Protein AF-A0A2S8WPZ3-F1 (afdb_monomer)

Nearest PDB structures (foldseek):
  6yuo-assembly1_A-2  TM=7.886E-01  e=1.402E-08  Neisseria meningitidis serogroup A
  9gzk-assembly3_E  TM=3.185E-01  e=3.359E-06  Listeria monocytogenes
  9gzk-assembly1_A  TM=2.853E-01  e=2.280E-06  Listeria monocytogenes
  8bz7-assembly3_E  TM=3.196E-01  e=2.908E-05  Listeria monocytogenes
  8bz8-assembly3_E  TM=3.058E-01  e=4.283E-05  Listeria monocytogenes

Sequence (809 aa):
MWNRYVNEKIFTSNGIPITYKFRKAKQDRKHLTVIFSGFRKKQTYDFDGAAIQGLRGAILWIQDYFNDDFSYYLYSKNQDLTDTVYSLIASKMESMGLEKIHVTLAGFSKGGSAALYYGAKYGFNNILSTVPQFKIGSYLSQNMPAVLDSMLEAHSERISQLDELLPSTLESDRQLSKNIYLFTSPADDQFKTEVLPHLHLFEKYHNFNYIETDSPLVRQHDRVTWYNVPLILSIFYALAEGAAPRFGSVRNGVNNFGSSKIQPNLESVRIRKEHVFATKTPRMVRDRFHIEGHSFAKGFPAHKHGEVTSRLMLNGTSETISAKLGTAKDASLSDSYFENEPCDYNFASFTTLGNEGIDLSDIAYGTYDILVHSKHSGQEFEAAVKAHRSTYQRTICGTSVYEISVNEAGAQLSKRSLLNRADYGSYLSLEKCWAKDSMLHVQGYFIIPGQPTPGWRDISYHLILNSSTQLESPIIIPLPNANRSNAGSIINDQWNDYSKSYFATSKYEGIDLDGLRRGNYKLSISAVTKNLVVTKDLNLEIEVQESFTTDKNQLTVGVIGSCVTRDLFNSKLSPGWKSRYAFHGGQYQMSLVSLLAEPVSRAQVDLGGMDEHSRIATERDFDKSYLSELRAEQPDVIMLDFYSDARFGCIQMGNSYITDNAWKLGTSNHYPSLAKNSRYSRQSAPEAFLSLFRQATINFKIFAEKYLPNTTIIVNSARGVKGYYDQYEFKKFSNQISFNQFWETLDKIFLEIFSCSNLKIDQTNILSAKDHPWGPANVHYEPSYYSRTHSELIALLPHTTLIKFTELK

Radius of gyration: 35.93 Å; Cα contacts (8 Å, |Δi|>4): 1738; chains: 1; bounding box: 72×70×98 Å

Foldseek 3Di:
DPPPPQPWDWDDDPNWTWIKGKDAFQDPQLAEEEEEEDDDPPSDFPPPDPLCPPQRHMYMYTDQATPNAGALCAFFPNDGNVVVVVVVVVVVCVVRVHDLLRYEQEYEASSLLVQQLCCLQVVRAHYEHENYALQVLVCCVVPPVVRVVRGDVDDPVVSVVSNVRRLVSLQPGPNQNHAYHYFYEPLEPCCVPGPVVRVVSNPSHPQHEYEYEDEPQRNYRVSRCVVCSVVVSVQSRCSSVVHRDRDHYHYDYDVVDDDPDDFDDLVNLQVVQDKDWAWDAWDDDAQFTKIKIFIEGGSAADPDWPLKWKWKWWAWPVDIDIGTWGWDFDQCVQVVRDDRDGGHHRRRMTIHVVNPGDGPPPPDFGKTFIWMWMDHPNDIDIDFHADCDWDWDWDDHQQWIWIWIHHHVHIMIGIDGLADADDQVWDWDWDDWDDDFQFTKTKTFTGRPPQAPPDQQQKWKWKWWAFPPDPDGIDIHTWGFAFDQCNCVVVVRNPGHNRRRMTIHVVNRGDGNQLPDFGKTFIKMWMDGPVDIHIDGPLKIKGKDKFFPDPDQAFEEEEEAECLPVVLVPCVQPPPNVRHYDYLYYQYLWALLLLLWAAADCPPPFQPQFDPVLSVNQNCSRGSCVLVSCLVPQTQEYEYARLSQLPFFWWDDPRHIGTRPCVRSVRGPRVVVSPPTDGEYPPRPPVVSLVSLLVSLLSVQVSCVVRRVNHAYEYELDFFAQADDDPNDTDGDPDRPSSSVSSVVSVVSNCVNHVHHYQDDPCVPWHADCVQPVGTGRSRTDSVVSVVSVSSVSSRGRITIGMDIDRRD

Solvent-accessible surface area (backbone atoms only — not comparable to full-atom values): 43584 Å² total; per-residue (Å²): 140,78,89,71,80,76,74,66,44,78,47,74,42,96,89,45,68,40,45,30,38,75,44,74,42,79,57,92,39,80,20,38,38,36,36,35,35,43,99,61,62,90,98,53,61,68,76,75,54,78,87,50,65,78,53,43,28,20,37,38,39,49,54,62,53,46,96,90,34,56,27,70,68,42,27,41,73,69,37,79,33,51,68,42,56,47,48,54,53,50,53,53,27,60,80,67,76,50,57,51,79,35,29,33,30,27,19,37,33,57,7,6,29,37,18,50,40,52,25,42,75,71,63,38,25,32,30,36,26,25,57,34,52,37,42,47,26,60,50,26,61,75,75,37,46,72,44,38,52,48,16,29,87,77,43,75,68,56,29,51,53,40,26,44,48,43,55,52,40,47,62,69,50,78,78,37,83,26,42,36,40,42,37,41,28,87,47,19,84,55,28,75,76,30,41,62,80,52,53,75,62,45,73,74,31,79,38,46,24,44,38,38,44,50,38,95,84,39,72,38,65,76,36,47,56,62,74,37,44,70,63,53,48,52,49,53,48,34,49,37,72,76,39,80,87,81,74,39,79,38,76,43,47,66,81,70,64,82,68,94,65,86,70,70,45,44,66,68,44,40,74,66,68,41,75,46,73,53,59,56,87,62,45,72,58,70,58,22,43,36,49,40,34,36,51,41,47,46,62,58,69,13,88,42,84,72,51,30,45,42,28,44,34,36,47,35,92,90,51,71,51,74,44,75,37,29,69,36,81,37,78,59,45,26,68,77,66,55,58,82,41,97,46,49,31,30,18,27,24,37,26,27,47,96,73,67,36,44,82,54,80,83,58,75,76,46,55,21,43,39,31,41,39,32,38,30,93,94,42,78,48,77,45,66,41,54,30,97,60,74,46,76,50,79,42,72,41,86,59,37,35,40,36,42,40,30,22,77,92,30,22,37,41,34,36,42,53,52,75,28,62,71,85,69,79,54,49,75,46,80,76,48,71,51,67,54,55,40,27,44,30,52,28,27,42,54,38,51,71,96,58,63,14,84,48,82,80,40,45,47,37,30,41,34,38,36,54,77,85,52,99,62,82,63,48,77,42,82,32,48,64,41,87,40,84,59,47,17,61,78,73,73,39,83,88,51,47,27,26,36,34,24,42,29,29,61,95,72,71,26,43,79,48,66,84,59,71,71,45,44,28,41,35,30,41,25,45,39,42,94,88,48,52,38,30,49,74,69,50,35,36,40,37,37,43,74,42,57,82,52,100,61,81,52,45,34,35,29,34,46,14,34,68,73,59,52,42,53,77,28,65,92,58,23,70,70,46,71,70,50,38,42,81,71,51,63,50,67,52,48,15,63,44,18,57,68,31,60,65,51,85,61,92,84,62,45,62,51,79,46,56,72,70,44,39,53,46,47,52,42,44,32,57,32,51,62,63,60,50,47,52,74,66,49,39,49,27,37,43,33,35,56,59,29,38,50,72,41,14,31,34,47,54,90,98,25,34,34,46,40,33,63,87,38,53,52,46,19,69,38,41,72,74,52,70,82,43,58,56,29,15,74,88,71,31,42,70,62,30,52,52,46,40,52,52,24,45,54,53,48,45,56,47,39,66,73,50,33,79,80,37,45,52,33,39,47,63,75,69,56,30,62,28,30,60,54,98,87,43,80,48,71,56,80,71,43,66,68,46,40,54,50,34,50,51,52,54,49,55,42,46,74,77,42,86,58,52,72,47,72,73,92,55,90,86,49,39,21,20,57,85,33,98,84,43,63,40,50,64,31,57,32,63,70,52,43,58,51,51,54,52,53,52,52,68,74,42,72,60,45,51,40,52,46,80,45,81,57,130

pLDDT: mean 90.82, std 9.14, range [23.69, 98.75]

Mean predicted aligned error: 16.36 Å

Structure (mmCIF, N/CA/C/O backbone):
data_AF-A0A2S8WPZ3-F1
#
_entry.id   AF-A0A2S8WPZ3-F1
#
loop_
_atom_site.group_PDB
_atom_site.id
_atom_site.type_symbol
_atom_site.label_atom_id
_atom_site.label_alt_id
_atom_site.label_comp_id
_atom_site.label_asym_id
_atom_site.label_entity_id
_atom_site.label_seq_id
_atom_site.pdbx_PDB_ins_code
_atom_site.Cartn_x
_atom_site.Cartn_y
_atom_site.Cartn_z
_atom_site.occupancy
_atom_site.B_iso_or_equiv
_atom_site.auth_seq_id
_atom_site.auth_comp_id
_atom_site.auth_asym_id
_atom_site.auth_atom_id
_atom_site.pdbx_PDB_model_num
ATOM 1 N N . MET A 1 1 ? -4.643 7.719 -12.278 1.00 29.81 1 MET A N 1
ATOM 2 C CA . MET A 1 1 ? -5.653 6.640 -12.317 1.00 29.81 1 MET A CA 1
ATOM 3 C C . MET A 1 1 ? -6.132 6.441 -13.747 1.00 29.81 1 MET A C 1
ATOM 5 O O . MET A 1 1 ? -6.899 7.251 -14.242 1.00 29.81 1 MET A O 1
ATOM 9 N N . TRP A 1 2 ? -5.670 5.382 -14.405 1.00 23.69 2 TRP A N 1
ATOM 10 C CA . TRP A 1 2 ? -6.426 4.711 -15.459 1.00 23.69 2 TRP A CA 1
ATOM 11 C C . TRP A 1 2 ? -6.573 3.279 -14.957 1.00 23.69 2 TRP A C 1
ATOM 13 O O . TRP A 1 2 ? -5.614 2.516 -15.032 1.00 23.69 2 TRP A O 1
ATOM 23 N N . ASN A 1 3 ? -7.726 2.933 -14.384 1.00 28.06 3 ASN A N 1
ATOM 24 C CA . ASN A 1 3 ? -8.081 1.529 -14.195 1.00 28.06 3 ASN A CA 1
ATOM 25 C C . ASN A 1 3 ? -8.279 0.940 -15.597 1.00 28.06 3 ASN A C 1
ATOM 27 O O . ASN A 1 3 ? -9.377 0.965 -16.148 1.00 28.06 3 ASN A O 1
ATOM 31 N N . ARG A 1 4 ? -7.191 0.475 -16.221 1.00 37.88 4 ARG A N 1
ATOM 32 C CA . ARG A 1 4 ? -7.285 -0.464 -17.335 1.00 37.88 4 ARG A CA 1
ATOM 33 C C . ARG A 1 4 ? -7.754 -1.770 -16.714 1.00 37.88 4 ARG A C 1
ATOM 35 O O . ARG A 1 4 ? -6.951 -2.465 -16.106 1.00 37.88 4 ARG A O 1
ATOM 42 N N . TYR A 1 5 ? -9.039 -2.080 -16.845 1.00 39.38 5 TYR A N 1
ATOM 43 C CA . TYR A 1 5 ? -9.515 -3.449 -16.685 1.00 39.38 5 TYR A CA 1
ATOM 44 C C . TYR A 1 5 ? -8.632 -4.340 -17.572 1.00 39.38 5 TYR A C 1
ATOM 46 O O . TYR A 1 5 ? -8.652 -4.226 -18.802 1.00 39.38 5 TYR A O 1
ATOM 54 N N . VAL A 1 6 ? -7.756 -5.133 -16.955 1.00 54.09 6 VAL A N 1
ATOM 55 C CA . VAL A 1 6 ? -6.925 -6.093 -17.675 1.00 54.09 6 VAL A CA 1
ATOM 56 C C . VAL A 1 6 ? -7.866 -7.231 -18.058 1.00 54.09 6 VAL A C 1
ATOM 58 O O . VAL A 1 6 ? -8.270 -8.016 -17.211 1.00 54.09 6 VAL A O 1
ATOM 61 N N . ASN A 1 7 ? -8.287 -7.281 -19.325 1.00 76.44 7 ASN A N 1
ATOM 62 C CA . ASN A 1 7 ? -9.089 -8.387 -19.858 1.00 76.44 7 ASN A CA 1
ATOM 63 C C . ASN A 1 7 ? -8.201 -9.631 -20.047 1.00 76.44 7 ASN A C 1
ATOM 65 O O . ASN A 1 7 ? -7.892 -10.010 -21.182 1.00 76.44 7 ASN A O 1
ATOM 69 N N . GLU A 1 8 ? -7.738 -10.219 -18.945 1.00 88.69 8 GLU A N 1
ATOM 70 C CA . GLU A 1 8 ? -7.063 -11.518 -18.951 1.00 88.69 8 GLU A CA 1
ATOM 71 C C . GLU A 1 8 ? -8.061 -12.626 -19.287 1.00 88.69 8 GLU A C 1
ATOM 73 O O . GLU A 1 8 ? -9.259 -12.538 -19.006 1.00 88.69 8 GLU A O 1
ATOM 78 N N . LYS A 1 9 ? -7.564 -13.668 -19.941 1.00 93.75 9 LYS A N 1
ATOM 79 C CA . LYS A 1 9 ? -8.313 -14.865 -20.306 1.00 93.75 9 LYS A CA 1
ATOM 80 C C . LYS A 1 9 ? -7.541 -16.086 -19.843 1.00 93.75 9 LYS A C 1
ATOM 82 O O . LYS A 1 9 ? -6.318 -16.051 -19.768 1.00 93.75 9 LYS A O 1
ATOM 87 N N . ILE A 1 10 ? -8.265 -17.169 -19.598 1.00 94.00 10 ILE A N 1
ATOM 88 C CA . ILE A 1 10 ? -7.684 -18.464 -19.256 1.00 94.00 10 ILE A CA 1
ATOM 89 C C . ILE A 1 10 ? -7.880 -19.399 -20.446 1.00 94.00 10 ILE A C 1
ATOM 91 O O . ILE A 1 10 ? -8.948 -19.427 -21.063 1.00 94.00 10 ILE A O 1
ATOM 95 N N . PHE A 1 11 ? -6.826 -20.118 -20.810 1.00 94.81 11 PHE A N 1
ATOM 96 C CA . PHE A 1 11 ? -6.864 -21.232 -21.748 1.00 94.81 11 PHE A CA 1
ATOM 97 C C . PHE A 1 11 ? -6.391 -22.477 -21.015 1.00 94.81 11 PHE A C 1
ATOM 99 O O . PHE A 1 11 ? -5.360 -22.430 -20.356 1.00 94.81 11 PHE A O 1
ATOM 106 N N . THR A 1 12 ? -7.123 -23.576 -21.131 1.00 93.50 12 THR A N 1
ATOM 107 C CA . THR A 1 12 ? -6.766 -24.827 -20.463 1.00 93.50 12 THR A CA 1
ATOM 108 C C . THR A 1 12 ? -6.393 -25.862 -21.510 1.00 93.50 12 THR A C 1
ATOM 110 O O . THR A 1 12 ? -7.173 -26.118 -22.424 1.00 93.50 12 THR A O 1
ATOM 113 N N . SER A 1 13 ? -5.216 -26.466 -21.362 1.00 91.44 13 SER A N 1
ATOM 114 C CA . SER A 1 13 ? -4.786 -27.643 -22.125 1.00 91.44 13 SER A CA 1
ATOM 115 C C . SER A 1 13 ? -4.181 -28.651 -21.157 1.00 91.44 13 SER A C 1
ATOM 117 O O . SER A 1 13 ? -3.510 -28.254 -20.209 1.00 91.44 13 SER A O 1
ATOM 119 N N . ASN A 1 14 ? -4.468 -29.942 -21.338 1.00 84.81 14 ASN A N 1
ATOM 120 C CA . ASN A 1 14 ? -3.979 -31.021 -20.466 1.00 84.81 14 ASN A CA 1
ATOM 121 C C . ASN A 1 14 ? -4.209 -30.771 -18.957 1.00 84.81 14 ASN A C 1
ATOM 123 O O . ASN A 1 14 ? -3.380 -31.119 -18.123 1.00 84.81 14 ASN A O 1
ATOM 127 N N . GLY A 1 15 ? -5.325 -30.122 -18.602 1.00 86.06 15 GLY A N 1
ATOM 128 C CA . GLY A 1 15 ? -5.652 -29.762 -17.216 1.00 86.06 15 GLY A CA 1
ATOM 129 C C . GLY A 1 15 ? -4.859 -28.581 -16.638 1.00 86.06 15 GLY A C 1
ATOM 130 O O . GLY A 1 15 ? -5.120 -28.185 -15.506 1.00 86.06 15 GLY A O 1
ATOM 131 N N . ILE A 1 16 ? -3.945 -27.975 -17.402 1.00 90.75 16 ILE A N 1
ATOM 132 C CA . ILE A 1 16 ? -3.123 -26.843 -16.965 1.00 90.75 16 ILE A CA 1
ATOM 133 C C . ILE A 1 16 ? -3.747 -25.527 -17.457 1.00 90.75 16 ILE A C 1
ATOM 135 O O . ILE A 1 16 ? -3.896 -25.338 -18.671 1.00 90.75 16 ILE A O 1
ATOM 139 N N . PRO A 1 17 ? -4.116 -24.595 -16.559 1.00 92.88 17 PRO A N 1
ATOM 140 C CA . PRO A 1 17 ? -4.583 -23.271 -16.947 1.00 92.88 17 PRO A CA 1
ATOM 141 C C . PRO A 1 17 ? -3.408 -22.354 -17.321 1.00 92.88 17 PRO A C 1
ATOM 143 O O . PRO A 1 17 ? -2.441 -22.226 -16.576 1.00 92.88 17 PRO A O 1
ATOM 146 N N . ILE A 1 18 ? -3.528 -21.662 -18.453 1.00 94.06 18 ILE A N 1
ATOM 147 C CA . ILE A 1 18 ? -2.629 -20.594 -18.897 1.00 94.06 18 ILE A CA 1
ATOM 148 C C . ILE A 1 18 ? -3.397 -19.280 -18.902 1.00 94.06 18 ILE A C 1
ATOM 150 O O . ILE A 1 18 ? -4.378 -19.127 -19.639 1.00 94.06 18 ILE A O 1
ATOM 154 N N . THR A 1 19 ? -2.909 -18.307 -18.142 1.00 94.56 19 THR A N 1
ATOM 155 C CA . THR A 1 19 ? -3.408 -16.934 -18.211 1.00 94.56 19 THR A CA 1
ATOM 156 C C . THR A 1 19 ? -2.740 -16.192 -19.362 1.00 94.56 19 THR A C 1
ATOM 158 O O . THR A 1 19 ? -1.521 -16.228 -19.543 1.00 94.56 19 THR A O 1
ATOM 161 N N . TYR A 1 20 ? -3.543 -15.514 -20.176 1.00 95.00 20 TYR A N 1
ATOM 162 C CA . TYR A 1 20 ? -3.059 -14.762 -21.324 1.00 95.00 20 TYR A CA 1
ATOM 163 C C . TYR A 1 20 ? -3.894 -13.511 -21.576 1.00 95.00 20 TYR A C 1
ATOM 165 O O . TYR A 1 20 ? -5.070 -13.416 -21.216 1.00 95.00 20 TYR A O 1
ATOM 173 N N . LYS A 1 21 ? -3.302 -12.565 -22.300 1.00 95.06 21 LYS A N 1
ATOM 174 C CA . LYS A 1 21 ? -3.992 -11.408 -22.867 1.00 95.06 21 LYS A CA 1
ATOM 175 C C . LYS A 1 21 ? -3.944 -11.493 -24.383 1.00 95.06 21 LYS A C 1
ATOM 177 O O . LYS A 1 21 ? -2.932 -11.864 -24.967 1.00 95.06 21 LYS A O 1
ATOM 182 N N . PHE A 1 22 ? -5.036 -11.125 -25.045 1.00 94.56 22 PHE A N 1
ATOM 183 C CA . PHE A 1 22 ? -5.107 -11.164 -26.503 1.00 94.56 22 PHE A CA 1
ATOM 184 C C . PHE A 1 22 ? -5.719 -9.893 -27.076 1.00 94.56 22 PHE A C 1
ATOM 186 O O . PHE A 1 22 ? -6.800 -9.465 -26.664 1.00 94.56 22 PHE A O 1
ATOM 193 N N . ARG A 1 23 ? -5.046 -9.321 -28.074 1.00 93.38 23 ARG A N 1
ATOM 194 C CA . ARG A 1 23 ? -5.526 -8.194 -28.872 1.00 93.38 23 ARG A CA 1
ATOM 195 C C . ARG A 1 23 ? -5.664 -8.647 -30.320 1.00 93.38 23 ARG A C 1
ATOM 197 O O . ARG A 1 23 ? -4.678 -9.032 -30.942 1.00 93.38 23 ARG A O 1
ATOM 204 N N . LYS A 1 24 ? -6.879 -8.548 -30.863 1.00 92.81 24 LYS A N 1
ATOM 205 C CA . LYS A 1 24 ? -7.143 -8.785 -32.289 1.00 92.81 24 LYS A CA 1
ATOM 206 C C . LYS A 1 24 ? -6.344 -7.808 -33.163 1.00 92.81 24 LYS A C 1
ATOM 208 O O . LYS A 1 24 ? -5.984 -6.718 -32.707 1.00 92.81 24 LYS A O 1
ATOM 213 N N . ALA A 1 25 ? -6.095 -8.191 -34.413 1.00 92.31 25 ALA A N 1
ATOM 214 C CA . ALA A 1 25 ? -5.557 -7.277 -35.413 1.00 92.31 25 ALA A CA 1
ATOM 215 C C . ALA A 1 25 ? -6.480 -6.055 -35.571 1.00 92.31 25 ALA A C 1
ATOM 217 O O . ALA A 1 25 ? -7.699 -6.156 -35.419 1.00 92.31 25 ALA A O 1
ATOM 218 N N . LYS A 1 26 ? -5.894 -4.886 -35.838 1.00 87.06 26 LYS A N 1
ATOM 219 C CA . LYS A 1 26 ? -6.644 -3.635 -36.050 1.00 87.06 26 LYS A CA 1
ATOM 220 C C . LYS A 1 26 ? -7.127 -3.478 -37.496 1.00 87.06 26 LYS A C 1
ATOM 222 O O . LYS A 1 26 ? -7.986 -2.641 -37.744 1.00 87.06 26 LYS A O 1
ATOM 227 N N . GLN A 1 27 ? -6.529 -4.220 -38.427 1.00 83.44 27 GLN A N 1
ATOM 228 C CA . GLN A 1 27 ? -6.748 -4.163 -39.876 1.00 83.44 27 GLN A CA 1
ATOM 229 C C . GLN A 1 27 ? -6.588 -5.580 -40.471 1.00 83.44 27 GLN A C 1
ATOM 231 O O . GLN A 1 27 ? -6.590 -6.564 -39.736 1.00 83.44 27 GLN A O 1
ATOM 236 N N . ASP A 1 28 ? -6.430 -5.687 -41.786 1.00 88.25 28 ASP A N 1
ATOM 237 C CA . ASP A 1 28 ? -6.300 -6.913 -42.593 1.00 88.25 28 ASP A CA 1
ATOM 238 C C . ASP A 1 28 ? -4.962 -7.669 -42.440 1.00 88.25 28 ASP A C 1
ATOM 240 O O . ASP A 1 28 ? -4.722 -8.656 -43.137 1.00 88.25 28 ASP A O 1
ATOM 244 N N . ARG A 1 29 ? -4.078 -7.243 -41.529 1.00 91.12 29 ARG A N 1
ATOM 245 C CA . ARG A 1 29 ? -2.766 -7.876 -41.337 1.00 91.12 29 ARG A CA 1
ATOM 246 C C . ARG A 1 29 ? -2.901 -9.270 -40.733 1.00 91.12 29 ARG A C 1
ATOM 248 O O . ARG A 1 29 ? -3.219 -9.425 -39.552 1.00 91.12 29 ARG A O 1
ATOM 255 N N . LYS A 1 30 ? -2.584 -10.281 -41.545 1.00 93.50 30 LYS A N 1
ATOM 256 C CA . LYS A 1 30 ? -2.503 -11.697 -41.162 1.00 93.50 30 LYS A CA 1
ATOM 257 C C . LYS A 1 30 ? -1.181 -11.993 -40.454 1.00 93.50 30 LYS A C 1
ATOM 259 O O . LYS A 1 30 ? -0.328 -12.697 -40.980 1.00 93.50 30 LYS A O 1
ATOM 264 N N . HIS A 1 31 ? -1.002 -11.413 -39.271 1.00 97.19 31 HIS A N 1
ATOM 265 C CA . HIS A 1 31 ? 0.192 -11.619 -38.459 1.00 97.19 31 HIS A CA 1
ATOM 266 C C . HIS A 1 31 ? -0.150 -11.700 -36.972 1.00 97.19 31 HIS A C 1
ATOM 268 O O . HIS A 1 31 ? -0.970 -10.916 -36.479 1.00 97.19 31 HIS A O 1
ATOM 274 N N . LEU A 1 32 ? 0.511 -12.610 -36.256 1.00 98.00 32 LEU A N 1
ATOM 275 C CA . LEU A 1 32 ? 0.422 -12.756 -34.804 1.00 98.00 32 LEU A CA 1
ATOM 276 C C . LEU A 1 32 ? 1.793 -12.549 -34.161 1.00 98.00 32 LEU A C 1
ATOM 278 O O . LEU A 1 32 ? 2.721 -13.312 -34.400 1.00 98.00 32 LEU A O 1
ATOM 282 N N . THR A 1 33 ? 1.897 -11.573 -33.266 1.00 97.81 33 THR A N 1
ATOM 283 C CA . THR A 1 33 ? 3.056 -11.427 -32.381 1.00 97.81 33 THR A CA 1
ATOM 284 C C . THR A 1 33 ? 2.749 -12.077 -31.035 1.00 97.81 33 THR A C 1
ATOM 286 O O . THR A 1 33 ? 1.832 -11.654 -30.330 1.00 97.81 33 THR A O 1
ATOM 289 N N . VAL A 1 34 ? 3.501 -13.113 -30.678 1.00 98.38 34 VAL A N 1
ATOM 290 C CA . VAL A 1 34 ? 3.445 -13.775 -29.372 1.00 98.38 34 VAL A CA 1
ATOM 291 C C . VAL A 1 34 ? 4.528 -13.178 -28.487 1.00 98.38 34 VAL A C 1
ATOM 293 O O . VAL A 1 34 ? 5.697 -13.188 -28.860 1.00 98.38 34 VAL A O 1
ATOM 296 N N . ILE A 1 35 ? 4.142 -12.653 -27.329 1.00 97.75 35 ILE A N 1
ATOM 297 C CA . ILE A 1 35 ? 5.048 -12.014 -26.377 1.00 97.75 35 ILE A CA 1
ATOM 298 C C . ILE A 1 35 ? 5.180 -12.893 -25.137 1.00 97.75 35 ILE A C 1
ATOM 300 O O . ILE A 1 35 ? 4.236 -13.033 -24.351 1.00 97.75 35 ILE A O 1
ATOM 304 N N . PHE A 1 36 ? 6.384 -13.430 -24.957 1.00 97.25 36 PHE A N 1
ATOM 305 C CA . PHE A 1 36 ? 6.855 -14.049 -23.728 1.00 97.25 36 PHE A CA 1
ATOM 306 C C . PHE A 1 36 ? 7.461 -12.958 -22.845 1.00 97.25 36 PHE A C 1
ATOM 308 O O . PHE A 1 36 ? 8.499 -12.373 -23.161 1.00 97.25 36 PHE A O 1
ATOM 315 N N . SER A 1 37 ? 6.792 -12.655 -21.737 1.00 89.88 37 SER A N 1
ATOM 316 C CA . SER A 1 37 ? 7.280 -11.673 -20.768 1.00 89.88 37 SER A CA 1
ATOM 317 C C . SER A 1 37 ? 8.428 -12.234 -19.918 1.00 89.88 37 SER A C 1
ATOM 319 O O . SER A 1 37 ? 8.474 -13.436 -19.633 1.00 89.88 37 SER A O 1
ATOM 321 N N . GLY A 1 38 ? 9.328 -11.356 -19.482 1.00 87.62 38 GLY A N 1
ATOM 322 C CA . GLY A 1 38 ? 10.354 -11.635 -18.482 1.00 87.62 38 GLY A CA 1
ATOM 323 C C . GLY A 1 38 ? 9.765 -11.801 -17.073 1.00 87.62 38 GLY A C 1
ATOM 324 O O . GLY A 1 38 ? 8.597 -12.157 -16.889 1.00 87.62 38 GLY A O 1
ATOM 325 N N . PHE A 1 39 ? 10.570 -11.553 -16.042 1.00 87.31 39 PHE A N 1
ATOM 326 C CA . PHE A 1 39 ? 10.091 -11.539 -14.656 1.00 87.31 39 PHE A CA 1
ATOM 327 C C . PHE A 1 39 ? 9.278 -10.267 -14.387 1.00 87.31 39 PHE A C 1
ATOM 329 O O . PHE A 1 39 ? 9.814 -9.166 -14.253 1.00 87.31 39 PHE A O 1
ATOM 336 N N . ARG A 1 40 ? 7.953 -10.411 -14.349 1.00 83.81 40 ARG A N 1
ATOM 337 C CA . ARG A 1 40 ? 6.984 -9.318 -14.213 1.00 83.81 40 ARG A CA 1
ATOM 338 C C . ARG A 1 40 ? 6.023 -9.627 -13.067 1.00 83.81 40 ARG A C 1
ATOM 340 O O . ARG A 1 40 ? 5.766 -10.790 -12.783 1.00 83.81 40 ARG A O 1
ATOM 347 N N . LYS A 1 41 ? 5.482 -8.600 -12.402 1.00 82.88 41 LYS A N 1
ATOM 348 C CA . LYS A 1 41 ? 4.437 -8.793 -11.378 1.00 82.88 41 LYS A CA 1
ATOM 349 C C . LYS A 1 41 ? 3.195 -9.418 -12.025 1.00 82.88 41 LYS A C 1
ATOM 351 O O . LYS A 1 41 ? 2.929 -9.165 -13.203 1.00 82.88 41 LYS A O 1
ATOM 356 N N . LYS A 1 42 ? 2.410 -10.181 -11.256 1.00 81.19 42 LYS A N 1
ATOM 357 C CA . LYS A 1 42 ? 1.123 -10.732 -11.714 1.00 81.19 42 LYS A CA 1
ATOM 358 C C . LYS A 1 42 ? 0.289 -9.631 -12.394 1.00 81.19 42 LYS A C 1
ATOM 360 O O . LYS A 1 42 ? 0.236 -8.509 -11.891 1.00 81.19 42 LYS A O 1
ATOM 365 N N . GLN A 1 43 ? -0.322 -9.952 -13.535 1.00 80.88 43 GLN A N 1
ATOM 366 C CA . GLN A 1 43 ? -1.129 -9.042 -14.368 1.00 80.88 43 GLN A CA 1
ATOM 367 C C . GLN A 1 43 ? -0.357 -7.925 -15.088 1.00 80.88 43 GLN A C 1
ATOM 369 O O . GLN A 1 43 ? -0.954 -6.960 -15.571 1.00 80.88 43 GLN A O 1
ATOM 374 N N . THR A 1 44 ? 0.971 -8.034 -15.187 1.00 83.44 44 THR A N 1
ATOM 375 C CA . THR A 1 44 ? 1.795 -7.119 -15.988 1.00 83.44 44 THR A CA 1
ATOM 376 C C . THR A 1 44 ? 2.535 -7.879 -17.081 1.00 83.44 44 THR A C 1
ATOM 378 O O . THR A 1 44 ? 2.990 -9.000 -16.867 1.00 83.44 44 THR A O 1
ATOM 381 N N . TYR A 1 45 ? 2.643 -7.263 -18.258 1.00 87.44 45 TYR A N 1
ATOM 382 C CA . TYR A 1 45 ? 3.175 -7.892 -19.463 1.00 87.44 45 TYR A CA 1
ATOM 383 C C . TYR A 1 45 ? 4.195 -6.981 -20.138 1.00 87.44 45 TYR A C 1
ATOM 385 O O . TYR A 1 45 ? 4.055 -5.752 -20.137 1.00 87.44 45 TYR A O 1
ATOM 393 N N . ASP A 1 46 ? 5.200 -7.582 -20.765 1.00 87.94 46 ASP A N 1
ATOM 394 C CA . ASP A 1 46 ? 6.126 -6.848 -21.616 1.00 87.94 46 ASP A CA 1
ATOM 395 C C . ASP A 1 46 ? 5.415 -6.268 -22.842 1.00 87.94 46 ASP A C 1
ATOM 397 O O . ASP A 1 46 ? 4.541 -6.892 -23.445 1.00 87.94 46 ASP A O 1
ATOM 401 N N . PHE A 1 47 ? 5.773 -5.032 -23.199 1.00 86.75 47 PHE A N 1
ATOM 402 C CA . PHE A 1 47 ? 5.183 -4.293 -24.321 1.00 86.75 47 PHE A CA 1
ATOM 403 C C . PHE A 1 47 ? 3.649 -4.125 -24.251 1.00 86.75 47 PHE A C 1
ATOM 405 O O . PHE A 1 47 ? 3.015 -3.795 -25.250 1.00 86.75 47 PHE A O 1
ATOM 412 N N . ASP A 1 48 ? 3.028 -4.251 -23.075 1.00 84.19 48 ASP A N 1
ATOM 413 C CA . ASP A 1 48 ? 1.611 -3.928 -22.867 1.00 84.19 48 ASP A CA 1
ATOM 414 C C . ASP A 1 48 ? 1.419 -2.442 -22.520 1.00 84.19 48 ASP A C 1
ATOM 416 O O . ASP A 1 48 ? 1.169 -2.041 -21.383 1.00 84.19 48 ASP A O 1
ATOM 420 N N . GLY A 1 49 ? 1.583 -1.579 -23.524 1.00 81.12 49 GLY A N 1
ATOM 421 C CA . GLY A 1 49 ? 1.631 -0.132 -23.316 1.00 81.12 49 GLY A CA 1
ATOM 422 C C . GLY A 1 49 ? 1.393 0.697 -24.573 1.00 81.12 49 GLY A C 1
ATOM 423 O O . GLY A 1 49 ? 0.951 0.195 -25.606 1.00 81.12 49 GLY A O 1
ATOM 424 N N . ALA A 1 50 ? 1.668 1.999 -24.475 1.00 75.88 50 ALA A N 1
ATOM 425 C CA . ALA A 1 50 ? 1.561 2.921 -25.607 1.00 75.88 50 ALA A CA 1
ATOM 426 C C . ALA A 1 50 ? 2.517 2.544 -26.757 1.00 75.88 50 ALA A C 1
ATOM 428 O O . ALA A 1 50 ? 2.149 2.680 -27.920 1.00 75.88 50 ALA A O 1
ATOM 429 N N . ALA A 1 51 ? 3.690 1.988 -26.431 1.00 76.69 51 ALA A N 1
ATOM 430 C CA . ALA A 1 51 ? 4.746 1.649 -27.387 1.00 76.69 51 ALA A CA 1
ATOM 431 C C . ALA A 1 51 ? 4.282 0.743 -28.544 1.00 76.69 51 ALA A C 1
ATOM 433 O O . ALA A 1 51 ? 4.669 0.967 -29.684 1.00 76.69 51 ALA A O 1
ATOM 434 N N . ILE A 1 52 ? 3.404 -0.237 -28.285 1.00 84.06 52 ILE A N 1
ATOM 435 C CA . ILE A 1 52 ? 2.946 -1.202 -29.304 1.00 84.06 52 ILE A CA 1
ATOM 436 C C . ILE A 1 52 ? 1.583 -0.842 -29.920 1.00 84.06 52 ILE A C 1
ATOM 438 O O . ILE A 1 52 ? 0.963 -1.639 -30.638 1.00 84.06 52 ILE A O 1
ATOM 442 N N . GLN A 1 53 ? 1.070 0.367 -29.654 1.00 83.81 53 GLN A N 1
ATOM 443 C CA . GLN A 1 53 ? -0.204 0.810 -30.226 1.00 83.81 53 GLN A CA 1
ATOM 444 C C . GLN A 1 53 ? -0.150 0.946 -31.750 1.00 83.81 53 GLN A C 1
ATOM 446 O O . GLN A 1 53 ? -1.188 0.746 -32.388 1.00 83.81 53 GLN A O 1
ATOM 451 N N . GLY A 1 54 ? 1.023 1.236 -32.318 1.00 85.81 54 GLY A N 1
ATOM 452 C CA . GLY A 1 54 ? 1.226 1.310 -33.765 1.00 85.81 54 GLY A CA 1
ATOM 453 C C . GLY A 1 54 ? 1.112 -0.041 -34.475 1.00 85.81 54 GLY A C 1
ATOM 454 O O . GLY A 1 54 ? 0.719 -0.074 -35.639 1.00 85.81 54 GLY A O 1
ATOM 455 N N . LEU A 1 55 ? 1.365 -1.156 -33.774 1.00 89.88 55 LEU A N 1
ATOM 456 C CA . LEU A 1 55 ? 1.357 -2.493 -34.373 1.00 89.88 55 LEU A CA 1
ATOM 457 C C . LEU A 1 55 ? -0.060 -2.847 -34.830 1.00 89.88 55 LEU A C 1
ATOM 459 O O . LEU A 1 55 ? -0.998 -2.783 -34.028 1.00 89.88 55 LEU A O 1
ATOM 463 N N . ARG A 1 56 ? -0.224 -3.225 -36.101 1.00 90.81 56 ARG A N 1
ATOM 464 C CA . ARG A 1 56 ? -1.540 -3.502 -36.704 1.00 90.81 56 ARG A CA 1
ATOM 465 C C . ARG A 1 56 ? -1.956 -4.970 -36.636 1.00 90.81 56 ARG A C 1
ATOM 467 O O . ARG A 1 56 ? -3.157 -5.231 -36.590 1.00 90.81 56 ARG A O 1
ATOM 474 N N . GLY A 1 57 ? -0.994 -5.890 -36.545 1.00 93.19 57 GLY A N 1
ATOM 475 C CA . GLY A 1 57 ? -1.235 -7.321 -36.342 1.00 93.19 57 GLY A CA 1
ATOM 476 C C . GLY A 1 57 ? -1.845 -7.670 -34.978 1.00 93.19 57 GLY A C 1
ATOM 477 O O . GLY A 1 57 ? -1.961 -6.828 -34.070 1.00 93.19 57 GLY A O 1
ATOM 478 N N . ALA A 1 58 ? -2.252 -8.932 -34.847 1.00 95.94 58 ALA A N 1
ATOM 479 C CA . ALA A 1 58 ? -2.724 -9.501 -33.593 1.00 95.94 58 ALA A CA 1
ATOM 480 C C . ALA A 1 58 ? -1.565 -9.652 -32.599 1.00 95.94 58 ALA A C 1
ATOM 482 O O . ALA A 1 58 ? -0.417 -9.853 -32.992 1.00 95.94 58 ALA A O 1
ATOM 483 N N . ILE A 1 59 ? -1.871 -9.565 -31.305 1.00 96.50 59 ILE A N 1
ATOM 484 C CA . ILE A 1 59 ? -0.893 -9.786 -30.237 1.00 96.50 59 ILE A CA 1
ATOM 485 C C . ILE A 1 59 ? -1.459 -10.770 -29.222 1.00 96.50 59 ILE A C 1
ATOM 487 O O . ILE A 1 59 ? -2.584 -10.598 -28.742 1.00 96.50 59 ILE A O 1
ATOM 491 N N . LEU A 1 60 ? -0.656 -11.766 -28.872 1.00 97.38 60 LEU A N 1
ATOM 492 C CA . LEU A 1 60 ? -0.885 -12.685 -27.768 1.00 97.38 60 LEU A CA 1
ATOM 493 C C . LEU A 1 60 ? 0.209 -12.466 -26.725 1.00 97.38 60 LEU A C 1
ATOM 495 O O . LEU A 1 60 ? 1.372 -12.730 -26.998 1.00 97.38 60 LEU A O 1
ATOM 499 N N . TRP A 1 61 ? -0.155 -12.021 -25.529 1.00 96.88 61 TRP A N 1
ATOM 500 C CA . TRP A 1 61 ? 0.752 -12.025 -24.386 1.00 96.88 61 TRP A CA 1
ATOM 501 C C . TRP A 1 61 ? 0.459 -13.242 -23.525 1.00 96.88 61 TRP A C 1
ATOM 503 O O . TRP A 1 61 ? -0.692 -13.445 -23.132 1.00 96.88 61 TRP A O 1
ATOM 513 N N . ILE A 1 62 ? 1.487 -14.020 -23.213 1.00 95.69 62 ILE A N 1
ATOM 514 C CA . ILE A 1 62 ? 1.375 -15.188 -22.337 1.00 95.69 62 ILE A CA 1
ATOM 515 C C . ILE A 1 62 ? 1.956 -14.803 -20.980 1.00 95.69 62 ILE A C 1
ATOM 517 O O . ILE A 1 62 ? 3.063 -14.266 -20.908 1.00 95.69 62 ILE A O 1
ATOM 521 N N . GLN A 1 63 ? 1.195 -15.029 -19.912 1.00 91.38 63 GLN A N 1
ATOM 522 C CA . GLN A 1 63 ? 1.668 -14.779 -18.560 1.00 91.38 63 GLN A CA 1
ATOM 523 C C . GLN A 1 63 ? 2.431 -16.004 -18.053 1.00 91.38 63 GLN A C 1
ATOM 525 O O . GLN A 1 63 ? 1.882 -17.101 -18.015 1.00 91.38 63 GLN A O 1
ATOM 530 N N . ASP A 1 64 ? 3.676 -15.816 -17.619 1.00 92.50 64 ASP A N 1
ATOM 531 C CA . ASP A 1 64 ? 4.442 -16.872 -16.951 1.00 92.50 64 ASP A CA 1
ATOM 532 C C . ASP A 1 64 ? 4.090 -16.945 -15.464 1.00 92.50 64 ASP A C 1
ATOM 534 O O . ASP A 1 64 ? 4.853 -16.481 -14.622 1.00 92.50 64 ASP A O 1
ATOM 538 N N . TYR A 1 65 ? 2.893 -17.433 -15.153 1.00 90.69 65 TYR A N 1
ATOM 539 C CA . TYR A 1 65 ? 2.464 -17.700 -13.783 1.00 90.69 65 TYR A CA 1
ATOM 540 C C . TYR A 1 65 ? 1.699 -19.019 -13.751 1.00 90.69 65 TYR A C 1
ATOM 542 O O . TYR A 1 65 ? 0.512 -19.065 -14.077 1.00 90.69 65 TYR A O 1
ATOM 550 N N . PHE A 1 66 ? 2.389 -20.080 -13.349 1.00 89.62 66 PHE A N 1
ATOM 551 C CA . PHE A 1 66 ? 1.865 -21.437 -13.249 1.00 89.62 66 PHE A CA 1
ATOM 552 C C . PHE A 1 66 ? 1.992 -21.895 -11.800 1.00 89.62 66 PHE A C 1
ATOM 554 O O . PHE A 1 66 ? 3.072 -21.822 -11.226 1.00 89.62 66 PHE A O 1
ATOM 561 N N . ASN A 1 67 ? 0.885 -22.332 -11.191 1.00 86.19 67 ASN A N 1
ATOM 562 C CA . ASN A 1 67 ? 0.837 -22.664 -9.760 1.00 86.19 67 ASN A CA 1
ATOM 563 C C . ASN A 1 67 ? 1.357 -21.533 -8.842 1.00 86.19 67 ASN A C 1
ATOM 565 O O . ASN A 1 67 ? 2.048 -21.796 -7.864 1.00 86.19 67 ASN A O 1
ATOM 569 N N . ASP A 1 68 ? 1.005 -20.286 -9.176 1.00 86.12 68 ASP A N 1
ATOM 570 C CA . ASP A 1 68 ? 1.415 -19.055 -8.483 1.00 86.12 68 ASP A CA 1
ATOM 571 C C . ASP A 1 68 ? 2.925 -18.739 -8.495 1.00 86.12 68 ASP A C 1
ATOM 573 O O . ASP A 1 68 ? 3.361 -17.845 -7.769 1.00 86.12 68 ASP A O 1
ATOM 577 N N . ASP A 1 69 ? 3.697 -19.354 -9.399 1.00 90.44 69 ASP A N 1
ATOM 578 C CA . ASP A 1 69 ? 5.128 -19.070 -9.577 1.00 90.44 69 ASP A CA 1
ATOM 579 C C . ASP A 1 69 ? 5.555 -18.970 -11.056 1.00 90.44 69 ASP A C 1
ATOM 581 O O . ASP A 1 69 ? 4.785 -19.279 -11.973 1.00 90.44 69 ASP A O 1
ATOM 585 N N . PHE A 1 70 ? 6.782 -18.506 -11.299 1.00 93.88 70 PHE A N 1
ATOM 586 C CA . PHE A 1 70 ? 7.401 -18.466 -12.625 1.00 93.88 70 PHE A CA 1
ATOM 587 C C . PHE A 1 70 ? 7.819 -19.867 -13.089 1.00 93.88 70 PHE A C 1
ATOM 589 O O . PHE A 1 70 ? 8.216 -20.703 -12.284 1.00 93.88 70 PHE A O 1
ATOM 596 N N . SER A 1 71 ? 7.766 -20.115 -14.400 1.00 94.12 71 SER A N 1
ATOM 597 C CA . SER A 1 71 ? 8.001 -21.450 -14.974 1.00 94.12 71 SER A CA 1
ATOM 598 C C . SER A 1 71 ? 9.012 -21.483 -16.121 1.00 94.12 71 SER A C 1
ATOM 600 O O . SER A 1 71 ? 9.261 -22.543 -16.700 1.00 94.12 71 SER A O 1
ATOM 602 N N . TYR A 1 72 ? 9.533 -20.317 -16.532 1.00 95.94 72 TYR A N 1
ATOM 603 C CA . TYR A 1 72 ? 10.279 -20.151 -17.791 1.00 95.94 72 TYR A CA 1
ATOM 604 C C . TYR A 1 72 ? 9.486 -20.566 -19.039 1.00 95.94 72 TYR A C 1
ATOM 606 O O . TYR A 1 72 ? 10.059 -20.691 -20.120 1.00 95.94 72 TYR A O 1
ATOM 614 N N . TYR A 1 73 ? 8.164 -20.738 -18.921 1.00 96.44 73 TYR A N 1
ATOM 615 C CA . TYR A 1 73 ? 7.325 -21.396 -19.923 1.00 96.44 73 TYR A CA 1
ATOM 616 C C . TYR A 1 73 ? 7.778 -22.839 -20.217 1.00 96.44 73 TYR A C 1
ATOM 618 O O . TYR A 1 73 ? 7.557 -23.329 -21.321 1.00 96.44 73 TYR A O 1
ATOM 626 N N . LEU A 1 74 ? 8.446 -23.509 -19.273 1.00 95.94 74 LEU A N 1
ATOM 627 C CA . LEU A 1 74 ? 9.032 -24.839 -19.454 1.00 95.94 74 LEU A CA 1
ATOM 628 C C . LEU A 1 74 ? 8.439 -25.857 -18.485 1.00 95.94 74 LEU A C 1
ATOM 630 O O . LEU A 1 74 ? 7.867 -26.841 -18.937 1.00 95.94 74 LEU A O 1
ATOM 634 N N . TYR A 1 75 ? 8.547 -25.614 -17.175 1.00 94.75 75 TYR A N 1
ATOM 635 C CA . TYR A 1 75 ? 8.146 -26.580 -16.149 1.00 94.75 75 TYR A CA 1
ATOM 636 C C . TYR A 1 75 ? 7.452 -25.914 -14.966 1.00 94.75 75 TYR A C 1
ATOM 638 O O . TYR A 1 75 ? 7.849 -24.836 -14.542 1.00 94.75 75 TYR A O 1
ATOM 646 N N . SER A 1 76 ? 6.456 -26.576 -14.383 1.00 93.19 76 SER A N 1
ATOM 647 C CA . SER A 1 76 ? 5.880 -26.202 -13.085 1.00 93.19 76 SER A CA 1
ATOM 648 C C . SER A 1 76 ? 5.552 -27.464 -12.301 1.00 93.19 76 SER A C 1
ATOM 650 O O . SER A 1 76 ? 4.853 -28.333 -12.816 1.00 93.19 76 SER A O 1
ATOM 652 N N . LYS A 1 77 ? 6.050 -27.586 -11.067 1.00 90.88 77 LYS A N 1
ATOM 653 C CA . LYS A 1 77 ? 5.867 -28.759 -10.1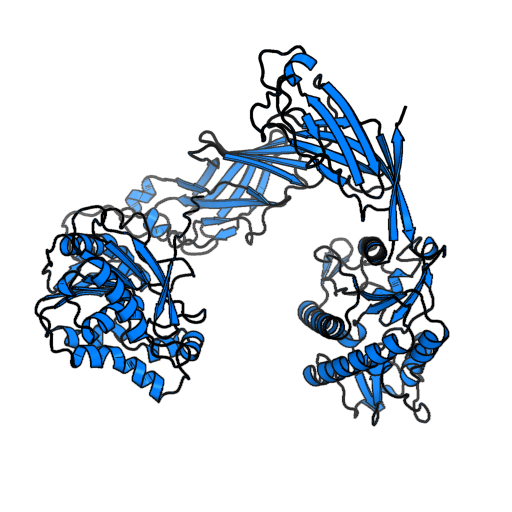95 1.00 90.88 77 LYS A CA 1
ATOM 654 C C . LYS A 1 77 ? 6.191 -30.087 -10.890 1.00 90.88 77 LYS A C 1
ATOM 656 O O . LYS A 1 77 ? 5.377 -31.007 -10.889 1.00 90.88 77 LYS A O 1
ATOM 661 N N . ASN A 1 78 ? 7.364 -30.177 -11.516 1.00 90.19 78 ASN A N 1
ATOM 662 C CA . ASN A 1 78 ? 7.814 -31.324 -12.318 1.00 90.19 78 ASN A CA 1
ATOM 663 C C . ASN A 1 78 ? 6.984 -31.631 -13.578 1.00 90.19 78 ASN A C 1
ATOM 665 O O . ASN A 1 78 ? 7.253 -32.623 -14.256 1.00 90.19 78 ASN A O 1
ATOM 669 N N . GLN A 1 79 ? 6.007 -30.795 -13.930 1.00 91.19 79 GLN A N 1
ATOM 670 C CA . GLN A 1 79 ? 5.186 -30.967 -15.123 1.00 91.19 79 GLN A CA 1
ATOM 671 C C . GLN A 1 79 ? 5.730 -30.134 -16.286 1.00 91.19 79 GLN A C 1
ATOM 673 O O . GLN A 1 79 ? 5.934 -28.932 -16.134 1.00 91.19 79 GLN A O 1
ATOM 678 N N . ASP A 1 80 ? 5.926 -30.764 -17.449 1.00 93.31 80 ASP A N 1
ATOM 679 C CA . ASP A 1 80 ? 6.291 -30.087 -18.700 1.00 93.31 80 ASP A CA 1
ATOM 680 C C . ASP A 1 80 ? 5.103 -29.251 -19.220 1.00 93.31 80 ASP A C 1
ATOM 682 O O . ASP A 1 80 ? 3.987 -29.745 -19.401 1.00 93.31 80 ASP A O 1
ATOM 686 N N . LEU A 1 81 ? 5.343 -27.960 -19.435 1.00 95.25 81 LEU A N 1
ATOM 687 C CA . LEU A 1 81 ? 4.366 -26.978 -19.905 1.00 95.25 81 LEU A CA 1
ATOM 688 C C . LEU A 1 81 ? 4.437 -26.743 -21.416 1.00 95.25 81 LEU A C 1
ATOM 690 O O . LEU A 1 81 ? 3.601 -26.018 -21.963 1.00 95.25 81 LEU A O 1
ATOM 694 N N . THR A 1 82 ? 5.428 -27.309 -22.100 1.00 95.50 82 THR A N 1
ATOM 695 C CA . THR A 1 82 ? 5.808 -26.893 -23.449 1.00 95.50 82 THR A CA 1
ATOM 696 C C . THR A 1 82 ? 4.737 -27.170 -24.492 1.00 95.50 82 THR A C 1
ATOM 698 O O . THR A 1 82 ? 4.472 -26.309 -25.336 1.00 95.50 82 THR A O 1
ATOM 701 N N . ASP A 1 83 ? 4.063 -28.314 -24.412 1.00 94.44 83 ASP A N 1
ATOM 702 C CA . ASP A 1 83 ? 2.925 -28.633 -25.282 1.00 94.44 83 ASP A CA 1
ATOM 703 C C . ASP A 1 83 ? 1.700 -27.775 -24.949 1.00 94.44 83 ASP A C 1
ATOM 705 O O . ASP A 1 83 ? 0.958 -27.359 -25.841 1.00 94.44 83 ASP A O 1
ATOM 709 N N . THR A 1 84 ? 1.495 -27.453 -23.672 1.00 95.56 84 THR A N 1
ATOM 710 C CA . THR A 1 84 ? 0.370 -26.632 -23.202 1.00 95.56 84 THR A CA 1
ATOM 711 C C . THR A 1 84 ? 0.490 -25.198 -23.719 1.00 95.56 84 THR A C 1
ATOM 713 O O . THR A 1 84 ? -0.462 -24.653 -24.286 1.00 95.56 84 THR A O 1
ATOM 716 N N . VAL A 1 85 ? 1.671 -24.588 -23.588 1.00 97.31 85 VAL A N 1
ATOM 717 C CA . VAL A 1 85 ? 1.958 -23.242 -24.109 1.00 97.31 85 VAL A CA 1
ATOM 718 C C . VAL A 1 85 ? 1.867 -23.225 -25.634 1.00 97.31 85 VAL A C 1
ATOM 720 O O . VAL A 1 85 ? 1.250 -22.318 -26.199 1.00 97.31 85 VAL A O 1
ATOM 723 N N . TYR A 1 86 ? 2.408 -24.243 -26.312 1.00 97.81 86 TYR A N 1
ATOM 724 C CA . TYR A 1 86 ? 2.263 -24.370 -27.762 1.00 97.81 86 TYR A CA 1
ATOM 725 C C . TYR A 1 86 ? 0.793 -24.498 -28.182 1.00 97.81 86 TYR A C 1
ATOM 727 O O . TYR A 1 86 ? 0.373 -23.819 -29.117 1.00 97.81 86 TYR A O 1
ATOM 735 N N . SER A 1 87 ? -0.014 -25.276 -27.456 1.00 97.88 87 SER A N 1
ATOM 736 C CA . SER A 1 87 ? -1.447 -25.462 -27.732 1.00 97.88 87 SER A CA 1
ATOM 737 C C . SER A 1 87 ? -2.224 -24.147 -27.683 1.00 97.88 87 SER A C 1
ATOM 739 O O . SER A 1 87 ? -3.101 -23.916 -28.515 1.00 97.88 87 SER A O 1
ATOM 741 N N . LEU A 1 88 ? -1.882 -23.243 -26.757 1.00 98.19 88 LEU A N 1
ATOM 742 C CA . LEU A 1 88 ? -2.463 -21.898 -26.731 1.00 98.19 88 LEU A CA 1
ATOM 743 C C . LEU A 1 88 ? -2.118 -21.122 -28.011 1.00 98.19 88 LEU A C 1
ATOM 745 O O . LEU A 1 88 ? -3.004 -20.524 -28.627 1.00 98.19 88 LEU A O 1
ATOM 749 N N . ILE A 1 89 ? -0.845 -21.122 -28.417 1.00 98.44 89 ILE A N 1
ATOM 750 C CA . ILE A 1 89 ? -0.399 -20.417 -29.627 1.00 98.44 89 ILE A CA 1
ATOM 751 C C . ILE A 1 89 ? -1.091 -21.012 -30.861 1.00 98.44 89 ILE A C 1
ATOM 753 O O . ILE A 1 89 ? -1.679 -20.266 -31.646 1.00 98.44 89 ILE A O 1
ATOM 757 N N . ALA A 1 90 ? -1.091 -22.340 -30.991 1.00 98.25 90 ALA A N 1
ATOM 758 C CA . ALA A 1 90 ? -1.723 -23.075 -32.082 1.00 98.25 90 ALA A CA 1
ATOM 759 C C . ALA A 1 90 ? -3.232 -22.797 -32.163 1.00 98.25 90 ALA A C 1
ATOM 761 O O . ALA A 1 90 ? -3.732 -22.475 -33.237 1.00 98.25 90 ALA A O 1
ATOM 762 N N . SER A 1 91 ? -3.940 -22.787 -31.029 1.00 98.06 91 SER A N 1
ATOM 763 C CA . SER A 1 91 ? -5.364 -22.431 -30.974 1.00 98.06 91 SER A CA 1
ATOM 764 C C . SER A 1 91 ? -5.628 -21.015 -31.502 1.00 98.06 91 SER A C 1
ATOM 766 O O . SER A 1 91 ? -6.603 -20.774 -32.219 1.00 98.06 91 SER A O 1
ATOM 768 N N . LYS A 1 92 ? -4.753 -20.046 -31.194 1.00 97.88 92 LYS A N 1
ATOM 769 C CA . LYS A 1 92 ? -4.881 -18.684 -31.740 1.00 97.88 92 LYS A CA 1
ATOM 770 C C . LYS A 1 92 ? -4.580 -18.629 -33.225 1.00 97.88 92 LYS A C 1
ATOM 772 O O . LYS A 1 92 ? -5.325 -17.964 -33.943 1.00 97.88 92 LYS A O 1
ATOM 777 N N . MET A 1 93 ? -3.552 -19.333 -33.679 1.00 98.00 93 MET A N 1
ATOM 778 C CA . MET A 1 93 ? -3.239 -19.453 -35.100 1.00 98.00 93 MET A CA 1
ATOM 779 C C . MET A 1 93 ? -4.419 -20.025 -35.889 1.00 98.00 93 MET A C 1
ATOM 781 O O . MET A 1 93 ? -4.856 -19.397 -36.851 1.00 98.00 93 MET A O 1
ATOM 785 N N . GLU A 1 94 ? -4.984 -21.144 -35.436 1.00 97.75 94 GLU A N 1
ATOM 786 C CA . GLU A 1 94 ? -6.134 -21.804 -36.061 1.00 97.75 94 GLU A CA 1
ATOM 787 C C . GLU A 1 94 ? -7.342 -20.866 -36.133 1.00 97.75 94 GLU A C 1
ATOM 789 O O . GLU A 1 94 ? -7.895 -20.645 -37.208 1.00 97.75 94 GLU A O 1
ATOM 794 N N . SER A 1 95 ? -7.678 -20.198 -35.022 1.00 95.88 95 SER A N 1
ATOM 795 C CA . SER A 1 95 ? -8.808 -19.256 -34.969 1.00 95.88 95 SER A CA 1
ATOM 796 C C . SER A 1 95 ? -8.687 -18.054 -35.919 1.00 95.88 95 SER A C 1
ATOM 798 O O . SER A 1 95 ? -9.666 -17.342 -36.140 1.00 95.88 95 SER A O 1
ATOM 800 N N . MET A 1 96 ? -7.489 -17.797 -36.452 1.00 95.75 96 MET A N 1
ATOM 801 C CA . MET A 1 96 ? -7.187 -16.689 -37.360 1.00 95.75 96 MET A CA 1
ATOM 802 C C . MET A 1 96 ? -6.752 -17.156 -38.758 1.00 95.75 96 MET A C 1
ATOM 804 O O . MET A 1 96 ? -6.463 -16.309 -39.604 1.00 95.75 96 MET A O 1
ATOM 808 N N . GLY A 1 97 ? -6.687 -18.469 -39.009 1.00 96.31 97 GLY A N 1
ATOM 809 C CA . GLY A 1 97 ? -6.183 -19.031 -40.265 1.00 96.31 97 GLY A CA 1
ATOM 810 C C . GLY A 1 97 ? -4.721 -18.667 -40.547 1.00 96.31 97 GLY A C 1
ATOM 811 O O . GLY A 1 97 ? -4.391 -18.295 -41.673 1.00 96.31 97 GLY A O 1
ATOM 812 N N . LEU A 1 98 ? -3.860 -18.700 -39.523 1.00 97.31 98 LEU A N 1
ATOM 813 C CA . LEU A 1 98 ? -2.437 -18.368 -39.635 1.00 97.31 98 LEU A CA 1
ATOM 814 C C . LEU A 1 98 ? -1.553 -19.618 -39.636 1.00 97.31 98 LEU A C 1
ATOM 816 O O . LEU A 1 98 ? -1.699 -20.508 -38.806 1.00 97.31 98 LEU A O 1
ATOM 820 N N . GLU A 1 99 ? -0.555 -19.621 -40.512 1.00 97.00 99 GLU A N 1
ATOM 821 C CA . GLU A 1 99 ? 0.567 -20.571 -40.484 1.00 97.00 99 GLU A CA 1
ATOM 822 C C . GLU A 1 99 ? 1.756 -20.036 -39.668 1.00 97.00 99 GLU A C 1
ATOM 824 O O . GLU A 1 99 ? 1.838 -18.840 -39.390 1.00 97.00 99 GLU A O 1
ATOM 829 N N . LYS A 1 100 ? 2.729 -20.896 -39.337 1.00 96.75 100 LYS A N 1
ATOM 830 C CA . LYS A 1 100 ? 3.917 -20.540 -38.529 1.00 96.75 100 LYS A CA 1
ATOM 831 C C . LYS A 1 100 ? 4.740 -19.376 -39.106 1.00 96.75 100 LYS A C 1
ATOM 833 O O . LYS A 1 100 ? 5.333 -18.621 -38.338 1.00 96.75 100 LYS A O 1
ATOM 838 N N . ILE A 1 101 ? 4.731 -19.189 -40.429 1.00 95.75 101 ILE A N 1
ATOM 839 C CA . ILE A 1 101 ? 5.405 -18.068 -41.103 1.00 95.75 101 ILE A CA 1
ATOM 840 C C . ILE A 1 101 ? 4.771 -16.702 -40.793 1.00 95.75 101 ILE A C 1
ATOM 842 O O . ILE A 1 101 ? 5.450 -15.677 -40.831 1.00 95.75 101 ILE A O 1
ATOM 846 N N . HIS A 1 102 ? 3.492 -16.688 -40.413 1.00 97.19 102 HIS A N 1
ATOM 847 C CA . HIS A 1 102 ? 2.735 -15.492 -40.037 1.00 97.19 102 HIS A CA 1
ATOM 848 C C . HIS A 1 102 ? 2.879 -15.130 -38.552 1.00 97.19 102 HIS A C 1
ATOM 850 O O . HIS A 1 102 ? 2.180 -14.241 -38.061 1.00 97.19 102 HIS A O 1
ATOM 856 N N . VAL A 1 103 ? 3.732 -15.836 -37.807 1.00 98.31 103 VAL A N 1
ATOM 857 C CA . VAL A 1 103 ? 3.877 -15.660 -36.362 1.00 98.31 103 VAL A CA 1
ATOM 858 C C . VAL A 1 103 ? 5.277 -15.156 -36.035 1.00 98.31 103 VAL A C 1
ATOM 860 O O . VAL A 1 103 ? 6.269 -15.662 -36.562 1.00 98.31 103 VAL A O 1
ATOM 863 N N . THR A 1 104 ? 5.348 -14.166 -35.148 1.00 98.56 104 THR A N 1
ATOM 864 C CA . THR A 1 104 ? 6.589 -13.730 -34.502 1.00 98.56 104 THR A CA 1
ATOM 865 C C . THR A 1 104 ? 6.566 -14.130 -33.044 1.00 98.56 104 THR A C 1
ATOM 867 O O . THR A 1 104 ? 5.683 -13.693 -32.308 1.00 98.56 104 THR A O 1
ATOM 870 N N . LEU A 1 105 ? 7.544 -14.925 -32.620 1.00 98.75 105 LEU A N 1
ATOM 871 C CA . LEU A 1 105 ? 7.807 -15.166 -31.207 1.00 98.75 105 LEU A CA 1
ATOM 872 C C . LEU A 1 105 ? 8.779 -14.104 -30.706 1.00 98.75 105 LEU A C 1
ATOM 874 O O . LEU A 1 105 ? 9.870 -13.954 -31.250 1.00 98.75 105 LEU A O 1
ATOM 878 N N . ALA A 1 106 ? 8.379 -13.359 -29.685 1.00 98.31 106 ALA A N 1
ATOM 879 C CA . ALA A 1 106 ? 9.174 -12.289 -29.117 1.00 98.31 106 ALA A CA 1
ATOM 880 C C . ALA A 1 106 ? 9.293 -12.442 -27.606 1.00 98.31 106 ALA A C 1
ATOM 882 O O . ALA A 1 106 ? 8.308 -12.745 -26.931 1.00 98.31 106 ALA A O 1
ATOM 883 N N . GLY A 1 107 ? 10.471 -12.172 -27.060 1.00 96.56 107 GLY A N 1
ATOM 884 C CA . GLY A 1 107 ? 10.625 -12.109 -25.617 1.00 96.56 107 GLY A CA 1
ATOM 885 C C . GLY A 1 107 ? 11.935 -11.492 -25.156 1.00 96.56 107 GLY A C 1
ATOM 886 O O . GLY A 1 107 ? 12.855 -11.264 -25.942 1.00 96.56 107 GLY A O 1
ATOM 887 N N . PHE A 1 108 ? 11.975 -11.204 -23.857 1.00 92.38 108 PHE A N 1
ATOM 888 C CA . PHE A 1 108 ? 13.007 -10.386 -23.226 1.00 92.38 108 PHE A CA 1
ATOM 889 C C . PHE A 1 108 ? 13.511 -11.081 -21.958 1.00 92.38 108 PHE A C 1
ATOM 891 O O . PHE A 1 108 ? 12.688 -11.495 -21.131 1.00 92.38 108 PHE A O 1
ATOM 898 N N . SER A 1 109 ? 14.832 -11.223 -21.793 1.00 94.12 109 SER A N 1
ATOM 899 C CA . SER A 1 109 ? 15.435 -11.991 -20.688 1.00 94.12 109 SER A CA 1
ATOM 900 C C . SER A 1 109 ? 14.924 -13.443 -20.708 1.00 94.12 109 SER A C 1
ATOM 902 O O . SER A 1 109 ? 14.972 -14.081 -21.761 1.00 94.12 109 SER A O 1
ATOM 904 N N . LYS A 1 110 ? 14.301 -13.928 -19.625 1.00 95.88 110 LYS A N 1
ATOM 905 C CA . LYS A 1 110 ? 13.577 -15.216 -19.569 1.00 95.88 110 LYS A CA 1
ATOM 906 C C . LYS A 1 110 ? 12.677 -15.455 -20.788 1.00 95.88 110 LYS A C 1
ATOM 908 O O . LYS A 1 110 ? 12.634 -16.546 -21.354 1.00 95.88 110 LYS A O 1
ATOM 913 N N . GLY A 1 111 ? 11.934 -14.426 -21.201 1.00 96.81 111 GLY A N 1
ATOM 914 C CA . GLY A 1 111 ? 11.061 -14.519 -22.368 1.00 96.81 111 GLY A CA 1
ATOM 915 C C . GLY A 1 111 ? 11.838 -14.669 -23.677 1.00 96.81 111 GLY A C 1
ATOM 916 O O . GLY A 1 111 ? 11.350 -15.299 -24.610 1.00 96.81 111 GLY A O 1
ATOM 917 N N . GLY A 1 112 ? 13.048 -14.114 -23.749 1.00 97.38 112 GLY A N 1
ATOM 918 C CA . GLY A 1 112 ? 13.950 -14.245 -24.890 1.00 97.38 112 GLY A CA 1
ATOM 919 C C . GLY A 1 112 ? 14.439 -15.681 -25.052 1.00 97.38 112 GLY A C 1
ATOM 920 O O . GLY A 1 112 ? 14.475 -16.183 -26.178 1.00 97.38 112 GLY A O 1
ATOM 921 N N . SER A 1 113 ? 14.728 -16.365 -23.940 1.00 98.44 113 SER A N 1
ATOM 922 C CA . SER A 1 113 ? 15.032 -17.801 -23.918 1.00 98.44 113 SER A CA 1
ATOM 923 C C . SER A 1 113 ? 13.853 -18.623 -24.436 1.00 98.44 113 SER A C 1
ATOM 925 O O . SER A 1 113 ? 14.025 -19.473 -25.307 1.00 98.44 113 SER A O 1
ATOM 927 N N . ALA A 1 114 ? 12.635 -18.317 -23.975 1.00 98.38 114 ALA A N 1
ATOM 928 C CA . ALA A 1 114 ? 11.422 -18.984 -24.444 1.00 98.38 114 ALA A CA 1
ATOM 929 C C . ALA A 1 114 ? 11.166 -18.740 -25.941 1.00 98.38 114 ALA A C 1
ATOM 931 O O . ALA A 1 114 ? 10.913 -19.685 -26.684 1.00 98.38 114 ALA A O 1
ATOM 932 N N . ALA A 1 115 ? 11.290 -17.502 -26.426 1.00 98.56 115 ALA A N 1
ATOM 933 C CA . ALA A 1 115 ? 11.098 -17.189 -27.842 1.00 98.56 115 ALA A CA 1
ATOM 934 C C . ALA A 1 115 ? 12.047 -17.996 -28.747 1.00 98.56 115 ALA A C 1
ATOM 936 O O . ALA A 1 115 ? 11.610 -18.533 -29.767 1.00 98.56 115 ALA A O 1
ATOM 937 N N . LEU A 1 116 ? 13.318 -18.130 -28.348 1.00 98.69 116 LEU A N 1
ATOM 938 C CA . LEU A 1 116 ? 14.302 -18.963 -29.043 1.00 98.69 116 LEU A CA 1
ATOM 939 C C . LEU A 1 116 ? 13.948 -20.453 -28.970 1.00 98.69 116 LEU A C 1
ATOM 941 O O . LEU A 1 116 ? 13.886 -21.113 -30.007 1.00 98.69 116 LEU A O 1
ATOM 945 N N . TYR A 1 117 ? 13.662 -20.965 -27.770 1.00 98.62 117 TYR A N 1
ATOM 946 C CA . TYR A 1 117 ? 13.348 -22.376 -27.541 1.00 98.62 117 TYR A CA 1
ATOM 947 C C . TYR A 1 117 ? 12.122 -22.829 -28.340 1.00 98.62 117 TYR A C 1
ATOM 949 O O . TYR A 1 117 ? 12.206 -23.764 -29.134 1.00 98.62 117 TYR A O 1
ATOM 957 N N . TYR A 1 118 ? 10.991 -22.133 -28.192 1.00 98.56 118 TYR A N 1
ATOM 958 C CA . TYR A 1 118 ? 9.761 -22.456 -28.919 1.00 98.56 118 TYR A CA 1
ATOM 959 C C . TYR A 1 118 ? 9.922 -22.236 -30.423 1.00 98.56 118 TYR A C 1
ATOM 961 O O . TYR A 1 118 ? 9.352 -22.981 -31.223 1.00 98.56 118 TYR A O 1
ATOM 969 N N . GLY A 1 119 ? 10.707 -21.230 -30.813 1.00 98.19 119 GLY A N 1
ATOM 970 C CA . GLY A 1 119 ? 10.979 -20.921 -32.208 1.00 98.19 119 GLY A CA 1
ATOM 971 C C . GLY A 1 119 ? 11.715 -22.044 -32.928 1.00 98.19 119 GLY A C 1
ATOM 972 O O . GLY A 1 119 ? 11.318 -22.426 -34.034 1.00 98.19 119 GLY A O 1
ATOM 973 N N . ALA A 1 120 ? 12.734 -22.606 -32.279 1.00 98.00 120 ALA A N 1
ATOM 974 C CA . ALA A 1 120 ? 13.477 -23.762 -32.761 1.00 98.00 120 ALA A CA 1
ATOM 975 C C . ALA A 1 120 ? 12.642 -25.053 -32.656 1.00 98.00 120 ALA A C 1
ATOM 977 O O . ALA A 1 120 ? 12.329 -25.650 -33.686 1.00 98.00 120 ALA A O 1
ATOM 978 N N . LYS A 1 121 ? 12.166 -25.419 -31.454 1.00 97.94 121 LYS A N 1
ATOM 979 C CA . LYS A 1 121 ? 11.432 -26.676 -31.183 1.00 97.94 121 LYS A CA 1
ATOM 980 C C . LYS A 1 121 ? 10.201 -26.864 -32.070 1.00 97.94 121 LYS A C 1
ATOM 982 O O . LYS A 1 121 ? 9.978 -27.952 -32.591 1.00 97.94 121 LYS A O 1
ATOM 987 N N . TYR A 1 122 ? 9.398 -25.814 -32.249 1.00 97.75 122 TYR A N 1
ATOM 988 C CA . TYR A 1 122 ? 8.132 -25.901 -32.984 1.00 97.75 122 TYR A CA 1
ATOM 989 C C . TYR A 1 122 ? 8.193 -25.308 -34.391 1.00 97.75 122 TYR A C 1
ATOM 991 O O . TYR A 1 122 ? 7.159 -25.234 -35.056 1.00 97.75 122 TYR A O 1
ATOM 999 N N . GLY A 1 123 ? 9.362 -24.909 -34.894 1.00 96.81 123 GLY A N 1
ATOM 1000 C CA . GLY A 1 123 ? 9.505 -24.533 -36.302 1.00 96.81 123 GLY A CA 1
ATOM 1001 C C . GLY A 1 123 ? 8.906 -23.171 -36.688 1.00 96.81 123 GLY A C 1
ATOM 1002 O O . GLY A 1 123 ? 8.489 -22.999 -37.833 1.00 96.81 123 GLY A O 1
ATOM 1003 N N . PHE A 1 124 ? 8.832 -22.200 -35.770 1.00 97.94 124 PHE A N 1
ATOM 1004 C CA . PHE A 1 124 ? 8.387 -20.836 -36.105 1.00 97.94 124 PHE A CA 1
ATOM 1005 C C . PHE A 1 124 ? 9.463 -20.066 -36.878 1.00 97.94 124 PHE A C 1
ATOM 1007 O O . PHE A 1 124 ? 10.658 -20.252 -36.644 1.00 97.94 124 PHE A O 1
ATOM 1014 N N . ASN A 1 125 ? 9.045 -19.214 -37.819 1.00 95.12 125 ASN A N 1
ATOM 1015 C CA . ASN A 1 125 ? 9.975 -18.543 -38.730 1.00 95.12 125 ASN A CA 1
ATOM 1016 C C . ASN A 1 125 ? 10.547 -17.244 -38.166 1.00 95.12 125 ASN A C 1
ATOM 1018 O O . ASN A 1 125 ? 11.710 -16.966 -38.425 1.00 95.12 125 ASN A O 1
ATOM 1022 N N . ASN A 1 126 ? 9.762 -16.444 -37.439 1.00 98.38 126 ASN A N 1
ATOM 1023 C CA . ASN A 1 126 ? 10.204 -15.128 -36.975 1.00 98.38 126 ASN A CA 1
ATOM 1024 C C . ASN A 1 126 ? 10.421 -15.147 -35.461 1.00 98.38 126 ASN A C 1
ATOM 1026 O O . ASN A 1 126 ? 9.496 -15.453 -34.704 1.00 98.38 126 ASN A O 1
ATOM 1030 N N . ILE A 1 127 ? 11.638 -14.823 -35.027 1.00 98.75 127 ILE A N 1
ATOM 1031 C CA . ILE A 1 127 ? 12.045 -14.867 -33.623 1.00 98.75 127 ILE A CA 1
ATOM 1032 C C . ILE A 1 127 ? 12.777 -13.572 -33.275 1.00 98.75 127 ILE A C 1
ATOM 1034 O O . ILE A 1 127 ? 13.768 -13.220 -33.912 1.00 98.75 127 ILE A O 1
ATOM 1038 N N . LEU A 1 128 ? 12.308 -12.872 -32.245 1.00 98.62 128 LEU A N 1
ATOM 1039 C CA . LEU A 1 128 ? 12.984 -11.720 -31.657 1.00 98.62 128 LEU A CA 1
ATOM 1040 C C . LEU A 1 128 ? 13.317 -12.031 -30.199 1.00 98.62 128 LEU A C 1
ATOM 1042 O O . LEU A 1 128 ? 12.428 -12.295 -29.392 1.00 98.62 128 LEU A O 1
ATOM 1046 N N . SER A 1 129 ? 14.597 -11.987 -29.857 1.00 98.25 129 SER A N 1
ATOM 1047 C CA . SER A 1 129 ? 15.086 -12.297 -28.518 1.00 98.25 129 SER A CA 1
ATOM 1048 C C . SER A 1 129 ? 16.004 -11.187 -28.033 1.00 98.25 129 SER A C 1
ATOM 1050 O O . SER A 1 129 ? 16.897 -10.749 -28.759 1.00 98.25 129 SER A O 1
ATOM 1052 N N . THR A 1 130 ? 15.782 -10.708 -26.813 1.00 97.56 130 THR A N 1
ATOM 1053 C CA . THR A 1 130 ? 16.690 -9.758 -26.165 1.00 97.56 130 THR A CA 1
ATOM 1054 C C . THR A 1 130 ? 17.295 -10.392 -24.921 1.00 97.56 130 THR A C 1
ATOM 1056 O O . THR A 1 130 ? 16.570 -10.962 -24.103 1.00 97.56 130 THR A O 1
ATOM 1059 N N . VAL A 1 131 ? 18.622 -10.289 -24.798 1.00 96.94 131 VAL A N 1
ATOM 1060 C CA . VAL A 1 131 ? 19.424 -10.738 -23.644 1.00 96.94 131 VAL A CA 1
ATOM 1061 C C . VAL A 1 131 ? 18.971 -12.085 -23.037 1.00 96.94 131 VAL A C 1
ATOM 1063 O O . VAL A 1 131 ? 18.689 -12.151 -21.841 1.00 96.94 131 VAL A O 1
ATOM 1066 N N . PRO A 1 132 ? 18.824 -13.157 -23.842 1.00 97.56 132 PRO A N 1
ATOM 1067 C CA . PRO A 1 132 ? 18.330 -14.445 -23.354 1.00 97.56 132 PRO A CA 1
ATOM 1068 C C . PRO A 1 132 ? 19.327 -15.125 -22.409 1.00 97.56 132 PRO A C 1
ATOM 1070 O O . PRO A 1 132 ? 20.534 -15.097 -22.651 1.00 97.56 132 PRO A O 1
ATOM 1073 N N . GLN A 1 133 ? 18.810 -15.818 -21.394 1.00 96.81 133 GLN A N 1
ATOM 1074 C CA . GLN A 1 133 ? 19.577 -16.803 -20.629 1.00 96.81 133 GLN A CA 1
ATOM 1075 C C . GLN A 1 133 ? 19.615 -18.129 -21.391 1.00 96.81 133 GLN A C 1
ATOM 1077 O O . GLN A 1 133 ? 18.570 -18.646 -21.796 1.00 96.81 133 GLN A O 1
ATOM 1082 N N . PHE A 1 134 ? 20.801 -18.694 -21.571 1.00 97.56 134 PHE A N 1
ATOM 1083 C CA . PHE A 1 134 ? 20.976 -20.024 -22.151 1.00 97.56 134 PHE A CA 1
ATOM 1084 C C . PHE A 1 134 ? 21.062 -21.084 -21.061 1.00 97.56 134 PHE A C 1
ATOM 1086 O O . PHE A 1 134 ? 20.415 -22.122 -21.174 1.00 97.56 134 PHE A O 1
ATOM 1093 N N . LYS A 1 135 ? 21.785 -20.790 -19.977 1.00 97.38 135 LYS A N 1
ATOM 1094 C CA . LYS A 1 135 ? 21.970 -21.694 -18.841 1.00 97.38 135 LYS A CA 1
ATOM 1095 C C . LYS A 1 135 ? 20.892 -21.449 -17.785 1.00 97.38 135 LYS A C 1
ATOM 1097 O O . LYS A 1 135 ? 21.137 -20.861 -16.730 1.00 97.38 135 LYS A O 1
ATOM 1102 N N . ILE A 1 136 ? 19.660 -21.847 -18.114 1.00 96.69 136 ILE A N 1
ATOM 1103 C CA . ILE A 1 136 ? 18.456 -21.570 -17.311 1.00 96.69 136 ILE A CA 1
ATOM 1104 C C . ILE A 1 136 ? 18.566 -22.157 -15.895 1.00 96.69 136 ILE A C 1
ATOM 1106 O O . ILE A 1 136 ? 18.220 -21.480 -14.924 1.00 96.69 136 ILE A O 1
ATOM 1110 N N . GLY A 1 137 ? 19.048 -23.394 -15.765 1.00 96.06 137 GLY A N 1
ATOM 1111 C CA . GLY A 1 137 ? 19.192 -24.079 -14.482 1.00 96.06 137 GLY A CA 1
ATOM 1112 C C . GLY A 1 137 ? 20.222 -23.396 -13.588 1.00 96.06 137 GLY A C 1
ATOM 1113 O O . GLY A 1 137 ? 19.927 -23.085 -12.433 1.00 96.06 137 GLY A O 1
ATOM 1114 N N . SER A 1 138 ? 21.406 -23.103 -14.126 1.00 95.56 138 SER A N 1
ATOM 1115 C CA . SER A 1 138 ? 22.471 -22.390 -13.416 1.00 95.56 138 SER A CA 1
ATOM 1116 C C . SER A 1 138 ? 22.032 -20.986 -13.001 1.00 95.56 138 SER A C 1
ATOM 1118 O O . SER A 1 138 ? 22.250 -20.588 -11.854 1.00 95.56 138 SER A O 1
ATOM 1120 N N . TYR A 1 139 ? 21.363 -20.245 -13.891 1.00 95.19 139 TYR A N 1
ATOM 1121 C CA . TYR A 1 139 ? 20.843 -18.913 -13.581 1.00 95.19 139 TYR A CA 1
ATOM 1122 C C . TYR A 1 139 ? 19.845 -18.952 -12.420 1.00 95.19 139 TYR A C 1
ATOM 1124 O O . TYR A 1 139 ? 19.971 -18.174 -11.469 1.00 95.19 139 TYR A O 1
ATOM 1132 N N . LEU A 1 140 ? 18.866 -19.860 -12.476 1.00 94.94 140 LEU A N 1
ATOM 1133 C CA . LEU A 1 140 ? 17.858 -20.018 -11.429 1.00 94.94 140 LEU A CA 1
ATOM 1134 C C . LEU A 1 140 ? 18.482 -20.480 -10.109 1.00 94.94 140 LEU A C 1
ATOM 1136 O O . LEU A 1 140 ? 18.165 -19.914 -9.068 1.00 94.94 140 LEU A O 1
ATOM 1140 N N . SER A 1 141 ? 19.414 -21.433 -10.142 1.00 94.12 141 SER A N 1
ATOM 1141 C CA . SER A 1 141 ? 20.099 -21.918 -8.939 1.00 94.12 141 SER A CA 1
ATOM 1142 C C . SER A 1 141 ? 20.851 -20.806 -8.204 1.00 94.12 141 SER A C 1
ATOM 1144 O O . SER A 1 141 ? 20.872 -20.802 -6.975 1.00 94.12 141 SER A O 1
ATOM 1146 N N . GLN A 1 142 ? 21.453 -19.866 -8.934 1.00 93.25 142 GLN A N 1
ATOM 1147 C CA . GLN A 1 142 ? 22.229 -18.772 -8.345 1.00 93.25 142 GLN A CA 1
ATOM 1148 C C . GLN A 1 142 ? 21.357 -17.594 -7.899 1.00 93.25 142 GLN A C 1
ATOM 1150 O O . GLN A 1 142 ? 21.624 -16.993 -6.860 1.00 93.25 142 GLN A O 1
ATOM 1155 N N . ASN A 1 143 ? 20.331 -17.246 -8.680 1.00 91.94 143 ASN A N 1
ATOM 1156 C CA . ASN A 1 143 ? 19.602 -15.987 -8.507 1.00 91.94 143 ASN A CA 1
ATOM 1157 C C . ASN A 1 143 ? 18.186 -16.165 -7.944 1.00 91.94 143 ASN A C 1
ATOM 1159 O O . ASN A 1 143 ? 17.667 -15.251 -7.305 1.00 91.94 143 ASN A O 1
ATOM 1163 N N . MET A 1 144 ? 17.533 -17.304 -8.197 1.00 93.31 144 MET A N 1
ATOM 1164 C CA . MET A 1 144 ? 16.125 -17.551 -7.857 1.00 93.31 144 MET A CA 1
ATOM 1165 C C . MET A 1 144 ? 15.862 -19.024 -7.464 1.00 93.31 144 MET A C 1
ATOM 1167 O O . MET A 1 144 ? 15.041 -19.686 -8.103 1.00 93.31 144 MET A O 1
ATOM 1171 N N . PRO A 1 145 ? 16.510 -19.554 -6.406 1.00 92.38 145 PRO A N 1
ATOM 1172 C CA . PRO A 1 145 ? 16.415 -20.973 -6.044 1.00 92.38 145 PRO A CA 1
ATOM 1173 C C . PRO A 1 145 ? 14.980 -21.421 -5.730 1.00 92.38 145 PRO A C 1
ATOM 1175 O O . PRO A 1 145 ? 14.576 -22.497 -6.142 1.00 92.38 145 PRO A O 1
ATOM 1178 N N . ALA A 1 146 ? 14.163 -20.557 -5.118 1.00 90.69 146 ALA A N 1
ATOM 1179 C CA . ALA A 1 146 ? 12.755 -20.868 -4.855 1.00 90.69 146 ALA A CA 1
ATOM 1180 C C . ALA A 1 146 ? 11.940 -21.118 -6.141 1.00 90.69 146 ALA A C 1
ATOM 1182 O O . ALA A 1 146 ? 11.071 -21.985 -6.160 1.00 90.69 146 ALA A O 1
ATOM 1183 N N . VAL A 1 147 ? 12.242 -20.390 -7.225 1.00 92.44 147 VAL A N 1
ATOM 1184 C CA . VAL A 1 147 ? 11.602 -20.611 -8.532 1.00 92.44 147 VAL A CA 1
ATOM 1185 C C . VAL A 1 147 ? 12.072 -21.937 -9.122 1.00 92.44 147 VAL A C 1
ATOM 1187 O O . VAL A 1 147 ? 11.259 -22.682 -9.659 1.00 92.44 147 VAL A O 1
ATOM 1190 N N . LEU A 1 148 ? 13.366 -22.259 -8.994 1.00 93.88 148 LEU A N 1
ATOM 1191 C CA . LEU A 1 148 ? 13.904 -23.545 -9.440 1.00 93.88 148 LEU A CA 1
ATOM 1192 C C . LEU A 1 148 ? 13.174 -24.714 -8.767 1.00 93.88 148 LEU A C 1
ATOM 1194 O O . LEU A 1 148 ? 12.693 -25.595 -9.473 1.00 93.88 148 LEU A O 1
ATOM 1198 N N . ASP A 1 149 ? 13.038 -24.665 -7.439 1.00 89.69 149 ASP A N 1
ATOM 1199 C CA . ASP A 1 149 ? 12.360 -25.691 -6.635 1.00 89.69 149 ASP A CA 1
ATOM 1200 C C . ASP A 1 149 ? 10.871 -25.826 -6.999 1.00 89.69 149 ASP A C 1
ATOM 1202 O O . ASP A 1 149 ? 10.300 -26.916 -6.985 1.00 89.69 149 ASP A O 1
ATOM 1206 N N . SER A 1 150 ? 10.228 -24.709 -7.348 1.00 90.75 150 SER A N 1
ATOM 1207 C CA . SER A 1 150 ? 8.833 -24.674 -7.797 1.00 90.75 150 SER A CA 1
ATOM 1208 C C . SER A 1 150 ? 8.651 -25.262 -9.201 1.00 90.75 150 SER A C 1
ATOM 1210 O O . SER A 1 150 ? 7.624 -25.879 -9.501 1.00 90.75 150 SER A O 1
ATOM 1212 N N . MET A 1 151 ? 9.648 -25.110 -10.077 1.00 92.50 151 MET A N 1
ATOM 1213 C CA . MET A 1 151 ? 9.647 -25.678 -11.425 1.00 92.50 151 MET A CA 1
ATOM 1214 C C . MET A 1 151 ? 9.897 -27.188 -11.407 1.00 92.50 151 MET A C 1
ATOM 1216 O O . MET A 1 151 ? 9.145 -27.942 -12.033 1.00 92.50 151 MET A O 1
ATOM 1220 N N . LEU A 1 152 ? 10.955 -27.620 -10.718 1.00 87.75 152 LEU A N 1
ATOM 1221 C CA . LEU A 1 152 ? 11.478 -28.986 -10.712 1.00 87.75 152 LEU A CA 1
ATOM 1222 C C . LEU A 1 152 ? 12.082 -29.329 -9.341 1.00 87.75 152 LEU A C 1
ATOM 1224 O O . LEU A 1 152 ? 12.632 -28.466 -8.668 1.00 87.75 152 LEU A O 1
ATOM 1228 N N . GLU A 1 153 ? 12.082 -30.608 -8.964 1.00 81.31 153 GLU A N 1
ATOM 1229 C CA . GLU A 1 153 ? 12.865 -31.097 -7.819 1.00 81.31 153 GLU A CA 1
ATOM 1230 C C . GLU A 1 153 ? 14.369 -30.933 -8.091 1.00 81.31 153 GLU A C 1
ATOM 1232 O O . GLU A 1 153 ? 14.997 -31.742 -8.788 1.00 81.31 153 GLU A O 1
ATOM 1237 N N . ALA A 1 154 ? 14.944 -29.849 -7.570 1.00 71.06 154 ALA A N 1
ATOM 1238 C CA . ALA A 1 154 ? 16.281 -29.395 -7.914 1.00 71.06 154 ALA A CA 1
ATOM 1239 C C . ALA A 1 154 ? 17.379 -30.352 -7.415 1.00 71.06 154 ALA A C 1
ATOM 1241 O O . ALA A 1 154 ? 17.568 -30.571 -6.221 1.00 71.06 154 ALA A O 1
ATOM 1242 N N . HIS A 1 155 ? 18.155 -30.887 -8.357 1.00 79.38 155 HIS A N 1
ATOM 1243 C CA . HIS A 1 155 ? 19.430 -31.567 -8.125 1.00 79.38 155 HIS A CA 1
ATOM 1244 C C . HIS A 1 155 ? 20.367 -31.304 -9.309 1.00 79.38 155 HIS A C 1
ATOM 1246 O O . HIS A 1 155 ? 19.930 -30.825 -10.358 1.00 79.38 155 HIS A O 1
ATOM 1252 N N . SER A 1 156 ? 21.659 -31.595 -9.143 1.00 80.94 156 SER A N 1
ATOM 1253 C CA . SER A 1 156 ? 22.702 -31.257 -10.124 1.00 80.94 156 SER A CA 1
ATOM 1254 C C . SER A 1 156 ? 22.373 -31.729 -11.544 1.00 80.94 156 SER A C 1
ATOM 1256 O O . SER A 1 156 ? 22.529 -30.962 -12.487 1.00 80.94 156 SER A O 1
ATOM 1258 N N . GLU A 1 157 ? 21.841 -32.943 -11.694 1.00 86.62 157 GLU A N 1
ATOM 1259 C CA . GLU A 1 157 ? 21.459 -33.494 -12.999 1.00 86.62 157 GLU A CA 1
ATOM 1260 C C . GLU A 1 157 ? 20.330 -32.695 -13.671 1.00 86.62 157 GLU A C 1
ATOM 1262 O O . GLU A 1 157 ? 20.432 -32.356 -14.849 1.00 86.62 157 GLU A O 1
ATOM 1267 N N . ARG A 1 158 ? 19.280 -32.316 -12.929 1.00 88.19 158 ARG A N 1
ATOM 1268 C CA . ARG A 1 158 ? 18.167 -31.498 -13.454 1.00 88.19 158 ARG A CA 1
ATOM 1269 C C . ARG A 1 158 ? 18.606 -30.088 -13.829 1.00 88.19 158 ARG A C 1
ATOM 1271 O O . ARG A 1 158 ? 18.124 -29.552 -14.823 1.00 88.19 158 ARG A O 1
ATOM 1278 N N . ILE A 1 159 ? 19.525 -29.502 -13.062 1.00 92.88 159 ILE A N 1
ATOM 1279 C CA . ILE A 1 159 ? 20.122 -28.198 -13.381 1.00 92.88 159 ILE A CA 1
ATOM 1280 C C . ILE A 1 159 ? 20.856 -28.282 -14.721 1.00 92.88 159 ILE A C 1
ATOM 1282 O O . ILE A 1 159 ? 20.596 -27.470 -15.607 1.00 92.88 159 ILE A O 1
ATOM 1286 N N . SER A 1 160 ? 21.695 -29.304 -14.909 1.00 94.06 160 SER A N 1
ATOM 1287 C CA . SER A 1 160 ? 22.388 -29.529 -16.181 1.00 94.06 160 SER A CA 1
ATOM 1288 C C . SER A 1 160 ? 21.421 -29.801 -17.337 1.00 94.06 160 SER A C 1
ATOM 1290 O O . SER A 1 160 ? 21.615 -29.269 -18.425 1.00 94.06 160 SER A O 1
ATOM 1292 N N . GLN A 1 161 ? 20.340 -30.557 -17.114 1.00 92.38 161 GLN A N 1
ATOM 1293 C CA . GLN A 1 161 ? 19.304 -30.776 -18.133 1.00 92.38 161 GLN A CA 1
ATOM 1294 C C . GLN A 1 161 ? 18.624 -29.469 -18.568 1.00 92.38 161 GLN A C 1
ATOM 1296 O O . GLN A 1 161 ? 18.360 -29.284 -19.756 1.00 92.38 161 GLN A O 1
ATOM 1301 N N . LEU A 1 162 ? 18.345 -28.555 -17.632 1.00 95.00 162 LEU A N 1
ATOM 1302 C CA . LEU A 1 162 ? 17.802 -27.233 -17.960 1.00 95.00 162 LEU A CA 1
ATOM 1303 C C . LEU A 1 162 ? 18.809 -26.357 -18.712 1.00 95.00 162 LEU A C 1
ATOM 1305 O O . LEU A 1 162 ? 18.406 -25.634 -19.622 1.00 95.00 162 LEU A O 1
ATOM 1309 N N . ASP A 1 163 ? 20.090 -26.415 -18.347 1.00 96.88 163 ASP A N 1
ATOM 1310 C CA . ASP A 1 163 ? 21.149 -25.643 -19.007 1.00 96.88 163 ASP A CA 1
ATOM 1311 C C . ASP A 1 163 ? 21.377 -26.078 -20.457 1.00 96.88 163 ASP A C 1
ATOM 1313 O O . ASP A 1 163 ? 21.616 -25.238 -21.321 1.00 96.88 163 ASP A O 1
ATOM 1317 N N . GLU A 1 164 ? 21.249 -27.374 -20.742 1.00 97.19 164 GLU A N 1
ATOM 1318 C CA . GLU A 1 164 ? 21.419 -27.924 -22.090 1.00 97.19 164 GLU A CA 1
ATOM 1319 C C . GLU A 1 164 ? 20.175 -27.765 -22.972 1.00 97.19 164 GLU A C 1
ATOM 1321 O O . GLU A 1 164 ? 20.257 -27.893 -24.196 1.00 97.19 164 GLU A O 1
ATOM 1326 N N . LEU A 1 165 ? 19.007 -27.465 -22.395 1.00 96.69 165 LEU A N 1
ATOM 1327 C CA . LEU A 1 165 ? 17.733 -27.504 -23.112 1.00 96.69 165 LEU A CA 1
ATOM 1328 C C . LEU A 1 165 ? 17.696 -26.553 -24.318 1.00 96.69 165 LEU A C 1
ATOM 1330 O O . LEU A 1 165 ? 17.339 -26.967 -25.422 1.00 96.69 165 LEU A O 1
ATOM 1334 N N . LEU A 1 166 ? 18.046 -25.277 -24.129 1.00 98.19 166 LEU A N 1
ATOM 1335 C CA . LEU A 1 166 ? 18.043 -24.297 -25.219 1.00 98.19 166 LEU A CA 1
ATOM 1336 C C . LEU A 1 166 ? 19.211 -24.512 -26.205 1.00 98.19 166 LEU A C 1
ATOM 1338 O O . LEU A 1 166 ? 18.925 -24.587 -27.406 1.00 98.19 166 LEU A O 1
ATOM 1342 N N . PRO A 1 167 ? 20.481 -24.645 -25.761 1.00 98.25 167 PRO A N 1
ATOM 1343 C CA . PRO A 1 167 ? 21.602 -24.925 -26.658 1.00 98.25 167 PRO A CA 1
ATOM 1344 C C . PRO A 1 167 ? 21.373 -26.147 -27.555 1.00 98.25 167 PRO A C 1
ATOM 1346 O O . PRO A 1 167 ? 21.443 -26.020 -28.778 1.00 98.25 167 PRO A O 1
ATOM 1349 N N . SER A 1 168 ? 20.994 -27.294 -26.980 1.00 98.12 168 SER A N 1
ATOM 1350 C CA . SER A 1 168 ? 20.768 -28.536 -27.737 1.00 98.12 168 SER A CA 1
ATOM 1351 C C . SER A 1 168 ? 19.591 -28.434 -28.713 1.00 98.12 168 SER A C 1
ATOM 1353 O O . SER A 1 168 ? 19.647 -28.963 -29.828 1.00 98.12 168 SER A O 1
ATOM 1355 N N . THR A 1 169 ? 18.530 -27.703 -28.351 1.00 98.38 169 THR A N 1
ATOM 1356 C CA . THR A 1 169 ? 17.398 -27.440 -29.256 1.00 98.38 169 THR A CA 1
ATOM 1357 C C . THR A 1 169 ? 17.846 -26.595 -30.449 1.00 98.38 169 THR A C 1
ATOM 1359 O O . THR A 1 169 ? 17.518 -26.910 -31.593 1.00 98.38 169 THR A O 1
ATOM 1362 N N . LEU A 1 170 ? 18.631 -25.539 -30.213 1.00 98.19 170 LEU A N 1
ATOM 1363 C CA . LEU A 1 170 ? 19.166 -24.709 -31.290 1.00 98.19 170 LEU A CA 1
ATOM 1364 C C . LEU A 1 170 ? 20.159 -25.476 -32.153 1.00 98.19 170 LEU A C 1
ATOM 1366 O O . LEU A 1 170 ? 20.118 -25.317 -33.367 1.00 98.19 170 LEU A O 1
ATOM 1370 N N . GLU A 1 171 ? 21.014 -26.317 -31.578 1.00 97.75 171 GLU A N 1
ATOM 1371 C CA . GLU A 1 171 ? 21.991 -27.131 -32.306 1.00 97.75 171 GLU A CA 1
ATOM 1372 C C . GLU A 1 171 ? 21.313 -28.187 -33.195 1.00 97.75 171 GLU A C 1
ATOM 1374 O O . GLU A 1 171 ? 21.662 -28.338 -34.374 1.00 97.75 171 GLU A O 1
ATOM 1379 N N . SER A 1 172 ? 20.287 -28.865 -32.676 1.00 97.12 172 SER A N 1
ATOM 1380 C CA . SER A 1 172 ? 19.530 -29.909 -33.381 1.00 97.12 172 SER A CA 1
ATOM 1381 C C . SER A 1 172 ? 18.552 -29.379 -34.433 1.00 97.12 172 SER A C 1
ATOM 1383 O O . SER A 1 172 ? 18.174 -30.132 -35.331 1.00 97.12 172 SER A O 1
ATOM 1385 N N . ASP A 1 173 ? 18.211 -28.088 -34.414 1.00 97.69 173 ASP A N 1
ATOM 1386 C CA . ASP A 1 173 ? 17.328 -27.496 -35.421 1.00 97.69 173 ASP A CA 1
ATOM 1387 C C . ASP A 1 173 ? 17.906 -27.640 -36.845 1.00 97.69 173 ASP A C 1
ATOM 1389 O O . ASP A 1 173 ? 19.096 -27.403 -37.099 1.00 97.69 173 ASP A O 1
ATOM 1393 N N . ARG A 1 174 ? 17.062 -28.057 -37.788 1.00 96.00 174 ARG A N 1
ATOM 1394 C CA . ARG A 1 174 ? 17.387 -28.226 -39.215 1.00 96.00 174 ARG A CA 1
ATOM 1395 C C . ARG A 1 174 ? 16.586 -27.282 -40.114 1.00 96.00 174 ARG A C 1
ATOM 1397 O O . ARG A 1 174 ? 16.858 -27.208 -41.310 1.00 96.00 174 ARG A O 1
ATOM 1404 N N . GLN A 1 175 ? 15.629 -26.527 -39.574 1.00 95.94 175 GLN A N 1
ATOM 1405 C CA . GLN A 1 175 ? 14.838 -25.560 -40.329 1.00 95.94 175 GLN A CA 1
ATOM 1406 C C . GLN A 1 175 ? 15.557 -24.204 -40.363 1.00 95.94 175 GLN A C 1
ATOM 1408 O O . GLN A 1 175 ? 15.245 -23.290 -39.608 1.00 95.94 175 GLN A O 1
ATOM 1413 N N . LEU A 1 176 ? 16.520 -24.056 -41.276 1.00 95.62 176 LEU A N 1
ATOM 1414 C CA . LEU A 1 176 ? 17.451 -22.912 -41.295 1.00 95.62 176 LEU A CA 1
ATOM 1415 C C . LEU A 1 176 ? 16.877 -21.613 -41.892 1.00 95.62 176 LEU A C 1
ATOM 1417 O O . LEU A 1 176 ? 17.472 -20.543 -41.761 1.00 95.62 176 LEU A O 1
ATOM 1421 N N . SER A 1 177 ? 15.700 -21.679 -42.522 1.00 95.19 177 SER A N 1
ATOM 1422 C CA . SER A 1 177 ? 15.005 -20.516 -43.101 1.00 95.19 177 SER A CA 1
ATOM 1423 C C . SER A 1 177 ? 14.182 -19.755 -42.050 1.00 95.19 177 SER A C 1
ATOM 1425 O O . SER A 1 177 ? 12.962 -19.610 -42.175 1.00 95.19 177 SER A O 1
ATOM 1427 N N . LYS A 1 178 ? 14.864 -19.294 -40.995 1.00 97.12 178 LYS A N 1
ATOM 1428 C CA . LYS A 1 178 ? 14.308 -18.463 -39.917 1.00 97.12 178 LYS A CA 1
ATOM 1429 C C . LYS A 1 178 ? 14.903 -17.057 -39.941 1.00 97.12 178 LYS A C 1
ATOM 1431 O O . LYS A 1 178 ? 16.056 -16.862 -40.319 1.00 97.12 178 LYS A O 1
ATOM 1436 N N . ASN A 1 179 ? 14.098 -16.102 -39.494 1.00 98.31 179 ASN A N 1
ATOM 1437 C CA . ASN A 1 179 ? 14.455 -14.715 -39.246 1.00 98.31 179 ASN A CA 1
ATOM 1438 C C . ASN A 1 179 ? 14.665 -14.552 -37.739 1.00 98.31 179 ASN A C 1
ATOM 1440 O O . ASN A 1 179 ? 13.691 -14.510 -36.985 1.00 98.31 179 ASN A O 1
ATOM 1444 N N . ILE A 1 180 ? 15.923 -14.507 -37.306 1.00 98.62 180 ILE A N 1
ATOM 1445 C CA . ILE A 1 180 ? 16.286 -14.399 -35.889 1.00 98.62 180 ILE A CA 1
ATOM 1446 C C . ILE A 1 180 ? 16.905 -13.027 -35.652 1.00 98.62 180 ILE A C 1
ATOM 1448 O O . ILE A 1 180 ? 17.869 -12.663 -36.320 1.00 98.62 180 ILE A O 1
ATOM 1452 N N . TYR A 1 181 ? 16.356 -12.281 -34.697 1.00 98.69 181 TYR A N 1
ATOM 1453 C CA . TYR A 1 181 ? 16.846 -10.974 -34.267 1.00 98.69 181 TYR A CA 1
ATOM 1454 C C . TYR A 1 181 ? 17.272 -11.070 -32.803 1.00 98.69 181 TYR A C 1
ATOM 1456 O O . TYR A 1 181 ? 16.417 -11.168 -31.921 1.00 98.69 181 TYR A O 1
ATOM 1464 N N . LEU A 1 182 ? 18.581 -11.072 -32.552 1.00 98.44 182 LEU A N 1
ATOM 1465 C CA . LEU A 1 182 ? 19.167 -11.189 -31.219 1.00 98.44 182 LEU A CA 1
ATOM 1466 C C . LEU A 1 182 ? 19.744 -9.841 -30.783 1.00 98.44 182 LEU A C 1
ATOM 1468 O O . LEU A 1 182 ? 20.683 -9.344 -31.398 1.00 98.44 182 LEU A O 1
ATOM 1472 N N . PHE A 1 183 ? 19.198 -9.270 -29.711 1.00 98.31 183 PHE A N 1
ATOM 1473 C CA . PHE A 1 183 ? 19.680 -8.024 -29.112 1.00 98.31 183 PHE A CA 1
ATOM 1474 C C . PHE A 1 183 ? 20.486 -8.302 -27.848 1.00 98.31 183 PHE A C 1
ATOM 1476 O O . PHE A 1 183 ? 20.015 -9.009 -26.956 1.00 98.31 183 PHE A O 1
ATOM 1483 N N . THR A 1 184 ? 21.661 -7.691 -27.738 1.00 97.06 184 THR A N 1
ATOM 1484 C CA . THR A 1 184 ? 22.556 -7.841 -26.588 1.00 97.06 184 THR A CA 1
ATOM 1485 C C . THR A 1 184 ? 23.399 -6.583 -26.353 1.00 97.06 184 THR A C 1
ATOM 1487 O O . THR A 1 184 ? 23.310 -5.613 -27.103 1.00 97.06 184 THR A O 1
ATOM 1490 N N . SER A 1 185 ? 24.215 -6.576 -25.302 1.00 95.81 185 SER A N 1
ATOM 1491 C CA . SER A 1 185 ? 25.213 -5.540 -25.035 1.00 95.81 185 SER A CA 1
ATOM 1492 C C . SER A 1 185 ? 26.389 -6.118 -24.241 1.00 95.81 185 SER A C 1
ATOM 1494 O O . SER A 1 185 ? 26.142 -6.849 -23.285 1.00 95.81 185 SER A O 1
ATOM 1496 N N . PRO A 1 186 ? 27.649 -5.739 -24.525 1.00 93.12 186 PRO A N 1
ATOM 1497 C CA . PRO A 1 186 ? 28.785 -6.086 -23.672 1.00 93.12 186 PRO A CA 1
ATOM 1498 C C . PRO A 1 186 ? 28.704 -5.489 -22.259 1.00 93.12 186 PRO A C 1
ATOM 1500 O O . PRO A 1 186 ? 29.427 -5.940 -21.373 1.00 93.12 186 PRO A O 1
ATOM 1503 N N . ALA A 1 187 ? 27.848 -4.479 -22.058 1.00 91.50 187 ALA A N 1
ATOM 1504 C CA . ALA A 1 187 ? 27.562 -3.864 -20.763 1.00 91.50 187 ALA A CA 1
ATOM 1505 C C . ALA A 1 187 ? 26.455 -4.587 -19.970 1.00 91.50 187 ALA A C 1
ATOM 1507 O O . ALA A 1 187 ? 26.110 -4.155 -18.872 1.00 91.50 187 ALA A O 1
ATOM 1508 N N . ASP A 1 188 ? 25.864 -5.653 -20.518 1.00 93.62 188 ASP A N 1
ATOM 1509 C CA . ASP A 1 188 ? 25.042 -6.581 -19.745 1.00 93.62 188 ASP A CA 1
ATOM 1510 C C . ASP A 1 188 ? 25.953 -7.545 -18.976 1.00 93.62 188 ASP A C 1
ATOM 1512 O O . ASP A 1 188 ? 26.740 -8.279 -19.577 1.00 93.62 188 ASP A O 1
ATOM 1516 N N . ASP A 1 189 ? 25.818 -7.580 -17.650 1.00 92.06 189 ASP A N 1
ATOM 1517 C CA . ASP A 1 189 ? 26.591 -8.464 -16.773 1.00 92.06 189 ASP A CA 1
ATOM 1518 C C . ASP A 1 189 ? 26.430 -9.953 -17.137 1.00 92.06 189 ASP A C 1
ATOM 1520 O O . ASP A 1 189 ? 27.335 -10.752 -16.896 1.00 92.06 189 ASP A O 1
ATOM 1524 N N . GLN A 1 190 ? 25.311 -10.329 -17.768 1.00 93.75 190 GLN A N 1
ATOM 1525 C CA . GLN A 1 190 ? 25.036 -11.702 -18.211 1.00 93.75 190 GLN A CA 1
ATOM 1526 C C . GLN A 1 190 ? 25.611 -12.023 -19.599 1.00 93.75 190 GLN A C 1
ATOM 1528 O O . GLN A 1 190 ? 25.647 -13.186 -19.998 1.00 93.75 190 GLN A O 1
ATOM 1533 N N . PHE A 1 191 ? 26.097 -11.034 -20.357 1.00 95.38 191 PHE A N 1
ATOM 1534 C CA . PHE A 1 191 ? 26.521 -11.227 -21.748 1.00 95.38 191 PHE A CA 1
ATOM 1535 C C . PHE A 1 191 ? 27.595 -12.306 -21.904 1.00 95.38 191 PHE A C 1
ATOM 1537 O O . PHE A 1 191 ? 27.483 -13.180 -22.765 1.00 95.38 191 PHE A O 1
ATOM 1544 N N . LYS A 1 192 ? 28.632 -12.253 -21.062 1.00 95.38 192 LYS A N 1
ATOM 1545 C CA . LYS A 1 192 ? 29.794 -13.149 -21.153 1.00 95.38 192 LYS A CA 1
ATOM 1546 C C . LYS A 1 192 ? 29.460 -14.599 -20.816 1.00 95.38 192 LYS A C 1
ATOM 1548 O O . LYS A 1 192 ? 30.130 -15.493 -21.322 1.00 95.38 192 LYS A O 1
ATOM 1553 N N . THR A 1 193 ? 28.477 -14.826 -19.949 1.00 93.50 193 THR A N 1
ATOM 1554 C CA . THR A 1 193 ? 28.112 -16.163 -19.465 1.00 93.50 193 THR A CA 1
ATOM 1555 C C . THR A 1 193 ? 26.970 -16.769 -20.268 1.00 93.50 193 THR A C 1
ATOM 1557 O O . THR A 1 193 ? 27.008 -17.962 -20.561 1.00 93.50 193 THR A O 1
ATOM 1560 N N . GLU A 1 194 ? 25.991 -15.951 -20.658 1.00 95.38 194 GLU A N 1
ATOM 1561 C CA . GLU A 1 194 ? 24.760 -16.416 -21.291 1.00 95.38 194 GLU A CA 1
ATOM 1562 C C . GLU A 1 194 ? 24.806 -16.315 -22.812 1.00 95.38 194 GLU A C 1
ATOM 1564 O O . GLU A 1 194 ? 24.509 -17.288 -23.490 1.00 95.38 194 GLU A O 1
ATOM 1569 N N . VAL A 1 195 ? 25.197 -15.174 -23.382 1.00 96.25 195 VAL A N 1
ATOM 1570 C CA . VAL A 1 195 ? 25.026 -14.934 -24.826 1.00 96.25 195 VAL A CA 1
ATOM 1571 C C . VAL A 1 195 ? 26.288 -15.271 -25.612 1.00 96.25 195 VAL A C 1
ATOM 1573 O O . VAL A 1 195 ? 26.235 -16.057 -26.557 1.00 96.25 195 VAL A O 1
ATOM 1576 N N . LEU A 1 196 ? 27.429 -14.699 -25.218 1.00 96.62 196 LEU A N 1
ATOM 1577 C CA . LEU A 1 196 ? 28.695 -14.798 -25.950 1.00 96.62 196 LEU A CA 1
ATOM 1578 C C . LEU A 1 196 ? 29.120 -16.251 -26.260 1.00 96.62 196 LEU A C 1
ATOM 1580 O O . LEU A 1 196 ? 29.484 -16.505 -27.409 1.00 96.62 196 LEU A O 1
ATOM 1584 N N . PRO A 1 197 ? 29.034 -17.225 -25.326 1.00 97.56 197 PRO A N 1
ATOM 1585 C CA . PRO A 1 197 ? 29.454 -18.604 -25.600 1.00 97.56 197 PRO A CA 1
ATOM 1586 C C . PRO A 1 197 ? 28.593 -19.318 -26.653 1.00 97.56 197 PRO A C 1
ATOM 1588 O O . PRO A 1 197 ? 29.055 -20.255 -27.301 1.00 97.56 197 PRO A O 1
ATOM 1591 N N . HIS A 1 198 ? 27.352 -18.870 -26.848 1.00 97.81 198 HIS A N 1
ATOM 1592 C CA . HIS A 1 198 ? 26.349 -19.560 -27.661 1.00 97.81 198 HIS A CA 1
ATOM 1593 C C . HIS A 1 198 ? 26.092 -18.882 -29.016 1.00 97.81 198 HIS A C 1
ATOM 1595 O O . HIS A 1 198 ? 25.263 -19.362 -29.787 1.00 97.81 198 HIS A O 1
ATOM 1601 N N . LEU A 1 199 ? 26.804 -17.795 -29.351 1.00 96.81 199 LEU A N 1
ATOM 1602 C CA . LEU A 1 199 ? 26.607 -17.069 -30.617 1.00 96.81 199 LEU A CA 1
ATOM 1603 C C . LEU A 1 199 ? 26.812 -17.948 -31.861 1.00 96.81 199 LEU A C 1
ATOM 1605 O O . LEU A 1 199 ? 26.069 -17.813 -32.833 1.00 96.81 199 LEU A O 1
ATOM 1609 N N . HIS A 1 200 ? 27.757 -18.888 -31.803 1.00 96.88 200 HIS A N 1
ATOM 1610 C CA . HIS A 1 200 ? 28.052 -19.818 -32.897 1.00 96.88 200 HIS A CA 1
ATOM 1611 C C . HIS A 1 200 ? 26.839 -20.681 -33.303 1.00 96.88 200 HIS A C 1
ATOM 1613 O O . HIS A 1 200 ? 26.718 -21.079 -34.461 1.00 96.88 200 HIS A O 1
ATOM 1619 N N . LEU A 1 201 ? 25.885 -20.924 -32.389 1.00 98.00 201 LEU A N 1
ATOM 1620 C CA . LEU A 1 201 ? 24.674 -21.711 -32.662 1.00 98.00 201 LEU A CA 1
ATOM 1621 C C . LEU A 1 201 ? 23.757 -21.057 -33.709 1.00 98.00 201 LEU A C 1
ATOM 1623 O O . LEU A 1 201 ? 22.897 -21.731 -34.286 1.00 98.00 201 LEU A O 1
ATOM 1627 N N . PHE A 1 202 ? 23.918 -19.754 -33.955 1.00 97.62 202 PHE A N 1
ATOM 1628 C CA . PHE A 1 202 ? 23.067 -18.990 -34.863 1.00 97.62 202 PHE A CA 1
ATOM 1629 C C . PHE A 1 202 ? 23.609 -18.854 -36.288 1.00 97.62 202 PHE A C 1
ATOM 1631 O O . PHE A 1 202 ? 22.844 -18.533 -37.197 1.00 97.62 202 PHE A O 1
ATOM 1638 N N . GLU A 1 203 ? 24.896 -19.120 -36.510 1.00 93.69 203 GLU A N 1
ATOM 1639 C CA . GLU A 1 203 ? 25.569 -18.885 -37.799 1.00 93.69 203 GLU A CA 1
ATOM 1640 C C . GLU A 1 203 ? 24.950 -19.685 -38.954 1.00 93.69 203 GLU A C 1
ATOM 1642 O O . GLU A 1 203 ? 24.998 -19.271 -40.110 1.00 93.69 203 GLU A O 1
ATOM 1647 N N . LYS A 1 204 ? 24.306 -20.812 -38.636 1.00 96.81 204 LYS A N 1
ATOM 1648 C CA . LYS A 1 204 ? 23.630 -21.676 -39.609 1.00 96.81 204 LYS A CA 1
ATOM 1649 C C . LYS A 1 204 ? 22.308 -21.122 -40.159 1.00 96.81 204 LYS A C 1
ATOM 1651 O O . LYS A 1 204 ? 21.823 -21.641 -41.163 1.00 96.81 204 LYS A O 1
ATOM 1656 N N . TYR A 1 205 ? 21.680 -20.128 -39.524 1.00 97.81 205 TYR A N 1
ATOM 1657 C CA . TYR A 1 205 ? 20.385 -19.604 -39.984 1.00 97.81 205 TYR A CA 1
ATOM 1658 C C . TYR A 1 205 ? 20.565 -18.549 -41.081 1.00 97.81 205 TYR A C 1
ATOM 1660 O O . TYR A 1 205 ? 21.331 -17.601 -40.934 1.00 97.81 205 TYR A O 1
ATOM 1668 N N . HIS A 1 206 ? 19.790 -18.658 -42.165 1.00 95.19 206 HIS A N 1
ATOM 1669 C CA . HIS A 1 206 ? 19.955 -17.814 -43.359 1.00 95.19 206 HIS A CA 1
ATOM 1670 C C . HIS A 1 206 ? 19.719 -16.314 -43.113 1.00 95.19 206 HIS A C 1
ATOM 1672 O O . HIS A 1 206 ? 20.239 -15.482 -43.856 1.00 95.19 206 HIS A O 1
ATOM 1678 N N . ASN A 1 207 ? 18.895 -15.959 -42.123 1.00 97.81 207 ASN A N 1
ATOM 1679 C CA . ASN A 1 207 ? 18.628 -14.574 -41.744 1.00 97.81 207 ASN A CA 1
ATOM 1680 C C . ASN A 1 207 ? 18.806 -14.372 -40.232 1.00 97.81 207 ASN A C 1
ATOM 1682 O O . ASN A 1 207 ? 17.871 -13.994 -39.517 1.00 97.81 207 ASN A O 1
ATOM 1686 N N . PHE A 1 208 ? 20.012 -14.659 -39.744 1.00 98.38 208 PHE A N 1
ATOM 1687 C CA . PHE A 1 208 ? 20.433 -14.267 -38.405 1.00 98.38 208 PHE A CA 1
ATOM 1688 C C . PHE A 1 208 ? 20.882 -12.800 -38.375 1.00 98.38 208 PHE A C 1
ATOM 1690 O O . PHE A 1 208 ? 21.682 -12.355 -39.197 1.00 98.38 208 PHE A O 1
ATOM 1697 N N . ASN A 1 209 ? 20.352 -12.050 -37.412 1.00 98.31 209 ASN A N 1
ATOM 1698 C CA . ASN A 1 209 ? 20.633 -10.642 -37.190 1.00 98.31 209 ASN A CA 1
ATOM 1699 C C . ASN A 1 209 ? 21.096 -10.455 -35.746 1.00 98.31 209 ASN A C 1
ATOM 1701 O O . ASN A 1 209 ? 20.324 -10.682 -34.811 1.00 98.31 209 ASN A O 1
ATOM 1705 N N . TYR A 1 210 ? 22.343 -10.027 -35.579 1.00 97.81 210 TYR A N 1
ATOM 1706 C CA . TYR A 1 210 ? 22.974 -9.773 -34.289 1.00 97.81 210 TYR A CA 1
ATOM 1707 C C . TYR A 1 210 ? 23.038 -8.266 -34.051 1.00 97.81 210 TYR A C 1
ATOM 1709 O O . TYR A 1 210 ? 23.648 -7.545 -34.836 1.00 97.81 210 TYR A O 1
ATOM 1717 N N . ILE A 1 211 ? 22.386 -7.782 -32.996 1.00 97.25 211 ILE A N 1
ATOM 1718 C CA . ILE A 1 211 ? 22.353 -6.369 -32.621 1.00 97.25 211 ILE A CA 1
ATOM 1719 C C . ILE A 1 211 ? 23.083 -6.211 -31.287 1.00 97.25 211 ILE A C 1
ATOM 1721 O O . ILE A 1 211 ? 22.568 -6.594 -30.236 1.00 97.25 211 ILE A O 1
ATOM 1725 N N . GLU A 1 212 ? 24.269 -5.615 -31.331 1.00 96.06 212 GLU A N 1
ATOM 1726 C CA . GLU A 1 212 ? 25.101 -5.317 -30.169 1.00 96.06 212 GLU A CA 1
ATOM 1727 C C . GLU A 1 212 ? 25.007 -3.835 -29.804 1.00 96.06 212 GLU A C 1
ATOM 1729 O O . GLU A 1 212 ? 25.415 -2.955 -30.564 1.00 96.06 212 GLU A O 1
ATOM 1734 N N . THR A 1 213 ? 24.478 -3.538 -28.622 1.00 95.31 213 THR A N 1
ATOM 1735 C CA . THR A 1 213 ? 24.374 -2.165 -28.134 1.00 95.31 213 THR A CA 1
ATOM 1736 C C . THR A 1 213 ? 25.602 -1.746 -27.354 1.00 95.31 213 THR A C 1
ATOM 1738 O O . THR A 1 213 ? 25.937 -2.341 -26.333 1.00 95.31 213 THR A O 1
ATOM 1741 N N . ASP A 1 214 ? 26.218 -0.658 -27.800 1.00 91.00 214 ASP A N 1
ATOM 1742 C CA . ASP A 1 214 ? 27.371 -0.013 -27.189 1.00 91.00 214 ASP A CA 1
ATOM 1743 C C . ASP A 1 214 ? 27.056 1.463 -26.910 1.00 91.00 214 ASP A C 1
ATOM 1745 O O . ASP A 1 214 ? 27.231 2.356 -27.746 1.00 91.00 214 ASP A O 1
ATOM 1749 N N . SER A 1 215 ? 26.504 1.715 -25.726 1.00 87.88 215 SER A N 1
ATOM 1750 C CA . SER A 1 215 ? 26.053 3.039 -25.310 1.00 87.88 215 SER A CA 1
ATOM 1751 C C . SER A 1 215 ? 26.268 3.230 -23.811 1.00 87.88 215 SER A C 1
ATOM 1753 O O . SER A 1 215 ? 25.900 2.344 -23.041 1.00 87.88 215 SER A O 1
ATOM 1755 N N . PRO A 1 216 ? 26.739 4.405 -23.349 1.00 82.12 216 PRO A N 1
ATOM 1756 C CA . PRO A 1 216 ? 26.894 4.694 -21.920 1.00 82.12 216 PRO A CA 1
ATOM 1757 C C . PRO A 1 216 ? 25.556 4.779 -21.159 1.00 82.12 216 PRO A C 1
ATOM 1759 O O . PRO A 1 216 ? 25.552 4.902 -19.930 1.00 82.12 216 PRO A O 1
ATOM 1762 N N . LEU A 1 217 ? 24.425 4.742 -21.874 1.00 83.75 217 LEU A N 1
ATOM 1763 C CA . LEU A 1 217 ? 23.072 4.645 -21.316 1.00 83.75 217 LEU A CA 1
ATOM 1764 C C . LEU A 1 217 ? 22.649 3.196 -21.020 1.00 83.75 217 LEU A C 1
ATOM 1766 O O . LEU A 1 217 ? 21.686 2.970 -20.291 1.00 83.75 217 LEU A O 1
ATOM 1770 N N . VAL A 1 218 ? 23.368 2.207 -21.555 1.00 87.75 218 VAL A N 1
ATOM 1771 C CA . VAL A 1 218 ? 23.143 0.786 -21.283 1.00 87.75 218 VAL A CA 1
ATOM 1772 C C . VAL A 1 218 ? 24.219 0.318 -20.316 1.00 87.75 218 VAL A C 1
ATOM 1774 O O . VAL A 1 218 ? 25.383 0.210 -20.679 1.00 87.75 218 VAL A O 1
ATOM 1777 N N . ARG A 1 219 ? 23.830 0.107 -19.055 1.00 83.75 219 ARG A N 1
ATOM 1778 C CA . ARG A 1 219 ? 24.759 -0.199 -17.948 1.00 83.75 219 ARG A CA 1
ATOM 1779 C C . ARG A 1 219 ? 24.437 -1.484 -17.188 1.00 83.75 219 ARG A C 1
ATOM 1781 O O . ARG A 1 219 ? 25.129 -1.801 -16.234 1.00 83.75 219 ARG A O 1
ATOM 1788 N N . GLN A 1 220 ? 23.323 -2.126 -17.522 1.00 84.31 220 GLN A N 1
ATOM 1789 C CA . GLN A 1 220 ? 22.795 -3.296 -16.825 1.00 84.31 220 GLN A CA 1
ATOM 1790 C C . GLN A 1 220 ? 21.757 -3.995 -17.717 1.00 84.31 220 GLN A C 1
ATOM 1792 O O . GLN A 1 220 ? 21.219 -3.393 -18.655 1.00 84.31 220 GLN A O 1
ATOM 1797 N N . HIS A 1 221 ? 21.452 -5.248 -17.386 1.00 89.00 221 HIS A N 1
ATOM 1798 C CA . HIS A 1 221 ? 20.626 -6.182 -18.157 1.00 89.00 221 HIS A CA 1
ATOM 1799 C C . HIS A 1 221 ? 19.295 -5.611 -18.695 1.00 89.00 221 HIS A C 1
ATOM 1801 O O . HIS A 1 221 ? 18.985 -5.717 -19.883 1.00 89.00 221 HIS A O 1
ATOM 1807 N N . ASP A 1 222 ? 18.498 -4.949 -17.851 1.00 85.00 222 ASP A N 1
ATOM 1808 C CA . ASP A 1 222 ? 17.170 -4.440 -18.229 1.00 85.00 222 ASP A CA 1
ATOM 1809 C C . ASP A 1 222 ? 17.218 -3.244 -19.203 1.00 85.00 222 ASP A C 1
ATOM 1811 O O . ASP A 1 222 ? 16.260 -3.001 -19.949 1.00 85.00 222 ASP A O 1
ATOM 1815 N N . ARG A 1 223 ? 18.345 -2.520 -19.260 1.00 87.69 223 ARG A N 1
ATOM 1816 C CA . ARG A 1 223 ? 18.517 -1.338 -20.120 1.00 87.69 223 ARG A CA 1
ATOM 1817 C C . ARG A 1 223 ? 18.751 -1.680 -21.582 1.00 87.69 223 ARG A C 1
ATOM 1819 O O . ARG A 1 223 ? 18.408 -0.861 -22.433 1.00 87.69 223 ARG A O 1
ATOM 1826 N N . VAL A 1 224 ? 19.243 -2.882 -21.891 1.00 93.12 224 VAL A N 1
ATOM 1827 C CA . VAL A 1 224 ? 19.467 -3.319 -23.280 1.00 93.12 224 VAL A CA 1
ATOM 1828 C C . VAL A 1 224 ? 18.157 -3.296 -24.065 1.00 93.12 224 VAL A C 1
ATOM 1830 O O . VAL A 1 224 ? 18.073 -2.692 -25.133 1.00 93.12 224 VAL A O 1
ATOM 1833 N N . THR A 1 225 ? 17.098 -3.891 -23.511 1.00 92.12 225 THR A N 1
ATOM 1834 C CA . THR A 1 225 ? 15.779 -3.921 -24.164 1.00 92.12 225 THR A CA 1
ATOM 1835 C C . THR A 1 225 ? 15.194 -2.519 -24.296 1.00 92.12 225 THR A C 1
ATOM 1837 O O . THR A 1 225 ? 14.669 -2.171 -25.352 1.00 92.12 225 THR A O 1
ATOM 1840 N N . TRP A 1 226 ? 15.305 -1.701 -23.244 1.00 88.56 226 TRP A N 1
ATOM 1841 C CA . TRP A 1 226 ? 14.740 -0.351 -23.223 1.00 88.56 226 TRP A CA 1
ATOM 1842 C C . TRP A 1 226 ? 15.371 0.557 -24.285 1.00 88.56 226 TRP A C 1
ATOM 1844 O O . TRP A 1 226 ? 14.652 1.209 -25.041 1.00 88.56 226 TRP A O 1
ATOM 1854 N N . TYR A 1 227 ? 16.701 0.527 -24.406 1.00 90.69 227 TYR A N 1
ATOM 1855 C CA . TYR A 1 227 ? 17.434 1.284 -25.422 1.00 90.69 227 TYR A CA 1
ATOM 1856 C C . TYR A 1 227 ? 17.027 0.885 -26.849 1.00 90.69 227 TYR A C 1
ATOM 1858 O O . TYR A 1 227 ? 16.931 1.725 -27.741 1.00 90.69 227 TYR A O 1
ATOM 1866 N N . ASN A 1 228 ? 16.734 -0.401 -27.057 1.00 94.19 228 ASN A N 1
ATOM 1867 C CA . ASN A 1 228 ? 16.423 -0.957 -28.370 1.00 94.19 228 ASN A CA 1
ATOM 1868 C C . ASN A 1 228 ? 14.937 -0.939 -28.744 1.00 94.19 228 ASN A C 1
ATOM 1870 O O . ASN A 1 228 ? 14.602 -1.400 -29.835 1.00 94.19 228 ASN A O 1
ATOM 1874 N N . VAL A 1 229 ? 14.043 -0.378 -27.917 1.00 93.31 229 VAL A N 1
ATOM 1875 C CA . VAL A 1 229 ? 12.602 -0.288 -28.233 1.00 93.31 229 VAL A CA 1
ATOM 1876 C C . VAL A 1 229 ? 12.336 0.248 -29.651 1.00 93.31 229 VAL A C 1
ATOM 1878 O O . VAL A 1 229 ? 11.527 -0.370 -30.343 1.00 93.31 229 VAL A O 1
ATOM 1881 N N . PRO A 1 230 ? 13.004 1.311 -30.150 1.00 92.50 230 PRO A N 1
ATOM 1882 C CA . PRO A 1 230 ? 12.772 1.789 -31.515 1.00 92.50 230 PRO A CA 1
ATOM 1883 C C . PRO A 1 230 ? 13.059 0.738 -32.599 1.00 92.50 230 PRO A C 1
ATOM 1885 O O . PRO A 1 230 ? 12.260 0.578 -33.521 1.00 92.50 230 PRO A O 1
ATOM 1888 N N . LEU A 1 231 ? 14.165 -0.005 -32.474 1.00 95.00 231 LEU A N 1
ATOM 1889 C CA . LEU A 1 231 ? 14.567 -1.031 -33.442 1.00 95.00 231 LEU A CA 1
ATOM 1890 C C . LEU A 1 231 ? 13.729 -2.314 -33.296 1.00 95.00 231 LEU A C 1
ATOM 1892 O O . LEU A 1 231 ? 13.375 -2.944 -34.285 1.00 95.00 231 LEU A O 1
ATOM 1896 N N . ILE A 1 232 ? 13.324 -2.667 -32.074 1.00 96.56 232 ILE A N 1
ATOM 1897 C CA . ILE A 1 232 ? 12.383 -3.768 -31.820 1.00 96.56 232 ILE A CA 1
ATOM 1898 C C . ILE A 1 232 ? 11.026 -3.470 -32.469 1.00 96.56 232 ILE A C 1
ATOM 1900 O O . ILE A 1 232 ? 10.464 -4.318 -33.161 1.00 96.56 232 ILE A O 1
ATOM 1904 N N . LEU A 1 233 ? 10.499 -2.254 -32.284 1.00 95.62 233 LEU A N 1
ATOM 1905 C CA . LEU A 1 233 ? 9.227 -1.849 -32.881 1.00 95.62 233 LEU A CA 1
ATOM 1906 C C . LEU A 1 233 ? 9.306 -1.799 -34.407 1.00 95.62 233 LEU A C 1
ATOM 1908 O O . LEU A 1 233 ? 8.351 -2.217 -35.058 1.00 95.62 233 LEU A O 1
ATOM 1912 N N . SER A 1 234 ? 10.420 -1.340 -34.987 1.00 95.62 234 SER A N 1
ATOM 1913 C CA . SER A 1 234 ? 10.581 -1.345 -36.446 1.00 95.62 234 SER A CA 1
ATOM 1914 C C . SER A 1 234 ? 10.574 -2.767 -37.016 1.00 95.62 234 SER A C 1
ATOM 1916 O O . SER A 1 234 ? 9.923 -2.998 -38.035 1.00 95.62 234 SER A O 1
ATOM 1918 N N . ILE A 1 235 ? 11.189 -3.734 -36.325 1.00 97.31 235 ILE A N 1
ATOM 1919 C CA . ILE A 1 235 ? 11.128 -5.158 -36.689 1.00 97.31 235 ILE A CA 1
ATOM 1920 C C . ILE A 1 235 ? 9.701 -5.694 -36.563 1.00 97.31 235 ILE A C 1
ATOM 1922 O O . ILE A 1 235 ? 9.207 -6.311 -37.503 1.00 97.31 235 ILE A O 1
ATOM 1926 N N . PHE A 1 236 ? 9.003 -5.433 -35.452 1.00 96.12 236 PHE A N 1
ATOM 1927 C CA . PHE A 1 236 ? 7.604 -5.855 -35.300 1.00 96.12 236 PHE A CA 1
ATOM 1928 C C . PHE A 1 236 ? 6.705 -5.291 -36.398 1.00 96.12 236 PHE A C 1
ATOM 1930 O O . PHE A 1 236 ? 5.852 -6.010 -36.917 1.00 96.12 236 PHE A O 1
ATOM 1937 N N . TYR A 1 237 ? 6.887 -4.020 -36.760 1.00 95.06 237 TYR A N 1
ATOM 1938 C CA . TYR A 1 237 ? 6.125 -3.398 -37.836 1.00 95.06 237 TYR A CA 1
ATOM 1939 C C . TYR A 1 237 ? 6.451 -4.033 -39.183 1.00 95.06 237 TYR A C 1
ATOM 1941 O O . TYR A 1 237 ? 5.525 -4.424 -39.881 1.00 95.06 237 TYR A O 1
ATOM 1949 N N . ALA A 1 238 ? 7.727 -4.220 -39.519 1.00 96.19 238 ALA A N 1
ATOM 1950 C CA . ALA A 1 238 ? 8.117 -4.855 -40.774 1.00 96.19 238 ALA A CA 1
ATOM 1951 C C . ALA A 1 238 ? 7.557 -6.284 -40.895 1.00 96.19 238 ALA A C 1
ATOM 1953 O O . ALA A 1 238 ? 6.913 -6.610 -41.893 1.00 96.19 238 ALA A O 1
ATOM 1954 N N . LEU A 1 239 ? 7.714 -7.107 -39.851 1.00 96.12 239 LEU A N 1
ATOM 1955 C CA . LEU A 1 239 ? 7.245 -8.496 -39.847 1.00 96.12 239 LEU A CA 1
ATOM 1956 C C . LEU A 1 239 ? 5.720 -8.593 -39.968 1.00 96.12 239 LEU A C 1
ATOM 1958 O O . LEU A 1 239 ? 5.213 -9.473 -40.665 1.00 96.12 239 LEU A O 1
ATOM 1962 N N . ALA A 1 240 ? 4.982 -7.669 -39.346 1.00 93.75 240 ALA A N 1
ATOM 1963 C CA . ALA A 1 240 ? 3.528 -7.598 -39.480 1.00 93.75 240 ALA A CA 1
ATOM 1964 C C . ALA A 1 240 ? 3.057 -7.202 -40.891 1.00 93.75 240 ALA A C 1
ATOM 1966 O O . ALA A 1 240 ? 1.916 -7.496 -41.251 1.00 93.75 240 ALA A O 1
ATOM 1967 N N . GLU A 1 241 ? 3.930 -6.580 -41.684 1.00 92.69 241 GLU A N 1
ATOM 1968 C CA . GLU A 1 241 ? 3.714 -6.235 -43.093 1.00 92.69 241 GLU A CA 1
ATOM 1969 C C . GLU A 1 241 ? 4.280 -7.301 -44.055 1.00 92.69 241 GLU A C 1
ATOM 1971 O O . GLU A 1 241 ? 4.294 -7.101 -45.266 1.00 92.69 241 GLU A O 1
ATOM 1976 N N . GLY A 1 242 ? 4.750 -8.444 -43.538 1.00 92.00 242 GLY A N 1
ATOM 1977 C CA . GLY A 1 242 ? 5.335 -9.518 -44.347 1.00 92.00 242 GLY A CA 1
ATOM 1978 C C . GLY A 1 242 ? 6.760 -9.234 -44.834 1.00 92.00 242 GLY A C 1
ATOM 1979 O O . GLY A 1 242 ? 7.285 -9.979 -45.660 1.00 92.00 242 GLY A O 1
ATOM 1980 N N . ALA A 1 243 ? 7.406 -8.186 -44.319 1.00 94.81 243 ALA A N 1
ATOM 1981 C CA . ALA A 1 243 ? 8.797 -7.871 -44.603 1.00 94.81 243 ALA A CA 1
ATOM 1982 C C . ALA A 1 243 ? 9.689 -8.382 -43.465 1.00 94.81 243 ALA A C 1
ATOM 1984 O O . ALA A 1 243 ? 9.518 -7.990 -42.316 1.00 94.81 243 ALA A O 1
ATOM 1985 N N . ALA A 1 244 ? 10.667 -9.231 -43.781 1.00 96.62 244 ALA A N 1
ATOM 1986 C CA . ALA A 1 244 ? 11.671 -9.692 -42.824 1.00 96.62 244 ALA A CA 1
ATOM 1987 C C . ALA A 1 244 ? 12.992 -8.936 -43.046 1.00 96.62 244 ALA A C 1
ATOM 1989 O O . ALA A 1 244 ? 13.720 -9.269 -43.988 1.00 96.62 244 ALA A O 1
ATOM 1990 N N . PRO A 1 245 ? 13.321 -7.918 -42.222 1.00 97.19 245 PRO A N 1
ATOM 1991 C CA . PRO A 1 245 ? 14.572 -7.184 -42.363 1.00 97.19 245 PRO A CA 1
ATOM 1992 C C . PRO A 1 245 ? 15.796 -8.101 -42.287 1.00 97.19 245 PRO A C 1
ATOM 1994 O O . PRO A 1 245 ? 15.790 -9.087 -41.542 1.00 97.19 245 PRO A O 1
ATOM 1997 N N . ARG A 1 246 ? 16.841 -7.740 -43.037 1.00 97.06 246 ARG A N 1
ATOM 1998 C CA . ARG A 1 246 ? 18.170 -8.359 -42.991 1.00 97.06 246 ARG A CA 1
ATOM 1999 C C . ARG A 1 246 ? 19.201 -7.280 -42.685 1.00 97.06 246 ARG A C 1
ATOM 2001 O O . ARG A 1 246 ? 19.561 -6.494 -43.555 1.00 97.06 246 ARG A O 1
ATOM 2008 N N . PHE A 1 247 ? 19.616 -7.218 -41.434 1.00 95.00 247 PHE A N 1
ATOM 2009 C CA . PHE A 1 247 ? 20.621 -6.301 -40.919 1.00 95.00 247 PHE A CA 1
ATOM 2010 C C . PHE A 1 247 ? 22.013 -6.939 -40.823 1.00 95.00 247 PHE A C 1
ATOM 2012 O O . PHE A 1 247 ? 23.006 -6.226 -40.923 1.00 95.00 247 PHE A O 1
ATOM 2019 N N . GLY A 1 248 ? 22.099 -8.261 -40.636 1.00 94.50 248 GLY A N 1
ATOM 2020 C CA . GLY A 1 248 ? 23.365 -8.939 -40.345 1.00 94.50 248 GLY A CA 1
ATOM 2021 C C . GLY A 1 248 ? 23.877 -8.584 -38.946 1.00 94.50 248 GLY A C 1
ATOM 2022 O O . GLY A 1 248 ? 23.107 -8.610 -37.987 1.00 94.50 248 GLY A O 1
ATOM 2023 N N . SER A 1 249 ? 25.165 -8.257 -38.824 1.00 93.81 249 SER A N 1
ATOM 2024 C CA . SER A 1 249 ? 25.756 -7.785 -37.566 1.00 93.81 249 SER A CA 1
ATOM 2025 C C . SER A 1 249 ? 25.699 -6.260 -37.487 1.00 93.81 249 SER A C 1
ATOM 2027 O O . SER A 1 249 ? 26.295 -5.559 -38.306 1.00 93.81 249 SER A O 1
ATOM 2029 N N . VAL A 1 250 ? 24.971 -5.747 -36.501 1.00 91.81 250 VAL A N 1
ATOM 2030 C CA . VAL A 1 250 ? 24.788 -4.322 -36.234 1.00 91.81 250 VAL A CA 1
ATOM 2031 C C . VAL A 1 250 ? 25.338 -4.009 -34.858 1.00 91.81 250 VAL A C 1
ATOM 2033 O O . VAL A 1 250 ? 24.869 -4.545 -33.860 1.00 91.81 250 VAL A O 1
ATOM 2036 N N . ARG A 1 251 ? 26.263 -3.057 -34.789 1.00 91.94 251 ARG A N 1
ATOM 2037 C CA . ARG A 1 251 ? 26.544 -2.334 -33.547 1.00 91.94 251 ARG A CA 1
ATOM 2038 C C . ARG A 1 251 ? 25.650 -1.098 -33.517 1.00 91.94 251 ARG A C 1
ATOM 2040 O O . ARG A 1 251 ? 25.479 -0.468 -34.554 1.00 91.94 251 ARG A O 1
ATOM 2047 N N . ASN A 1 252 ? 25.023 -0.746 -32.402 1.00 91.44 252 ASN A N 1
ATOM 2048 C CA . ASN A 1 252 ? 24.308 0.531 -32.270 1.00 91.44 252 ASN A CA 1
ATOM 2049 C C . ASN A 1 252 ? 24.733 1.270 -30.997 1.00 91.44 252 ASN A C 1
ATOM 2051 O O . ASN A 1 252 ? 25.347 0.685 -30.112 1.00 91.44 252 ASN A O 1
ATOM 2055 N N . GLY A 1 253 ? 24.435 2.567 -30.921 1.00 87.19 253 GLY A N 1
ATOM 2056 C CA . GLY A 1 253 ? 24.850 3.426 -29.811 1.00 87.19 253 GLY A CA 1
ATOM 2057 C C . GLY A 1 253 ? 25.743 4.589 -30.237 1.00 87.19 253 GLY A C 1
ATOM 2058 O O . GLY A 1 253 ? 25.946 4.828 -31.429 1.00 87.19 253 GLY A O 1
ATOM 2059 N N . VAL A 1 254 ? 26.238 5.354 -29.259 1.00 76.25 254 VAL A N 1
ATOM 2060 C CA . VAL A 1 254 ? 26.926 6.638 -29.506 1.00 76.25 254 VAL A CA 1
ATOM 2061 C C . VAL A 1 254 ? 28.213 6.472 -30.317 1.00 76.25 254 VAL A C 1
ATOM 2063 O O . VAL A 1 254 ? 28.524 7.310 -31.159 1.00 76.25 254 VAL A O 1
ATOM 2066 N N . ASN A 1 255 ? 28.909 5.347 -30.147 1.00 69.88 255 ASN A N 1
ATOM 2067 C CA . ASN A 1 255 ? 30.176 5.076 -30.827 1.00 69.88 255 ASN A CA 1
ATOM 2068 C C . ASN A 1 255 ? 30.010 4.776 -32.328 1.00 69.88 255 ASN A C 1
ATOM 2070 O O . ASN A 1 255 ? 30.998 4.746 -33.056 1.00 69.88 255 ASN A O 1
ATOM 2074 N N . ASN A 1 256 ? 28.774 4.599 -32.806 1.00 72.81 256 ASN A N 1
ATOM 2075 C CA . ASN A 1 256 ? 28.479 4.308 -34.208 1.00 72.81 256 ASN A CA 1
ATOM 2076 C C . ASN A 1 256 ? 28.214 5.549 -35.075 1.00 72.81 256 ASN A C 1
ATOM 2078 O O . ASN A 1 256 ? 28.153 5.434 -36.297 1.00 72.81 256 ASN A O 1
ATOM 2082 N N . PHE A 1 257 ? 28.070 6.731 -34.469 1.00 69.31 257 PHE A N 1
ATOM 2083 C CA . PHE A 1 257 ? 27.816 7.996 -35.165 1.00 69.31 257 PHE A CA 1
ATOM 2084 C C . PHE A 1 257 ? 28.953 8.987 -34.883 1.00 69.31 257 PHE A C 1
ATOM 2086 O O . PHE A 1 257 ? 28.776 9.979 -34.177 1.00 69.31 257 PHE A O 1
ATOM 2093 N N . GLY A 1 258 ? 30.149 8.700 -35.406 1.00 66.50 258 GLY A N 1
ATOM 2094 C CA . GLY A 1 258 ? 31.305 9.588 -35.262 1.00 66.50 258 GLY A CA 1
ATOM 2095 C C . GLY A 1 258 ? 31.018 11.001 -35.793 1.00 66.50 258 GLY A C 1
ATOM 2096 O O . GLY A 1 258 ? 30.465 11.167 -36.879 1.00 66.50 258 GLY A O 1
ATOM 2097 N N . SER A 1 259 ? 31.406 12.028 -35.034 1.00 72.62 259 SER A N 1
ATOM 2098 C CA . SER A 1 259 ? 31.277 13.442 -35.408 1.00 72.62 259 SER A CA 1
ATOM 2099 C C . SER A 1 259 ? 32.565 14.188 -35.072 1.00 72.62 259 SER A C 1
ATOM 2101 O O . SER A 1 259 ? 33.114 14.016 -33.989 1.00 72.62 259 SER A O 1
ATOM 2103 N N . SER A 1 260 ? 33.022 15.057 -35.978 1.00 77.00 260 SER A N 1
ATOM 2104 C CA . SER A 1 260 ? 34.155 15.966 -35.742 1.00 77.00 260 SER A CA 1
ATOM 2105 C C . SER A 1 260 ? 33.772 17.224 -34.954 1.00 77.00 260 SER A C 1
ATOM 2107 O O . SER A 1 260 ? 34.645 17.964 -34.505 1.00 77.00 260 SER A O 1
ATOM 2109 N N . LYS A 1 261 ? 32.471 17.491 -34.786 1.00 79.44 261 LYS A N 1
ATOM 2110 C CA . LYS A 1 261 ? 31.970 18.606 -33.975 1.00 79.44 261 LYS A CA 1
ATOM 2111 C C . LYS A 1 261 ? 31.955 18.224 -32.500 1.00 79.44 261 LYS A C 1
ATOM 2113 O O . LYS A 1 261 ? 31.501 17.131 -32.160 1.00 79.44 261 LYS A O 1
ATOM 2118 N N . ILE A 1 262 ? 32.378 19.161 -31.649 1.00 75.44 262 ILE A N 1
ATOM 2119 C CA . ILE A 1 262 ? 32.248 19.055 -30.193 1.00 75.44 262 ILE A CA 1
ATOM 2120 C C . ILE A 1 262 ? 30.756 18.979 -29.863 1.00 75.44 262 ILE A C 1
ATOM 2122 O O . ILE A 1 262 ? 29.994 19.886 -30.204 1.00 75.44 262 ILE A O 1
ATOM 2126 N N . GLN A 1 263 ? 30.346 17.881 -29.234 1.00 74.75 263 GLN A N 1
ATOM 2127 C CA . GLN A 1 263 ? 28.988 17.740 -28.729 1.00 74.75 263 GLN A CA 1
ATOM 2128 C C . GLN A 1 263 ? 28.814 18.629 -27.489 1.00 74.75 263 GLN A C 1
ATOM 2130 O O . GLN A 1 263 ? 29.762 18.773 -26.711 1.00 74.75 263 GLN A O 1
ATOM 2135 N N . PRO A 1 264 ? 27.633 19.235 -27.284 1.00 82.44 264 PRO A N 1
ATOM 2136 C CA . PRO A 1 264 ? 27.306 19.861 -26.010 1.00 82.44 264 PRO A CA 1
ATOM 2137 C C . PRO A 1 264 ? 27.551 18.876 -24.858 1.00 82.44 264 PRO A C 1
ATOM 2139 O O . PRO A 1 264 ? 27.314 17.681 -25.005 1.00 82.44 264 PRO A O 1
ATOM 2142 N N . ASN A 1 265 ? 28.027 19.374 -23.721 1.00 86.06 265 ASN A N 1
ATOM 2143 C CA . ASN A 1 265 ? 28.349 18.562 -22.545 1.00 86.06 265 ASN A CA 1
ATOM 2144 C C . ASN A 1 265 ? 27.507 18.990 -21.334 1.00 86.06 265 ASN A C 1
ATOM 2146 O O . ASN A 1 265 ? 26.748 19.965 -21.410 1.00 86.06 265 ASN A O 1
ATOM 2150 N N . LEU A 1 266 ? 27.647 18.301 -20.197 1.00 90.06 266 LEU A N 1
ATOM 2151 C CA . LEU A 1 266 ? 26.915 18.680 -18.978 1.00 90.06 266 LEU A CA 1
ATOM 2152 C C . LEU A 1 266 ? 27.193 20.115 -18.513 1.00 90.06 266 LEU A C 1
ATOM 2154 O O . LEU A 1 266 ? 26.312 20.728 -17.915 1.00 90.06 266 LEU A O 1
ATOM 2158 N N . GLU A 1 267 ? 28.363 20.685 -18.807 1.00 90.94 267 GLU A N 1
ATOM 2159 C CA . GLU A 1 267 ? 28.674 22.065 -18.418 1.00 90.94 267 GLU A CA 1
ATOM 2160 C C . GLU A 1 267 ? 27.742 23.070 -19.104 1.00 90.94 267 GLU A C 1
ATOM 2162 O O . GLU A 1 267 ? 27.211 23.975 -18.460 1.00 90.94 267 GLU A O 1
ATOM 2167 N N . SER A 1 268 ? 27.434 22.843 -20.384 1.00 90.75 268 SER A N 1
ATOM 2168 C CA . SER A 1 268 ? 26.457 23.661 -21.113 1.00 90.75 268 SER A CA 1
ATOM 2169 C C . SER A 1 268 ? 25.051 23.618 -20.497 1.00 90.75 268 SER A C 1
ATOM 2171 O O . SER A 1 268 ? 24.338 24.618 -20.537 1.00 90.75 268 SER A O 1
ATOM 2173 N N . VAL A 1 269 ? 24.668 22.497 -19.872 1.00 92.31 269 VAL A N 1
ATOM 2174 C CA . VAL A 1 269 ? 23.389 22.348 -19.156 1.00 92.31 269 VAL A CA 1
ATOM 2175 C C . VAL A 1 269 ? 23.435 23.084 -17.814 1.00 92.31 269 VAL A C 1
ATOM 2177 O O . VAL A 1 269 ? 22.506 23.818 -17.476 1.00 92.31 269 VAL A O 1
ATOM 2180 N N . ARG A 1 270 ? 24.535 22.949 -17.062 1.00 94.31 270 ARG A N 1
ATOM 2181 C CA . ARG A 1 270 ? 24.711 23.566 -15.733 1.00 94.31 270 ARG A CA 1
ATOM 2182 C C . ARG A 1 270 ? 24.668 25.089 -15.774 1.00 94.31 270 ARG A C 1
ATOM 2184 O O . ARG A 1 270 ? 24.085 25.701 -14.879 1.00 94.31 270 ARG A O 1
ATOM 2191 N N . ILE A 1 271 ? 25.228 25.701 -16.820 1.00 92.62 271 ILE A N 1
ATOM 2192 C CA . ILE A 1 271 ? 25.235 27.162 -17.008 1.00 92.62 271 ILE A CA 1
ATOM 2193 C C . ILE A 1 271 ? 23.810 27.736 -17.069 1.00 92.62 271 ILE A C 1
ATOM 2195 O O . ILE A 1 271 ? 23.591 28.867 -16.636 1.00 92.62 271 ILE A O 1
ATOM 2199 N N . ARG A 1 272 ? 22.822 26.956 -17.533 1.00 92.81 272 ARG A N 1
ATOM 2200 C CA . ARG A 1 272 ? 21.420 27.401 -17.634 1.00 92.81 272 ARG A CA 1
ATOM 2201 C C . ARG A 1 272 ? 20.698 27.482 -16.287 1.00 92.81 272 ARG A C 1
ATOM 2203 O O . ARG A 1 272 ? 19.650 28.114 -16.222 1.00 92.81 272 ARG A O 1
ATOM 2210 N N . LYS A 1 273 ? 21.247 26.872 -15.224 1.00 92.44 273 LYS A N 1
ATOM 2211 C CA . LYS A 1 273 ? 20.674 26.854 -13.859 1.00 92.44 273 LYS A CA 1
ATOM 2212 C C . LYS A 1 273 ? 19.196 26.436 -13.819 1.00 92.44 273 LYS A C 1
ATOM 2214 O O . LYS A 1 273 ? 18.392 26.993 -13.077 1.00 92.44 273 LYS A O 1
ATOM 2219 N N . GLU A 1 274 ? 18.832 25.457 -14.641 1.00 94.88 274 GLU A N 1
ATOM 2220 C CA . GLU A 1 274 ? 17.456 24.970 -14.725 1.00 94.88 274 GLU A CA 1
ATOM 2221 C C . GLU A 1 274 ? 17.075 24.137 -13.498 1.00 94.88 274 GLU A C 1
ATOM 2223 O O . GLU A 1 274 ? 17.791 23.211 -13.103 1.00 94.88 274 GLU A O 1
ATOM 2228 N N . HIS A 1 275 ? 15.902 24.430 -12.937 1.00 96.25 275 HIS A N 1
ATOM 2229 C CA . HIS A 1 275 ? 15.277 23.636 -11.885 1.00 96.25 275 HIS A CA 1
ATOM 2230 C C . HIS A 1 275 ? 14.308 22.625 -12.491 1.00 96.25 275 HIS A C 1
ATOM 2232 O O . HIS A 1 275 ? 13.372 22.991 -13.202 1.00 96.25 275 HIS A O 1
ATOM 2238 N N . VAL A 1 276 ? 14.511 21.347 -12.185 1.00 96.81 276 VAL A N 1
ATOM 2239 C CA . VAL A 1 276 ? 13.542 20.294 -12.476 1.00 96.81 276 VAL A CA 1
ATOM 2240 C C . VAL A 1 276 ? 12.690 20.069 -11.239 1.00 96.81 276 VAL A C 1
ATOM 2242 O O . VAL A 1 276 ? 13.219 19.688 -10.199 1.00 96.81 276 VAL A O 1
ATOM 2245 N N . PHE A 1 277 ? 11.375 20.245 -11.371 1.00 96.12 277 PHE A N 1
ATOM 2246 C CA . PHE A 1 277 ? 10.408 19.970 -10.314 1.00 96.12 277 PHE A CA 1
ATOM 2247 C C . PHE A 1 277 ? 9.163 19.287 -10.867 1.00 96.12 277 PHE A C 1
ATOM 2249 O O . PHE A 1 277 ? 8.538 19.784 -11.805 1.00 96.12 277 PHE A O 1
ATOM 2256 N N . ALA A 1 278 ? 8.766 18.175 -10.256 1.00 94.75 278 ALA A N 1
ATOM 2257 C CA . ALA A 1 278 ? 7.442 17.606 -10.460 1.00 94.75 278 ALA A CA 1
ATOM 2258 C C . ALA A 1 278 ? 6.981 16.858 -9.212 1.00 94.75 278 ALA A C 1
ATOM 2260 O O . ALA A 1 278 ? 7.781 16.365 -8.419 1.00 94.75 278 ALA A O 1
ATOM 2261 N N . THR A 1 279 ? 5.666 16.757 -9.046 1.00 94.00 279 THR A N 1
ATOM 2262 C CA . THR A 1 279 ? 5.042 16.079 -7.908 1.00 94.00 279 THR A CA 1
ATOM 2263 C C . THR A 1 279 ? 3.886 15.217 -8.371 1.00 94.00 279 THR A C 1
ATOM 2265 O O . THR A 1 279 ? 3.219 15.507 -9.367 1.00 94.00 279 THR A O 1
ATOM 2268 N N . LYS A 1 280 ? 3.625 14.145 -7.627 1.00 91.69 280 LYS A N 1
ATOM 2269 C CA . LYS A 1 280 ? 2.314 13.500 -7.661 1.00 91.69 280 LYS A CA 1
ATOM 2270 C C . LYS A 1 280 ? 1.349 14.316 -6.803 1.00 91.69 280 LYS A C 1
ATOM 2272 O O . LYS A 1 280 ? 1.769 15.034 -5.899 1.00 91.69 280 LYS A O 1
ATOM 2277 N N . THR A 1 281 ? 0.051 14.176 -7.065 1.00 89.50 281 THR A N 1
ATOM 2278 C CA . THR A 1 281 ? -0.990 14.848 -6.278 1.00 89.50 281 THR A CA 1
ATOM 2279 C C . THR A 1 281 ? -0.828 14.505 -4.789 1.00 89.50 281 THR A C 1
ATOM 2281 O O . THR A 1 281 ? -0.895 13.316 -4.447 1.00 89.50 281 THR A O 1
ATOM 2284 N N . PRO A 1 282 ? -0.608 15.502 -3.907 1.00 94.62 282 PRO A N 1
ATOM 2285 C CA . PRO A 1 282 ? -0.566 15.279 -2.471 1.00 94.62 282 PRO A CA 1
ATOM 2286 C C . PRO A 1 282 ? -1.891 14.724 -1.968 1.00 94.62 282 PRO A C 1
ATOM 2288 O O . PRO A 1 282 ? -2.942 14.943 -2.576 1.00 94.62 282 PRO A O 1
ATOM 2291 N N . ARG A 1 283 ? -1.845 14.009 -0.849 1.00 93.81 283 ARG A N 1
ATOM 2292 C CA . ARG A 1 283 ? -3.038 13.386 -0.277 1.00 93.81 283 ARG A CA 1
ATOM 2293 C C . ARG A 1 283 ? -3.022 13.383 1.240 1.00 93.81 283 ARG A C 1
ATOM 2295 O O . ARG A 1 283 ? -1.960 13.268 1.846 1.00 93.81 283 ARG A O 1
ATOM 2302 N N . MET A 1 284 ? -4.211 13.396 1.829 1.00 90.69 284 MET A N 1
ATOM 2303 C CA . MET A 1 284 ? -4.409 13.039 3.233 1.00 90.69 284 MET A CA 1
ATOM 2304 C C . MET A 1 284 ? -4.724 11.549 3.359 1.00 90.69 284 MET A C 1
ATOM 2306 O O . MET A 1 284 ? -5.529 11.008 2.592 1.00 90.69 284 MET A O 1
ATOM 2310 N N . VAL A 1 285 ? -4.103 10.898 4.339 1.00 84.25 285 VAL A N 1
ATOM 2311 C CA . VAL A 1 285 ? -4.466 9.567 4.832 1.00 84.25 285 VAL A CA 1
ATOM 2312 C C . VAL A 1 285 ? -4.697 9.713 6.333 1.00 84.25 285 VAL A C 1
ATOM 2314 O O . VAL A 1 285 ? -3.744 9.860 7.088 1.00 84.25 285 VAL A O 1
ATOM 2317 N N . ARG A 1 286 ? -5.967 9.715 6.760 1.00 79.56 286 ARG A N 1
ATOM 2318 C CA . ARG A 1 286 ? -6.368 10.141 8.117 1.00 79.56 286 ARG A CA 1
ATOM 2319 C C . ARG A 1 286 ? -5.897 11.582 8.392 1.00 79.56 286 ARG A C 1
ATOM 2321 O O . ARG A 1 286 ? -6.252 12.480 7.634 1.00 79.56 286 ARG A O 1
ATOM 2328 N N . ASP A 1 287 ? -5.106 11.795 9.433 1.00 78.31 287 ASP A N 1
ATOM 2329 C CA . ASP A 1 287 ? -4.465 13.048 9.851 1.00 78.31 287 ASP A CA 1
ATOM 2330 C C . ASP A 1 287 ? -3.046 13.235 9.282 1.00 78.31 287 ASP A C 1
ATOM 2332 O O . ASP A 1 287 ? -2.393 14.243 9.555 1.00 78.31 287 ASP A O 1
ATOM 2336 N N . ARG A 1 288 ? -2.570 12.300 8.450 1.00 92.50 288 ARG A N 1
ATOM 2337 C CA . ARG A 1 288 ? -1.218 12.319 7.887 1.00 92.50 288 ARG A CA 1
ATOM 2338 C C . ARG A 1 288 ? -1.211 12.826 6.447 1.00 92.50 288 ARG A C 1
ATOM 2340 O O . ARG A 1 288 ? -1.866 12.269 5.562 1.00 92.50 288 ARG A O 1
ATOM 2347 N N . PHE A 1 289 ? -0.428 13.870 6.195 1.00 95.75 289 PHE A N 1
ATOM 2348 C CA . PHE A 1 289 ? -0.223 14.445 4.868 1.00 95.75 289 PHE A CA 1
ATOM 2349 C C . PHE A 1 289 ? 0.910 13.739 4.127 1.00 95.75 289 PHE A C 1
ATOM 2351 O O . PHE A 1 289 ? 2.021 13.625 4.643 1.00 95.75 289 PHE A O 1
ATOM 2358 N N . HIS A 1 290 ? 0.651 13.304 2.896 1.00 96.56 290 HIS A N 1
ATOM 2359 C CA . HIS A 1 290 ? 1.620 12.643 2.030 1.00 96.56 290 HIS A CA 1
ATOM 2360 C C . HIS A 1 290 ? 1.886 13.452 0.763 1.00 96.56 290 HIS A C 1
ATOM 2362 O O . HIS A 1 290 ? 0.964 13.850 0.051 1.00 96.56 290 HIS A O 1
ATOM 2368 N N . ILE A 1 291 ? 3.169 13.594 0.440 1.00 96.00 291 ILE A N 1
ATOM 2369 C CA . ILE A 1 291 ? 3.672 14.207 -0.786 1.00 96.00 291 ILE A CA 1
ATOM 2370 C C . ILE A 1 291 ? 4.884 13.420 -1.286 1.00 96.00 291 ILE A C 1
ATOM 2372 O O . ILE A 1 291 ? 5.698 12.943 -0.495 1.00 96.00 291 ILE A O 1
ATOM 2376 N N . GLU A 1 292 ? 4.990 13.281 -2.603 1.00 96.50 292 GLU A N 1
ATOM 2377 C CA . GLU A 1 292 ? 6.119 12.652 -3.285 1.00 96.50 292 GLU A CA 1
ATOM 2378 C C . GLU A 1 292 ? 6.325 13.290 -4.664 1.00 96.50 292 GLU A C 1
ATOM 2380 O O . GLU A 1 292 ? 5.372 13.731 -5.318 1.00 96.50 292 GLU A O 1
ATOM 2385 N N . GLY A 1 293 ? 7.578 13.348 -5.098 1.00 96.06 293 GLY A N 1
ATOM 2386 C CA . GLY A 1 293 ? 7.990 14.019 -6.325 1.00 96.06 293 GLY A CA 1
ATOM 2387 C C . GLY A 1 293 ? 9.503 14.022 -6.476 1.00 96.06 293 GLY A C 1
ATOM 2388 O O . GLY A 1 293 ? 10.196 13.253 -5.816 1.00 96.06 293 GLY A O 1
ATOM 2389 N N . HIS A 1 294 ? 10.020 14.912 -7.309 1.00 97.31 294 HIS A N 1
ATOM 2390 C CA . HIS A 1 294 ? 11.454 15.111 -7.503 1.00 97.31 294 HIS A CA 1
ATOM 2391 C C . HIS A 1 294 ? 11.772 16.583 -7.710 1.00 97.31 294 HIS A C 1
ATOM 2393 O O . HIS A 1 294 ? 10.948 17.348 -8.216 1.00 97.31 294 HIS A O 1
ATOM 2399 N N . SER A 1 295 ? 12.958 16.983 -7.259 1.00 96.88 295 SER A N 1
ATOM 2400 C CA . SER A 1 295 ? 13.395 18.378 -7.267 1.00 96.88 295 SER A CA 1
ATOM 2401 C C . SER A 1 295 ? 14.914 18.459 -7.336 1.00 96.88 295 SER A C 1
ATOM 2403 O O . SER A 1 295 ? 15.581 18.044 -6.392 1.00 96.88 295 SER A O 1
ATOM 2405 N N . PHE A 1 296 ? 15.481 18.970 -8.428 1.00 97.00 296 PHE A N 1
ATOM 2406 C CA . PHE A 1 296 ? 16.937 19.049 -8.585 1.00 97.00 296 PHE A CA 1
ATOM 2407 C C . PHE A 1 296 ? 17.385 20.086 -9.619 1.00 97.00 296 PHE A C 1
ATOM 2409 O O . PHE A 1 296 ? 16.666 20.403 -10.563 1.00 97.00 296 PHE A O 1
ATOM 2416 N N . ALA A 1 297 ? 18.611 20.589 -9.453 1.00 96.69 297 ALA A N 1
ATOM 2417 C CA . ALA A 1 297 ? 19.328 21.340 -10.486 1.00 96.69 297 ALA A CA 1
ATOM 2418 C C . ALA A 1 297 ? 19.724 20.427 -11.662 1.00 96.69 297 ALA A C 1
ATOM 2420 O O . ALA A 1 297 ? 20.435 19.439 -11.458 1.00 96.69 297 ALA A O 1
ATOM 2421 N N . LYS A 1 298 ? 19.303 20.757 -12.887 1.00 95.38 298 LYS A N 1
ATOM 2422 C CA . LYS A 1 298 ? 19.636 19.974 -14.087 1.00 95.38 298 LYS A CA 1
ATOM 2423 C C . LYS A 1 298 ? 21.140 20.038 -14.389 1.00 95.38 298 LYS A C 1
ATOM 2425 O O . LYS A 1 298 ? 21.770 21.084 -14.250 1.00 95.38 298 LYS A O 1
ATOM 2430 N N . GLY A 1 299 ? 21.723 18.915 -14.803 1.00 94.44 299 GLY A N 1
ATOM 2431 C CA . GLY A 1 299 ? 23.147 18.769 -15.136 1.00 94.44 299 GLY A CA 1
ATOM 2432 C C . GLY A 1 299 ? 24.071 18.501 -13.939 1.00 94.44 299 GLY A C 1
ATOM 2433 O O . GLY A 1 299 ? 25.261 18.231 -14.134 1.00 94.44 299 GLY A O 1
ATOM 2434 N N . PHE A 1 300 ? 23.554 18.550 -12.709 1.00 95.12 300 PHE A N 1
ATOM 2435 C CA . PHE A 1 300 ? 24.282 18.182 -11.492 1.00 95.12 300 PHE A CA 1
ATOM 2436 C C . PHE A 1 300 ? 23.861 16.784 -11.028 1.00 95.12 300 PHE A C 1
ATOM 2438 O O . PHE A 1 300 ? 22.665 16.511 -10.997 1.00 95.12 300 PHE A O 1
ATOM 2445 N N . PRO A 1 301 ? 24.794 15.887 -10.682 1.00 94.69 301 PRO A N 1
ATOM 2446 C CA . PRO A 1 301 ? 24.421 14.534 -10.304 1.00 94.69 301 PRO A CA 1
ATOM 2447 C C . PRO A 1 301 ? 23.953 14.418 -8.842 1.00 94.69 301 PRO A C 1
ATOM 2449 O O . PRO A 1 301 ? 24.475 15.094 -7.959 1.00 94.69 301 PRO A O 1
ATOM 2452 N N . ALA A 1 302 ? 23.030 13.485 -8.605 1.00 95.00 302 ALA A N 1
ATOM 2453 C CA . ALA A 1 302 ? 22.519 13.033 -7.314 1.00 95.00 302 ALA A CA 1
ATOM 2454 C C . ALA A 1 302 ? 22.665 11.499 -7.201 1.00 95.00 302 ALA A C 1
ATOM 2456 O O . ALA A 1 302 ? 21.714 10.732 -7.391 1.00 95.00 302 ALA A O 1
ATOM 2457 N N . HIS A 1 303 ? 23.885 11.063 -6.901 1.00 89.25 303 HIS A N 1
ATOM 2458 C CA . HIS A 1 303 ? 24.345 9.678 -6.802 1.00 89.25 303 HIS A CA 1
ATOM 2459 C C . HIS A 1 303 ? 23.950 8.973 -5.509 1.00 89.25 303 HIS A C 1
ATOM 2461 O O . HIS A 1 303 ? 23.914 7.740 -5.469 1.00 89.25 303 HIS A O 1
ATOM 2467 N N . LYS A 1 304 ? 23.721 9.720 -4.425 1.00 91.62 304 LYS A N 1
ATOM 2468 C CA . LYS A 1 304 ? 23.450 9.137 -3.104 1.00 91.62 304 LYS A CA 1
ATOM 2469 C C . LYS A 1 304 ? 22.528 9.994 -2.247 1.00 91.62 304 LYS A C 1
ATOM 2471 O O . LYS A 1 304 ? 22.304 11.179 -2.482 1.00 91.62 304 LYS A O 1
ATOM 2476 N N . HIS A 1 305 ? 22.023 9.362 -1.192 1.00 89.44 305 HIS A N 1
ATOM 2477 C CA . HIS A 1 305 ? 21.225 10.019 -0.166 1.00 89.44 305 HIS A CA 1
ATOM 2478 C C . HIS A 1 305 ? 21.912 11.280 0.381 1.00 89.44 305 HIS A C 1
ATOM 2480 O O . HIS A 1 305 ? 23.082 11.248 0.761 1.00 89.44 305 HIS A O 1
ATOM 2486 N N . GLY A 1 306 ? 21.145 12.369 0.473 1.00 85.88 306 GLY A N 1
ATOM 2487 C CA . GLY A 1 306 ? 21.574 13.633 1.075 1.00 85.88 306 GLY A CA 1
ATOM 2488 C C . GLY A 1 306 ? 22.189 14.656 0.115 1.00 85.88 306 GLY A C 1
ATOM 2489 O O . GLY A 1 306 ? 22.352 15.801 0.523 1.00 85.88 306 GLY A O 1
ATOM 2490 N N . GLU A 1 307 ? 22.485 14.297 -1.138 1.00 93.69 307 GLU A N 1
ATOM 2491 C CA . GLU A 1 307 ? 22.977 15.262 -2.143 1.00 93.69 307 GLU A CA 1
ATOM 2492 C C . GLU A 1 307 ? 21.882 16.228 -2.607 1.00 93.69 307 GLU A C 1
ATOM 2494 O O . GLU A 1 307 ? 22.146 17.407 -2.852 1.00 93.69 307 GLU A O 1
ATOM 2499 N N . VAL A 1 308 ? 20.640 15.743 -2.630 1.00 96.38 308 VAL A N 1
ATOM 2500 C CA . VAL A 1 308 ? 19.433 16.561 -2.702 1.00 96.38 308 VAL A CA 1
ATOM 2501 C C . VAL A 1 308 ? 18.739 16.500 -1.349 1.00 96.38 308 VAL A C 1
ATOM 2503 O O . VAL A 1 308 ? 18.457 15.420 -0.821 1.00 96.38 308 VAL A O 1
ATOM 2506 N N . THR A 1 309 ? 18.442 17.666 -0.784 1.00 96.50 309 THR A N 1
ATOM 2507 C CA . THR A 1 309 ? 17.629 17.772 0.433 1.00 96.50 309 THR A CA 1
ATOM 2508 C C . THR A 1 309 ? 16.359 18.538 0.127 1.00 96.50 309 THR A C 1
ATOM 2510 O O . THR A 1 309 ? 16.416 19.575 -0.526 1.00 96.50 309 THR A O 1
ATOM 2513 N N . SER A 1 310 ? 15.222 18.037 0.606 1.00 97.25 310 SER A N 1
ATOM 2514 C CA . SER A 1 310 ? 13.916 18.652 0.374 1.00 97.25 310 SER A CA 1
ATOM 2515 C C . SER A 1 310 ? 13.140 18.806 1.678 1.00 97.25 310 SER A C 1
ATOM 2517 O O . SER A 1 310 ? 13.254 17.994 2.604 1.00 97.25 310 SER A O 1
ATOM 2519 N N . ARG A 1 311 ? 12.339 19.864 1.755 1.00 97.56 311 ARG A N 1
ATOM 2520 C CA . ARG A 1 311 ? 11.435 20.163 2.864 1.00 97.56 311 ARG A CA 1
ATOM 2521 C C . ARG A 1 311 ? 10.076 20.565 2.310 1.00 97.56 311 ARG A C 1
ATOM 2523 O O . ARG A 1 311 ? 10.001 21.316 1.342 1.00 97.56 311 ARG A O 1
ATOM 2530 N N . LEU A 1 312 ? 9.019 20.069 2.939 1.00 97.75 312 LEU A N 1
ATOM 2531 C CA . LEU A 1 312 ? 7.677 20.600 2.760 1.00 97.75 312 LEU A CA 1
ATOM 2532 C C . LEU A 1 312 ? 7.601 21.948 3.474 1.00 97.75 312 LEU A C 1
ATOM 2534 O O . LEU A 1 312 ? 8.052 22.054 4.616 1.00 97.75 312 LEU A O 1
ATOM 2538 N N . MET A 1 313 ? 6.992 22.922 2.812 1.00 97.62 313 MET A N 1
ATOM 2539 C CA . MET A 1 313 ? 6.621 24.214 3.371 1.00 97.62 313 MET A CA 1
ATOM 2540 C C . MET A 1 313 ? 5.105 24.368 3.234 1.00 97.62 313 MET A C 1
ATOM 2542 O O . MET A 1 313 ? 4.569 24.268 2.130 1.00 97.62 313 MET A O 1
ATOM 2546 N N . LEU A 1 314 ? 4.421 24.566 4.358 1.00 97.12 314 LEU A N 1
ATOM 2547 C CA . LEU A 1 314 ? 3.010 24.940 4.404 1.00 97.12 314 LEU A CA 1
ATOM 2548 C C . LEU A 1 314 ? 2.944 26.386 4.884 1.00 97.12 314 LEU A C 1
ATOM 2550 O O . LEU A 1 314 ? 3.095 26.647 6.078 1.00 97.12 314 LEU A O 1
ATOM 2554 N N . ASN A 1 315 ? 2.759 27.315 3.951 1.00 96.50 315 ASN A N 1
ATOM 2555 C CA . ASN A 1 315 ? 2.755 28.746 4.240 1.00 96.50 315 ASN A CA 1
ATOM 2556 C C . ASN A 1 315 ? 1.315 29.206 4.468 1.00 96.50 315 ASN A C 1
ATOM 2558 O O . ASN A 1 315 ? 0.543 29.307 3.516 1.00 96.50 315 ASN A O 1
ATOM 2562 N N . GLY A 1 316 ? 0.948 29.443 5.724 1.00 93.75 316 GLY A N 1
ATOM 2563 C CA . GLY A 1 316 ? -0.338 30.014 6.107 1.00 93.75 316 GLY A CA 1
ATOM 2564 C C . GLY A 1 316 ? -0.227 31.507 6.405 1.00 93.75 316 GLY A C 1
ATOM 2565 O O . GLY A 1 316 ? 0.857 32.084 6.443 1.00 93.75 316 GLY A O 1
ATOM 2566 N N . THR A 1 317 ? -1.364 32.151 6.662 1.00 88.50 317 THR A N 1
ATOM 2567 C CA . THR A 1 317 ? -1.400 33.579 7.023 1.00 88.50 317 THR A CA 1
ATOM 2568 C C . THR A 1 317 ? -0.821 33.867 8.408 1.00 88.50 317 THR A C 1
ATOM 2570 O O . THR A 1 317 ? -0.298 34.953 8.633 1.00 88.50 317 THR A O 1
ATOM 2573 N N . SER A 1 318 ? -0.951 32.925 9.346 1.00 84.25 318 SER A N 1
ATOM 2574 C CA . SER A 1 318 ? -0.543 33.085 10.751 1.00 84.25 318 SER A CA 1
ATOM 2575 C C . SER A 1 318 ? 0.716 32.308 11.126 1.00 84.25 318 SER A C 1
ATOM 2577 O O . SER A 1 318 ? 1.334 32.613 12.140 1.00 84.25 318 SER A O 1
ATOM 2579 N N . GLU A 1 319 ? 1.084 31.292 10.347 1.00 92.44 319 GLU A N 1
ATOM 2580 C CA . GLU A 1 319 ? 2.244 30.447 10.619 1.00 92.44 319 GLU A CA 1
ATOM 2581 C C . GLU A 1 319 ? 2.781 29.810 9.334 1.00 92.44 319 GLU A C 1
ATOM 2583 O O . GLU A 1 319 ? 2.047 29.618 8.362 1.00 92.44 319 GLU A O 1
ATOM 2588 N N . THR A 1 320 ? 4.050 29.406 9.378 1.00 93.62 320 THR A N 1
ATOM 2589 C CA . THR A 1 320 ? 4.678 28.576 8.350 1.00 93.62 320 THR A CA 1
ATOM 2590 C C . THR A 1 320 ? 5.165 27.282 8.982 1.00 93.62 320 THR A C 1
ATOM 2592 O O . THR A 1 320 ? 6.032 27.301 9.856 1.00 93.62 320 THR A O 1
ATOM 2595 N N . ILE A 1 321 ? 4.651 26.145 8.510 1.00 94.06 321 ILE A N 1
ATOM 2596 C CA . ILE A 1 321 ? 5.102 24.823 8.958 1.00 94.06 321 ILE A CA 1
ATOM 2597 C C . ILE A 1 321 ? 6.144 24.297 7.980 1.00 94.06 321 ILE A C 1
ATOM 2599 O O . ILE A 1 321 ? 5.954 24.328 6.764 1.00 94.06 321 ILE A O 1
ATOM 2603 N N . SER A 1 322 ? 7.242 23.770 8.518 1.00 95.06 322 SER A N 1
ATOM 2604 C CA . SER A 1 322 ? 8.307 23.170 7.724 1.00 95.06 322 SER A CA 1
ATOM 2605 C C . SER A 1 322 ? 8.618 21.757 8.196 1.00 95.06 322 SER A C 1
ATOM 2607 O O . SER A 1 322 ? 8.996 21.552 9.349 1.00 95.06 322 SER A O 1
ATOM 2609 N N . ALA A 1 323 ? 8.549 20.785 7.289 1.00 95.81 323 ALA A N 1
ATOM 2610 C CA . ALA A 1 323 ? 8.820 19.381 7.590 1.00 95.81 323 ALA A CA 1
ATOM 2611 C C . ALA A 1 323 ? 9.869 18.798 6.638 1.00 95.81 323 ALA A C 1
ATOM 2613 O O . ALA A 1 323 ? 9.872 19.074 5.440 1.00 95.81 323 ALA A O 1
ATOM 2614 N N . LYS A 1 324 ? 10.777 17.968 7.164 1.00 96.31 324 LYS A N 1
ATOM 2615 C CA . LYS A 1 324 ? 11.797 17.298 6.347 1.00 96.31 324 LYS A CA 1
ATOM 2616 C C . LYS A 1 324 ? 11.152 16.219 5.475 1.00 96.31 324 LYS A C 1
ATOM 2618 O O . LYS A 1 324 ? 10.373 15.408 5.969 1.00 96.31 324 LYS A O 1
ATOM 2623 N N . LEU A 1 325 ? 11.538 16.174 4.203 1.00 97.06 325 LEU A N 1
ATOM 2624 C CA . LEU A 1 325 ? 11.196 15.084 3.295 1.00 97.06 325 LEU A CA 1
ATOM 2625 C C . LEU A 1 325 ? 12.383 14.115 3.190 1.00 97.06 325 LEU A C 1
ATOM 2627 O O . LEU A 1 325 ? 13.548 14.513 3.262 1.00 97.06 325 LEU A O 1
ATOM 2631 N N . GLY A 1 326 ? 12.082 12.824 3.087 1.00 94.12 326 GLY A N 1
ATOM 2632 C CA . GLY A 1 326 ? 13.061 11.771 2.847 1.00 94.12 326 GLY A CA 1
ATOM 2633 C C . GLY A 1 326 ? 13.412 11.662 1.365 1.00 94.12 326 GLY A C 1
ATOM 2634 O O . GLY A 1 326 ? 12.598 11.983 0.504 1.00 94.12 326 GLY A O 1
ATOM 2635 N N . THR A 1 327 ? 14.615 11.177 1.069 1.00 95.00 327 THR A N 1
ATOM 2636 C CA . THR A 1 327 ? 15.054 10.879 -0.300 1.00 95.00 327 THR A CA 1
ATOM 2637 C C . THR A 1 327 ? 14.530 9.513 -0.741 1.00 95.00 327 THR A C 1
ATOM 2639 O O . THR A 1 327 ? 14.695 8.529 -0.016 1.00 95.00 327 THR A O 1
ATOM 2642 N N . ALA A 1 328 ? 13.959 9.438 -1.940 1.00 92.38 328 ALA A N 1
ATOM 2643 C CA . ALA A 1 328 ? 13.576 8.194 -2.601 1.00 92.38 328 ALA A CA 1
ATOM 2644 C C . ALA A 1 328 ? 14.497 7.928 -3.800 1.00 92.38 328 ALA A C 1
ATOM 2646 O O . ALA A 1 328 ? 14.917 8.863 -4.482 1.00 92.38 328 ALA A O 1
ATOM 2647 N N . LYS A 1 329 ? 14.809 6.653 -4.060 1.00 93.56 329 LYS A N 1
ATOM 2648 C CA . LYS A 1 329 ? 15.566 6.257 -5.251 1.00 93.56 329 LYS A CA 1
ATOM 2649 C C . LYS A 1 329 ? 14.615 6.113 -6.440 1.00 93.56 329 LYS A C 1
ATOM 2651 O O . LYS A 1 329 ? 13.692 5.304 -6.374 1.00 93.56 329 LYS A O 1
ATOM 2656 N N . ASP A 1 330 ? 14.875 6.831 -7.526 1.00 92.06 330 ASP A N 1
ATOM 2657 C CA . ASP A 1 330 ? 14.170 6.690 -8.802 1.00 92.06 330 ASP A CA 1
ATOM 2658 C C . ASP A 1 330 ? 15.168 6.648 -9.965 1.00 92.06 330 ASP A C 1
ATOM 2660 O O . ASP A 1 330 ? 15.672 7.670 -10.430 1.00 92.06 330 ASP A O 1
ATOM 2664 N N . ALA A 1 331 ? 15.439 5.434 -10.448 1.00 85.81 331 ALA A N 1
ATOM 2665 C CA . ALA A 1 331 ? 16.391 5.203 -11.530 1.00 85.81 331 ALA A CA 1
ATOM 2666 C C . ALA A 1 331 ? 15.910 5.703 -12.903 1.00 85.81 331 ALA A C 1
ATOM 2668 O O . ALA A 1 331 ? 16.698 5.744 -13.848 1.00 85.81 331 ALA A O 1
ATOM 2669 N N . SER A 1 332 ? 14.629 6.060 -13.039 1.00 85.75 332 SER A N 1
ATOM 2670 C CA . SER A 1 332 ? 14.058 6.534 -14.302 1.00 85.75 332 SER A CA 1
ATOM 2671 C C . SER A 1 332 ? 14.313 8.021 -14.563 1.00 85.75 332 SER A C 1
ATOM 2673 O O . SER A 1 332 ? 14.184 8.470 -15.705 1.00 85.75 332 SER A O 1
ATOM 2675 N N . LEU A 1 333 ? 14.700 8.794 -13.540 1.00 92.00 333 LEU A N 1
ATOM 2676 C CA . LEU A 1 333 ? 14.938 10.235 -13.673 1.00 92.00 333 LEU A CA 1
ATOM 2677 C C . LEU A 1 333 ? 16.109 10.549 -14.603 1.00 92.00 333 LEU A C 1
ATOM 2679 O O . LEU A 1 333 ? 16.006 11.459 -15.423 1.00 92.00 333 LEU A O 1
ATOM 2683 N N . SER A 1 334 ? 17.189 9.773 -14.506 1.00 90.62 334 SER A N 1
ATOM 2684 C CA . SER A 1 334 ? 18.385 9.905 -15.348 1.00 90.62 334 SER A CA 1
ATOM 2685 C C . SER A 1 334 ? 18.048 9.814 -16.841 1.00 90.62 334 SER A C 1
ATOM 2687 O O . SER A 1 334 ? 18.578 10.582 -17.639 1.00 90.62 334 SER A O 1
ATOM 2689 N N . ASP A 1 335 ? 17.105 8.941 -17.210 1.00 85.00 335 ASP A N 1
ATOM 2690 C CA . ASP A 1 335 ? 16.642 8.797 -18.595 1.00 85.00 335 ASP A CA 1
ATOM 2691 C C . ASP A 1 335 ? 15.626 9.881 -18.973 1.00 85.00 335 ASP A C 1
ATOM 2693 O O . ASP A 1 335 ? 15.697 10.463 -20.053 1.00 85.00 335 ASP A O 1
ATOM 2697 N N . SER A 1 336 ? 14.680 10.172 -18.074 1.00 89.19 336 SER A N 1
ATOM 2698 C CA . SER A 1 336 ? 13.587 11.128 -18.315 1.00 89.19 336 SER A CA 1
ATOM 2699 C C . SER A 1 336 ? 14.084 12.560 -18.504 1.00 89.19 336 SER A C 1
ATOM 2701 O O . SER A 1 336 ? 13.447 13.355 -19.193 1.00 89.19 336 SER A O 1
ATOM 2703 N N . TYR A 1 337 ? 15.219 12.884 -17.887 1.00 91.88 337 TYR A N 1
ATOM 2704 C CA . TYR A 1 337 ? 15.863 14.192 -17.950 1.00 91.88 337 TYR A CA 1
ATOM 2705 C C . TYR A 1 337 ? 17.245 14.132 -18.604 1.00 91.88 337 TYR A C 1
ATOM 2707 O O . TYR A 1 337 ? 18.058 15.036 -18.390 1.00 91.88 337 TYR A O 1
ATOM 2715 N N . PHE A 1 338 ? 17.505 13.091 -19.404 1.00 90.06 338 PHE A N 1
ATOM 2716 C CA . PHE A 1 338 ? 18.706 13.012 -20.223 1.00 90.06 338 PHE A CA 1
ATOM 2717 C C . PHE A 1 338 ? 18.789 14.228 -21.147 1.00 90.06 338 PHE A C 1
ATOM 2719 O O . PHE A 1 338 ? 17.849 14.546 -21.878 1.00 90.06 338 PHE A O 1
ATOM 2726 N N . GLU A 1 339 ? 19.939 14.892 -21.135 1.00 88.75 339 GLU A N 1
ATOM 2727 C CA . GLU A 1 339 ? 20.247 15.948 -22.081 1.00 88.75 339 GLU A CA 1
ATOM 2728 C C . GLU A 1 339 ? 21.751 15.994 -22.322 1.00 88.75 339 GLU A C 1
ATOM 2730 O O . GLU A 1 339 ? 22.524 16.180 -21.383 1.00 88.75 339 GLU A O 1
ATOM 2735 N N . ASN A 1 340 ? 22.142 15.869 -23.591 1.00 86.38 340 ASN A N 1
ATOM 2736 C CA . ASN A 1 340 ? 23.519 15.875 -24.088 1.00 86.38 340 ASN A CA 1
ATOM 2737 C C . ASN A 1 340 ? 24.376 14.686 -23.617 1.00 86.38 340 ASN A C 1
ATOM 2739 O O . ASN A 1 340 ? 24.792 13.867 -24.433 1.00 86.38 340 ASN A O 1
ATOM 2743 N N . GLU A 1 341 ? 24.600 14.559 -22.311 1.00 86.44 341 GLU A N 1
ATOM 2744 C CA . GLU A 1 341 ? 25.447 13.545 -21.681 1.00 86.44 341 GLU A CA 1
ATOM 2745 C C . GLU A 1 341 ? 24.722 12.867 -20.503 1.00 86.44 341 GLU A C 1
ATOM 2747 O O . GLU A 1 341 ? 23.843 13.470 -19.879 1.00 86.44 341 GLU A O 1
ATOM 2752 N N . PRO A 1 342 ? 25.069 11.611 -20.157 1.00 86.25 342 PRO A N 1
ATOM 2753 C CA . PRO A 1 342 ? 24.453 10.926 -19.026 1.00 86.25 342 PRO A CA 1
ATOM 2754 C C . PRO A 1 342 ? 24.720 11.654 -17.702 1.00 86.25 342 PRO A C 1
ATOM 2756 O O . PRO A 1 342 ? 25.871 11.829 -17.303 1.00 86.25 342 PRO A O 1
ATOM 2759 N N . CYS A 1 343 ? 23.656 12.000 -16.980 1.00 90.69 343 CYS A N 1
ATOM 2760 C CA . CYS A 1 343 ? 23.718 12.542 -15.625 1.00 90.69 343 CYS A CA 1
ATOM 2761 C C . CYS A 1 343 ? 22.873 11.667 -14.694 1.00 90.69 343 CYS A C 1
ATOM 2763 O O . CYS A 1 343 ? 21.764 11.273 -15.048 1.00 90.69 343 CYS A O 1
ATOM 2765 N N . ASP A 1 344 ? 23.420 11.321 -13.531 1.00 91.81 344 ASP A N 1
ATOM 2766 C CA . ASP A 1 344 ? 22.753 10.459 -12.558 1.00 91.81 344 ASP A CA 1
ATOM 2767 C C . ASP A 1 344 ? 21.850 11.295 -11.648 1.00 91.81 344 ASP A C 1
ATOM 2769 O O . ASP A 1 344 ? 22.353 12.102 -10.875 1.00 91.81 344 ASP A O 1
ATOM 2773 N N . TYR A 1 345 ? 20.536 11.093 -11.716 1.00 95.12 345 TYR A N 1
ATOM 2774 C CA . TYR A 1 345 ? 19.556 11.746 -10.840 1.00 95.12 345 TYR A CA 1
ATOM 2775 C C . TYR A 1 345 ? 18.865 10.756 -9.893 1.00 95.12 345 TYR A C 1
ATOM 2777 O O . TYR A 1 345 ? 17.786 11.044 -9.371 1.00 95.12 345 TYR A O 1
ATOM 2785 N N . ASN A 1 346 ? 19.450 9.577 -9.665 1.00 93.62 346 ASN A N 1
ATOM 2786 C CA . ASN A 1 346 ? 18.783 8.470 -8.979 1.00 93.62 346 ASN A CA 1
ATOM 2787 C C . ASN A 1 346 ? 18.272 8.835 -7.579 1.00 93.62 346 ASN A C 1
ATOM 2789 O O . ASN A 1 346 ? 17.268 8.277 -7.148 1.00 93.62 346 ASN A O 1
ATOM 2793 N N . PHE A 1 347 ? 18.933 9.750 -6.868 1.00 96.06 347 PHE A N 1
ATOM 2794 C CA . PHE A 1 347 ? 18.562 10.176 -5.512 1.00 96.06 347 PHE A CA 1
ATOM 2795 C C . PHE A 1 347 ? 17.994 11.602 -5.458 1.00 96.06 347 PHE A C 1
ATOM 2797 O O . PHE A 1 347 ? 18.056 12.261 -4.421 1.00 96.06 347 PHE A O 1
ATOM 2804 N N . ALA A 1 348 ? 17.411 12.077 -6.562 1.00 97.00 348 ALA A N 1
ATOM 2805 C CA . ALA A 1 348 ? 16.782 13.396 -6.650 1.00 97.00 348 ALA A CA 1
ATOM 2806 C C . ALA A 1 348 ? 15.271 13.412 -6.329 1.00 97.00 348 ALA A C 1
ATOM 2808 O O . ALA A 1 348 ? 14.645 14.478 -6.317 1.00 97.00 348 ALA A O 1
ATOM 2809 N N . SER A 1 349 ? 14.670 12.245 -6.072 1.00 97.19 349 SER A N 1
ATOM 2810 C CA . SER A 1 349 ? 13.272 12.145 -5.642 1.00 97.19 349 SER A CA 1
ATOM 2811 C C . SER A 1 349 ? 13.119 12.358 -4.137 1.00 97.19 349 SER A C 1
ATOM 2813 O O . SER A 1 349 ? 13.970 11.957 -3.341 1.00 97.19 349 SER A O 1
ATOM 2815 N N . PHE A 1 350 ? 11.986 12.927 -3.736 1.00 96.88 350 PHE A N 1
ATOM 2816 C CA . PHE A 1 350 ? 11.584 13.112 -2.349 1.00 96.88 350 PHE A CA 1
ATOM 2817 C C . PHE A 1 350 ? 10.239 12.440 -2.048 1.00 96.88 350 PHE A C 1
ATOM 2819 O O . PHE A 1 350 ? 9.373 12.283 -2.910 1.00 96.88 350 PHE A O 1
ATOM 2826 N N . THR A 1 351 ? 10.043 12.081 -0.785 1.00 97.25 351 THR A N 1
ATOM 2827 C CA . THR A 1 351 ? 8.783 11.580 -0.224 1.00 97.25 351 THR A CA 1
ATOM 2828 C C . THR A 1 351 ? 8.685 11.964 1.252 1.00 97.25 351 THR A C 1
ATOM 2830 O O . THR A 1 351 ? 9.667 12.397 1.854 1.00 97.25 351 THR A O 1
ATOM 2833 N N . THR A 1 352 ? 7.523 11.818 1.883 1.00 95.94 352 THR A N 1
ATOM 2834 C CA . THR A 1 352 ? 7.426 11.914 3.350 1.00 95.94 352 THR A CA 1
ATOM 2835 C C . THR A 1 352 ? 8.366 10.921 4.029 1.00 95.94 352 THR A C 1
ATOM 2837 O O . THR A 1 352 ? 8.549 9.813 3.526 1.00 95.94 352 THR A O 1
ATOM 2840 N N . LEU A 1 353 ? 8.979 11.305 5.152 1.00 92.50 353 LEU A N 1
ATOM 2841 C CA . LEU A 1 353 ? 9.983 10.482 5.832 1.00 92.50 353 LEU A CA 1
ATOM 2842 C C . LEU A 1 353 ? 9.434 9.075 6.136 1.00 92.50 353 LEU A C 1
ATOM 2844 O O . LEU A 1 353 ? 8.320 8.944 6.633 1.00 92.50 353 LEU A O 1
ATOM 2848 N N . GLY A 1 354 ? 10.175 8.029 5.751 1.00 87.38 354 GLY A N 1
ATOM 2849 C CA . GLY A 1 354 ? 9.737 6.633 5.903 1.00 87.38 354 GLY A CA 1
ATOM 2850 C C . GLY A 1 354 ? 8.465 6.255 5.126 1.00 87.38 354 GLY A C 1
ATOM 2851 O O . GLY A 1 354 ? 7.964 5.149 5.288 1.00 87.38 354 GLY A O 1
ATOM 2852 N N . ASN A 1 355 ? 7.944 7.151 4.279 1.00 87.56 355 ASN A N 1
ATOM 2853 C CA . ASN A 1 355 ? 6.608 7.078 3.685 1.00 87.56 355 ASN A CA 1
ATOM 2854 C C . ASN A 1 355 ? 5.462 7.037 4.728 1.00 87.56 355 ASN A C 1
ATOM 2856 O O . ASN A 1 355 ? 4.375 6.546 4.432 1.00 87.56 355 ASN A O 1
ATOM 2860 N N . GLU A 1 356 ? 5.690 7.569 5.934 1.00 90.12 356 GLU A N 1
ATOM 2861 C CA . GLU A 1 356 ? 4.746 7.510 7.067 1.00 90.12 356 GLU A CA 1
ATOM 2862 C C . GLU A 1 356 ? 3.733 8.669 7.089 1.00 90.12 356 GLU A C 1
ATOM 2864 O O . GLU A 1 356 ? 2.741 8.620 7.813 1.00 90.12 356 GLU A O 1
ATOM 2869 N N . GLY A 1 357 ? 3.955 9.699 6.267 1.00 93.38 357 GLY A N 1
ATOM 2870 C CA . GLY A 1 357 ? 3.143 10.914 6.256 1.00 93.38 357 GLY A CA 1
ATOM 2871 C C . GLY A 1 357 ? 3.490 11.886 7.390 1.00 93.38 357 GLY A C 1
ATOM 2872 O O . GLY A 1 357 ? 4.108 11.530 8.393 1.00 93.38 357 GLY A O 1
ATOM 2873 N N . ILE A 1 358 ? 3.127 13.153 7.211 1.00 94.25 358 ILE A N 1
ATOM 2874 C CA . ILE A 1 358 ? 3.409 14.241 8.157 1.00 94.25 358 ILE A CA 1
ATOM 2875 C C . ILE A 1 358 ? 2.165 14.485 9.004 1.00 94.25 358 ILE A C 1
ATOM 2877 O O . ILE A 1 358 ? 1.088 14.674 8.447 1.00 94.25 358 ILE A O 1
ATOM 2881 N N . ASP A 1 359 ? 2.315 14.469 10.327 1.00 92.75 359 ASP A N 1
ATOM 2882 C CA . ASP A 1 359 ? 1.219 14.768 11.250 1.00 92.75 359 ASP A CA 1
ATOM 2883 C C . ASP A 1 359 ? 0.841 16.247 11.186 1.00 92.75 359 ASP A C 1
ATOM 2885 O O . ASP A 1 359 ? 1.699 17.113 11.364 1.00 92.75 359 ASP A O 1
ATOM 2889 N N . LEU A 1 360 ? -0.433 16.523 10.913 1.00 90.94 360 LEU A N 1
ATOM 2890 C CA . LEU A 1 360 ? -0.989 17.871 10.866 1.00 90.94 360 LEU A CA 1
ATOM 2891 C C . LEU A 1 360 ? -2.068 18.087 11.944 1.00 90.94 360 LEU A C 1
ATOM 2893 O O . LEU A 1 360 ? -2.912 18.985 11.808 1.00 90.94 360 LEU A O 1
ATOM 2897 N N . SER A 1 361 ? -2.100 17.273 13.004 1.00 88.25 361 SER A N 1
ATOM 2898 C CA . SER A 1 361 ? -3.051 17.425 14.116 1.00 88.25 361 SER A CA 1
ATOM 2899 C C . SER A 1 361 ? -2.917 18.775 14.821 1.00 88.25 361 SER A C 1
ATOM 2901 O O . SER A 1 361 ? -3.931 19.391 15.148 1.00 88.25 361 SER A O 1
ATOM 2903 N N . ASP A 1 362 ? -1.690 19.283 14.944 1.00 88.56 362 ASP A N 1
ATOM 2904 C CA . ASP A 1 362 ? -1.368 20.413 15.828 1.00 88.56 362 ASP A CA 1
ATOM 2905 C C . ASP A 1 362 ? -1.229 21.755 15.098 1.00 8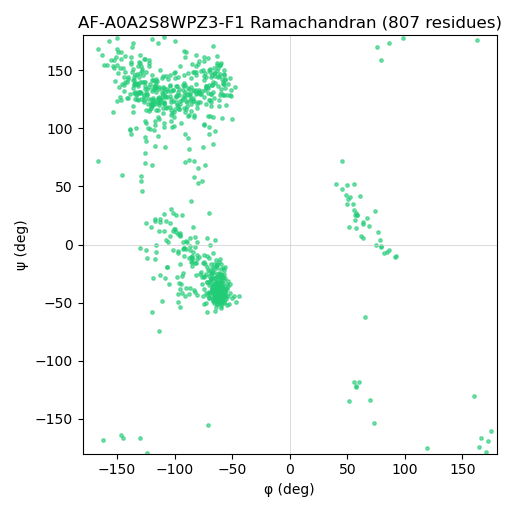8.56 362 ASP A C 1
ATOM 2907 O O . ASP A 1 362 ? -1.078 22.794 15.735 1.00 88.56 362 ASP A O 1
ATOM 2911 N N . ILE A 1 363 ? -1.314 21.759 13.763 1.00 91.00 363 ILE A N 1
ATOM 2912 C CA . ILE A 1 363 ? -1.273 23.006 12.985 1.00 91.00 363 ILE A CA 1
ATOM 2913 C C . ILE A 1 363 ? -2.547 23.828 13.222 1.00 91.00 363 ILE A C 1
ATOM 2915 O O . ILE A 1 363 ? -3.620 23.259 13.468 1.00 91.00 363 ILE A O 1
ATOM 2919 N N . ALA A 1 364 ? -2.466 25.149 13.116 1.00 92.94 364 ALA A N 1
ATOM 2920 C CA . ALA A 1 364 ? -3.618 26.024 13.284 1.00 92.94 364 ALA A CA 1
ATOM 2921 C C . ALA A 1 364 ? -4.705 25.773 12.219 1.00 92.94 364 ALA A C 1
ATOM 2923 O O . ALA A 1 364 ? -4.503 25.155 11.170 1.00 92.94 364 ALA A O 1
ATOM 2924 N N . TYR A 1 365 ? -5.920 26.244 12.499 1.00 92.69 365 TYR A N 1
ATOM 2925 C CA . TYR A 1 365 ? -6.954 26.306 11.470 1.00 92.69 365 TYR A CA 1
ATOM 2926 C C . TYR A 1 365 ? -6.626 27.434 10.493 1.00 92.69 365 TYR A C 1
ATOM 2928 O O . TYR A 1 365 ? -6.301 28.546 10.904 1.00 92.69 365 TYR A O 1
ATOM 2936 N N . GLY A 1 366 ? -6.744 27.163 9.199 1.00 93.38 366 GLY A N 1
ATOM 2937 C CA . GLY A 1 366 ? -6.338 28.111 8.172 1.00 93.38 366 GLY A CA 1
ATOM 2938 C C . GLY A 1 366 ? -6.209 27.471 6.800 1.00 93.38 366 GLY A C 1
ATOM 2939 O O . GLY A 1 366 ? -6.553 26.305 6.598 1.00 93.38 366 GLY A O 1
ATOM 2940 N N . THR A 1 367 ? -5.727 28.262 5.847 1.00 94.81 367 THR A N 1
ATOM 2941 C CA . THR A 1 367 ? -5.342 27.788 4.515 1.00 94.81 367 THR A CA 1
ATOM 2942 C C . THR A 1 367 ? -3.853 28.015 4.330 1.00 94.81 367 THR A C 1
ATOM 2944 O O . THR A 1 367 ? -3.342 29.067 4.708 1.00 94.81 367 THR A O 1
ATOM 2947 N N . TYR A 1 368 ? -3.189 27.014 3.769 1.00 96.62 368 TYR A N 1
ATOM 2948 C CA . TYR A 1 368 ? -1.752 26.946 3.598 1.00 96.62 368 TYR A CA 1
ATOM 2949 C C . TYR A 1 368 ? -1.432 26.672 2.136 1.00 96.62 368 TYR A C 1
ATOM 2951 O O . TYR A 1 368 ? -1.932 25.695 1.570 1.00 96.62 368 TYR A O 1
ATOM 2959 N N . ASP A 1 369 ? -0.567 27.484 1.543 1.00 97.31 369 ASP A N 1
ATOM 2960 C CA . ASP A 1 369 ? 0.031 27.158 0.254 1.00 97.31 369 ASP A CA 1
ATOM 2961 C C . ASP A 1 369 ? 1.058 26.036 0.445 1.00 97.31 369 ASP A C 1
ATOM 2963 O O . ASP A 1 369 ? 1.832 26.034 1.406 1.00 97.31 369 ASP A O 1
ATOM 2967 N N . ILE A 1 370 ? 1.051 25.058 -0.461 1.00 97.56 370 ILE A N 1
ATOM 2968 C CA . ILE A 1 370 ? 1.911 23.873 -0.392 1.00 97.56 370 ILE A CA 1
ATOM 2969 C C . ILE A 1 370 ? 3.097 24.066 -1.337 1.00 97.56 370 ILE A C 1
ATOM 2971 O O . ILE A 1 370 ? 2.956 23.991 -2.565 1.00 97.56 370 ILE A O 1
ATOM 2975 N N . LEU A 1 371 ? 4.283 24.256 -0.762 1.00 97.25 371 LEU A N 1
ATOM 2976 C CA . LEU A 1 371 ? 5.534 24.394 -1.500 1.00 97.25 371 LEU A CA 1
ATOM 2977 C C . LEU A 1 371 ? 6.545 23.333 -1.078 1.00 97.25 371 LEU A C 1
ATOM 2979 O O . LEU A 1 371 ? 6.483 22.755 0.010 1.00 97.25 371 LEU A O 1
ATOM 2983 N N . VAL A 1 372 ? 7.508 23.084 -1.954 1.00 97.81 372 VAL A N 1
ATOM 2984 C CA . VAL A 1 372 ? 8.672 22.260 -1.647 1.00 97.81 372 VAL A CA 1
ATOM 2985 C C . VAL A 1 372 ? 9.915 23.110 -1.819 1.00 97.81 372 VAL A C 1
ATOM 2987 O O . VAL A 1 372 ? 10.220 23.575 -2.917 1.00 97.81 372 VAL A O 1
ATOM 2990 N N . HIS A 1 373 ? 10.650 23.263 -0.725 1.00 97.75 373 HIS A N 1
ATOM 2991 C CA . HIS A 1 373 ? 11.975 23.857 -0.733 1.00 97.75 373 HIS A CA 1
ATOM 2992 C C . HIS A 1 373 ? 13.015 22.753 -0.923 1.00 97.75 373 HIS A C 1
ATOM 2994 O O . HIS A 1 373 ? 12.954 21.726 -0.243 1.00 97.75 373 HIS A O 1
ATOM 3000 N N . SER A 1 374 ? 13.962 22.915 -1.844 1.00 97.12 374 SER A N 1
ATOM 3001 C CA . SER A 1 374 ? 15.016 21.932 -2.113 1.00 97.12 374 SER A CA 1
ATOM 3002 C C . SER A 1 374 ? 16.382 22.573 -2.297 1.00 97.12 374 SER A C 1
ATOM 3004 O O . SER A 1 374 ? 16.489 23.671 -2.829 1.00 97.12 374 SER A O 1
ATOM 3006 N N . LYS A 1 375 ? 17.435 21.852 -1.910 1.00 97.31 375 LYS A N 1
ATOM 3007 C CA . LYS A 1 375 ? 18.829 22.253 -2.108 1.00 97.31 375 LYS A CA 1
ATOM 3008 C C . LYS A 1 375 ? 19.597 21.171 -2.853 1.00 97.31 375 LYS A C 1
ATOM 3010 O O . LYS A 1 375 ? 19.545 20.010 -2.445 1.00 97.31 375 LYS A O 1
ATOM 3015 N N . HIS A 1 376 ? 20.316 21.562 -3.904 1.00 97.25 376 HIS A N 1
ATOM 3016 C CA . HIS A 1 376 ? 21.146 20.676 -4.722 1.00 97.25 376 HIS A CA 1
ATOM 3017 C C . HIS A 1 376 ? 22.376 21.421 -5.255 1.00 97.25 376 HIS A C 1
ATOM 3019 O O . HIS A 1 376 ? 22.240 22.487 -5.849 1.00 97.25 376 HIS A O 1
ATOM 3025 N N . SER A 1 377 ? 23.578 20.879 -5.032 1.00 94.12 377 SER A N 1
ATOM 3026 C CA . SER A 1 377 ? 24.852 21.441 -5.529 1.00 94.12 377 SER A CA 1
ATOM 3027 C C . SER A 1 377 ? 25.039 22.943 -5.256 1.00 94.12 377 SER A C 1
ATOM 3029 O O . SER A 1 377 ? 25.475 23.700 -6.118 1.00 94.12 377 SER A O 1
ATOM 3031 N N . GLY A 1 378 ? 24.681 23.386 -4.046 1.00 90.75 378 GLY A N 1
ATOM 3032 C CA . GLY A 1 378 ? 24.793 24.790 -3.626 1.00 90.75 378 GLY A CA 1
ATOM 3033 C C . GLY A 1 378 ? 23.680 25.713 -4.134 1.00 90.75 378 GLY A C 1
ATOM 3034 O O . GLY A 1 378 ? 23.665 26.880 -3.761 1.00 90.75 378 GLY A O 1
ATOM 3035 N N . GLN A 1 379 ? 22.740 25.203 -4.931 1.00 94.19 379 GLN A N 1
ATOM 3036 C CA . GLN A 1 379 ? 21.564 25.935 -5.400 1.00 94.19 379 GLN A CA 1
ATOM 3037 C C . GLN A 1 379 ? 20.355 25.623 -4.518 1.00 94.19 379 GLN A C 1
ATOM 3039 O O . GLN A 1 379 ? 20.196 24.486 -4.064 1.00 94.19 379 GLN A O 1
ATOM 3044 N N . GLU A 1 380 ? 19.513 26.627 -4.291 1.00 96.19 380 GLU A N 1
ATOM 3045 C CA . GLU A 1 380 ? 18.273 26.523 -3.523 1.00 96.19 380 GLU A CA 1
ATOM 3046 C C . GLU A 1 380 ? 17.088 26.855 -4.425 1.00 96.19 380 GLU A C 1
ATOM 3048 O O . GLU A 1 380 ? 17.138 27.785 -5.231 1.00 96.19 380 GLU A O 1
ATOM 3053 N N . PHE A 1 381 ? 16.039 26.050 -4.305 1.00 94.69 381 PHE A N 1
ATOM 3054 C CA . PHE A 1 381 ? 14.844 26.129 -5.124 1.00 94.69 381 PHE A CA 1
ATOM 3055 C C . PHE A 1 381 ? 13.616 26.074 -4.233 1.00 94.69 381 PHE A C 1
ATOM 3057 O O . PHE A 1 381 ? 13.532 25.234 -3.337 1.00 94.69 381 PHE A O 1
ATOM 3064 N N . GLU A 1 382 ? 12.631 26.904 -4.538 1.00 95.56 382 GLU A N 1
ATOM 3065 C CA . GLU A 1 382 ? 11.298 26.815 -3.963 1.00 95.56 382 GLU A CA 1
ATOM 3066 C C . GLU A 1 382 ? 10.294 26.669 -5.100 1.00 95.56 382 GLU A C 1
ATOM 3068 O O . GLU A 1 382 ? 10.280 27.466 -6.038 1.00 95.56 382 GLU A O 1
ATOM 3073 N N . ALA A 1 383 ? 9.474 25.622 -5.042 1.00 95.31 383 ALA A N 1
ATOM 3074 C CA . ALA A 1 383 ? 8.469 25.368 -6.060 1.00 95.31 383 ALA A CA 1
ATOM 3075 C C . ALA A 1 383 ? 7.107 25.072 -5.440 1.00 95.31 383 ALA A C 1
ATOM 3077 O O . ALA A 1 383 ? 6.969 24.225 -4.555 1.00 95.31 383 ALA A O 1
ATOM 3078 N N . ALA A 1 384 ? 6.087 25.755 -5.957 1.00 94.44 384 ALA A N 1
ATOM 3079 C CA . ALA A 1 384 ? 4.699 25.451 -5.658 1.00 94.44 384 ALA A CA 1
ATOM 3080 C C . ALA A 1 384 ? 4.296 24.122 -6.309 1.00 94.44 384 ALA A C 1
ATOM 3082 O O . ALA A 1 384 ? 4.602 23.860 -7.477 1.00 94.44 384 ALA A O 1
ATOM 3083 N N . VAL A 1 385 ? 3.565 23.298 -5.565 1.00 94.12 385 VAL A N 1
ATOM 3084 C CA . VAL A 1 385 ? 2.968 22.066 -6.089 1.00 94.12 385 VAL A CA 1
ATOM 3085 C C . VAL A 1 385 ? 1.868 22.428 -7.090 1.00 94.12 385 VAL A C 1
ATOM 3087 O O . VAL A 1 385 ? 0.998 23.239 -6.788 1.00 94.12 385 VAL A O 1
ATOM 3090 N N . LYS A 1 386 ? 1.89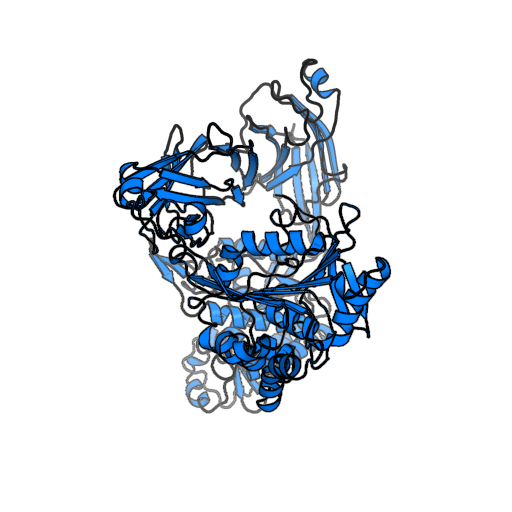5 21.837 -8.289 1.00 92.56 386 LYS A N 1
ATOM 3091 C CA . LYS A 1 386 ? 0.973 22.158 -9.393 1.00 92.56 386 LYS A CA 1
ATOM 3092 C C . LYS A 1 386 ? 0.497 20.899 -10.107 1.00 92.56 386 LYS A C 1
ATOM 3094 O O . LYS A 1 386 ? 1.191 19.884 -10.119 1.00 92.56 386 LYS A O 1
ATOM 3099 N N . ALA A 1 387 ? -0.668 20.979 -10.744 1.00 87.69 387 ALA A N 1
ATOM 3100 C CA . ALA A 1 387 ? -1.198 19.917 -11.595 1.00 87.69 387 ALA A CA 1
ATOM 3101 C C . ALA A 1 387 ? -1.955 20.489 -12.801 1.00 87.69 387 ALA A C 1
ATOM 3103 O O . ALA A 1 387 ? -2.786 21.377 -12.645 1.00 87.69 387 ALA A O 1
ATOM 3104 N N . HIS A 1 388 ? -1.739 19.904 -13.986 1.00 83.62 388 HIS A N 1
ATOM 3105 C CA . HIS A 1 388 ? -2.467 20.266 -15.216 1.00 83.62 388 HIS A CA 1
ATOM 3106 C C . HIS A 1 388 ? -3.976 20.018 -15.135 1.00 83.62 388 HIS A C 1
ATOM 3108 O O . HIS A 1 388 ? -4.766 20.651 -15.824 1.00 83.62 388 HIS A O 1
ATOM 3114 N N . ARG A 1 389 ? -4.397 19.043 -14.323 1.00 86.12 389 ARG A N 1
ATOM 3115 C CA . ARG A 1 389 ? -5.811 18.788 -14.051 1.00 86.12 389 ARG A CA 1
ATOM 3116 C C . ARG A 1 389 ? -6.098 19.158 -12.614 1.00 86.12 389 ARG A C 1
ATOM 3118 O O . ARG A 1 389 ? -5.440 18.637 -11.715 1.00 86.12 389 ARG A O 1
ATOM 3125 N N . SER A 1 390 ? -7.112 19.994 -12.420 1.00 89.50 390 SER A N 1
ATOM 3126 C CA . SER A 1 390 ? -7.584 20.352 -11.091 1.00 89.50 390 SER A CA 1
ATOM 3127 C C . SER A 1 390 ? -8.001 19.105 -10.318 1.00 89.50 390 SER A C 1
ATOM 3129 O O . SER A 1 390 ? -8.789 18.288 -10.799 1.00 89.50 390 SER A O 1
ATOM 3131 N N . THR A 1 391 ? -7.470 18.962 -9.111 1.00 90.94 391 THR A N 1
ATOM 3132 C CA . THR A 1 391 ? -7.815 17.889 -8.178 1.00 90.94 391 THR A CA 1
ATOM 3133 C C . THR A 1 391 ? -8.262 18.486 -6.856 1.00 90.94 391 THR A C 1
ATOM 3135 O O . THR A 1 391 ? -7.819 19.565 -6.464 1.00 90.94 391 THR A O 1
ATOM 3138 N N . TYR A 1 392 ? -9.176 17.787 -6.191 1.00 90.06 392 TYR A N 1
ATOM 3139 C CA . TYR A 1 392 ? -9.702 18.171 -4.893 1.00 90.06 392 TYR A CA 1
ATOM 3140 C C . TYR A 1 392 ? -9.947 16.916 -4.057 1.00 90.06 392 TYR A C 1
ATOM 3142 O O . TYR A 1 392 ? -10.548 15.950 -4.538 1.00 90.06 392 TYR A O 1
ATOM 3150 N N . GLN A 1 393 ? -9.477 16.934 -2.815 1.00 91.00 393 GLN A N 1
ATOM 3151 C CA . GLN A 1 393 ? -9.670 15.873 -1.836 1.00 91.00 393 GLN A CA 1
ATOM 3152 C C . GLN A 1 393 ? -10.140 16.490 -0.520 1.00 91.00 393 GLN A C 1
ATOM 3154 O O . GLN A 1 393 ? -9.564 17.471 -0.064 1.00 91.00 393 GLN A O 1
ATOM 3159 N N . ARG A 1 394 ? -11.136 15.870 0.118 1.00 91.25 394 ARG A N 1
ATOM 3160 C CA . ARG A 1 394 ? -11.566 16.169 1.488 1.00 91.25 394 ARG A CA 1
ATOM 3161 C C . ARG A 1 394 ? -11.330 14.947 2.364 1.00 91.25 394 ARG A C 1
ATOM 3163 O O . ARG A 1 394 ? -11.639 13.832 1.948 1.00 91.25 394 ARG A O 1
ATOM 3170 N N . THR A 1 395 ? -10.790 15.157 3.555 1.00 91.44 395 THR A N 1
ATOM 3171 C CA . THR A 1 395 ? -10.614 14.131 4.589 1.00 91.44 395 THR A CA 1
ATOM 3172 C C . THR A 1 395 ? -11.029 14.713 5.929 1.00 91.44 395 THR A C 1
ATOM 3174 O O . THR A 1 395 ? -10.671 15.842 6.249 1.00 91.44 395 THR A O 1
ATOM 3177 N N . ILE A 1 396 ? -11.800 13.959 6.703 1.00 89.19 396 ILE A N 1
ATOM 3178 C CA . ILE A 1 396 ? -12.243 14.361 8.039 1.00 89.19 396 ILE A CA 1
ATOM 3179 C C . ILE A 1 396 ? -11.590 13.408 9.030 1.00 89.19 396 ILE A C 1
ATOM 3181 O O . ILE A 1 396 ? -11.674 12.192 8.860 1.00 89.19 396 ILE A O 1
ATOM 3185 N N . CYS A 1 397 ? -10.896 13.965 10.017 1.00 86.75 397 CYS A N 1
ATOM 3186 C CA . CYS A 1 397 ? -10.204 13.210 11.053 1.00 86.75 397 CYS A CA 1
ATOM 3187 C C . CYS A 1 397 ? -10.477 13.865 12.406 1.00 86.75 397 CYS A C 1
ATOM 3189 O O . CYS A 1 397 ? -10.099 15.018 12.632 1.00 86.75 397 CYS A O 1
ATOM 3191 N N . GLY A 1 398 ? -11.188 13.149 13.281 1.00 87.38 398 GLY A N 1
ATOM 3192 C CA . GLY A 1 398 ? -11.759 13.744 14.487 1.00 87.38 398 GLY A CA 1
ATOM 3193 C C . GLY A 1 398 ? -12.567 14.996 14.136 1.00 87.38 398 GLY A C 1
ATOM 3194 O O . GLY A 1 398 ? -13.305 15.022 13.154 1.00 87.38 398 GLY A O 1
ATOM 3195 N N . THR A 1 399 ? -12.376 16.068 14.896 1.00 90.94 399 THR A N 1
ATOM 3196 C CA . THR A 1 399 ? -13.057 17.354 14.687 1.00 90.94 399 THR A CA 1
ATOM 3197 C C . THR A 1 399 ? -12.408 18.236 13.618 1.00 90.94 399 THR A C 1
ATOM 3199 O O . THR A 1 399 ? -12.829 19.377 13.450 1.00 90.94 399 THR A O 1
ATOM 3202 N N . SER A 1 400 ? -11.401 17.750 12.886 1.00 92.75 400 SER A N 1
ATOM 3203 C CA . SER A 1 400 ? -10.715 18.513 11.838 1.00 92.75 400 SER A CA 1
ATOM 3204 C C . SER A 1 400 ? -11.140 18.076 10.437 1.00 92.75 400 SER A C 1
ATOM 3206 O O . SER A 1 400 ? -11.210 16.889 10.118 1.00 92.75 400 SER A O 1
ATOM 3208 N N . VAL A 1 401 ? -11.375 19.062 9.575 1.00 94.38 401 VAL A N 1
ATOM 3209 C CA . VAL A 1 401 ? -11.627 18.901 8.141 1.00 94.38 401 VAL A CA 1
ATOM 3210 C C . VAL A 1 401 ? -10.388 19.367 7.385 1.00 94.38 401 VAL A C 1
ATOM 3212 O O . VAL A 1 401 ? -10.025 20.539 7.472 1.00 94.38 401 VAL A O 1
ATOM 3215 N N . TYR A 1 402 ? -9.765 18.462 6.635 1.00 94.19 402 TYR A N 1
ATOM 3216 C CA . TYR A 1 402 ? -8.631 18.733 5.758 1.00 94.19 402 TYR A CA 1
ATOM 3217 C C . TYR A 1 402 ? -9.081 18.708 4.299 1.00 94.19 402 TYR A C 1
ATOM 3219 O O . TYR A 1 402 ? -9.665 17.726 3.833 1.00 94.19 402 TYR A O 1
ATOM 3227 N N . GLU A 1 403 ? -8.781 19.765 3.558 1.00 93.81 403 GLU A N 1
ATOM 3228 C CA . GLU A 1 403 ? -9.107 19.885 2.140 1.00 93.81 403 GLU A CA 1
ATOM 3229 C C . GLU A 1 403 ? -7.849 20.224 1.351 1.00 93.81 403 GLU A C 1
ATOM 3231 O O . GLU A 1 403 ? -7.201 21.227 1.623 1.00 93.81 403 GLU A O 1
ATOM 3236 N N . ILE A 1 404 ? -7.503 19.392 0.370 1.00 94.75 404 ILE A N 1
ATOM 3237 C CA . ILE A 1 404 ? -6.392 19.643 -0.547 1.00 94.75 404 ILE A CA 1
ATOM 3238 C C . ILE A 1 404 ? -6.980 19.988 -1.903 1.00 94.75 404 ILE A C 1
ATOM 3240 O O . ILE A 1 404 ? -7.769 19.218 -2.454 1.00 94.75 404 ILE A O 1
ATOM 3244 N N . SER A 1 405 ? -6.565 21.116 -2.464 1.00 93.75 405 SER A N 1
ATOM 3245 C CA . SER A 1 405 ? -6.836 21.467 -3.854 1.00 93.75 405 SER A CA 1
ATOM 3246 C C . SER A 1 405 ? -5.525 21.673 -4.596 1.00 93.75 405 SER A C 1
ATOM 3248 O O . SER A 1 405 ? -4.595 22.254 -4.048 1.00 93.75 405 SER A O 1
ATOM 3250 N N . VAL A 1 406 ? -5.430 21.172 -5.826 1.00 94.75 406 VAL A N 1
ATOM 3251 C CA . VAL A 1 406 ? -4.252 21.354 -6.687 1.00 94.75 406 VAL A CA 1
ATOM 3252 C C . VAL A 1 406 ? -4.723 21.709 -8.080 1.00 94.75 406 VAL A C 1
ATOM 3254 O O . VAL A 1 406 ? -5.581 21.015 -8.623 1.00 94.75 406 VAL A O 1
ATOM 3257 N N . ASN A 1 407 ? -4.160 22.758 -8.663 1.00 92.88 407 ASN A N 1
ATOM 3258 C CA . ASN A 1 407 ? -4.432 23.208 -10.025 1.00 92.88 407 ASN A CA 1
ATOM 3259 C C . ASN A 1 407 ? -3.147 23.782 -10.659 1.00 92.88 407 ASN A C 1
ATOM 3261 O O . ASN A 1 407 ? -2.043 23.553 -10.160 1.00 92.88 407 ASN A O 1
ATOM 3265 N N . GLU A 1 408 ? -3.271 24.490 -11.782 1.00 92.25 408 GLU A N 1
ATOM 3266 C CA . GLU A 1 408 ? -2.122 25.080 -12.482 1.00 92.25 408 GLU A CA 1
ATOM 3267 C C . GLU A 1 408 ? -1.521 26.296 -11.756 1.00 92.25 408 GLU A C 1
ATOM 3269 O O . GLU A 1 408 ? -0.327 26.572 -11.901 1.00 92.25 408 GLU A O 1
ATOM 3274 N N . ALA A 1 409 ? -2.317 27.003 -10.948 1.00 90.75 409 ALA A N 1
ATOM 3275 C CA . ALA A 1 409 ? -1.852 28.129 -10.145 1.00 90.75 409 ALA A CA 1
ATOM 3276 C C . ALA A 1 409 ? -1.036 27.654 -8.933 1.00 90.75 409 ALA A C 1
ATOM 3278 O O . ALA A 1 409 ? -0.011 28.255 -8.613 1.00 90.75 409 ALA A O 1
ATOM 3279 N N . GLY A 1 410 ? -1.436 26.547 -8.305 1.00 93.44 410 GLY A N 1
ATOM 3280 C CA . GLY A 1 410 ? -0.739 25.988 -7.152 1.00 93.44 410 GLY A CA 1
ATOM 3281 C C . GLY A 1 410 ? -1.553 24.935 -6.411 1.00 93.44 410 GLY A C 1
ATOM 3282 O O . GLY A 1 410 ? -2.580 24.447 -6.897 1.00 93.44 410 GLY A O 1
ATOM 3283 N N . ALA A 1 411 ? -1.090 24.604 -5.210 1.00 95.69 411 ALA A N 1
ATOM 3284 C CA . ALA A 1 411 ? -1.756 23.686 -4.309 1.00 95.69 411 ALA A CA 1
ATOM 3285 C C . ALA A 1 411 ? -1.985 24.338 -2.953 1.00 95.69 411 ALA A C 1
ATOM 3287 O O . ALA A 1 411 ? -1.102 25.010 -2.424 1.00 95.69 411 ALA A O 1
ATOM 3288 N N . GLN A 1 412 ? -3.154 24.072 -2.385 1.00 95.94 412 GLN A N 1
ATOM 3289 C CA . GLN A 1 412 ? -3.565 24.584 -1.089 1.00 95.94 412 GLN A CA 1
ATOM 3290 C C . GLN A 1 412 ? -4.084 23.462 -0.210 1.00 95.94 412 GLN A C 1
ATOM 3292 O O . GLN A 1 412 ? -4.821 22.589 -0.677 1.00 95.94 412 GLN A O 1
ATOM 3297 N N . LEU A 1 413 ? -3.716 23.527 1.065 1.00 95.44 413 LEU A N 1
ATOM 3298 C CA . LEU A 1 413 ? -4.287 22.746 2.148 1.00 95.44 413 LEU A CA 1
ATOM 3299 C C . LEU A 1 413 ? -5.118 23.680 3.030 1.00 95.44 413 LEU A C 1
ATOM 3301 O O . LEU A 1 413 ? -4.579 24.620 3.601 1.00 95.44 413 LEU A O 1
ATOM 3305 N N . SER A 1 414 ? -6.401 23.395 3.213 1.00 93.94 414 SER A N 1
ATOM 3306 C CA . SER A 1 414 ? -7.223 24.045 4.234 1.00 93.94 414 SER A CA 1
ATOM 3307 C C . SER A 1 414 ? -7.478 23.087 5.392 1.00 93.94 414 SER A C 1
ATOM 3309 O O . SER A 1 414 ? -7.897 21.951 5.170 1.00 93.94 414 SER A O 1
ATOM 3311 N N . LYS A 1 415 ? -7.274 23.557 6.626 1.00 93.81 415 LYS A N 1
ATOM 3312 C CA . LYS A 1 415 ? -7.694 22.885 7.860 1.00 93.81 415 LYS A CA 1
ATOM 3313 C C . LYS A 1 415 ? -8.786 23.715 8.529 1.00 93.81 415 LYS A C 1
ATOM 3315 O O . LYS A 1 415 ? -8.568 24.882 8.850 1.00 93.81 415 LYS A O 1
ATOM 3320 N N . ARG A 1 416 ? -9.961 23.128 8.756 1.00 93.75 416 ARG A N 1
ATOM 3321 C CA . ARG A 1 416 ? -11.114 23.785 9.402 1.00 93.75 416 ARG A CA 1
ATOM 3322 C C . ARG A 1 416 ? -11.679 22.921 10.524 1.00 93.75 416 ARG A C 1
ATOM 3324 O O . ARG A 1 416 ? -11.527 21.703 10.506 1.00 93.75 416 ARG A O 1
ATOM 3331 N N . SER A 1 417 ? -12.362 23.546 11.478 1.00 94.38 417 SER A N 1
ATOM 3332 C CA . SER A 1 417 ? -13.081 22.826 12.531 1.00 94.38 417 SER A CA 1
ATOM 3333 C C . SER A 1 417 ? -14.422 22.304 12.015 1.00 94.38 417 SER A C 1
ATOM 3335 O O . SER A 1 417 ? -15.212 23.064 11.453 1.00 94.38 417 SER A O 1
ATOM 3337 N N . LEU A 1 418 ? -14.706 21.025 12.267 1.00 94.31 418 LEU A N 1
ATOM 3338 C CA . LEU A 1 418 ? -16.018 20.405 12.076 1.00 94.31 418 LEU A CA 1
ATOM 3339 C C . LEU A 1 418 ? -17.057 20.946 13.068 1.00 94.31 418 LEU A C 1
ATOM 3341 O O . LEU A 1 418 ? -18.252 20.804 12.858 1.00 94.31 418 LEU A O 1
ATOM 3345 N N . LEU A 1 419 ? -16.630 21.597 14.150 1.00 93.31 419 LEU A N 1
ATOM 3346 C CA . LEU A 1 419 ? -17.509 22.137 15.189 1.00 93.31 419 LEU A CA 1
ATOM 3347 C C . LEU A 1 419 ? -17.776 23.641 15.011 1.00 93.31 419 LEU A C 1
ATOM 3349 O O . LEU A 1 419 ? -18.044 24.342 15.984 1.00 93.31 419 LEU A O 1
ATOM 3353 N N . ASN A 1 420 ? -17.678 24.163 13.786 1.00 93.44 420 ASN A N 1
ATOM 3354 C CA . ASN A 1 420 ? -17.892 25.584 13.523 1.00 93.44 420 ASN A CA 1
ATOM 3355 C C . ASN A 1 420 ? -19.376 25.974 13.656 1.00 93.44 420 ASN A C 1
ATOM 3357 O O . ASN A 1 420 ? -20.190 25.614 12.810 1.00 93.44 420 ASN A O 1
ATOM 3361 N N . ARG A 1 421 ? -19.716 26.746 14.694 1.00 92.06 421 ARG A N 1
ATOM 3362 C CA . ARG A 1 421 ? -21.086 27.210 14.991 1.00 92.06 421 ARG A CA 1
ATOM 3363 C C . ARG A 1 421 ? -21.368 28.644 14.534 1.00 92.06 421 ARG A C 1
ATOM 3365 O O . ARG A 1 421 ? -22.359 29.230 14.961 1.00 92.06 421 ARG A O 1
ATOM 3372 N N . ALA A 1 422 ? -20.499 29.224 13.704 1.00 87.69 422 ALA A N 1
ATOM 3373 C CA . ALA A 1 422 ? -20.743 30.541 13.130 1.00 87.69 422 ALA A CA 1
ATOM 3374 C C . ALA A 1 422 ? -22.062 30.558 12.340 1.00 87.69 422 ALA A C 1
ATOM 3376 O O . ALA A 1 422 ? -22.407 29.594 11.649 1.00 87.69 422 ALA A O 1
ATOM 3377 N N . ASP A 1 423 ? -22.812 31.652 12.469 1.00 83.38 423 ASP A N 1
ATOM 3378 C CA . ASP A 1 423 ? -24.099 31.794 11.804 1.00 83.38 423 ASP A CA 1
ATOM 3379 C C . ASP A 1 423 ? -23.932 32.431 10.424 1.00 83.38 423 ASP A C 1
ATOM 3381 O O . ASP A 1 423 ? -23.503 33.574 10.294 1.00 83.38 423 ASP A O 1
ATOM 3385 N N . TYR A 1 424 ? -24.277 31.668 9.390 1.00 87.56 424 TYR A N 1
ATOM 3386 C CA . TYR A 1 424 ? -24.214 32.089 7.988 1.00 87.56 424 TYR A CA 1
ATOM 3387 C C . TYR A 1 424 ? -25.614 32.201 7.366 1.00 87.56 424 TYR A C 1
ATOM 3389 O O . TYR A 1 424 ? -25.768 32.057 6.156 1.00 87.56 424 TYR A O 1
ATOM 3397 N N . GLY A 1 425 ? -26.655 32.363 8.193 1.00 89.12 425 GLY A N 1
ATOM 3398 C CA . GLY A 1 425 ? -28.049 32.324 7.737 1.00 89.12 425 GLY A CA 1
ATOM 3399 C C . GLY A 1 425 ? -28.486 30.939 7.248 1.00 89.12 425 GLY A C 1
ATOM 3400 O O . GLY A 1 425 ? -29.404 30.822 6.442 1.00 89.12 425 GLY A O 1
ATOM 3401 N N . SER A 1 426 ? -27.809 29.876 7.693 1.00 92.88 426 SER A N 1
ATOM 3402 C CA . SER A 1 426 ? -28.117 28.504 7.286 1.00 92.88 426 SER A CA 1
ATOM 3403 C C . SER A 1 426 ? -29.479 28.054 7.818 1.00 92.88 426 SER A C 1
ATOM 3405 O O . SER A 1 426 ? -29.763 28.233 9.004 1.00 92.88 426 SER A O 1
ATOM 3407 N N . TYR A 1 427 ? -30.264 27.384 6.981 1.00 95.25 427 TYR A N 1
ATOM 3408 C CA . TYR A 1 427 ? -31.548 26.799 7.347 1.00 95.25 427 TYR A CA 1
ATOM 3409 C C . TYR A 1 427 ? -31.370 25.343 7.784 1.00 95.25 427 TYR A C 1
ATOM 3411 O O . TYR A 1 427 ? -30.820 24.543 7.029 1.00 95.25 427 TYR A O 1
ATOM 3419 N N . LEU A 1 428 ? -31.863 24.991 8.972 1.00 96.12 428 LEU A N 1
ATOM 3420 C CA . LEU A 1 428 ? -31.924 23.617 9.472 1.00 96.12 428 LEU A CA 1
ATOM 3421 C C . LEU A 1 428 ? -33.373 23.282 9.838 1.00 96.12 428 LEU A C 1
ATOM 3423 O O . LEU A 1 428 ? -34.006 24.018 10.591 1.00 96.12 428 LEU A O 1
ATOM 3427 N N . SER A 1 429 ? -33.872 22.153 9.344 1.00 95.44 429 SER A N 1
ATOM 3428 C CA . SER A 1 429 ? -35.158 21.582 9.744 1.00 95.44 429 SER A CA 1
ATOM 3429 C C . SER A 1 429 ? -35.034 20.068 9.837 1.00 95.44 429 SER A C 1
ATOM 3431 O O . SER A 1 429 ? -34.598 19.424 8.883 1.00 95.44 429 SER A O 1
ATOM 3433 N N . LEU A 1 430 ? -35.407 19.507 10.986 1.00 94.44 430 LEU A N 1
ATOM 3434 C CA . LEU A 1 430 ? -35.489 18.069 11.211 1.00 94.44 430 LEU A CA 1
ATOM 3435 C C . LEU A 1 430 ? -36.909 17.604 10.863 1.00 94.44 430 LEU A C 1
ATOM 3437 O O . LEU A 1 430 ? -37.865 17.997 11.522 1.00 94.44 430 LEU A O 1
ATOM 3441 N N . GLU A 1 431 ? -37.055 16.783 9.824 1.00 94.19 431 GLU A N 1
ATOM 3442 C CA . GLU A 1 431 ? -38.377 16.334 9.363 1.00 94.19 431 GLU A CA 1
ATOM 3443 C C . GLU A 1 431 ? -38.832 15.047 10.042 1.00 94.19 431 GLU A C 1
ATOM 3445 O O . GLU A 1 431 ? -40.020 14.853 10.299 1.00 94.19 431 GLU A O 1
ATOM 3450 N N . LYS A 1 432 ? -37.896 14.127 10.282 1.00 93.25 432 LYS A N 1
ATOM 3451 C CA . LYS A 1 432 ? -38.195 12.853 10.930 1.00 93.25 432 LYS A CA 1
ATOM 3452 C C . LYS A 1 432 ? -37.000 12.397 11.747 1.00 93.25 432 LYS A C 1
ATOM 3454 O O . LYS A 1 432 ? -35.859 12.428 11.285 1.00 93.25 432 LYS A O 1
ATOM 3459 N N . CYS A 1 433 ? -37.295 11.939 12.953 1.00 91.88 433 CYS A N 1
ATOM 3460 C CA . CYS A 1 433 ? -36.342 11.327 13.855 1.00 91.88 433 CYS A CA 1
ATOM 3461 C C . CYS A 1 433 ? -37.035 10.197 14.613 1.00 91.88 433 CYS A C 1
ATOM 3463 O O . CYS A 1 433 ? -38.205 10.322 14.972 1.00 91.88 433 CYS A O 1
ATOM 3465 N N . TRP A 1 434 ? -36.343 9.082 14.812 1.00 90.62 434 TRP A N 1
ATOM 3466 C CA . TRP A 1 434 ? -36.820 7.987 15.653 1.00 90.62 434 TRP A CA 1
ATOM 3467 C C . TRP A 1 434 ? -35.639 7.196 16.207 1.00 90.62 434 TRP A C 1
ATOM 3469 O O . TRP A 1 434 ? -34.574 7.148 15.595 1.00 90.62 434 TRP A O 1
ATOM 3479 N N . ALA A 1 435 ? -35.846 6.558 17.355 1.00 84.75 435 ALA A N 1
ATOM 3480 C CA . ALA A 1 435 ? -34.925 5.585 17.918 1.00 84.75 435 ALA A CA 1
ATOM 3481 C C . ALA A 1 435 ? -35.689 4.288 18.199 1.00 84.75 435 ALA A C 1
ATOM 3483 O O . ALA A 1 435 ? -36.824 4.329 18.683 1.00 84.75 435 ALA A O 1
ATOM 3484 N N . LYS A 1 436 ? -35.092 3.149 17.858 1.00 80.56 436 LYS A N 1
ATOM 3485 C CA . LYS A 1 436 ? -35.637 1.823 18.151 1.00 80.56 436 LYS A CA 1
ATOM 3486 C C . LYS A 1 436 ? -34.481 0.870 18.419 1.00 80.56 436 LYS A C 1
ATOM 3488 O O . LYS A 1 436 ? -33.624 0.716 17.557 1.00 80.56 436 LYS A O 1
ATOM 3493 N N . ASP A 1 437 ? -34.493 0.221 19.578 1.00 81.75 437 ASP A N 1
ATOM 3494 C CA . ASP A 1 437 ? -33.415 -0.670 20.017 1.00 81.75 437 ASP A CA 1
ATOM 3495 C C . ASP A 1 437 ? -32.062 0.084 20.007 1.00 81.75 437 ASP A C 1
ATOM 3497 O O . ASP A 1 437 ? -31.944 1.107 20.692 1.00 81.75 437 ASP A O 1
ATOM 3501 N N . SER A 1 438 ? -31.083 -0.354 19.208 1.00 82.44 438 SER A N 1
ATOM 3502 C CA . SER A 1 438 ? -29.799 0.331 18.984 1.00 82.44 438 SER A CA 1
ATOM 3503 C C . SER A 1 438 ? -29.802 1.295 17.787 1.00 82.44 438 SER A C 1
ATOM 3505 O O . SER A 1 438 ? -28.813 1.980 17.534 1.00 82.44 438 SER A O 1
ATOM 3507 N N . MET A 1 439 ? -30.903 1.384 17.037 1.00 87.19 439 MET A N 1
ATOM 3508 C CA . MET A 1 439 ? -30.976 2.159 15.799 1.00 87.19 439 MET A CA 1
ATOM 3509 C C . MET A 1 439 ? -31.449 3.590 16.056 1.00 87.19 439 MET A C 1
ATOM 3511 O O . MET A 1 439 ? -32.536 3.804 16.597 1.00 87.19 439 MET A O 1
ATOM 3515 N N . LEU A 1 440 ? -30.686 4.574 15.577 1.00 91.44 440 LEU A N 1
ATOM 3516 C CA . LEU A 1 440 ? -31.057 5.991 15.548 1.00 91.44 440 LEU A CA 1
ATOM 3517 C C . LEU A 1 440 ? -31.240 6.478 14.110 1.00 91.44 440 LEU A C 1
ATOM 3519 O O . LEU A 1 440 ? -30.312 6.444 13.305 1.00 91.44 440 LEU A O 1
ATOM 3523 N N . HIS A 1 441 ? -32.400 7.038 13.799 1.00 94.12 441 HIS A N 1
ATOM 3524 C CA . HIS A 1 441 ? -32.665 7.682 12.520 1.00 94.12 441 HIS A CA 1
ATOM 3525 C C . HIS A 1 441 ? -32.875 9.182 12.664 1.00 94.12 441 HIS A C 1
ATOM 3527 O O . HIS A 1 441 ? -33.656 9.625 13.498 1.00 94.12 441 HIS A O 1
ATOM 3533 N N . VAL A 1 442 ? -32.244 9.943 11.771 1.00 95.25 442 VAL A N 1
ATOM 3534 C CA . VAL A 1 442 ? -32.446 11.378 11.570 1.00 95.25 442 VAL A CA 1
ATOM 3535 C C . VAL A 1 442 ? -32.525 11.685 10.074 1.00 95.25 442 VAL A C 1
ATOM 3537 O O . VAL A 1 442 ? -31.781 11.107 9.274 1.00 95.25 442 VAL A O 1
ATOM 3540 N N . GLN A 1 443 ? -33.403 12.609 9.691 1.00 96.81 443 GLN A N 1
ATOM 3541 C CA . GLN A 1 443 ? -33.442 13.191 8.349 1.00 96.81 443 GLN A CA 1
ATOM 3542 C C . GLN A 1 443 ? -34.027 14.606 8.360 1.00 96.81 443 GLN A C 1
ATOM 3544 O O . GLN A 1 443 ? -34.878 14.939 9.191 1.00 96.81 443 GLN A O 1
ATOM 3549 N N . GLY A 1 444 ? -33.608 15.428 7.406 1.00 97.44 444 GLY A N 1
ATOM 3550 C CA . GLY A 1 444 ? -34.077 16.801 7.310 1.00 97.44 444 GLY A CA 1
ATOM 3551 C C . GLY A 1 444 ? -33.323 17.650 6.295 1.00 97.44 444 GLY A C 1
ATOM 3552 O O . GLY A 1 444 ? -32.408 17.186 5.614 1.00 97.44 444 GLY A O 1
ATOM 3553 N N . TYR A 1 445 ? -33.703 18.922 6.204 1.00 98.00 445 TYR A N 1
ATOM 3554 C CA . TYR A 1 445 ? -33.000 19.915 5.395 1.00 98.00 445 TYR A CA 1
ATOM 3555 C C . TYR A 1 445 ? -31.898 20.569 6.210 1.00 98.00 445 TYR A C 1
ATOM 3557 O O . TYR A 1 445 ? -32.137 21.018 7.329 1.00 98.00 445 TYR A O 1
ATOM 3565 N N . PHE A 1 446 ? -30.715 20.698 5.618 1.00 97.38 446 PHE A N 1
ATOM 3566 C CA . PHE A 1 446 ? -29.680 21.576 6.150 1.00 97.38 446 PHE A CA 1
ATOM 3567 C C . PHE A 1 446 ? -29.014 22.323 4.996 1.00 97.38 446 PHE A C 1
ATOM 3569 O O . PHE A 1 446 ? -28.116 21.813 4.325 1.00 97.38 446 PHE A O 1
ATOM 3576 N N . ILE A 1 447 ? -29.512 23.529 4.745 1.00 96.25 447 ILE A N 1
ATOM 3577 C CA . ILE A 1 447 ? -29.214 24.343 3.570 1.00 96.25 447 ILE A CA 1
ATOM 3578 C C . ILE A 1 447 ? -28.336 25.516 4.000 1.00 96.25 447 ILE A C 1
ATOM 3580 O O . ILE A 1 447 ? -28.651 26.218 4.961 1.00 96.25 447 ILE A O 1
ATOM 3584 N N . ILE A 1 448 ? -27.241 25.743 3.277 1.00 94.88 448 ILE A N 1
ATOM 3585 C CA . ILE A 1 448 ? -26.352 26.889 3.483 1.00 94.88 448 ILE A CA 1
ATOM 3586 C C . ILE A 1 448 ? -26.546 27.842 2.293 1.00 94.88 448 ILE A C 1
ATOM 3588 O O . ILE A 1 448 ? -26.060 27.530 1.202 1.00 94.88 448 ILE A O 1
ATOM 3592 N N . PRO A 1 449 ? -27.258 28.975 2.461 1.00 92.31 449 PRO A N 1
ATOM 3593 C CA . PRO A 1 449 ? -27.440 29.949 1.388 1.00 92.31 449 PRO A CA 1
ATOM 3594 C C . PRO A 1 449 ? -26.106 30.395 0.779 1.00 92.31 449 PRO A C 1
ATOM 3596 O O . PRO A 1 449 ? -25.116 30.594 1.484 1.00 92.31 449 PRO A O 1
ATOM 3599 N N . GLY A 1 450 ? -26.064 30.519 -0.548 1.00 91.19 450 GLY A N 1
ATOM 3600 C CA . GLY A 1 450 ? -24.853 30.889 -1.285 1.00 91.19 450 GLY A CA 1
ATOM 3601 C C . GLY A 1 450 ? -23.839 29.754 -1.474 1.00 91.19 450 GLY A C 1
ATOM 3602 O O . GLY A 1 450 ? -22.772 29.995 -2.035 1.00 91.19 450 GLY A O 1
ATOM 3603 N N . GLN A 1 451 ? -24.143 28.523 -1.042 1.00 94.19 451 GLN A N 1
ATOM 3604 C CA . GLN A 1 451 ? -23.371 27.316 -1.366 1.00 94.19 451 GLN A CA 1
ATOM 3605 C C . GLN A 1 451 ? -24.238 26.329 -2.176 1.00 94.19 451 GLN A C 1
ATOM 3607 O O . GLN A 1 451 ? -24.842 25.433 -1.583 1.00 94.19 451 GLN A O 1
ATOM 3612 N N . PRO A 1 452 ? -24.334 26.478 -3.513 1.00 94.44 452 PRO A N 1
ATOM 3613 C CA . PRO A 1 452 ? -25.092 25.556 -4.362 1.00 94.44 452 PRO A CA 1
ATOM 3614 C C . PRO A 1 452 ? -24.552 24.121 -4.281 1.00 94.44 452 PRO A C 1
ATOM 3616 O O . PRO A 1 452 ? -23.345 23.906 -4.154 1.00 94.44 452 PRO A O 1
ATOM 3619 N N . THR A 1 453 ? -25.445 23.139 -4.388 1.00 95.81 453 THR A N 1
ATOM 3620 C CA . THR A 1 453 ? -25.165 21.702 -4.274 1.00 95.81 453 THR A CA 1
ATOM 3621 C C . THR A 1 453 ? -25.736 20.871 -5.441 1.00 95.81 453 THR A C 1
ATOM 3623 O O . THR A 1 453 ? -26.458 19.901 -5.206 1.00 95.81 453 THR A O 1
ATOM 3626 N N . PRO A 1 454 ? -25.431 21.187 -6.718 1.00 93.94 454 PRO A N 1
ATOM 3627 C CA . PRO A 1 454 ? -25.911 20.393 -7.858 1.00 93.94 454 PRO A CA 1
ATOM 3628 C C . PRO A 1 454 ? -25.361 18.954 -7.871 1.00 93.94 454 PRO A C 1
ATOM 3630 O O . PRO A 1 454 ? -26.028 18.008 -8.307 1.00 93.94 454 PRO A O 1
ATOM 3633 N N . GLY A 1 455 ? -24.137 18.764 -7.379 1.00 93.94 455 GLY A N 1
ATOM 3634 C CA . GLY A 1 455 ? -23.436 17.492 -7.284 1.00 93.94 455 GLY A CA 1
ATOM 3635 C C . GLY A 1 455 ? -23.502 16.861 -5.892 1.00 93.94 455 GLY A C 1
ATOM 3636 O O . GLY A 1 455 ? -23.461 17.521 -4.858 1.00 93.94 455 GLY A O 1
ATOM 3637 N N . TRP A 1 456 ? -23.498 15.527 -5.851 1.00 93.00 456 TRP A N 1
ATOM 3638 C CA . TRP A 1 456 ? -23.541 14.740 -4.607 1.00 93.00 456 TRP A CA 1
ATOM 3639 C C . TRP A 1 456 ? -22.373 14.995 -3.639 1.00 93.00 456 TRP A C 1
ATOM 3641 O O . TRP A 1 456 ? -22.488 14.690 -2.456 1.00 93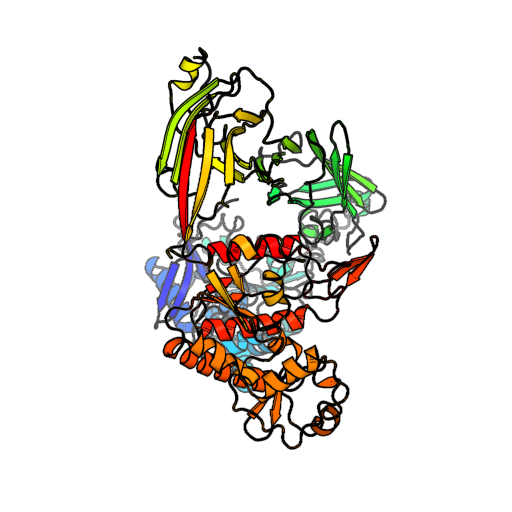.00 456 TRP A O 1
ATOM 3651 N N . ARG A 1 457 ? -21.241 15.521 -4.130 1.00 90.81 457 ARG A N 1
ATOM 3652 C CA . ARG A 1 457 ? -20.030 15.798 -3.334 1.00 90.81 457 ARG A CA 1
ATOM 3653 C C . ARG A 1 457 ? -19.913 17.251 -2.874 1.00 90.81 457 ARG A C 1
ATOM 3655 O O . ARG A 1 457 ? -18.990 17.566 -2.122 1.00 90.81 457 ARG A O 1
ATOM 3662 N N . ASP A 1 458 ? -20.819 18.118 -3.314 1.00 92.56 458 ASP A N 1
ATOM 3663 C CA . ASP A 1 458 ? -20.741 19.552 -3.025 1.00 92.56 458 ASP A CA 1
ATOM 3664 C C . ASP A 1 458 ? -21.014 19.845 -1.545 1.00 92.56 458 ASP A C 1
ATOM 3666 O O . ASP A 1 458 ? -20.447 20.781 -0.982 1.00 92.56 458 ASP A O 1
ATOM 3670 N N . ILE A 1 459 ? -21.791 18.975 -0.893 1.00 94.69 459 ILE A N 1
ATOM 3671 C CA . ILE A 1 459 ? -22.071 18.995 0.540 1.00 94.69 459 ILE A CA 1
ATOM 3672 C C . ILE A 1 459 ? -21.964 17.588 1.130 1.00 94.69 459 ILE A C 1
ATOM 3674 O O . ILE A 1 459 ? -22.371 16.606 0.511 1.00 94.69 459 ILE A O 1
ATOM 3678 N N . SER A 1 460 ? -21.414 17.485 2.335 1.00 95.25 460 SER A N 1
ATOM 3679 C CA . SER A 1 460 ? -21.380 16.248 3.122 1.00 95.25 460 SER A CA 1
ATOM 3680 C C . SER A 1 460 ? -21.830 16.518 4.548 1.00 95.25 460 SER A C 1
ATOM 3682 O O . SER A 1 460 ? -21.406 17.516 5.136 1.00 95.25 460 SER A O 1
ATOM 3684 N N . TYR A 1 461 ? -22.632 15.614 5.103 1.00 97.12 461 TYR A N 1
ATOM 3685 C CA . TYR A 1 461 ? -23.208 15.758 6.433 1.00 97.12 461 TYR A CA 1
ATOM 3686 C C . TYR A 1 461 ? -22.560 14.819 7.440 1.00 97.12 461 TYR A C 1
ATOM 3688 O O . TYR A 1 461 ? -22.203 13.692 7.106 1.00 97.12 461 TYR A O 1
ATOM 3696 N N . HIS A 1 462 ? -22.433 15.288 8.677 1.00 97.00 462 HIS A N 1
ATOM 3697 C CA . HIS A 1 462 ? -21.887 14.512 9.783 1.00 97.00 462 HIS A CA 1
ATOM 3698 C C . HIS A 1 462 ? -22.747 14.725 11.022 1.00 97.00 462 HIS A C 1
ATOM 3700 O O . HIS A 1 462 ? -22.877 15.854 11.496 1.00 97.00 462 HIS A O 1
ATOM 3706 N N . LEU A 1 463 ? -23.332 13.647 11.536 1.00 96.44 463 LEU A N 1
ATOM 3707 C CA . LEU A 1 463 ? -23.978 13.627 12.839 1.00 96.44 463 LEU A CA 1
ATOM 3708 C C . LEU A 1 463 ? -22.894 13.574 13.918 1.00 96.44 463 LEU A C 1
ATOM 3710 O O . LEU A 1 463 ? -21.955 12.787 13.824 1.00 96.44 463 LEU A O 1
ATOM 3714 N N . ILE A 1 464 ? -23.018 14.428 14.923 1.00 95.19 464 ILE A N 1
ATOM 3715 C CA . ILE A 1 464 ? -22.047 14.595 15.999 1.00 95.19 464 ILE A CA 1
ATOM 3716 C C . ILE A 1 464 ? -22.749 14.269 17.312 1.00 95.19 464 ILE A C 1
ATOM 3718 O O . ILE A 1 464 ? -23.722 14.931 17.671 1.00 95.19 464 ILE A O 1
ATOM 3722 N N . LEU A 1 465 ? -22.244 13.268 18.029 1.00 92.19 465 LEU A N 1
ATOM 3723 C CA . LEU A 1 465 ? -22.717 12.872 19.351 1.00 92.19 465 LEU A CA 1
ATOM 3724 C C . LEU A 1 465 ? -21.727 13.400 20.389 1.00 92.19 465 LEU A C 1
ATOM 3726 O O . LEU A 1 465 ? -20.582 12.947 20.468 1.00 92.19 465 LEU A O 1
ATOM 3730 N N . ASN A 1 466 ? -22.172 14.368 21.185 1.00 89.12 466 ASN A N 1
ATOM 3731 C CA . ASN A 1 466 ? -21.378 14.971 22.250 1.00 89.12 466 ASN A CA 1
ATOM 3732 C C . ASN A 1 466 ? -21.792 14.358 23.587 1.00 89.12 466 ASN A C 1
ATOM 3734 O O . ASN A 1 466 ? -22.922 14.577 24.024 1.00 89.12 466 ASN A O 1
ATOM 3738 N N . SER A 1 467 ? -20.891 13.615 24.235 1.00 84.19 467 SER A N 1
ATOM 3739 C CA . SER A 1 467 ? -21.137 13.110 25.589 1.00 84.19 467 SER A CA 1
ATOM 3740 C C . SER A 1 467 ? -21.340 14.287 26.541 1.00 84.19 467 SER A C 1
ATOM 3742 O O . SER A 1 467 ? -20.527 15.210 26.577 1.00 84.19 467 SER A O 1
ATOM 3744 N N . SER A 1 468 ? -22.426 14.269 27.308 1.00 68.88 468 SER A N 1
ATOM 3745 C CA . SER A 1 468 ? -22.727 15.322 28.282 1.00 68.88 468 SER A CA 1
ATOM 3746 C C . SER A 1 468 ? -22.042 15.117 29.634 1.00 68.88 468 SER A C 1
ATOM 3748 O O . SER A 1 468 ? -22.048 16.026 30.462 1.00 68.88 468 SER A O 1
ATOM 3750 N N . THR A 1 469 ? -21.427 13.951 29.857 1.00 58.25 469 THR A N 1
ATOM 3751 C CA . THR A 1 469 ? -20.812 13.571 31.140 1.00 58.25 469 THR A CA 1
ATOM 3752 C C . THR A 1 469 ? -19.333 13.193 31.050 1.00 58.25 469 THR A C 1
ATOM 3754 O O . THR A 1 469 ? -18.687 13.099 32.093 1.00 58.25 469 THR A O 1
ATOM 3757 N N . GLN A 1 470 ? -18.767 12.991 29.853 1.00 55.06 470 GLN A N 1
ATOM 3758 C CA . GLN A 1 470 ? -17.363 12.599 29.679 1.00 55.06 470 GLN A CA 1
ATOM 3759 C C . GLN A 1 470 ? -16.564 13.650 28.891 1.00 55.06 470 GLN A C 1
ATOM 3761 O O . GLN A 1 470 ? -17.047 14.199 27.907 1.00 55.06 470 GLN A O 1
ATOM 3766 N N . LEU A 1 471 ? -15.306 13.884 29.292 1.00 55.94 471 LEU A N 1
ATOM 3767 C CA . LEU A 1 471 ? -14.306 14.731 28.606 1.00 55.94 471 LEU A CA 1
ATOM 3768 C C . LEU A 1 471 ? -13.793 14.112 27.282 1.00 55.94 471 LEU A C 1
ATOM 3770 O O . LEU A 1 471 ? -12.654 14.339 26.876 1.00 55.94 471 LEU A O 1
ATOM 3774 N N . GLU A 1 472 ? -14.598 13.279 26.624 1.00 63.75 472 GLU A N 1
ATOM 3775 C CA . GLU A 1 472 ? -14.198 12.556 25.418 1.00 63.75 472 GLU A CA 1
ATOM 3776 C C . GLU A 1 472 ? -14.385 13.392 24.151 1.00 63.75 472 GLU A C 1
ATOM 3778 O O . GLU A 1 472 ? -15.196 14.317 24.086 1.00 63.75 472 GLU A O 1
ATOM 3783 N N . SER A 1 473 ? -13.611 13.052 23.117 1.00 75.94 473 SER A N 1
ATOM 3784 C CA . SER A 1 473 ? -13.820 13.613 21.782 1.00 75.94 473 SER A CA 1
ATOM 3785 C C . SER A 1 473 ? -15.204 13.219 21.258 1.00 75.94 473 SER A C 1
ATOM 3787 O O . SER A 1 473 ? -15.649 12.097 21.506 1.00 75.94 473 SER A O 1
ATOM 3789 N N . PRO A 1 474 ? -15.886 14.107 20.519 1.00 87.69 474 PRO A N 1
ATOM 3790 C CA . PRO A 1 474 ? -17.206 13.801 19.999 1.00 87.69 474 PRO A CA 1
ATOM 3791 C C . PRO A 1 474 ? -17.147 12.650 18.995 1.00 87.69 474 PRO A C 1
ATOM 3793 O O . PRO A 1 474 ? -16.186 12.512 18.232 1.00 87.69 474 PRO A O 1
ATOM 3796 N N . ILE A 1 475 ? -18.213 11.857 18.964 1.00 89.25 475 ILE A N 1
ATOM 3797 C CA . ILE A 1 475 ? -18.365 10.767 18.002 1.00 89.25 475 ILE A CA 1
ATOM 3798 C C . ILE A 1 475 ? -18.980 11.342 16.732 1.00 89.25 475 ILE A C 1
ATOM 3800 O O . ILE A 1 475 ? -19.982 12.054 16.785 1.00 89.25 475 ILE A O 1
ATOM 3804 N N . ILE A 1 476 ? -18.356 11.059 15.591 1.00 91.88 476 ILE A N 1
ATOM 3805 C CA . ILE A 1 476 ? -18.690 11.669 14.304 1.00 91.88 476 ILE A CA 1
ATOM 3806 C C . ILE A 1 476 ? -19.118 10.572 13.343 1.00 91.88 476 ILE A C 1
ATOM 3808 O O . ILE A 1 476 ? -18.342 9.671 13.029 1.00 91.88 476 ILE A O 1
ATOM 3812 N N . ILE A 1 477 ? -20.347 10.677 12.852 1.00 93.19 477 ILE A N 1
ATOM 3813 C CA . ILE A 1 477 ? -20.973 9.678 11.992 1.00 93.19 477 ILE A CA 1
ATOM 3814 C C . ILE A 1 477 ? -21.345 10.345 10.661 1.00 93.19 477 ILE A C 1
ATOM 3816 O O . ILE A 1 477 ? -22.155 11.274 10.655 1.00 93.19 477 ILE A O 1
ATOM 3820 N N . PRO A 1 478 ? -20.775 9.921 9.519 1.00 94.12 478 PRO A N 1
ATOM 3821 C CA . PRO A 1 478 ? -21.129 10.487 8.223 1.00 94.12 478 PRO A CA 1
ATOM 3822 C C . PRO A 1 478 ? -22.567 10.120 7.840 1.00 94.12 478 PRO A C 1
ATOM 3824 O O . PRO A 1 478 ? -22.989 8.971 7.972 1.00 94.12 478 PRO A O 1
ATOM 3827 N N . LEU A 1 479 ? -23.304 11.095 7.313 1.00 96.00 479 LEU A N 1
ATOM 3828 C CA . LEU A 1 479 ? -24.658 10.922 6.799 1.00 96.00 479 LEU A CA 1
ATOM 3829 C C . LEU A 1 479 ? -24.685 11.140 5.281 1.00 96.00 479 LEU A C 1
ATOM 3831 O O . LEU A 1 479 ? -24.135 12.137 4.796 1.00 96.00 479 LEU A O 1
ATOM 3835 N N . PRO A 1 480 ? -25.340 10.254 4.508 1.00 95.19 480 PRO A N 1
ATOM 3836 C CA . PRO A 1 480 ? -25.608 10.525 3.107 1.00 95.19 480 PRO A CA 1
ATOM 3837 C C . PRO A 1 480 ? -26.574 11.701 2.945 1.00 95.19 480 PRO A C 1
ATOM 3839 O O . PRO A 1 480 ? -27.431 11.980 3.788 1.00 95.19 480 PRO A O 1
ATOM 3842 N N . ASN A 1 481 ? -26.438 12.382 1.814 1.00 95.50 481 ASN A N 1
ATOM 3843 C CA . ASN A 1 481 ? -27.418 13.345 1.349 1.00 95.50 481 ASN A CA 1
ATOM 3844 C C . ASN A 1 481 ? -28.463 12.675 0.442 1.00 95.50 481 ASN A C 1
ATOM 3846 O O . ASN A 1 481 ? -28.255 11.583 -0.091 1.00 95.50 481 ASN A O 1
ATOM 3850 N N . ALA A 1 482 ? -29.602 13.339 0.263 1.00 94.56 482 ALA A N 1
ATOM 3851 C CA . ALA A 1 482 ? -30.671 12.922 -0.636 1.00 94.56 482 ALA A CA 1
ATOM 3852 C C . ALA A 1 482 ? -31.051 14.051 -1.596 1.00 94.56 482 ALA A C 1
ATOM 3854 O O . ALA A 1 482 ? -30.795 15.225 -1.340 1.00 94.56 482 ALA A O 1
ATOM 3855 N N . ASN A 1 483 ? -31.694 13.681 -2.706 1.00 95.56 483 ASN A N 1
ATOM 3856 C CA . ASN A 1 483 ? -32.168 14.636 -3.698 1.00 95.56 483 ASN A CA 1
ATOM 3857 C C . ASN A 1 483 ? -33.566 15.180 -3.337 1.00 95.56 483 ASN A C 1
ATOM 3859 O O . ASN A 1 483 ? -34.528 14.408 -3.240 1.00 95.56 483 ASN A O 1
ATOM 3863 N N . ARG A 1 484 ? -33.682 16.501 -3.177 1.00 95.50 484 ARG A N 1
ATOM 3864 C CA . ARG A 1 484 ? -34.912 17.260 -2.902 1.00 95.50 484 ARG A CA 1
ATOM 3865 C C . ARG A 1 484 ? -34.929 18.549 -3.723 1.00 95.50 484 ARG A C 1
ATOM 3867 O O . ARG A 1 484 ? -34.318 19.545 -3.352 1.00 95.50 484 ARG A O 1
ATOM 3874 N N . SER A 1 485 ? -35.632 18.540 -4.853 1.00 93.19 485 SER A N 1
ATOM 3875 C CA . SER A 1 485 ? -35.658 19.670 -5.798 1.00 93.19 485 SER A CA 1
ATOM 3876 C C . SER A 1 485 ? -36.259 20.959 -5.224 1.00 93.19 485 SER A C 1
ATOM 3878 O O . SER A 1 485 ? -35.991 22.037 -5.739 1.00 93.19 485 SER A O 1
ATOM 3880 N N . ASN A 1 486 ? -37.046 20.869 -4.153 1.00 94.38 486 ASN A N 1
ATOM 3881 C CA . ASN A 1 486 ? -37.680 22.004 -3.484 1.00 94.38 486 ASN A CA 1
ATOM 3882 C C . ASN A 1 486 ? -36.766 22.737 -2.484 1.00 94.38 486 ASN A C 1
ATOM 3884 O O . ASN A 1 486 ? -37.203 23.728 -1.906 1.00 94.38 486 ASN A O 1
ATOM 3888 N N . ALA A 1 487 ? -35.526 22.284 -2.257 1.00 94.19 487 ALA A N 1
ATOM 3889 C CA . ALA A 1 487 ? -34.635 22.880 -1.256 1.00 94.19 487 ALA A CA 1
ATOM 3890 C C . ALA A 1 487 ? -34.408 24.391 -1.470 1.00 94.19 487 ALA A C 1
ATOM 3892 O O . ALA A 1 487 ? -34.472 25.158 -0.514 1.00 94.19 487 ALA A O 1
ATOM 3893 N N . GLY A 1 488 ? -34.230 24.845 -2.716 1.00 92.44 488 GLY A N 1
ATOM 3894 C CA . GLY A 1 488 ? -34.091 26.279 -3.015 1.00 92.44 488 GLY A CA 1
ATOM 3895 C C . GLY A 1 488 ? -35.338 27.095 -2.656 1.00 92.44 488 GLY A C 1
ATOM 3896 O O . GLY A 1 488 ? -35.240 28.186 -2.097 1.00 92.44 488 GLY A O 1
ATOM 3897 N N . SER A 1 489 ? -36.531 26.531 -2.870 1.00 93.69 489 SER A N 1
ATOM 3898 C CA . SER A 1 489 ? -37.800 27.180 -2.518 1.00 93.69 489 SER A CA 1
ATOM 3899 C C . SER A 1 489 ? -37.956 27.406 -1.011 1.00 93.69 489 SER A C 1
ATOM 3901 O O . SER A 1 489 ? -38.544 28.407 -0.622 1.00 93.69 489 SER A O 1
ATOM 3903 N N . ILE A 1 490 ? -37.408 26.524 -0.167 1.00 94.81 490 ILE A N 1
ATOM 3904 C CA . ILE A 1 490 ? -37.483 26.639 1.303 1.00 94.81 490 ILE A CA 1
ATOM 3905 C C . ILE A 1 490 ? -36.786 27.908 1.805 1.00 94.81 490 ILE A C 1
ATOM 3907 O O . ILE A 1 490 ? -37.255 28.540 2.749 1.00 94.81 490 ILE A O 1
ATOM 3911 N N . ILE A 1 491 ? -35.682 28.292 1.163 1.00 94.38 491 ILE A N 1
ATOM 3912 C CA . ILE A 1 491 ? -34.895 29.478 1.526 1.00 94.38 491 ILE A CA 1
ATOM 3913 C C . ILE A 1 491 ? -35.157 30.677 0.604 1.00 94.38 491 ILE A C 1
ATOM 3915 O O . ILE A 1 491 ? -34.413 31.652 0.651 1.00 94.38 491 ILE A O 1
ATOM 3919 N N . ASN A 1 492 ? -36.201 30.618 -0.231 1.00 92.56 492 ASN A N 1
ATOM 3920 C CA . ASN A 1 492 ? -36.527 31.637 -1.234 1.00 92.56 492 ASN A CA 1
ATOM 3921 C C . ASN A 1 492 ? -35.385 31.949 -2.230 1.00 92.56 492 ASN A C 1
ATOM 3923 O O . ASN A 1 492 ? -35.314 33.056 -2.760 1.00 92.56 492 ASN A O 1
ATOM 3927 N N . ASP A 1 493 ? -34.522 30.974 -2.536 1.00 90.12 493 ASP A N 1
ATOM 3928 C CA . ASP A 1 493 ? -33.494 31.069 -3.580 1.00 90.12 493 ASP A CA 1
ATOM 3929 C C . ASP A 1 493 ? -33.803 30.065 -4.698 1.00 90.12 493 ASP A C 1
ATOM 3931 O O . ASP A 1 493 ? -33.450 28.888 -4.633 1.00 90.12 493 ASP A O 1
ATOM 3935 N N . GLN A 1 494 ? -34.515 30.539 -5.722 1.00 86.88 494 GLN A N 1
ATOM 3936 C CA . GLN A 1 494 ? -34.925 29.727 -6.872 1.00 86.88 494 GLN A CA 1
ATOM 3937 C C . GLN A 1 494 ? -33.864 29.664 -7.982 1.00 86.88 494 GLN A C 1
ATOM 3939 O O . GLN A 1 494 ? -34.065 28.963 -8.973 1.00 86.88 494 GLN A O 1
ATOM 3944 N N . TRP A 1 495 ? -32.758 30.401 -7.849 1.00 88.75 495 TRP A N 1
ATOM 3945 C CA . TRP A 1 495 ? -31.760 30.557 -8.912 1.00 88.75 495 TRP A CA 1
ATOM 3946 C C . TRP A 1 495 ? -30.614 29.554 -8.797 1.00 88.75 495 TRP A C 1
ATOM 3948 O O . TRP A 1 495 ? -30.005 29.195 -9.803 1.00 88.75 495 TRP A O 1
ATOM 3958 N N . ASN A 1 496 ? -30.330 29.091 -7.581 1.00 93.31 496 ASN A N 1
ATOM 3959 C CA . ASN A 1 496 ? -29.284 28.116 -7.302 1.00 93.31 496 ASN A CA 1
ATOM 3960 C C . ASN A 1 496 ? -29.866 26.720 -7.042 1.00 93.31 496 ASN A C 1
ATOM 3962 O O . ASN A 1 496 ? -30.928 26.556 -6.443 1.00 93.31 496 ASN A O 1
ATOM 3966 N N . ASP A 1 497 ? -29.132 25.689 -7.458 1.00 95.38 497 ASP A N 1
ATOM 3967 C CA . ASP A 1 497 ? -29.491 24.299 -7.182 1.00 95.38 497 ASP A CA 1
ATOM 3968 C C . ASP A 1 497 ? -28.997 23.895 -5.786 1.00 95.38 497 ASP A C 1
ATOM 3970 O O . ASP A 1 497 ? -27.798 23.738 -5.585 1.00 95.38 497 ASP A O 1
ATOM 3974 N N . TYR A 1 498 ? -29.914 23.707 -4.832 1.00 96.69 498 TYR A N 1
ATOM 3975 C CA . TYR A 1 498 ? -29.629 23.159 -3.494 1.00 96.69 498 TYR A CA 1
ATOM 3976 C C . TYR A 1 498 ? -30.150 21.731 -3.324 1.00 96.69 498 TYR A C 1
ATOM 3978 O O . TYR A 1 498 ? -30.405 21.277 -2.207 1.00 96.69 498 TYR A O 1
ATOM 3986 N N . SER A 1 499 ? -30.386 21.017 -4.422 1.00 96.19 499 SER A N 1
ATOM 3987 C CA . SER A 1 499 ? -31.143 19.769 -4.406 1.00 96.19 499 SER A CA 1
ATOM 3988 C C . SER A 1 499 ? -30.497 18.659 -3.585 1.00 96.19 499 SER A C 1
ATOM 3990 O O . SER A 1 499 ? -31.193 17.719 -3.218 1.00 96.19 499 SER A O 1
ATOM 3992 N N . LYS A 1 500 ? -29.202 18.745 -3.258 1.00 97.62 500 LYS A N 1
ATOM 3993 C CA . LYS A 1 500 ? -28.509 17.781 -2.385 1.00 97.62 500 LYS A CA 1
ATOM 3994 C C . LYS A 1 500 ? -28.413 18.238 -0.929 1.00 97.62 500 LYS A C 1
ATOM 3996 O O . LYS A 1 500 ? -27.751 17.579 -0.131 1.00 97.62 500 LYS A O 1
ATOM 4001 N N . SER A 1 501 ? -29.088 19.324 -0.557 1.00 97.31 501 SER A N 1
ATOM 4002 C CA . SER A 1 501 ? -29.043 19.905 0.790 1.00 97.31 501 SER A CA 1
ATOM 4003 C C . SER A 1 501 ? -30.037 19.267 1.782 1.00 97.31 501 SER A C 1
ATOM 4005 O O . SER A 1 501 ? -30.652 19.945 2.611 1.00 97.31 501 SER A O 1
ATOM 4007 N N . TYR A 1 502 ? -30.215 17.950 1.678 1.00 97.94 502 TYR A N 1
ATOM 4008 C CA . TYR A 1 502 ? -31.058 17.138 2.552 1.00 97.94 502 TYR A CA 1
ATOM 4009 C C . TYR A 1 502 ? -30.230 15.990 3.113 1.00 97.94 502 TYR A C 1
ATOM 4011 O O . TYR A 1 502 ? -29.635 15.250 2.332 1.00 97.94 502 TYR A O 1
ATOM 4019 N N . PHE A 1 503 ? -30.199 15.817 4.429 1.00 97.69 503 PHE A N 1
ATOM 4020 C CA . PHE A 1 503 ? -29.496 14.717 5.087 1.00 97.69 503 PHE A CA 1
ATOM 4021 C C . PHE A 1 503 ? -30.478 13.620 5.490 1.00 97.69 503 PHE A C 1
ATOM 4023 O O . PHE A 1 503 ? -31.626 13.894 5.838 1.00 97.69 503 PHE A O 1
ATOM 4030 N N . ALA A 1 504 ? -30.024 12.373 5.470 1.00 96.81 504 ALA A N 1
ATOM 4031 C CA . ALA A 1 504 ? -30.758 11.247 6.033 1.00 96.81 504 ALA A CA 1
ATOM 4032 C C . ALA A 1 504 ? -29.779 10.156 6.461 1.00 96.81 504 ALA A C 1
ATOM 4034 O O . ALA A 1 504 ? -28.667 10.080 5.942 1.00 96.81 504 ALA A O 1
ATOM 4035 N N . THR A 1 505 ? -30.185 9.260 7.358 1.00 94.69 505 THR A N 1
ATOM 4036 C CA . THR A 1 505 ? -29.442 8.003 7.520 1.00 94.69 505 THR A CA 1
ATOM 4037 C C . THR A 1 505 ? -29.495 7.183 6.234 1.00 94.69 505 THR A C 1
ATOM 4039 O O . THR A 1 505 ? -30.442 7.288 5.447 1.00 94.69 505 THR A O 1
ATOM 4042 N N . SER A 1 506 ? -28.496 6.322 6.033 1.00 92.00 506 SER A N 1
ATOM 4043 C CA . SER A 1 506 ? -28.432 5.450 4.858 1.00 92.00 506 SER A CA 1
ATOM 4044 C C . SER A 1 506 ? -29.731 4.669 4.678 1.00 92.00 506 SER A C 1
ATOM 4046 O O . SER A 1 506 ? -30.247 4.093 5.634 1.00 92.00 506 SER A O 1
ATOM 4048 N N . LYS A 1 507 ? -30.289 4.726 3.461 1.00 91.81 507 LYS A N 1
ATOM 4049 C CA . LYS A 1 507 ? -31.545 4.063 3.065 1.00 91.81 507 LYS A CA 1
ATOM 4050 C C . LYS A 1 507 ? -32.753 4.323 3.978 1.00 91.81 507 LYS A C 1
ATOM 4052 O O . LYS A 1 507 ? -33.751 3.625 3.857 1.00 91.81 507 LYS A O 1
ATOM 4057 N N . TYR A 1 508 ? -32.692 5.335 4.845 1.00 92.56 508 TYR A N 1
ATOM 4058 C CA . TYR A 1 508 ? -33.709 5.614 5.863 1.00 92.56 508 TYR A CA 1
ATOM 4059 C C . TYR A 1 508 ? -33.874 4.516 6.935 1.00 92.56 508 TYR A C 1
ATOM 4061 O O . TYR A 1 508 ? -34.887 4.482 7.627 1.00 92.56 508 TYR A O 1
ATOM 4069 N N . GLU A 1 509 ? -32.875 3.645 7.106 1.00 92.31 509 GLU A N 1
ATOM 4070 C CA . GLU A 1 509 ? -32.932 2.477 8.007 1.00 92.31 509 GLU A CA 1
ATOM 4071 C C . GLU A 1 509 ? -32.451 2.777 9.440 1.00 92.31 509 GLU A C 1
ATOM 4073 O O . GLU A 1 509 ? -32.538 1.920 10.309 1.00 92.31 509 GLU A O 1
ATOM 4078 N N . GLY A 1 510 ? -31.971 3.995 9.703 1.00 90.94 510 GLY A N 1
ATOM 4079 C CA . GLY A 1 510 ? -31.264 4.350 10.933 1.00 90.94 510 GLY A CA 1
ATOM 4080 C C . GLY A 1 510 ? -29.762 4.051 10.867 1.00 90.94 510 GLY A C 1
ATOM 4081 O O . GLY A 1 510 ? -29.251 3.511 9.887 1.00 90.94 510 GLY A O 1
ATOM 4082 N N . ILE A 1 511 ? -29.045 4.470 11.900 1.00 91.31 511 ILE A N 1
ATOM 4083 C CA . ILE A 1 511 ? -27.650 4.137 12.176 1.00 91.31 511 ILE A CA 1
ATOM 4084 C C . ILE A 1 511 ? -27.652 3.255 13.413 1.00 91.31 511 ILE A C 1
ATOM 4086 O O . ILE A 1 511 ? -28.257 3.630 14.415 1.00 91.31 511 ILE A O 1
ATOM 4090 N N . ASP A 1 512 ? -26.960 2.127 13.336 1.00 88.00 512 ASP A N 1
ATOM 4091 C CA . ASP A 1 512 ? -26.733 1.274 14.492 1.00 88.00 512 ASP A CA 1
ATOM 4092 C C . ASP A 1 512 ? -25.711 1.928 15.425 1.00 88.00 512 ASP A C 1
ATOM 4094 O O . ASP A 1 512 ? -24.593 2.248 15.010 1.00 88.00 512 ASP A O 1
ATOM 4098 N N . LEU A 1 513 ? -26.124 2.185 16.662 1.00 84.62 513 LEU A N 1
ATOM 4099 C CA . LEU A 1 513 ? -25.276 2.709 17.727 1.00 84.62 513 LEU A CA 1
ATOM 4100 C C . LEU A 1 513 ? -24.896 1.614 18.729 1.00 84.62 513 LEU A C 1
ATOM 4102 O O . LEU A 1 513 ? -24.497 1.934 19.848 1.00 84.62 513 LEU A O 1
ATOM 4106 N N . ASP A 1 514 ? -25.026 0.336 18.369 1.00 75.56 514 ASP A N 1
ATOM 4107 C CA . ASP A 1 514 ? -24.526 -0.749 19.205 1.00 75.56 514 ASP A CA 1
ATOM 4108 C C . ASP A 1 514 ? -23.013 -0.598 19.460 1.00 75.56 514 ASP A C 1
ATOM 4110 O O . ASP A 1 514 ? -22.243 -0.181 18.588 1.00 75.56 514 ASP A O 1
ATOM 4114 N N . GLY A 1 515 ? -22.591 -0.847 20.701 1.00 68.44 515 GLY A N 1
ATOM 4115 C CA . GLY A 1 515 ? -21.229 -0.563 21.171 1.00 68.44 515 GLY A CA 1
ATOM 4116 C C . GLY A 1 515 ? -20.946 0.907 21.525 1.00 68.44 515 GLY A C 1
ATOM 4117 O O . GLY A 1 515 ? -19.841 1.228 21.977 1.00 68.44 515 GLY A O 1
ATOM 4118 N N . LEU A 1 516 ? -21.916 1.819 21.371 1.00 76.19 516 LEU A N 1
ATOM 4119 C CA . LEU A 1 516 ? -21.827 3.162 21.943 1.00 76.19 516 LEU A CA 1
ATOM 4120 C C . LEU A 1 516 ? -21.878 3.064 23.474 1.00 76.19 516 LEU A C 1
ATOM 4122 O O . LEU A 1 516 ? -22.746 2.404 24.036 1.00 76.19 516 LEU A O 1
ATOM 4126 N N . ARG A 1 517 ? -20.950 3.734 24.164 1.00 72.88 517 ARG A N 1
ATOM 4127 C CA . ARG A 1 517 ? -20.868 3.660 25.629 1.00 72.88 517 ARG A CA 1
ATOM 4128 C C . ARG A 1 517 ? -22.144 4.179 26.289 1.00 72.88 517 ARG A C 1
ATOM 4130 O O . ARG A 1 517 ? -22.700 5.191 25.865 1.00 72.88 517 ARG A O 1
ATOM 4137 N N . ARG A 1 518 ? -22.532 3.569 27.412 1.00 75.88 518 ARG A N 1
ATOM 4138 C CA . ARG A 1 518 ? -23.575 4.123 28.288 1.00 75.88 518 ARG A CA 1
ATOM 4139 C C . ARG A 1 518 ? -23.306 5.592 28.638 1.00 75.88 518 ARG A C 1
ATOM 4141 O O . ARG A 1 518 ? -22.258 5.937 29.192 1.00 75.88 518 ARG A O 1
ATOM 4148 N N . GLY A 1 519 ? -24.305 6.438 28.417 1.00 80.25 519 GLY A N 1
ATOM 4149 C CA . GLY A 1 519 ? -24.241 7.863 28.718 1.00 80.25 519 GLY A CA 1
ATOM 4150 C C . GLY A 1 519 ? -25.316 8.656 27.990 1.00 80.25 519 GLY A C 1
ATOM 4151 O O . GLY A 1 519 ? -26.066 8.112 27.184 1.00 80.25 519 GLY A O 1
ATOM 4152 N N . ASN A 1 520 ? -25.372 9.953 28.277 1.00 86.12 520 ASN A N 1
ATOM 4153 C CA . ASN A 1 520 ? -26.242 10.874 27.560 1.00 86.12 520 ASN A CA 1
ATOM 4154 C C . ASN A 1 520 ? -25.430 11.616 26.492 1.00 86.12 520 ASN A C 1
ATOM 4156 O O . ASN A 1 520 ? -24.308 12.066 26.753 1.00 86.12 520 ASN A O 1
ATOM 4160 N N . TYR A 1 521 ? -26.001 11.753 25.299 1.00 89.44 521 TYR A N 1
ATOM 4161 C CA . TYR A 1 521 ? -25.349 12.376 24.155 1.00 89.44 521 TYR A CA 1
ATOM 4162 C C . TYR A 1 521 ? -26.241 13.439 23.533 1.00 89.44 521 TYR A C 1
ATOM 4164 O O . TYR A 1 521 ? -27.357 13.151 23.105 1.00 89.44 521 TYR A O 1
ATOM 4172 N N . LYS A 1 522 ? -25.712 14.659 23.412 1.00 92.31 522 LYS A N 1
ATOM 4173 C CA . LYS A 1 522 ? -26.347 15.751 22.670 1.00 92.31 522 LYS A CA 1
ATOM 4174 C C . LYS A 1 522 ? -25.971 15.678 21.201 1.00 92.31 522 LYS A C 1
ATOM 4176 O O . LYS A 1 522 ? -24.785 15.586 20.865 1.00 92.31 522 LYS A O 1
ATOM 4181 N N . LEU A 1 523 ? -26.976 15.755 20.337 1.00 93.94 523 LEU A N 1
ATOM 4182 C CA . LEU A 1 523 ? -26.794 15.612 18.898 1.00 93.94 523 LEU A CA 1
ATOM 4183 C C . LEU A 1 523 ? -26.683 16.978 18.219 1.00 93.94 523 LEU A C 1
ATOM 4185 O O . LEU A 1 523 ? -27.536 17.858 18.368 1.00 93.94 523 LEU A O 1
ATOM 4189 N N . SER A 1 524 ? -25.659 17.107 17.387 1.00 95.56 524 SER A N 1
ATOM 4190 C CA . SER A 1 524 ? -25.497 18.209 16.441 1.00 95.56 524 SER A CA 1
ATOM 4191 C C . SER A 1 524 ? -25.289 17.642 15.042 1.00 95.56 524 SER A C 1
ATOM 4193 O O . SER A 1 524 ? -24.882 16.493 14.882 1.00 95.56 524 SER A O 1
ATOM 4195 N N . ILE A 1 525 ? -25.529 18.443 14.012 1.00 96.88 525 ILE A N 1
ATOM 4196 C CA . ILE A 1 525 ? -25.221 18.082 12.630 1.00 96.88 525 ILE A CA 1
ATOM 4197 C C . ILE A 1 525 ? -24.286 19.119 12.021 1.00 96.88 525 ILE A C 1
ATOM 4199 O O . ILE A 1 525 ? -24.487 20.321 12.190 1.00 96.88 525 ILE A O 1
ATOM 4203 N N . SER A 1 526 ? -23.262 18.649 11.312 1.00 97.50 526 SER A N 1
ATOM 4204 C CA . SER A 1 526 ? -22.333 19.481 10.552 1.00 97.50 526 SER A CA 1
ATOM 4205 C C . SER A 1 526 ? -22.536 19.295 9.056 1.00 97.50 526 SER A C 1
ATOM 4207 O O . SER A 1 526 ? -22.546 18.168 8.560 1.00 97.50 526 SER A O 1
ATOM 4209 N N . ALA A 1 527 ? -22.670 20.404 8.340 1.00 96.75 527 ALA A N 1
ATOM 4210 C CA . ALA A 1 527 ? -22.665 20.490 6.892 1.00 96.75 527 ALA A CA 1
ATOM 4211 C C . ALA A 1 527 ? -21.307 21.014 6.422 1.00 96.75 527 ALA A C 1
ATOM 4213 O O . ALA A 1 527 ? -20.879 22.109 6.793 1.00 96.75 527 ALA A O 1
ATOM 4214 N N . VAL A 1 528 ? -20.636 20.233 5.580 1.00 95.62 528 VAL A N 1
ATOM 4215 C CA . VAL A 1 528 ? -19.314 20.555 5.040 1.00 95.62 528 VAL A CA 1
ATOM 4216 C C . VAL A 1 528 ? -19.418 20.732 3.533 1.00 95.62 528 VAL A C 1
ATOM 4218 O O . VAL A 1 528 ? -19.709 19.782 2.804 1.00 95.62 528 VAL A O 1
ATOM 4221 N N . THR A 1 529 ? -19.145 21.947 3.076 1.00 93.31 529 THR A N 1
ATOM 4222 C CA . THR A 1 529 ? -19.033 22.326 1.662 1.00 93.31 529 THR A CA 1
ATOM 4223 C C . THR A 1 529 ? -17.574 22.622 1.323 1.00 93.31 529 THR A C 1
ATOM 4225 O O . THR A 1 529 ? -16.706 22.573 2.192 1.00 93.31 529 THR A O 1
ATOM 4228 N N . LYS A 1 530 ? -17.277 22.950 0.061 1.00 85.12 530 LYS A N 1
ATOM 4229 C CA . LYS A 1 530 ? -15.915 23.322 -0.362 1.00 85.12 530 LYS A CA 1
ATOM 4230 C C . LYS A 1 530 ? -15.352 24.531 0.408 1.00 85.12 530 LYS A C 1
ATOM 4232 O O . LYS A 1 530 ? -14.147 24.604 0.643 1.00 85.12 530 LYS A O 1
ATOM 4237 N N . ASN A 1 531 ? -16.207 25.483 0.782 1.00 85.69 531 ASN A N 1
ATOM 4238 C CA . ASN A 1 531 ? -15.769 26.764 1.349 1.00 85.69 531 ASN A CA 1
ATOM 4239 C C . ASN A 1 531 ? -16.151 26.938 2.820 1.00 85.69 531 ASN A C 1
ATOM 4241 O O . ASN A 1 531 ? -15.486 27.679 3.540 1.00 85.69 531 ASN A O 1
ATOM 4245 N N . LEU A 1 532 ? -17.216 26.272 3.268 1.00 91.75 532 LEU A N 1
ATOM 4246 C CA . LEU A 1 532 ? -17.791 26.468 4.592 1.00 91.75 532 LEU A CA 1
ATOM 4247 C C . LEU A 1 532 ? -18.012 25.146 5.313 1.00 91.75 532 LEU A C 1
ATOM 4249 O O . LEU A 1 532 ? -18.414 24.146 4.717 1.00 91.75 532 LEU A O 1
ATOM 4253 N N . VAL A 1 533 ? -17.805 25.199 6.624 1.00 95.38 533 VAL A N 1
ATOM 4254 C CA . VAL A 1 533 ? -18.243 24.184 7.577 1.00 95.38 533 VAL A CA 1
ATOM 4255 C C . VAL A 1 533 ? -19.204 24.867 8.533 1.00 95.38 533 VAL A C 1
ATOM 4257 O O . VAL A 1 533 ? -18.844 25.900 9.100 1.00 95.38 533 VAL A O 1
ATOM 4260 N N . VAL A 1 534 ? -20.407 24.321 8.685 1.00 96.50 534 VAL A N 1
ATOM 4261 C CA . VAL A 1 534 ? -21.450 24.884 9.550 1.00 96.50 534 VAL A CA 1
ATOM 4262 C C . VAL A 1 534 ? -22.056 23.773 10.385 1.00 96.50 534 VAL A C 1
ATOM 4264 O O . VAL A 1 534 ? -22.488 22.760 9.842 1.00 96.50 534 VAL A O 1
ATOM 4267 N N . THR A 1 535 ? -22.122 23.978 11.694 1.00 96.88 535 THR A N 1
ATOM 4268 C CA . THR A 1 535 ? -22.647 23.012 12.658 1.00 96.88 535 THR A CA 1
ATOM 4269 C C . THR A 1 535 ? -23.767 23.635 13.466 1.00 96.88 535 THR A C 1
ATOM 4271 O O . THR A 1 535 ? -23.621 24.722 14.026 1.00 96.88 535 THR A O 1
ATOM 4274 N N . LYS A 1 536 ? -24.897 22.934 13.526 1.00 95.88 536 LYS A N 1
ATOM 4275 C CA . LYS A 1 536 ? -26.102 23.345 14.252 1.00 95.88 536 LYS A CA 1
ATOM 4276 C C . LYS A 1 536 ? -26.535 22.214 15.185 1.00 95.88 536 LYS A C 1
ATOM 4278 O O . LYS A 1 536 ? -26.346 21.038 14.872 1.00 95.88 536 LYS A O 1
ATOM 4283 N N . ASP A 1 537 ? -27.085 22.568 16.340 1.00 93.50 537 ASP A N 1
ATOM 4284 C CA . ASP A 1 537 ? -27.665 21.585 17.255 1.00 93.50 537 ASP A CA 1
ATOM 4285 C C . ASP A 1 537 ? -29.000 21.085 16.714 1.00 93.50 537 ASP A C 1
ATOM 4287 O O . ASP A 1 537 ? -29.771 21.855 16.144 1.00 93.50 537 ASP A O 1
ATOM 4291 N N . LEU A 1 538 ? -29.263 19.789 16.888 1.00 92.12 538 LEU A N 1
ATOM 4292 C CA . LEU A 1 538 ? -30.558 19.202 16.546 1.00 92.12 538 LEU A CA 1
ATOM 4293 C C . LEU A 1 538 ? -31.586 19.372 17.676 1.00 92.12 538 LEU A C 1
ATOM 4295 O O . LEU A 1 538 ? -32.743 19.024 17.481 1.00 92.12 538 LEU A O 1
ATOM 4299 N N . ASN A 1 539 ? -31.168 19.885 18.842 1.00 89.00 539 ASN A N 1
ATOM 4300 C CA . ASN A 1 539 ? -31.958 19.926 20.082 1.00 89.00 539 ASN A CA 1
ATOM 4301 C C . ASN A 1 539 ? -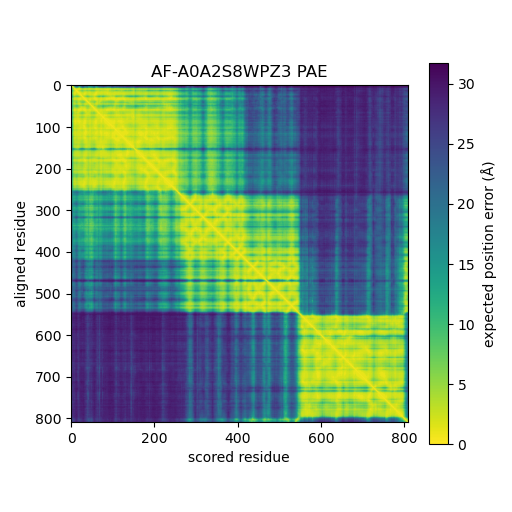32.468 18.538 20.512 1.00 89.00 539 ASN A C 1
ATOM 4303 O O . ASN A 1 539 ? -33.553 18.389 21.066 1.00 89.00 539 ASN A O 1
ATOM 4307 N N . LEU A 1 540 ? -31.655 17.510 20.262 1.00 88.56 540 LEU A N 1
ATOM 4308 C CA . LEU A 1 540 ? -31.936 16.129 20.638 1.00 88.56 540 LEU A CA 1
ATOM 4309 C C . LEU A 1 540 ? -30.904 15.630 21.645 1.00 88.56 540 LEU A C 1
ATOM 4311 O O . LEU A 1 540 ? -29.706 15.908 21.504 1.00 88.56 540 LEU A O 1
ATOM 4315 N N . GLU A 1 541 ? -31.367 14.834 22.604 1.00 89.75 541 GLU A N 1
ATOM 4316 C CA . GLU A 1 541 ? -30.522 14.050 23.499 1.00 89.75 541 GLU A CA 1
ATOM 4317 C C . GLU A 1 541 ? -30.926 12.574 23.442 1.00 89.75 541 GLU A C 1
ATOM 4319 O O . GLU A 1 541 ? -32.111 12.225 23.479 1.00 89.75 541 GLU A O 1
ATOM 4324 N N . ILE A 1 542 ? -29.926 11.702 23.333 1.00 88.44 542 ILE A N 1
ATOM 4325 C CA . ILE A 1 542 ? -30.109 10.257 23.476 1.00 88.44 542 ILE A CA 1
ATOM 4326 C C . ILE A 1 542 ? -29.461 9.794 24.775 1.00 88.44 542 ILE A C 1
ATOM 4328 O O . ILE A 1 542 ? -28.335 10.179 25.084 1.00 88.44 542 ILE A O 1
ATOM 4332 N N . GLU A 1 543 ? -30.163 8.950 25.517 1.00 85.62 543 GLU A N 1
ATOM 4333 C CA . GLU A 1 543 ? -29.610 8.181 26.623 1.00 85.62 543 GLU A CA 1
ATOM 4334 C C . GLU A 1 543 ? -29.333 6.769 26.114 1.00 85.62 543 GLU A C 1
ATOM 4336 O O . GLU A 1 543 ? -30.246 6.037 25.729 1.00 85.62 543 GLU A O 1
ATOM 4341 N N . VAL A 1 544 ? -28.063 6.387 26.121 1.00 80.31 544 VAL A N 1
ATOM 4342 C CA . VAL A 1 544 ? -27.628 5.027 25.818 1.00 80.31 544 VAL A CA 1
ATOM 4343 C C . VAL A 1 544 ? -27.618 4.246 27.121 1.00 80.31 544 VAL A C 1
ATOM 4345 O O . VAL A 1 544 ? -26.900 4.610 28.056 1.00 80.31 544 VAL A O 1
ATOM 4348 N N . GLN A 1 545 ? -28.420 3.188 27.189 1.00 75.94 545 GLN A N 1
ATOM 4349 C CA . GLN A 1 545 ? -28.477 2.246 28.301 1.00 75.94 545 GLN A CA 1
ATOM 4350 C C . GLN A 1 545 ? -27.921 0.890 27.857 1.00 75.94 545 GLN A C 1
ATOM 4352 O O . GLN A 1 545 ? -28.158 0.450 26.737 1.00 75.94 545 GLN A O 1
ATOM 4357 N N . GLU A 1 546 ? -27.215 0.214 28.758 1.00 64.81 546 GLU A N 1
ATOM 4358 C CA . GLU A 1 546 ? -26.745 -1.161 28.570 1.00 64.81 546 GLU A CA 1
ATOM 4359 C C . GLU A 1 546 ? -27.487 -2.042 29.580 1.00 64.81 546 GLU A C 1
ATOM 4361 O O . GLU A 1 546 ? -27.464 -1.754 30.782 1.00 64.81 546 GLU A O 1
ATOM 4366 N N . SER A 1 547 ? -28.149 -3.098 29.109 1.00 56.78 547 SER A N 1
ATOM 4367 C CA . SER A 1 547 ? -28.705 -4.154 29.962 1.00 56.78 547 SER A CA 1
ATOM 4368 C C . SER A 1 547 ? -27.960 -5.450 29.682 1.00 56.78 547 SER A C 1
ATOM 4370 O O . SER A 1 547 ? -27.986 -5.928 28.551 1.00 56.78 547 SER A O 1
ATOM 4372 N N . PHE A 1 548 ? -27.312 -6.040 30.687 1.00 57.62 548 PHE A N 1
ATOM 4373 C CA . PHE A 1 548 ? -26.786 -7.400 30.545 1.00 57.62 548 PHE A CA 1
ATOM 4374 C C . PHE A 1 548 ? -27.954 -8.368 30.330 1.00 57.62 548 PHE A C 1
ATOM 4376 O O . PHE A 1 548 ? -29.047 -8.147 30.852 1.00 57.62 548 PHE A O 1
ATOM 4383 N N . THR A 1 549 ? -27.741 -9.455 29.590 1.00 53.34 549 THR A N 1
ATOM 4384 C CA . THR A 1 549 ? -28.789 -10.475 29.374 1.00 53.34 549 THR A CA 1
ATOM 4385 C C . THR A 1 549 ? -29.125 -11.280 30.637 1.00 53.34 549 THR A C 1
ATOM 4387 O O . THR A 1 549 ? -29.958 -12.180 30.590 1.00 53.34 549 THR A O 1
ATOM 4390 N N . THR A 1 550 ? -28.461 -11.000 31.761 1.00 55.19 550 THR A N 1
ATOM 4391 C CA . THR A 1 550 ? -28.696 -11.628 33.065 1.00 55.19 550 THR A CA 1
ATOM 4392 C C . THR A 1 550 ? -29.425 -10.663 34.001 1.00 55.19 550 THR A C 1
ATOM 4394 O O . THR A 1 550 ? -29.032 -9.503 34.075 1.00 55.19 550 THR A O 1
ATOM 4397 N N . ASP A 1 551 ? -30.353 -11.153 34.830 1.00 56.91 551 ASP A N 1
ATOM 4398 C CA . ASP A 1 551 ? -31.040 -10.372 35.884 1.00 56.91 551 ASP A CA 1
ATOM 4399 C C . ASP A 1 551 ? -30.105 -9.871 37.019 1.00 56.91 551 ASP A C 1
ATOM 4401 O O . ASP A 1 551 ? -30.554 -9.314 38.023 1.00 56.91 551 ASP A O 1
ATOM 4405 N N . LYS A 1 552 ? -28.788 -10.100 36.909 1.00 64.25 552 LYS A N 1
ATOM 4406 C CA . LYS A 1 552 ? -27.785 -9.723 37.911 1.00 64.25 552 LYS A CA 1
ATOM 4407 C C . LYS A 1 552 ? -27.317 -8.278 37.714 1.00 64.25 552 LYS A C 1
ATOM 4409 O O . LYS A 1 552 ? -26.931 -7.876 36.623 1.00 64.25 552 LYS A O 1
ATOM 4414 N N . ASN A 1 553 ? -27.218 -7.536 38.820 1.00 68.56 553 ASN A N 1
ATOM 4415 C CA . ASN A 1 553 ? -26.652 -6.180 38.838 1.00 68.56 553 ASN A CA 1
ATOM 4416 C C . ASN A 1 553 ? -25.119 -6.140 38.642 1.00 68.56 553 ASN A C 1
ATOM 4418 O O . ASN A 1 553 ? -24.580 -5.080 38.332 1.00 68.56 553 ASN A O 1
ATOM 4422 N N . GLN A 1 554 ? -24.412 -7.256 38.864 1.00 82.81 554 GLN A N 1
ATOM 4423 C CA . GLN A 1 554 ? -22.961 -7.391 38.682 1.00 82.81 554 GLN A CA 1
ATOM 4424 C C . GLN A 1 554 ? -22.609 -8.788 38.161 1.00 82.81 554 GLN A C 1
ATOM 4426 O O . GLN A 1 554 ? -23.205 -9.772 38.601 1.00 82.81 554 GLN A O 1
ATOM 4431 N N . LEU A 1 555 ? -21.599 -8.874 37.292 1.00 87.50 555 LEU A N 1
ATOM 4432 C CA . LEU A 1 555 ? -21.042 -10.141 36.808 1.00 87.50 555 LEU A CA 1
ATOM 4433 C C . LEU A 1 555 ? -19.853 -10.577 37.671 1.00 87.50 555 LEU A C 1
ATOM 4435 O O . LEU A 1 555 ? -18.955 -9.785 37.962 1.00 87.50 555 LEU A O 1
ATOM 4439 N N . THR A 1 556 ? -19.823 -11.841 38.077 1.00 92.62 556 THR A N 1
ATOM 4440 C CA . THR A 1 556 ? -18.676 -12.424 38.783 1.00 92.62 556 THR A CA 1
ATOM 4441 C C . THR A 1 556 ? -17.548 -12.748 37.801 1.00 92.62 556 THR A C 1
ATOM 4443 O O . THR A 1 556 ? -17.778 -13.389 36.778 1.00 92.62 556 THR A O 1
ATOM 4446 N N . VAL A 1 557 ? -16.322 -12.298 38.089 1.00 93.88 557 VAL A N 1
ATOM 4447 C CA . VAL A 1 557 ? -15.165 -12.470 37.190 1.00 93.88 557 VAL A CA 1
ATOM 4448 C C . VAL A 1 557 ? -14.021 -13.199 37.886 1.00 93.88 557 VAL A C 1
ATOM 4450 O O . VAL A 1 557 ? -13.493 -12.707 38.888 1.00 93.88 557 VAL A O 1
ATOM 4453 N N . GLY A 1 558 ? -13.622 -14.343 37.326 1.00 95.31 558 GLY A N 1
ATOM 4454 C CA . GLY A 1 558 ? -12.394 -15.071 37.652 1.00 95.31 558 GLY A CA 1
ATOM 4455 C C . GLY A 1 558 ? -11.245 -14.722 36.700 1.00 95.31 558 GLY A C 1
ATOM 4456 O O . GLY A 1 558 ? -11.470 -14.334 35.553 1.00 95.31 558 GLY A O 1
ATOM 4457 N N . VAL A 1 559 ? -9.997 -14.852 37.159 1.00 95.62 559 VAL A N 1
ATOM 4458 C CA . VAL A 1 559 ? -8.801 -14.537 36.353 1.00 95.62 559 VAL A CA 1
ATOM 4459 C C . VAL A 1 559 ? -7.790 -15.683 36.373 1.00 95.62 559 VAL A C 1
ATOM 4461 O O . VAL A 1 559 ? -7.388 -16.148 37.438 1.00 95.62 559 VAL A O 1
ATOM 4464 N N . ILE A 1 560 ? -7.320 -16.083 35.191 1.00 94.94 560 ILE A N 1
ATOM 4465 C CA . ILE A 1 560 ? -6.189 -17.000 34.989 1.00 94.94 560 ILE A CA 1
ATOM 4466 C C . ILE A 1 560 ? -5.099 -16.225 34.250 1.00 94.94 560 ILE A C 1
ATOM 4468 O O . ILE A 1 560 ? -5.204 -15.985 33.053 1.00 94.94 560 ILE A O 1
ATOM 4472 N N . GLY A 1 561 ? -4.055 -15.790 34.946 1.00 92.75 561 GLY A N 1
ATOM 4473 C CA . GLY A 1 561 ? -2.977 -15.071 34.277 1.00 92.75 561 GLY A CA 1
ATOM 4474 C C . GLY A 1 561 ? -2.137 -14.248 35.228 1.00 92.75 561 GLY A C 1
ATOM 4475 O O . GLY A 1 561 ? -1.644 -14.752 36.238 1.00 92.75 561 GLY A O 1
ATOM 4476 N N . SER A 1 562 ? -1.924 -12.981 34.892 1.00 93.56 562 SER A N 1
ATOM 4477 C CA . SER A 1 562 ? -0.953 -12.108 35.549 1.00 93.56 562 SER A CA 1
ATOM 4478 C C . SER A 1 562 ? -1.550 -10.754 35.954 1.00 93.56 562 SER A C 1
ATOM 4480 O O . SER A 1 562 ? -2.767 -10.567 35.998 1.00 93.56 562 SER A O 1
ATOM 4482 N N . CYS A 1 563 ? -0.687 -9.789 36.298 1.00 91.44 563 CYS A N 1
ATOM 4483 C CA . CYS A 1 563 ? -1.108 -8.410 36.555 1.00 91.44 563 CYS A CA 1
ATOM 4484 C C . CYS A 1 563 ? -1.794 -7.787 35.332 1.00 91.44 563 CYS A C 1
ATOM 4486 O O . CYS A 1 563 ? -2.699 -6.983 35.513 1.00 91.44 563 CYS A O 1
ATOM 4488 N N . VAL A 1 564 ? -1.445 -8.232 34.119 1.00 93.19 564 VAL A N 1
ATOM 4489 C CA . VAL A 1 564 ? -2.026 -7.790 32.842 1.00 93.19 564 VAL A CA 1
ATOM 4490 C C . VAL A 1 564 ? -3.556 -7.826 32.855 1.00 93.19 564 VAL A C 1
ATOM 4492 O O . VAL A 1 564 ? -4.196 -6.863 32.435 1.00 93.19 564 VAL A O 1
ATOM 4495 N N . THR A 1 565 ? -4.144 -8.920 33.344 1.00 94.81 565 THR A N 1
ATOM 4496 C CA . THR A 1 565 ? -5.604 -9.083 33.418 1.00 94.81 565 THR A CA 1
ATOM 4497 C C . THR A 1 565 ? -6.146 -8.736 34.794 1.00 94.81 565 THR A C 1
ATOM 4499 O O . THR A 1 565 ? -7.156 -8.047 34.904 1.00 94.81 565 THR A O 1
ATOM 4502 N N . ARG A 1 566 ? -5.469 -9.160 35.868 1.00 93.44 566 ARG A N 1
ATOM 4503 C CA . ARG A 1 566 ? -5.933 -8.922 37.244 1.00 93.44 566 ARG A CA 1
ATOM 4504 C C . ARG A 1 566 ? -6.119 -7.433 37.541 1.00 93.44 566 ARG A C 1
ATOM 4506 O O . ARG A 1 566 ? -7.063 -7.062 38.233 1.00 93.44 566 ARG A O 1
ATOM 4513 N N . ASP A 1 567 ? -5.234 -6.576 37.035 1.00 93.12 567 ASP A N 1
ATOM 4514 C CA . ASP A 1 567 ? -5.253 -5.149 37.360 1.00 93.12 567 ASP A CA 1
ATOM 4515 C C . ASP A 1 567 ? -6.387 -4.369 36.666 1.00 93.12 567 ASP A C 1
ATOM 4517 O O . ASP A 1 567 ? -6.699 -3.245 37.072 1.00 93.12 567 ASP A O 1
ATOM 4521 N N . LEU A 1 568 ? -7.107 -4.998 35.729 1.00 92.50 568 LEU A N 1
ATOM 4522 C CA . LEU A 1 568 ? -8.420 -4.516 35.287 1.00 92.50 568 LEU A CA 1
ATOM 4523 C C . LEU A 1 568 ? -9.405 -4.456 36.463 1.00 92.50 568 LEU A C 1
ATOM 4525 O O . LEU A 1 568 ? -10.229 -3.552 36.544 1.00 92.50 568 LEU A O 1
ATOM 4529 N N . PHE A 1 569 ? -9.279 -5.346 37.443 1.00 92.94 569 PHE A N 1
ATOM 4530 C CA . PHE A 1 569 ? -10.140 -5.396 38.628 1.00 92.94 569 PHE A CA 1
ATOM 4531 C C . PHE A 1 569 ? -9.444 -4.813 39.867 1.00 92.94 569 PHE A C 1
ATOM 4533 O O . PHE A 1 569 ? -9.702 -5.201 41.006 1.00 92.94 569 PHE A O 1
ATOM 4540 N N . ASN A 1 570 ? -8.556 -3.834 39.663 1.00 90.50 570 ASN A N 1
ATOM 4541 C CA . ASN A 1 570 ? -7.862 -3.116 40.729 1.00 90.50 570 ASN A CA 1
ATOM 4542 C C . ASN A 1 570 ? -8.364 -1.670 40.814 1.00 90.50 570 ASN A C 1
ATOM 4544 O O . ASN A 1 570 ? -8.182 -0.886 39.890 1.00 90.50 570 ASN A O 1
ATOM 4548 N N . SER A 1 571 ? -8.961 -1.278 41.943 1.00 89.56 571 SER A N 1
ATOM 4549 C CA . SER A 1 571 ? -9.584 0.048 42.094 1.00 89.56 571 SER A CA 1
ATOM 4550 C C . SER A 1 571 ? -8.601 1.225 42.037 1.00 89.56 571 SER A C 1
ATOM 4552 O O . SER A 1 571 ? -9.047 2.346 41.820 1.00 89.56 571 SER A O 1
ATOM 4554 N N . LYS A 1 572 ? -7.290 0.996 42.207 1.00 87.56 572 LYS A N 1
ATOM 4555 C CA . LYS A 1 572 ? -6.266 2.039 42.010 1.00 87.56 572 LYS A CA 1
ATOM 4556 C C . LYS A 1 572 ? -5.996 2.327 40.530 1.00 87.56 572 LYS A C 1
ATOM 4558 O O . LYS A 1 572 ? -5.583 3.431 40.204 1.00 87.56 572 LYS A O 1
ATOM 4563 N N . LEU A 1 573 ? -6.199 1.335 39.663 1.00 87.44 573 LEU A N 1
ATOM 4564 C CA . LEU A 1 573 ? -5.879 1.396 38.232 1.00 87.44 573 LEU A CA 1
ATOM 4565 C C . LEU A 1 573 ? -7.129 1.555 37.360 1.00 87.44 573 LEU A C 1
ATOM 4567 O O . LEU A 1 573 ? -7.099 2.258 36.357 1.00 87.44 573 LEU A O 1
ATOM 4571 N N . SER A 1 574 ? -8.235 0.951 37.788 1.00 85.00 574 SER A N 1
ATOM 4572 C CA . SER A 1 574 ? -9.524 0.931 37.096 1.00 85.00 574 SER A CA 1
ATOM 4573 C C . SER A 1 574 ? -10.637 1.431 38.027 1.00 85.00 574 SER A C 1
ATOM 4575 O O . SER A 1 574 ? -11.451 0.641 38.511 1.00 85.00 574 SER A O 1
ATOM 4577 N N . PRO A 1 575 ? -10.685 2.726 38.376 1.00 81.31 575 PRO A N 1
ATOM 4578 C CA . PRO A 1 575 ? -11.711 3.239 39.281 1.00 81.31 575 PRO A CA 1
ATOM 4579 C C . PRO A 1 575 ? -13.124 2.951 38.744 1.00 81.31 575 PRO A C 1
ATOM 4581 O O . PRO A 1 575 ? -13.391 3.067 37.552 1.00 81.31 575 PRO A O 1
ATOM 4584 N N . GLY A 1 576 ? -14.040 2.546 39.629 1.00 80.25 576 GLY A N 1
ATOM 4585 C CA . GLY A 1 576 ? -15.441 2.281 39.276 1.00 80.25 576 GLY A CA 1
ATOM 4586 C C . GLY A 1 576 ? -15.759 0.875 38.749 1.00 80.25 576 GLY A C 1
ATOM 4587 O O . GLY A 1 576 ? -16.940 0.563 38.606 1.00 80.25 576 GLY A O 1
ATOM 4588 N N . TRP A 1 577 ? -14.769 -0.008 38.542 1.00 85.56 577 TRP A N 1
ATOM 4589 C CA . TRP A 1 577 ? -15.002 -1.373 38.026 1.00 85.56 577 TRP A CA 1
ATOM 4590 C C . TRP A 1 577 ? -16.024 -2.176 38.858 1.00 85.56 577 TRP A C 1
ATOM 4592 O O . TRP A 1 577 ? -16.835 -2.921 38.310 1.00 85.56 577 TRP A O 1
ATOM 4602 N N . LYS A 1 578 ? -16.048 -1.957 40.182 1.00 87.44 578 LYS A N 1
ATOM 4603 C CA . LYS A 1 578 ? -16.970 -2.610 41.128 1.00 87.44 578 LYS A CA 1
ATOM 4604 C C . LYS A 1 578 ? -18.441 -2.279 40.898 1.00 87.44 578 LYS A C 1
ATOM 4606 O O . LYS A 1 578 ? -19.289 -2.921 41.490 1.00 87.44 578 LYS A O 1
ATOM 4611 N N . SER A 1 579 ? -18.767 -1.271 40.091 1.00 82.00 579 SER A N 1
ATOM 4612 C CA . SER A 1 579 ? -20.162 -1.011 39.718 1.00 82.00 579 SER A CA 1
ATOM 4613 C C . SER A 1 579 ? -20.733 -2.096 38.801 1.00 82.00 579 SER A C 1
ATOM 4615 O O . SER A 1 579 ? -21.946 -2.259 38.762 1.00 82.00 579 SER A O 1
ATOM 4617 N N . ARG A 1 580 ? -19.866 -2.837 38.094 1.00 77.12 580 ARG A N 1
ATOM 4618 C CA . ARG A 1 580 ? -20.237 -3.806 37.052 1.00 77.12 580 ARG A CA 1
ATOM 4619 C C . ARG A 1 580 ? -19.812 -5.234 37.363 1.00 77.12 580 ARG A C 1
ATOM 4621 O O . ARG A 1 580 ? -20.467 -6.168 36.915 1.00 77.12 580 ARG A O 1
ATOM 4628 N N . TYR A 1 581 ? -18.731 -5.406 38.121 1.00 88.94 581 TYR A N 1
ATOM 4629 C CA . TYR A 1 581 ? -18.162 -6.725 38.370 1.00 88.94 581 TYR A CA 1
ATOM 4630 C C . TYR A 1 581 ? -17.956 -6.999 39.856 1.00 88.94 581 TYR A C 1
ATOM 4632 O O . TYR A 1 581 ? -17.618 -6.100 40.630 1.00 88.94 581 TYR A O 1
ATOM 4640 N N . ALA A 1 582 ? -18.072 -8.271 40.221 1.00 91.12 582 ALA A N 1
ATOM 4641 C CA . ALA A 1 582 ? -17.629 -8.825 41.490 1.00 91.12 582 ALA A CA 1
ATOM 4642 C C . ALA A 1 582 ? -16.406 -9.717 41.232 1.00 91.12 582 ALA A C 1
ATOM 4644 O O . ALA A 1 582 ? -16.464 -10.653 40.438 1.00 91.12 582 ALA A O 1
ATOM 4645 N N . PHE A 1 583 ? -15.271 -9.419 41.864 1.00 90.06 583 PHE A N 1
ATOM 4646 C CA . PHE A 1 583 ? -14.050 -10.193 41.638 1.00 90.06 583 PHE A CA 1
ATOM 4647 C C . PHE A 1 583 ? -14.084 -11.487 42.449 1.00 90.06 583 PHE A C 1
ATOM 4649 O O . PHE A 1 583 ? -14.107 -11.450 43.677 1.00 90.06 583 PHE A O 1
ATOM 4656 N N . HIS A 1 584 ? -14.063 -12.610 41.741 1.00 84.00 584 HIS A N 1
ATOM 4657 C CA . HIS A 1 584 ? -14.103 -13.963 42.290 1.00 84.00 584 HIS A CA 1
ATOM 4658 C C . HIS A 1 584 ? -12.733 -14.446 42.793 1.00 84.00 584 HIS A C 1
ATOM 4660 O O . HIS A 1 584 ? -12.606 -15.489 43.418 1.00 84.00 584 HIS A O 1
ATOM 4666 N N . GLY A 1 585 ? -11.673 -13.689 42.517 1.00 84.75 585 GLY A N 1
ATOM 4667 C CA . GLY A 1 585 ? -10.308 -14.138 42.746 1.00 84.75 585 GLY A CA 1
ATOM 4668 C C . GLY A 1 585 ? -9.669 -14.658 41.466 1.00 84.75 585 GLY A C 1
ATOM 4669 O O . GLY A 1 585 ? -10.265 -14.668 40.388 1.00 84.75 585 GLY A O 1
ATOM 4670 N N . GLY A 1 586 ? -8.405 -15.043 41.576 1.00 87.25 586 GLY A N 1
ATOM 4671 C CA . GLY A 1 586 ? -7.614 -15.406 40.417 1.00 87.25 586 GLY A CA 1
ATOM 4672 C C . GLY A 1 586 ? -6.393 -16.226 40.770 1.00 87.25 586 GLY A C 1
ATOM 4673 O O . GLY A 1 586 ? -5.821 -16.110 41.857 1.00 87.25 586 GLY A O 1
ATOM 4674 N N . GLN A 1 587 ? -5.952 -17.003 39.798 1.00 86.81 587 GLN A N 1
ATOM 4675 C CA . GLN A 1 587 ? -4.614 -17.553 39.774 1.00 86.81 587 GLN A CA 1
ATOM 4676 C C . GLN A 1 587 ? -3.643 -16.441 39.347 1.00 86.81 587 GLN A C 1
ATOM 4678 O O . GLN A 1 587 ? -3.856 -15.773 38.336 1.00 86.81 587 GLN A O 1
ATOM 4683 N N . TYR A 1 588 ? -2.562 -16.237 40.116 1.00 89.75 588 TYR A N 1
ATOM 4684 C CA . TYR A 1 588 ? -1.612 -15.142 39.885 1.00 89.75 588 TYR A CA 1
ATOM 4685 C C . TYR A 1 588 ? -0.209 -15.619 39.471 1.00 89.75 588 TYR A C 1
ATOM 4687 O O . TYR A 1 588 ? 0.578 -16.102 40.284 1.00 89.75 588 TYR A O 1
ATOM 4695 N N . GLN A 1 589 ? 0.130 -15.380 38.207 1.00 92.81 589 GLN A N 1
ATOM 4696 C CA . GLN A 1 589 ? 1.387 -15.672 37.511 1.00 92.81 589 GLN A CA 1
ATOM 4697 C C . GLN A 1 589 ? 1.865 -17.138 37.542 1.00 92.81 589 GLN A C 1
ATOM 4699 O O . GLN A 1 589 ? 3.018 -17.412 37.883 1.00 92.81 589 GLN A O 1
ATOM 4704 N N . MET A 1 590 ? 0.981 -18.052 37.166 1.00 94.38 590 MET A N 1
ATOM 4705 C CA . MET A 1 590 ? 1.195 -19.477 36.946 1.00 94.38 590 MET A CA 1
ATOM 4706 C C . MET A 1 590 ? 0.927 -19.757 35.461 1.00 94.38 590 MET A C 1
ATOM 4708 O O . MET A 1 590 ? 0.012 -19.182 34.878 1.00 94.38 590 MET A O 1
ATOM 4712 N N . SER A 1 591 ? 1.764 -20.590 34.849 1.00 96.69 591 SER A N 1
ATOM 4713 C CA . SER A 1 591 ? 1.608 -21.036 33.461 1.00 96.69 591 SER A CA 1
ATOM 4714 C C . SER A 1 591 ? 0.369 -21.920 33.318 1.00 96.69 591 SER A C 1
ATOM 4716 O O . SER A 1 591 ? 0.075 -22.719 34.211 1.00 96.69 591 SER A O 1
ATOM 4718 N N . LEU A 1 592 ? -0.312 -21.851 32.171 1.00 97.69 592 LEU A N 1
ATOM 4719 C CA . LEU A 1 592 ? -1.418 -22.758 31.854 1.00 97.69 592 LEU A CA 1
ATOM 4720 C C . LEU A 1 592 ? -0.961 -24.226 31.872 1.00 97.69 592 LEU A C 1
ATOM 4722 O O . LEU A 1 592 ? -1.686 -25.089 32.362 1.00 97.69 592 LEU A O 1
ATOM 4726 N N . VAL A 1 593 ? 0.267 -24.501 31.413 1.00 97.94 593 VAL A N 1
ATOM 4727 C CA . VAL A 1 593 ? 0.889 -25.838 31.487 1.00 97.94 593 VAL A CA 1
ATOM 4728 C C . VAL A 1 593 ? 0.931 -26.336 32.923 1.00 97.94 593 VAL A C 1
ATOM 4730 O O . VAL A 1 593 ? 0.604 -27.485 33.195 1.00 97.94 593 VAL A O 1
ATOM 4733 N N . SER A 1 594 ? 1.316 -25.452 33.839 1.00 97.12 594 SER A N 1
ATOM 4734 C CA . S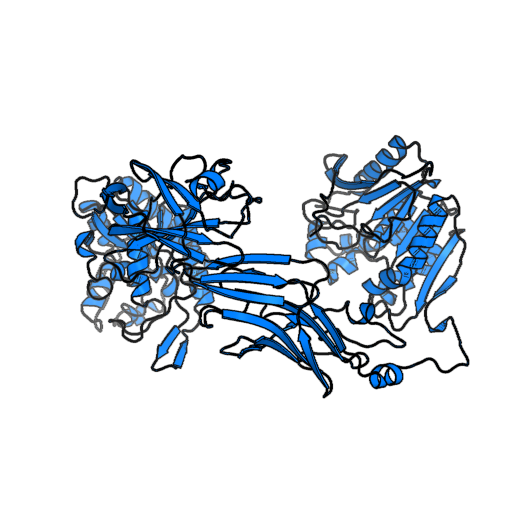ER A 1 594 ? 1.403 -25.777 35.251 1.00 97.12 594 SER A CA 1
ATOM 4735 C C . SER A 1 594 ? 0.023 -25.976 35.877 1.00 97.12 594 SER A C 1
ATOM 4737 O O . SER A 1 594 ? -0.173 -26.963 36.576 1.00 97.12 594 SER A O 1
ATOM 4739 N N . LEU A 1 595 ? -0.936 -25.081 35.607 1.00 96.88 595 LEU A N 1
ATOM 4740 C CA . LEU A 1 595 ? -2.299 -25.137 36.156 1.00 96.88 595 LEU A CA 1
ATOM 4741 C C . LEU A 1 595 ? -3.001 -26.464 35.830 1.00 96.88 595 LEU A C 1
ATOM 4743 O O . LEU A 1 595 ? -3.734 -26.972 36.672 1.00 96.88 595 LEU A O 1
ATOM 4747 N N . LEU A 1 596 ? -2.785 -27.002 34.624 1.00 97.00 596 LEU A N 1
ATOM 4748 C CA . LEU A 1 596 ? -3.428 -28.224 34.122 1.00 97.00 596 LEU A CA 1
ATOM 4749 C C . LEU A 1 596 ? -2.584 -29.497 34.338 1.00 97.00 596 LEU A C 1
ATOM 4751 O O . LEU A 1 596 ? -2.942 -30.553 33.811 1.00 97.00 596 LEU A O 1
ATOM 4755 N N . ALA A 1 597 ? -1.473 -29.409 35.074 1.00 96.56 597 ALA A N 1
ATOM 4756 C CA . ALA A 1 597 ? -0.667 -30.560 35.473 1.00 96.56 597 ALA A CA 1
ATOM 4757 C C . ALA A 1 597 ? -1.129 -31.135 36.826 1.00 96.56 597 ALA A C 1
ATOM 4759 O O . ALA A 1 597 ? -1.858 -30.488 37.574 1.00 96.56 597 ALA A O 1
ATOM 4760 N N . GLU A 1 598 ? -0.677 -32.344 37.164 1.00 94.94 598 GLU A N 1
ATOM 4761 C CA . GLU A 1 598 ? -0.982 -32.975 38.457 1.00 94.94 598 GLU A CA 1
ATOM 4762 C C . GLU A 1 598 ? -0.347 -32.208 39.640 1.00 94.94 598 GLU A C 1
ATOM 4764 O O . GLU A 1 598 ? 0.753 -31.664 39.496 1.00 94.94 598 GLU A O 1
ATOM 4769 N N . PRO A 1 599 ? -0.962 -32.167 40.835 1.00 94.81 599 PRO A N 1
ATOM 4770 C CA . PRO A 1 599 ? -0.355 -31.531 42.004 1.00 94.81 599 PRO A CA 1
ATOM 4771 C C . PRO A 1 599 ? 1.028 -32.101 42.354 1.00 94.81 599 PRO A C 1
ATOM 4773 O O . PRO A 1 599 ?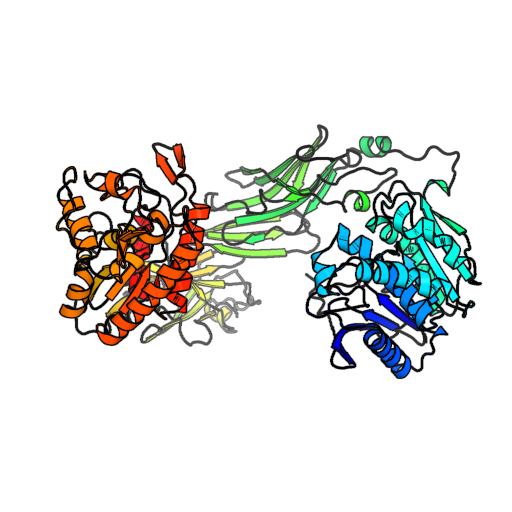 1.267 -33.308 42.277 1.00 94.81 599 PRO A O 1
ATOM 4776 N N . VAL A 1 600 ? 1.947 -31.231 42.777 1.00 93.00 600 VAL A N 1
ATOM 4777 C CA . VAL A 1 600 ? 3.315 -31.611 43.158 1.00 93.00 600 VAL A CA 1
ATOM 4778 C C . VAL A 1 600 ? 3.438 -31.626 44.677 1.00 93.00 600 VAL A C 1
ATOM 4780 O O . VAL A 1 600 ? 3.173 -30.627 45.343 1.00 93.00 600 VAL A O 1
ATOM 4783 N N . SER A 1 601 ? 3.875 -32.758 45.238 1.00 87.94 601 SER A N 1
ATOM 4784 C CA . SER A 1 601 ? 4.063 -32.895 46.687 1.00 87.94 601 SER A CA 1
ATOM 4785 C C . SER A 1 601 ? 5.073 -31.882 47.227 1.00 87.94 601 SER A C 1
ATOM 4787 O O . SER A 1 601 ? 6.199 -31.778 46.740 1.00 87.94 601 SER A O 1
ATOM 4789 N N . ARG A 1 602 ? 4.680 -31.181 48.295 1.00 85.06 602 ARG A N 1
ATOM 4790 C CA . ARG A 1 602 ? 5.505 -30.178 48.982 1.00 85.06 602 ARG A CA 1
ATOM 4791 C C . ARG A 1 602 ? 6.374 -30.745 50.109 1.00 85.06 602 ARG A C 1
ATOM 4793 O O . ARG A 1 602 ? 7.093 -29.989 50.749 1.00 85.06 602 ARG A O 1
ATOM 4800 N N . ALA A 1 603 ? 6.356 -32.060 50.349 1.00 79.44 603 ALA A N 1
ATOM 4801 C CA . ALA A 1 603 ? 7.019 -32.682 51.505 1.00 79.44 603 ALA A CA 1
ATOM 4802 C C . ALA A 1 603 ? 8.542 -32.423 51.601 1.00 79.44 603 ALA A C 1
ATOM 4804 O O . ALA A 1 603 ? 9.115 -32.570 52.676 1.00 79.44 603 ALA A O 1
ATOM 4805 N N . GLN A 1 604 ? 9.193 -32.048 50.494 1.00 72.88 604 GLN A N 1
ATOM 4806 C CA . GLN A 1 604 ? 10.633 -31.758 50.414 1.00 72.88 604 GLN A CA 1
ATOM 4807 C C . GLN A 1 604 ? 10.937 -30.357 49.847 1.00 72.88 604 GLN A C 1
ATOM 4809 O O . GLN A 1 604 ? 12.047 -30.099 49.379 1.00 72.88 604 GLN A O 1
ATOM 4814 N N . VAL A 1 605 ? 9.953 -29.452 49.850 1.00 85.19 605 VAL A N 1
ATOM 4815 C CA . VAL A 1 605 ? 10.071 -28.112 49.257 1.00 85.19 605 VAL A CA 1
ATOM 4816 C C . VAL A 1 605 ? 10.284 -27.076 50.362 1.00 85.19 605 VAL A C 1
ATOM 4818 O O . VAL A 1 605 ? 9.383 -26.819 51.155 1.00 85.19 605 VAL A O 1
ATOM 4821 N N . ASP A 1 606 ? 11.468 -26.457 50.399 1.00 89.00 606 ASP A N 1
ATOM 4822 C CA . ASP A 1 606 ? 11.777 -25.345 51.311 1.00 89.00 606 ASP A CA 1
ATOM 4823 C C . ASP A 1 606 ? 11.454 -23.988 50.662 1.00 89.00 606 ASP A C 1
ATOM 4825 O O . ASP A 1 606 ? 12.259 -23.410 49.927 1.00 89.00 606 ASP A O 1
ATOM 4829 N N . LEU A 1 607 ? 10.259 -23.467 50.943 1.00 89.94 607 LEU A N 1
ATOM 4830 C CA . LEU A 1 607 ? 9.827 -22.139 50.490 1.00 89.94 607 LEU A CA 1
ATOM 4831 C C . LEU A 1 607 ? 10.307 -20.992 51.402 1.00 89.94 607 LEU A C 1
ATOM 4833 O O . LEU A 1 607 ? 9.798 -19.874 51.302 1.00 89.94 607 LEU A O 1
ATOM 4837 N N . GLY A 1 608 ? 11.280 -21.234 52.287 1.00 87.00 608 GLY A N 1
ATOM 4838 C CA . GLY A 1 608 ? 11.948 -20.181 53.051 1.00 87.00 608 GLY A CA 1
ATOM 4839 C C . GLY A 1 608 ? 12.580 -19.117 52.144 1.00 87.00 608 GLY A C 1
ATOM 4840 O O . GLY A 1 608 ? 12.964 -19.404 51.012 1.00 87.00 608 GLY A O 1
ATOM 4841 N N . GLY A 1 609 ? 12.661 -17.873 52.629 1.00 85.81 609 GLY A N 1
ATOM 4842 C CA . GLY A 1 609 ? 13.206 -16.725 51.882 1.00 85.81 609 GLY A CA 1
ATOM 4843 C C . GLY A 1 609 ? 12.177 -15.923 51.071 1.00 85.81 609 GLY A C 1
ATOM 4844 O O . GLY A 1 609 ? 12.474 -14.813 50.633 1.00 85.81 609 GLY A O 1
ATOM 4845 N N . MET A 1 610 ? 10.953 -16.437 50.923 1.00 92.06 610 MET A N 1
ATOM 4846 C CA . MET A 1 610 ? 9.863 -15.764 50.208 1.00 92.06 610 MET A CA 1
ATOM 4847 C C . MET A 1 610 ? 9.042 -14.849 51.130 1.00 92.06 610 MET A C 1
ATOM 4849 O O . MET A 1 610 ? 8.828 -15.165 52.300 1.00 92.06 610 MET A O 1
ATOM 4853 N N . ASP A 1 611 ? 8.517 -13.743 50.592 1.00 92.94 611 ASP A N 1
ATOM 4854 C CA . ASP A 1 611 ? 7.448 -12.989 51.254 1.00 92.94 611 ASP A CA 1
ATOM 4855 C C . ASP A 1 611 ? 6.121 -13.767 51.223 1.00 92.94 611 ASP A C 1
ATOM 4857 O O . ASP A 1 611 ? 5.922 -14.659 50.394 1.00 92.94 611 ASP A O 1
ATOM 4861 N N . GLU A 1 612 ? 5.187 -13.404 52.103 1.00 92.50 612 GLU A N 1
ATOM 4862 C CA . GLU A 1 612 ? 3.934 -14.144 52.285 1.00 92.50 612 GLU A CA 1
ATOM 4863 C C . GLU A 1 612 ? 3.091 -14.244 51.006 1.00 92.50 612 GLU A C 1
ATOM 4865 O O . GLU A 1 612 ? 2.541 -15.300 50.692 1.00 92.50 612 GLU A O 1
ATOM 4870 N N . HIS A 1 613 ? 3.018 -13.169 50.222 1.00 89.88 613 HIS A N 1
ATOM 4871 C CA . HIS A 1 613 ? 2.234 -13.165 48.992 1.00 89.88 613 HIS A CA 1
ATOM 4872 C C . HIS A 1 613 ? 2.877 -14.061 47.921 1.00 89.88 613 HIS A C 1
ATOM 4874 O O . HIS A 1 613 ? 2.178 -14.820 47.240 1.00 89.88 613 HIS A O 1
ATOM 4880 N N . SER A 1 614 ? 4.204 -14.012 47.781 1.00 91.62 614 SER A N 1
ATOM 4881 C CA . SER A 1 614 ? 4.937 -14.919 46.895 1.00 91.62 614 SER A CA 1
ATOM 4882 C C . SER A 1 614 ? 4.799 -16.374 47.338 1.00 91.62 614 SER A C 1
ATOM 4884 O O . SER A 1 614 ? 4.586 -17.238 46.487 1.00 91.62 614 SER A O 1
ATOM 4886 N N . ARG A 1 615 ? 4.867 -16.648 48.647 1.00 92.75 615 ARG A N 1
ATOM 4887 C CA . ARG A 1 615 ? 4.703 -17.989 49.223 1.00 92.75 615 ARG A CA 1
ATOM 4888 C C . ARG A 1 615 ? 3.335 -18.575 48.886 1.00 92.75 615 ARG A C 1
ATOM 4890 O O . ARG A 1 615 ? 3.285 -19.643 48.287 1.00 92.75 615 ARG A O 1
ATOM 4897 N N . ILE A 1 616 ? 2.247 -17.850 49.158 1.00 90.94 616 ILE A N 1
ATOM 4898 C CA . ILE A 1 616 ? 0.875 -18.297 48.852 1.00 90.94 616 ILE A CA 1
ATOM 4899 C C . ILE A 1 616 ? 0.705 -18.581 47.354 1.00 90.94 616 ILE A C 1
ATOM 4901 O O . ILE A 1 616 ? 0.135 -19.602 46.972 1.00 90.94 616 ILE A O 1
ATOM 4905 N N . ALA A 1 617 ? 1.206 -17.696 46.486 1.00 91.31 617 ALA A N 1
ATOM 4906 C CA . ALA A 1 617 ? 1.100 -17.893 45.042 1.00 91.31 617 ALA A CA 1
ATOM 4907 C C . ALA A 1 617 ? 1.881 -19.127 44.560 1.00 91.31 617 ALA A C 1
ATOM 4909 O O . ALA A 1 617 ? 1.401 -19.840 43.681 1.00 91.31 617 ALA A O 1
ATOM 4910 N N . THR A 1 618 ? 3.057 -19.387 45.137 1.00 93.25 618 THR A N 1
ATOM 4911 C CA . THR A 1 618 ? 3.863 -20.575 44.829 1.00 93.25 618 THR A CA 1
ATOM 4912 C C . THR A 1 618 ? 3.215 -21.843 45.370 1.00 93.25 618 THR A C 1
ATOM 4914 O O . THR A 1 618 ? 3.077 -22.802 44.626 1.00 93.25 618 THR A O 1
ATOM 4917 N N . GLU A 1 619 ? 2.744 -21.865 46.617 1.00 92.81 619 GLU A N 1
ATOM 4918 C CA . GLU A 1 619 ? 2.030 -23.023 47.179 1.00 92.81 619 GLU A CA 1
ATOM 4919 C C . GLU A 1 619 ? 0.812 -23.393 46.331 1.00 92.81 619 GLU A C 1
ATOM 4921 O O . GLU A 1 619 ? 0.589 -24.562 46.024 1.00 92.81 619 GLU A O 1
ATOM 4926 N N . ARG A 1 620 ? 0.084 -22.382 45.855 1.00 92.12 620 ARG A N 1
ATOM 4927 C CA . ARG A 1 620 ? -1.043 -22.562 44.943 1.00 92.12 620 ARG A CA 1
ATOM 4928 C C . ARG A 1 620 ? -0.641 -23.126 43.579 1.00 92.12 620 ARG A C 1
ATOM 4930 O O . ARG A 1 620 ? -1.420 -23.872 42.990 1.00 92.12 620 ARG A O 1
ATOM 4937 N N . ASP A 1 621 ? 0.552 -22.794 43.087 1.00 94.38 621 ASP A N 1
ATOM 4938 C CA . ASP A 1 621 ? 1.131 -23.406 41.887 1.00 94.38 621 ASP A CA 1
ATOM 4939 C C . ASP A 1 621 ? 1.523 -24.868 42.133 1.00 94.38 621 ASP A C 1
ATOM 4941 O O . ASP A 1 621 ? 1.370 -25.690 41.247 1.00 94.38 621 ASP A O 1
ATOM 4945 N N . PHE A 1 622 ? 1.953 -25.257 43.332 1.00 94.06 622 PHE A N 1
ATOM 4946 C CA . PHE A 1 622 ? 2.208 -26.672 43.637 1.00 94.06 622 PHE A CA 1
ATOM 4947 C C . PHE A 1 622 ? 0.908 -27.479 43.767 1.00 94.06 622 PHE A C 1
ATOM 4949 O O . PHE A 1 622 ? 0.805 -28.570 43.204 1.00 94.06 622 PHE A O 1
ATOM 4956 N N . ASP A 1 623 ? -0.092 -26.927 44.456 1.00 92.88 623 ASP A N 1
ATOM 4957 C CA . ASP A 1 623 ? -1.330 -27.636 44.800 1.00 92.88 623 ASP A CA 1
ATOM 4958 C C . ASP A 1 623 ? -2.405 -27.583 43.696 1.00 92.88 623 ASP A C 1
ATOM 4960 O O . ASP A 1 623 ? -3.371 -28.341 43.742 1.00 92.88 623 ASP A O 1
ATOM 4964 N N . LYS A 1 624 ? -2.268 -26.682 42.710 1.00 93.12 624 LYS A N 1
ATOM 4965 C CA . LYS A 1 624 ? -3.211 -26.482 41.583 1.00 93.12 624 LYS A CA 1
ATOM 4966 C C . LYS A 1 624 ? -4.646 -26.145 42.015 1.00 93.12 624 LYS A C 1
ATOM 4968 O O . LYS A 1 624 ? -5.604 -26.393 41.281 1.00 93.12 624 LYS A O 1
ATOM 4973 N N . SER A 1 625 ? -4.813 -25.541 43.195 1.00 90.25 625 SER A N 1
ATOM 4974 C CA . SER A 1 625 ? -6.119 -25.430 43.873 1.00 90.25 625 SER A CA 1
ATOM 4975 C C . SER A 1 625 ? -7.186 -24.647 43.098 1.00 90.25 625 SER A C 1
ATOM 4977 O O . SER A 1 625 ? -8.378 -24.875 43.298 1.00 90.25 625 SER A O 1
ATOM 4979 N N . TYR A 1 626 ? -6.786 -23.743 42.195 1.00 93.06 626 TYR A N 1
ATOM 4980 C CA . TYR A 1 626 ? -7.727 -22.827 41.546 1.00 93.06 626 TYR A CA 1
ATOM 4981 C C . TYR A 1 626 ? -8.727 -23.527 40.618 1.00 93.06 626 TYR A C 1
ATOM 4983 O O . TYR A 1 626 ? -9.853 -23.059 40.489 1.00 93.06 626 TYR A O 1
ATOM 4991 N N . LEU A 1 627 ? -8.373 -24.673 40.023 1.00 93.06 627 LEU A N 1
ATOM 4992 C CA . LEU A 1 627 ? -9.331 -25.449 39.225 1.00 93.06 627 LEU A CA 1
ATOM 4993 C C . LEU A 1 627 ? -10.509 -25.942 40.078 1.00 93.06 627 LEU A C 1
ATOM 4995 O O . LEU A 1 627 ? -11.651 -25.939 39.623 1.00 93.06 627 LEU A O 1
ATOM 4999 N N . SER A 1 628 ? -10.252 -26.329 41.328 1.00 91.88 628 SER A N 1
ATOM 5000 C CA . SER A 1 628 ? -11.303 -26.764 42.254 1.00 91.88 628 SER A CA 1
ATOM 5001 C C . SER A 1 628 ? -12.225 -25.610 42.649 1.00 91.88 628 SER A C 1
ATOM 5003 O O . SER A 1 628 ? -13.434 -25.806 42.727 1.00 91.88 628 SER A O 1
ATOM 5005 N N . GLU A 1 629 ? -11.671 -24.412 42.839 1.00 93.44 629 GLU A N 1
ATOM 5006 C CA . GLU A 1 629 ? -12.434 -23.194 43.147 1.00 93.44 629 GLU A CA 1
ATOM 5007 C C . GLU A 1 629 ? -13.319 -22.778 41.964 1.00 93.44 629 GLU A C 1
ATOM 5009 O O . GLU A 1 629 ? -14.528 -22.627 42.131 1.00 93.44 629 GLU A O 1
ATOM 5014 N N . LEU A 1 630 ? -12.764 -22.732 40.746 1.00 94.19 630 LEU A N 1
ATOM 5015 C CA . LEU A 1 630 ? -13.533 -22.440 39.530 1.00 94.19 630 LEU A CA 1
ATOM 5016 C C . LEU A 1 630 ? -14.693 -23.422 39.340 1.00 94.19 630 LEU A C 1
ATOM 5018 O O . LEU A 1 630 ? -15.805 -23.014 39.015 1.00 94.19 630 LEU A O 1
ATOM 5022 N N . ARG A 1 631 ? -14.455 -24.717 39.579 1.00 93.88 631 ARG A N 1
ATOM 5023 C CA . ARG A 1 631 ? -15.498 -25.748 39.503 1.00 93.88 631 ARG A CA 1
ATOM 5024 C C . ARG A 1 631 ? -16.585 -25.562 40.565 1.00 93.88 631 ARG A C 1
ATOM 5026 O O . ARG A 1 631 ? -17.748 -25.853 40.287 1.00 93.88 631 ARG A O 1
ATOM 5033 N N . ALA A 1 632 ? -16.211 -25.169 41.779 1.00 91.75 632 ALA A N 1
ATOM 5034 C CA . ALA A 1 632 ? -17.149 -25.011 42.885 1.00 91.75 632 ALA A CA 1
ATOM 5035 C C . ALA A 1 632 ? -18.040 -23.778 42.704 1.00 91.75 632 ALA A C 1
ATOM 5037 O O . ALA A 1 632 ? -19.239 -23.845 42.965 1.00 91.75 632 ALA A O 1
ATOM 5038 N N . GLU A 1 633 ? -17.459 -22.674 42.248 1.00 88.94 633 GLU A N 1
ATOM 5039 C CA . GLU A 1 633 ? -18.111 -21.370 42.292 1.00 88.94 633 GLU A CA 1
ATOM 5040 C C . GLU A 1 633 ? -18.601 -20.863 40.920 1.00 88.94 633 GLU A C 1
ATOM 5042 O O . GLU A 1 633 ? -19.483 -20.010 40.895 1.00 88.94 633 GLU A O 1
ATOM 5047 N N . GLN A 1 634 ? -18.080 -21.385 39.797 1.00 92.25 634 GLN A N 1
ATOM 5048 C CA . GLN A 1 634 ? -18.530 -21.112 38.416 1.00 92.25 634 GLN A CA 1
ATOM 5049 C C . GLN A 1 634 ? -18.780 -19.618 38.124 1.00 92.25 634 GLN A C 1
ATOM 5051 O O . GLN A 1 634 ? -19.935 -19.202 37.988 1.00 92.25 634 GLN A O 1
ATOM 5056 N N . PRO A 1 635 ? -17.722 -18.788 38.026 1.00 93.88 635 PRO A N 1
ATOM 5057 C CA . PRO A 1 635 ? -17.893 -17.361 37.764 1.00 93.88 635 PRO A CA 1
ATOM 5058 C C . PRO A 1 635 ? -18.600 -17.121 36.422 1.00 93.88 635 PRO A C 1
ATOM 5060 O O . PRO A 1 635 ? -18.503 -17.933 35.502 1.00 93.88 635 PRO A O 1
ATOM 5063 N N . ASP A 1 636 ? -19.279 -15.982 36.289 1.00 92.69 636 ASP A N 1
ATOM 5064 C CA . ASP A 1 636 ? -19.977 -15.606 35.052 1.00 92.69 636 ASP A CA 1
ATOM 5065 C C . ASP A 1 636 ? -18.980 -15.416 33.892 1.00 92.69 636 ASP A C 1
ATOM 5067 O O . ASP A 1 636 ? -19.273 -15.745 32.740 1.00 92.69 636 ASP A O 1
ATOM 5071 N N . VAL A 1 637 ? -17.774 -14.923 34.199 1.00 93.88 637 VAL A N 1
ATOM 5072 C CA . VAL A 1 637 ? -16.695 -14.680 33.233 1.00 93.88 637 VAL A CA 1
ATOM 5073 C C . VAL A 1 637 ? -15.362 -15.194 33.775 1.00 93.88 637 VAL A C 1
ATOM 5075 O O . VAL A 1 637 ? -15.027 -14.953 34.934 1.00 93.88 637 VAL A O 1
ATOM 5078 N N . ILE A 1 638 ? -14.551 -15.832 32.930 1.00 95.94 638 ILE A N 1
ATOM 5079 C CA . ILE A 1 638 ? -13.121 -16.053 33.192 1.00 95.94 638 ILE A CA 1
ATOM 5080 C C . ILE A 1 638 ? -12.309 -15.299 32.153 1.00 95.94 638 ILE A C 1
ATOM 5082 O O . ILE A 1 638 ? -12.453 -15.526 30.952 1.00 95.94 638 ILE A O 1
ATOM 5086 N N . MET A 1 639 ? -11.414 -14.437 32.629 1.00 95.88 639 MET A N 1
ATOM 5087 C CA . MET A 1 639 ? -10.445 -13.753 31.782 1.00 95.88 639 MET A CA 1
ATOM 5088 C C . MET A 1 639 ? -9.070 -14.413 31.870 1.00 95.88 639 MET A C 1
ATOM 5090 O O . MET A 1 639 ? -8.571 -14.669 32.970 1.00 95.88 639 MET A O 1
ATOM 5094 N N . LEU A 1 640 ? -8.449 -14.650 30.713 1.00 96.38 640 LEU A N 1
ATOM 5095 C CA . LEU A 1 640 ? -7.150 -15.306 30.598 1.00 96.38 640 LEU A CA 1
ATOM 5096 C C . LEU A 1 640 ? -6.086 -14.396 29.989 1.00 96.38 640 LEU A C 1
ATOM 5098 O O . LEU A 1 640 ? -6.353 -13.715 29.005 1.00 96.38 640 LEU A O 1
ATOM 5102 N N . ASP A 1 641 ? -4.857 -14.458 30.497 1.00 97.38 641 ASP A N 1
ATOM 5103 C CA . ASP A 1 641 ? -3.674 -14.000 29.764 1.00 97.38 641 ASP A CA 1
ATOM 5104 C C . ASP A 1 641 ? -2.521 -14.999 29.865 1.00 97.38 641 ASP A C 1
ATOM 5106 O O . ASP A 1 641 ? -2.303 -15.621 30.902 1.00 97.38 641 ASP A O 1
ATOM 5110 N N . PHE A 1 642 ? -1.741 -15.105 28.788 1.00 97.62 642 PHE A N 1
ATOM 5111 C CA . PHE A 1 642 ? -0.593 -16.016 28.693 1.00 97.62 642 PHE A CA 1
ATOM 5112 C C . PHE A 1 642 ? 0.748 -15.303 28.903 1.00 97.62 642 PHE A C 1
ATOM 5114 O O . PHE A 1 642 ? 1.792 -15.747 28.418 1.00 97.62 642 PHE A O 1
ATOM 5121 N N . TYR A 1 643 ? 0.751 -14.190 29.649 1.00 96.06 643 TYR A N 1
ATOM 5122 C CA . TYR A 1 643 ? 1.984 -13.472 29.977 1.00 96.06 643 TYR A CA 1
ATOM 5123 C C . TYR A 1 643 ? 2.974 -14.382 30.707 1.00 96.06 643 TYR A C 1
ATOM 5125 O O . TYR A 1 643 ? 4.163 -14.396 30.389 1.00 96.06 643 TYR A O 1
ATOM 5133 N N . SER A 1 644 ? 2.492 -15.150 31.688 1.00 95.25 644 SER A N 1
ATOM 5134 C CA . SER A 1 644 ? 3.339 -16.041 32.481 1.00 95.25 644 SER A CA 1
ATOM 5135 C C . SER A 1 644 ? 3.946 -17.162 31.648 1.00 95.25 644 SER A C 1
ATOM 5137 O O . SER A 1 644 ? 5.133 -17.449 31.803 1.00 95.25 644 SER A O 1
ATOM 5139 N N . ASP A 1 645 ? 3.183 -17.727 30.718 1.00 97.38 645 ASP A N 1
ATOM 5140 C CA . ASP A 1 645 ? 3.667 -18.711 29.751 1.00 97.38 645 ASP A CA 1
ATOM 5141 C C . ASP A 1 645 ? 4.752 -18.118 28.840 1.00 97.38 645 ASP A C 1
ATOM 5143 O O . ASP A 1 645 ? 5.825 -18.699 28.683 1.00 97.38 645 ASP A O 1
ATOM 5147 N N . ALA A 1 646 ? 4.528 -16.913 28.305 1.00 96.00 646 ALA A N 1
ATOM 5148 C CA . ALA A 1 646 ? 5.497 -16.236 27.446 1.00 96.00 646 ALA A CA 1
ATOM 5149 C C . ALA A 1 646 ? 6.765 -15.781 28.195 1.00 96.00 646 ALA A C 1
ATOM 5151 O O . ALA A 1 646 ? 7.845 -15.671 27.599 1.00 96.00 646 ALA A O 1
ATOM 5152 N N . ARG A 1 647 ? 6.641 -15.453 29.490 1.00 94.19 647 ARG A N 1
ATOM 5153 C CA . ARG A 1 647 ? 7.711 -14.843 30.293 1.00 94.19 647 ARG A CA 1
ATOM 5154 C C . ARG A 1 647 ? 8.591 -15.858 31.006 1.00 94.19 647 ARG A C 1
ATOM 5156 O O . ARG A 1 647 ? 9.806 -15.640 31.046 1.00 94.19 647 ARG A O 1
ATOM 5163 N N . PHE A 1 648 ? 7.970 -16.863 31.615 1.00 94.94 648 PHE A N 1
ATOM 5164 C CA . PHE A 1 648 ? 8.598 -17.772 32.573 1.00 94.94 648 PHE A CA 1
ATOM 5165 C C . PHE A 1 648 ? 8.743 -19.181 32.000 1.00 94.94 648 PHE A C 1
ATOM 5167 O O . PHE A 1 648 ? 9.834 -19.740 32.030 1.00 94.94 648 PHE A O 1
ATOM 5174 N N . GLY A 1 649 ? 7.672 -19.731 31.424 1.00 96.38 649 GLY A N 1
ATOM 5175 C CA . GLY A 1 649 ? 7.614 -21.152 31.088 1.00 96.38 649 GLY A CA 1
ATOM 5176 C C . GLY A 1 649 ? 7.449 -22.034 32.334 1.00 96.38 649 GLY A C 1
ATOM 5177 O O . GLY A 1 649 ? 6.899 -21.593 33.349 1.00 96.38 649 GLY A O 1
ATOM 5178 N N . CYS A 1 650 ? 7.906 -23.284 32.269 1.00 97.12 650 CYS A N 1
ATOM 5179 C CA . CYS A 1 650 ? 7.743 -24.264 33.345 1.00 97.12 650 CYS A CA 1
ATOM 5180 C C . CYS A 1 650 ? 8.997 -25.113 33.616 1.00 97.12 650 CYS A C 1
ATOM 5182 O O . CYS A 1 650 ? 9.861 -25.297 32.753 1.00 97.12 650 CYS A O 1
ATOM 5184 N N . ILE A 1 651 ? 9.068 -25.648 34.837 1.00 96.88 651 ILE A N 1
ATOM 5185 C CA . ILE A 1 651 ? 10.050 -26.631 35.306 1.00 96.88 651 ILE A CA 1
ATOM 5186 C C . ILE A 1 651 ? 9.344 -27.981 35.434 1.00 96.88 651 ILE A C 1
ATOM 5188 O O . ILE A 1 651 ? 8.262 -28.064 36.019 1.00 96.88 651 ILE A O 1
ATOM 5192 N N . GLN A 1 652 ? 9.960 -29.045 34.927 1.00 96.00 652 GLN A N 1
ATOM 5193 C CA . GLN A 1 652 ? 9.447 -30.402 35.103 1.00 96.00 652 GLN A CA 1
ATOM 5194 C C . GLN A 1 652 ? 9.787 -30.964 36.491 1.00 96.00 652 GLN A C 1
ATOM 5196 O O . GLN A 1 652 ? 10.944 -30.947 36.918 1.00 96.00 652 GLN A O 1
ATOM 5201 N N . MET A 1 653 ? 8.780 -31.515 37.167 1.00 92.12 653 MET A N 1
ATOM 5202 C CA . MET A 1 653 ? 8.863 -32.143 38.489 1.00 92.12 653 MET A CA 1
ATOM 5203 C C . MET A 1 653 ? 8.287 -33.561 38.408 1.00 92.12 653 MET A C 1
ATOM 5205 O O . MET A 1 653 ? 7.078 -33.767 38.526 1.00 92.12 653 MET A O 1
ATOM 5209 N N . GLY A 1 654 ? 9.149 -34.552 38.159 1.00 88.94 654 GLY A N 1
ATOM 5210 C CA . GLY A 1 654 ? 8.710 -35.919 37.866 1.00 88.94 654 GLY A CA 1
ATOM 5211 C C . GLY A 1 654 ? 7.832 -35.961 36.608 1.00 88.94 654 GLY A C 1
ATOM 5212 O O . GLY A 1 654 ? 8.278 -35.569 35.529 1.00 88.94 654 GLY A O 1
ATOM 5213 N N . ASN A 1 655 ? 6.579 -36.395 36.765 1.00 90.25 655 ASN A N 1
ATOM 5214 C CA . ASN A 1 655 ? 5.576 -36.440 35.690 1.00 90.25 655 ASN A CA 1
ATOM 5215 C C . ASN A 1 655 ? 4.662 -35.199 35.650 1.00 90.25 655 ASN A C 1
ATOM 5217 O O . ASN A 1 655 ? 3.658 -35.205 34.944 1.00 90.25 655 ASN A O 1
ATOM 5221 N N . SER A 1 656 ? 4.981 -34.156 36.420 1.00 95.69 656 SER A N 1
ATOM 5222 C CA . SER A 1 656 ? 4.213 -32.912 36.485 1.00 95.69 656 SER A CA 1
ATOM 5223 C C . SER A 1 656 ? 5.085 -31.688 36.170 1.00 95.69 656 SER A C 1
ATOM 5225 O O . SER A 1 656 ? 6.278 -31.808 35.876 1.00 95.69 656 SER A O 1
ATOM 5227 N N . TYR A 1 657 ? 4.485 -30.500 36.218 1.00 97.00 657 TYR A N 1
ATOM 5228 C CA . TYR A 1 657 ? 5.098 -29.217 35.911 1.00 97.00 657 TYR A CA 1
ATOM 5229 C C . TYR A 1 657 ? 4.731 -28.168 36.966 1.00 97.00 657 TYR A C 1
ATOM 5231 O O . TYR A 1 657 ? 3.608 -28.137 37.473 1.00 97.00 657 TYR A O 1
ATOM 5239 N N . ILE A 1 658 ? 5.685 -27.289 37.270 1.00 96.69 658 ILE A N 1
ATOM 5240 C CA . ILE A 1 658 ? 5.480 -26.053 38.041 1.00 96.69 658 ILE A CA 1
ATOM 5241 C C . ILE A 1 658 ? 5.920 -24.852 37.201 1.00 96.69 658 ILE A C 1
ATOM 5243 O O . ILE A 1 658 ? 6.747 -24.999 36.297 1.00 96.69 658 ILE A O 1
ATOM 5247 N N . THR A 1 659 ? 5.403 -23.657 37.467 1.00 97.06 659 THR A N 1
ATOM 5248 C CA . THR A 1 659 ? 5.808 -22.456 36.721 1.00 97.06 659 THR A CA 1
ATOM 5249 C C . THR A 1 659 ? 7.219 -22.047 37.119 1.00 97.06 659 THR A C 1
ATOM 5251 O O . THR A 1 659 ? 7.537 -21.952 38.304 1.00 97.06 659 THR A O 1
ATOM 5254 N N . ASP A 1 660 ? 8.061 -21.714 36.141 1.00 96.31 660 ASP A N 1
ATOM 5255 C CA . ASP A 1 660 ? 9.418 -21.216 36.396 1.00 96.31 660 ASP A CA 1
ATOM 5256 C C . ASP A 1 660 ? 9.413 -19.721 36.764 1.00 96.31 660 ASP A C 1
ATOM 5258 O O . ASP A 1 660 ? 10.036 -18.871 36.119 1.00 96.31 660 ASP A O 1
ATOM 5262 N N . ASN A 1 661 ? 8.608 -19.356 37.764 1.00 94.81 661 ASN A N 1
ATOM 5263 C CA . ASN A 1 661 ? 8.423 -17.966 38.155 1.00 94.81 661 ASN A CA 1
ATOM 5264 C C . ASN A 1 661 ? 9.650 -17.467 38.929 1.00 94.81 661 ASN A C 1
ATOM 5266 O O . ASN A 1 661 ? 9.667 -17.430 40.160 1.00 94.81 661 ASN A O 1
ATOM 5270 N N . ALA A 1 662 ? 10.671 -17.040 38.190 1.00 91.00 662 ALA A N 1
ATOM 5271 C CA . ALA A 1 662 ? 11.927 -16.539 38.739 1.00 91.00 662 ALA A CA 1
ATOM 5272 C C . ALA A 1 662 ? 11.768 -15.309 39.659 1.00 91.00 662 ALA A C 1
ATOM 5274 O O . ALA A 1 662 ? 12.688 -14.997 40.405 1.00 91.00 662 ALA A O 1
ATOM 5275 N N . TRP A 1 663 ? 10.628 -14.605 39.628 1.00 91.62 663 TRP A N 1
ATOM 5276 C CA . TRP A 1 663 ? 10.350 -13.491 40.547 1.00 91.62 663 TRP A CA 1
ATOM 5277 C C . TRP A 1 663 ? 9.848 -13.945 41.916 1.00 91.62 663 TRP A C 1
ATOM 5279 O O . TRP A 1 663 ? 10.009 -13.211 42.884 1.00 91.62 663 TRP A O 1
ATOM 5289 N N . LYS A 1 664 ? 9.226 -15.126 41.988 1.00 92.56 664 LYS A N 1
ATOM 5290 C CA . LYS A 1 664 ? 8.676 -15.692 43.224 1.00 92.56 664 LYS A CA 1
ATOM 5291 C C . LYS A 1 664 ? 9.446 -16.934 43.619 1.00 92.56 664 LYS A C 1
ATOM 5293 O O . LYS A 1 664 ? 10.266 -16.875 44.517 1.00 92.56 664 LYS A O 1
ATOM 5298 N N . LEU A 1 665 ? 9.237 -18.048 42.919 1.00 93.88 665 LEU A N 1
ATOM 5299 C CA . LEU A 1 665 ? 9.929 -19.302 43.203 1.00 93.88 665 LEU A CA 1
ATOM 5300 C C . LEU A 1 665 ? 11.450 -19.096 43.226 1.00 93.88 665 LEU A C 1
ATOM 5302 O O . LEU A 1 665 ? 12.114 -19.662 44.084 1.00 93.88 665 LEU A O 1
ATOM 5306 N N . GLY A 1 666 ? 11.975 -18.211 42.371 1.00 92.62 666 GLY A N 1
ATOM 5307 C CA . GLY A 1 666 ? 13.390 -17.831 42.334 1.00 92.62 666 GLY A CA 1
ATOM 5308 C C . GLY A 1 666 ? 13.980 -17.261 43.630 1.00 92.62 666 GLY A C 1
ATOM 5309 O O . GLY A 1 666 ? 15.195 -17.317 43.798 1.00 92.62 666 GLY A O 1
ATOM 5310 N N . THR A 1 667 ? 13.155 -16.736 44.543 1.00 93.31 667 THR A N 1
ATOM 5311 C CA . THR A 1 667 ? 13.595 -16.215 45.850 1.00 93.31 667 THR A CA 1
ATOM 5312 C C . THR A 1 667 ? 13.525 -17.255 46.969 1.00 93.31 667 THR A C 1
ATOM 5314 O O . THR A 1 667 ? 13.953 -16.974 48.085 1.00 93.31 667 THR A O 1
ATOM 5317 N N . SER A 1 668 ? 13.010 -18.456 46.683 1.00 93.81 668 SER A N 1
ATOM 5318 C CA . SER A 1 668 ? 12.963 -19.551 47.651 1.00 93.81 668 SER A CA 1
ATOM 5319 C C . SER A 1 668 ? 14.320 -20.229 47.835 1.00 93.81 668 SER A C 1
ATOM 5321 O O . SER A 1 668 ? 15.090 -20.396 46.884 1.00 93.81 668 SER A O 1
ATOM 5323 N N . ASN A 1 669 ? 14.557 -20.741 49.040 1.00 92.88 669 ASN A N 1
ATOM 5324 C CA . ASN A 1 669 ? 15.686 -21.619 49.350 1.00 92.88 669 ASN A CA 1
ATOM 5325 C C . ASN A 1 669 ? 15.684 -22.912 48.515 1.00 92.88 669 ASN A C 1
ATOM 5327 O O . ASN A 1 669 ? 16.740 -23.504 48.291 1.00 92.88 669 ASN A O 1
ATOM 5331 N N . HIS A 1 670 ? 14.517 -23.360 48.039 1.00 91.25 670 HIS A N 1
ATOM 5332 C CA . HIS A 1 670 ? 14.391 -24.557 47.211 1.00 91.25 670 HIS A CA 1
ATOM 5333 C C . HIS A 1 670 ? 14.869 -24.356 45.766 1.00 91.25 670 HIS A C 1
ATOM 5335 O O . HIS A 1 670 ? 15.328 -25.313 45.138 1.00 91.25 670 HIS A O 1
ATOM 5341 N N . TYR A 1 671 ? 14.810 -23.139 45.218 1.00 93.81 671 TYR A N 1
ATOM 5342 C CA . TYR A 1 671 ? 15.076 -22.887 43.796 1.00 93.81 671 TYR A CA 1
ATOM 5343 C C . TYR A 1 671 ? 16.441 -23.370 43.280 1.00 93.81 671 TYR A C 1
ATOM 5345 O O . TYR A 1 671 ? 16.475 -23.952 42.192 1.00 93.81 671 TYR A O 1
ATOM 5353 N N . PRO A 1 672 ? 17.561 -23.228 44.022 1.00 92.31 672 PRO A N 1
ATOM 5354 C CA . PRO A 1 672 ? 18.851 -23.773 43.596 1.00 92.31 672 PRO A CA 1
ATOM 5355 C C . PRO A 1 672 ? 18.830 -25.291 43.374 1.00 92.31 672 PRO A C 1
ATOM 5357 O O . PRO A 1 672 ? 19.510 -25.790 42.478 1.00 92.31 672 PRO A O 1
ATOM 5360 N N . SER A 1 673 ? 18.024 -26.036 44.142 1.00 90.88 673 SER A N 1
ATOM 5361 C CA . SER A 1 673 ? 17.901 -27.492 43.978 1.00 90.88 673 SER A CA 1
ATOM 5362 C C . SER A 1 673 ? 17.237 -27.883 42.650 1.00 90.88 673 SER A C 1
ATOM 5364 O O . SER A 1 673 ? 17.541 -28.942 42.101 1.00 90.88 673 SER A O 1
ATOM 5366 N N . LEU A 1 674 ? 16.431 -26.981 42.075 1.00 91.38 674 LEU A N 1
ATOM 5367 C CA . LEU A 1 674 ? 15.732 -27.153 40.798 1.00 91.38 674 LEU A CA 1
ATOM 5368 C C . LEU A 1 674 ? 16.619 -26.882 39.573 1.00 91.38 674 LEU A C 1
ATOM 5370 O O . LEU A 1 674 ? 16.144 -26.923 38.438 1.00 91.38 674 LEU A O 1
ATOM 5374 N N . ALA A 1 675 ? 17.904 -26.567 39.759 1.00 89.19 675 ALA A N 1
ATOM 5375 C CA . ALA A 1 675 ? 18.823 -26.304 38.649 1.00 89.19 675 ALA A CA 1
ATOM 5376 C C . ALA A 1 675 ? 19.037 -27.532 37.744 1.00 89.19 675 ALA A C 1
ATOM 5378 O O . ALA A 1 675 ? 19.364 -27.376 36.570 1.00 89.19 675 ALA A O 1
ATOM 5379 N N . LYS A 1 676 ? 18.846 -28.746 38.279 1.00 90.19 676 LYS A N 1
ATOM 5380 C CA . LYS A 1 676 ? 18.999 -30.012 37.541 1.00 90.19 676 LYS A CA 1
ATOM 5381 C C . LYS A 1 676 ? 17.748 -30.420 36.758 1.00 90.19 676 LYS A C 1
ATOM 5383 O O . LYS A 1 676 ? 17.812 -31.361 35.971 1.00 90.19 676 LYS A O 1
ATOM 5388 N N . ASN A 1 677 ? 16.619 -29.758 36.990 1.00 94.25 677 ASN A N 1
ATOM 5389 C CA . ASN A 1 677 ? 15.349 -30.100 36.369 1.00 94.25 677 ASN A CA 1
ATOM 5390 C C . ASN A 1 677 ? 15.262 -29.519 34.952 1.00 94.25 677 ASN A C 1
ATOM 5392 O O . ASN A 1 677 ? 15.739 -28.413 34.692 1.00 94.25 677 ASN A O 1
ATOM 5396 N N . SER A 1 678 ? 14.602 -30.245 34.047 1.00 95.88 678 SER A N 1
ATOM 5397 C CA . SER A 1 678 ? 14.326 -29.764 32.690 1.00 95.88 678 SER A CA 1
ATOM 5398 C C . SER A 1 678 ? 13.440 -28.519 32.720 1.00 95.88 678 SER A C 1
ATOM 5400 O O . SER A 1 678 ? 12.441 -28.476 33.444 1.00 95.88 678 SER A O 1
ATOM 5402 N N . ARG A 1 679 ? 13.792 -27.520 31.903 1.00 97.00 679 ARG A N 1
ATOM 5403 C CA . ARG A 1 679 ? 13.068 -26.249 31.778 1.00 97.00 679 ARG A CA 1
ATOM 5404 C C . ARG A 1 679 ? 12.551 -26.065 30.362 1.00 97.00 679 ARG A C 1
ATOM 5406 O O . ARG A 1 679 ? 13.293 -26.234 29.394 1.00 97.00 679 ARG A O 1
ATOM 5413 N N . TYR A 1 680 ? 11.292 -25.666 30.259 1.00 97.56 680 TYR A N 1
ATOM 5414 C CA . TYR A 1 680 ? 10.598 -25.460 28.996 1.00 97.56 680 TYR A CA 1
ATOM 5415 C C . TYR A 1 680 ? 10.096 -24.026 28.949 1.00 97.56 680 TYR A C 1
ATOM 5417 O O . TYR A 1 680 ? 9.263 -23.615 29.750 1.00 97.56 680 TYR A O 1
ATOM 5425 N N . SER A 1 681 ? 10.640 -23.246 28.024 1.00 96.06 681 SER A N 1
ATOM 5426 C CA . SER A 1 681 ? 10.308 -21.834 27.861 1.00 96.06 681 SER A CA 1
ATOM 5427 C C . SER A 1 681 ? 10.635 -21.385 26.446 1.00 96.06 681 SER A C 1
ATOM 5429 O O . SER A 1 681 ? 11.277 -22.112 25.681 1.00 96.06 681 SER A O 1
ATOM 5431 N N . ARG A 1 682 ? 10.280 -20.138 26.128 1.00 94.31 682 ARG A N 1
ATOM 5432 C CA . ARG A 1 682 ? 10.679 -19.472 24.884 1.00 94.31 682 ARG A CA 1
ATOM 5433 C C . ARG A 1 682 ? 12.193 -19.526 24.630 1.00 94.31 682 ARG A C 1
ATOM 5435 O O . ARG A 1 682 ? 12.602 -19.559 23.477 1.00 94.31 682 ARG A O 1
ATOM 5442 N N . GLN A 1 683 ? 13.019 -19.484 25.680 1.00 91.44 683 GLN A N 1
ATOM 5443 C CA . GLN A 1 683 ? 14.481 -19.434 25.562 1.00 91.44 683 GLN A CA 1
ATOM 5444 C C . GLN A 1 683 ? 15.148 -20.811 25.637 1.00 91.44 683 GLN A C 1
ATOM 5446 O O . GLN A 1 683 ? 16.175 -21.002 24.996 1.00 91.44 683 GLN A O 1
ATOM 5451 N N . SER A 1 684 ? 14.608 -21.741 26.429 1.00 90.06 684 SER A N 1
ATOM 5452 C CA . SER A 1 684 ? 15.285 -23.012 26.730 1.00 90.06 684 SER A CA 1
ATOM 5453 C C . SER A 1 684 ? 14.832 -24.167 25.831 1.00 90.06 684 SER A C 1
ATOM 5455 O O . SER A 1 684 ? 15.636 -25.039 25.522 1.00 90.06 684 SER A O 1
ATOM 5457 N N . ALA A 1 685 ? 13.560 -24.188 25.407 1.00 95.31 685 ALA A N 1
ATOM 5458 C CA . ALA A 1 685 ? 12.995 -25.251 24.567 1.00 95.31 685 ALA A CA 1
ATOM 5459 C C . ALA A 1 685 ? 11.624 -24.826 23.985 1.00 95.31 685 ALA A C 1
ATOM 5461 O O . ALA A 1 685 ? 10.590 -25.328 24.438 1.00 95.31 685 ALA A O 1
ATOM 5462 N N . PRO A 1 686 ? 11.583 -23.888 23.018 1.00 95.88 686 PRO A N 1
ATOM 5463 C CA . PRO A 1 686 ? 10.336 -23.260 22.577 1.00 95.88 686 PRO A CA 1
ATOM 5464 C C . PRO A 1 686 ? 9.336 -24.260 21.986 1.00 95.88 686 PRO A C 1
ATOM 5466 O O . PRO A 1 686 ? 8.187 -24.267 22.408 1.00 95.88 686 PRO A O 1
ATOM 5469 N N . GLU A 1 687 ? 9.762 -25.155 21.092 1.00 97.50 687 GLU A N 1
ATOM 5470 C CA . GLU A 1 687 ? 8.857 -26.124 20.446 1.00 97.50 687 GLU A CA 1
ATOM 5471 C C . GLU A 1 687 ? 8.269 -27.145 21.429 1.00 97.50 687 GLU A C 1
ATOM 5473 O O . GLU A 1 687 ? 7.082 -27.483 21.380 1.00 97.50 687 GLU A O 1
ATOM 5478 N N . ALA A 1 688 ? 9.083 -27.601 22.384 1.00 97.44 688 ALA A N 1
ATOM 5479 C CA . ALA A 1 688 ? 8.617 -28.489 23.442 1.00 97.44 688 ALA A CA 1
ATOM 5480 C C . ALA A 1 688 ? 7.628 -27.768 24.371 1.00 97.44 688 ALA A C 1
ATOM 5482 O O . ALA A 1 688 ? 6.594 -28.334 24.719 1.00 97.44 688 ALA A O 1
ATOM 5483 N N . PHE A 1 689 ? 7.887 -26.500 24.716 1.00 98.38 689 PHE A N 1
ATOM 5484 C CA . PHE A 1 689 ? 6.942 -25.697 25.491 1.00 98.38 689 PHE A CA 1
ATOM 5485 C C . PHE A 1 689 ? 5.625 -25.466 24.738 1.00 98.38 689 PHE A C 1
ATOM 5487 O O . PHE A 1 689 ? 4.564 -25.636 25.327 1.00 98.38 689 PHE A O 1
ATOM 5494 N N . LEU A 1 690 ? 5.667 -25.138 23.440 1.00 98.50 690 LEU A N 1
ATOM 5495 C CA . LEU A 1 690 ? 4.461 -24.976 22.618 1.00 98.50 690 LEU A CA 1
ATOM 5496 C C . LEU A 1 690 ? 3.639 -26.272 22.556 1.00 98.50 690 LEU A C 1
ATOM 5498 O O . LEU A 1 690 ? 2.412 -26.217 22.613 1.00 98.50 690 LEU A O 1
ATOM 5502 N N . SER A 1 691 ? 4.299 -27.432 22.511 1.00 98.06 691 SER A N 1
ATOM 5503 C CA . SER A 1 691 ? 3.633 -28.741 22.563 1.00 98.06 691 SER A CA 1
ATOM 5504 C C . SER A 1 691 ? 2.940 -28.980 23.911 1.00 98.06 691 SER A C 1
ATOM 5506 O O . SER A 1 691 ? 1.772 -29.374 23.943 1.00 98.06 691 SER A O 1
ATOM 5508 N N . LEU A 1 692 ? 3.618 -28.677 25.025 1.00 98.31 692 LEU A N 1
ATOM 5509 C CA . LEU A 1 692 ? 3.034 -28.753 26.370 1.00 98.31 692 LEU A CA 1
ATOM 5510 C C . LEU A 1 692 ? 1.857 -27.784 26.532 1.00 98.31 692 LEU A C 1
ATOM 5512 O O . LEU A 1 692 ? 0.809 -28.162 27.052 1.00 98.31 692 LEU A O 1
ATOM 5516 N N . PHE A 1 693 ? 2.004 -26.551 26.047 1.00 98.62 693 PHE A N 1
ATOM 5517 C CA . PHE A 1 693 ? 0.957 -25.535 26.084 1.00 98.62 693 PHE A CA 1
ATOM 5518 C C . PHE A 1 693 ? -0.267 -25.966 25.276 1.00 98.62 693 PHE A C 1
ATOM 5520 O O . PHE A 1 693 ? -1.387 -25.871 25.773 1.00 98.62 693 PHE A O 1
ATOM 5527 N N . ARG A 1 694 ? -0.065 -26.532 24.079 1.00 98.62 694 ARG A N 1
ATOM 5528 C CA . ARG A 1 694 ? -1.143 -27.082 23.247 1.00 98.62 694 ARG A CA 1
ATOM 5529 C C . ARG A 1 694 ? -1.928 -28.165 23.991 1.00 98.62 694 ARG A C 1
ATOM 5531 O O . ARG A 1 694 ? -3.158 -28.137 23.990 1.00 98.62 694 ARG A O 1
ATOM 5538 N N . GLN A 1 695 ? -1.236 -29.083 24.667 1.00 98.25 695 GLN A N 1
ATOM 5539 C CA . GLN A 1 695 ? -1.891 -30.116 25.471 1.00 98.25 695 GLN A CA 1
ATOM 5540 C C . GLN A 1 695 ? -2.638 -29.523 26.674 1.00 98.25 695 GLN A C 1
ATOM 5542 O O . GLN A 1 695 ? -3.767 -29.921 26.957 1.00 98.25 695 GLN A O 1
ATOM 5547 N N . ALA A 1 696 ? -2.054 -28.534 27.352 1.00 98.31 696 ALA A N 1
ATOM 5548 C CA . ALA A 1 696 ? -2.704 -27.837 28.458 1.00 98.31 696 ALA A CA 1
ATOM 5549 C C . ALA A 1 696 ? -3.966 -27.085 28.007 1.00 98.31 696 ALA A C 1
ATOM 5551 O O . ALA A 1 696 ? -4.980 -27.128 28.696 1.00 98.31 696 ALA A O 1
ATOM 5552 N N . THR A 1 697 ? -3.956 -26.468 26.821 1.00 98.56 697 THR A N 1
ATOM 5553 C CA . THR A 1 697 ? -5.150 -25.864 26.210 1.00 98.56 697 THR A CA 1
ATOM 5554 C C . THR A 1 697 ? -6.248 -26.901 25.966 1.00 98.56 697 THR A C 1
ATOM 5556 O O . THR A 1 697 ? -7.406 -26.645 26.289 1.00 98.56 697 THR A O 1
ATOM 5559 N N . ILE A 1 698 ? -5.908 -28.083 25.440 1.00 98.44 698 ILE A N 1
ATOM 5560 C CA . ILE A 1 698 ? -6.877 -29.178 25.247 1.00 98.44 698 ILE A CA 1
ATOM 5561 C C . ILE A 1 698 ? -7.475 -29.605 26.594 1.00 98.44 698 ILE A C 1
ATOM 5563 O O . ILE A 1 698 ? -8.691 -29.744 26.716 1.00 98.44 698 ILE A O 1
ATOM 5567 N N . ASN A 1 699 ? -6.644 -29.759 27.624 1.00 98.00 699 ASN A N 1
ATOM 5568 C CA . ASN A 1 699 ? -7.109 -30.137 28.958 1.00 98.00 699 ASN A CA 1
ATOM 5569 C C . ASN A 1 699 ? -7.997 -29.048 29.580 1.00 98.00 699 ASN A C 1
ATOM 5571 O O . ASN A 1 699 ? -9.017 -29.365 30.191 1.00 98.00 699 ASN A O 1
ATOM 5575 N N . PHE A 1 700 ? -7.654 -27.772 29.385 1.00 98.00 700 PHE A N 1
ATOM 5576 C CA . PHE A 1 700 ? -8.475 -26.648 29.831 1.00 98.00 700 PHE A CA 1
ATOM 5577 C C . PHE A 1 700 ? -9.827 -26.615 29.120 1.00 98.00 700 PHE A C 1
ATOM 5579 O O . PHE A 1 700 ? -10.846 -26.449 29.782 1.00 98.00 700 PHE A O 1
ATOM 5586 N N . LYS A 1 701 ? -9.860 -26.845 27.801 1.00 97.69 701 LYS A N 1
ATOM 5587 C CA . LYS A 1 701 ? -11.104 -26.984 27.033 1.00 97.69 701 LYS A CA 1
ATOM 5588 C C . LYS A 1 701 ? -12.013 -28.052 27.632 1.00 97.69 701 LYS A C 1
ATOM 5590 O O . LYS A 1 701 ? -13.161 -27.762 27.950 1.00 97.69 701 LYS A O 1
ATOM 5595 N N . ILE A 1 702 ? -11.475 -29.254 27.849 1.00 97.69 702 ILE A N 1
ATOM 5596 C CA . ILE A 1 702 ? -12.218 -30.378 28.436 1.00 97.69 702 ILE A CA 1
ATOM 5597 C C . ILE A 1 702 ? -12.734 -30.016 29.835 1.00 97.69 702 ILE A C 1
ATOM 5599 O O . ILE A 1 702 ? -13.872 -30.329 30.183 1.00 97.69 702 ILE A O 1
ATOM 5603 N N . PHE A 1 703 ? -11.909 -29.353 30.648 1.00 97.31 703 PHE A N 1
ATOM 5604 C CA . PHE A 1 703 ? -12.302 -28.886 31.974 1.00 97.31 703 PHE A CA 1
ATOM 5605 C C . PHE A 1 703 ? -13.443 -27.858 31.903 1.00 97.31 703 PHE A C 1
ATOM 5607 O O . PHE A 1 703 ? -14.444 -28.019 32.601 1.00 97.31 703 PHE A O 1
ATOM 5614 N N . ALA A 1 704 ? -13.316 -26.836 31.054 1.00 96.56 704 ALA A N 1
ATOM 5615 C CA . ALA A 1 704 ? -14.290 -25.759 30.918 1.00 96.56 704 ALA A CA 1
ATOM 5616 C C . ALA A 1 704 ? -15.633 -26.271 30.380 1.00 96.56 704 ALA A C 1
ATOM 5618 O O . ALA A 1 704 ? -16.669 -26.000 30.977 1.00 96.56 704 ALA A O 1
ATOM 5619 N N . GLU A 1 705 ? -15.622 -27.092 29.330 1.00 94.81 705 GLU A N 1
ATOM 5620 C CA . GLU A 1 705 ? -16.841 -27.691 28.766 1.00 94.81 705 GLU A CA 1
ATOM 5621 C C . GLU A 1 705 ? -17.570 -28.581 29.782 1.00 94.81 705 GLU A C 1
ATOM 5623 O O . GLU A 1 705 ? -18.799 -28.639 29.799 1.00 94.81 705 GLU A O 1
ATOM 5628 N N . LYS A 1 706 ? -16.824 -29.265 30.657 1.00 96.44 706 LYS A N 1
ATOM 5629 C CA . LYS A 1 706 ? -17.398 -30.176 31.652 1.00 96.44 706 LYS A CA 1
ATOM 5630 C C . LYS A 1 706 ? -17.908 -29.472 32.909 1.00 96.44 706 LYS A C 1
ATOM 5632 O O . LYS A 1 706 ? -18.918 -29.898 33.466 1.00 96.44 706 LYS A O 1
ATOM 5637 N N . TYR A 1 707 ? -17.181 -28.477 33.409 1.00 96.50 707 TYR A N 1
ATOM 5638 C CA . TYR A 1 707 ? -17.412 -27.912 34.743 1.00 96.50 707 TYR A CA 1
ATOM 5639 C C . TYR A 1 707 ? -17.831 -26.442 34.743 1.00 96.50 707 TYR A C 1
ATOM 5641 O O . TYR A 1 707 ? -18.282 -25.966 35.780 1.00 96.50 707 TYR A O 1
ATOM 5649 N N . LEU A 1 708 ? -17.703 -25.739 33.615 1.00 95.06 708 LEU A N 1
ATOM 5650 C CA . LEU A 1 708 ? -17.987 -24.309 33.476 1.00 95.06 708 LEU A CA 1
ATOM 5651 C C . LEU A 1 708 ? -18.933 -24.007 32.288 1.00 95.06 708 LEU A C 1
ATOM 5653 O O . LEU A 1 708 ? -18.664 -23.087 31.515 1.00 95.06 708 LEU A O 1
ATOM 5657 N N . PRO A 1 709 ? -20.044 -24.748 32.096 1.00 90.88 709 PRO A N 1
ATOM 5658 C CA . PRO A 1 709 ? -20.849 -24.661 30.871 1.00 90.88 709 PRO A CA 1
ATOM 5659 C C . PRO A 1 709 ? -21.543 -23.305 30.664 1.00 90.88 709 PRO A C 1
ATOM 5661 O O . PRO A 1 709 ? -21.920 -22.982 29.542 1.00 90.88 709 PRO A O 1
ATOM 5664 N N . ASN A 1 710 ? -21.712 -22.517 31.730 1.00 88.88 710 ASN A N 1
ATOM 5665 C CA . ASN A 1 710 ? -22.366 -21.204 31.694 1.00 88.88 710 ASN A CA 1
ATOM 5666 C C . ASN A 1 710 ? -21.380 -20.035 31.844 1.00 88.88 710 ASN A C 1
ATOM 5668 O O . ASN A 1 710 ? -21.800 -18.884 31.943 1.00 88.88 710 ASN A O 1
ATOM 5672 N N . THR A 1 711 ? -20.079 -20.315 31.898 1.00 92.62 711 THR A N 1
ATOM 5673 C CA . THR A 1 711 ? -19.048 -19.296 32.088 1.00 92.62 711 THR A CA 1
ATOM 5674 C C . THR A 1 711 ? -18.559 -18.790 30.738 1.00 92.62 711 THR A C 1
ATOM 5676 O O . THR A 1 711 ? -18.120 -19.564 29.887 1.00 92.62 711 THR A O 1
ATOM 5679 N N . THR A 1 712 ? -18.556 -17.471 30.554 1.00 93.06 712 THR A N 1
ATOM 5680 C CA . THR A 1 712 ? -17.956 -16.852 29.367 1.00 93.06 712 THR A CA 1
ATOM 5681 C C . THR A 1 712 ? -16.439 -16.823 29.514 1.00 93.06 712 THR A C 1
ATOM 5683 O O . THR A 1 712 ? -15.904 -16.241 30.455 1.00 93.06 712 THR A O 1
ATOM 5686 N N . ILE A 1 713 ? -15.726 -17.430 28.570 1.00 95.75 713 ILE A N 1
ATOM 5687 C CA . ILE A 1 713 ? -14.261 -17.452 28.553 1.00 95.75 713 ILE A CA 1
ATOM 5688 C C . ILE A 1 713 ? -13.748 -16.365 27.606 1.00 95.75 713 ILE A C 1
ATOM 5690 O O . ILE A 1 713 ? -14.179 -16.290 26.455 1.00 95.75 713 ILE A O 1
ATOM 5694 N N . ILE A 1 714 ? -12.823 -15.529 28.082 1.00 96.75 714 ILE A N 1
ATOM 5695 C CA . ILE A 1 714 ? -12.270 -14.408 27.313 1.00 96.75 714 ILE A CA 1
ATOM 5696 C C . ILE A 1 714 ? -10.746 -14.410 27.412 1.00 96.75 714 ILE A C 1
ATOM 5698 O O . ILE A 1 714 ? -10.190 -14.325 28.506 1.00 96.75 714 ILE A O 1
ATOM 5702 N N . VAL A 1 715 ? -10.057 -14.439 26.273 1.00 9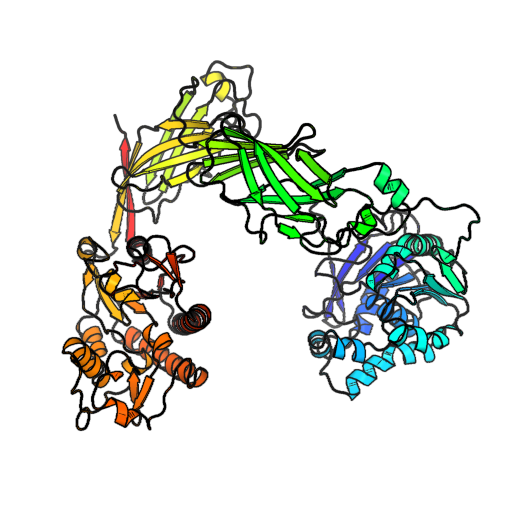7.62 715 VAL A N 1
ATOM 5703 C CA . VAL A 1 715 ? -8.603 -14.222 26.219 1.00 97.62 715 VAL A CA 1
ATOM 5704 C C . VAL A 1 715 ? -8.325 -12.723 26.126 1.00 97.62 715 VAL A C 1
ATOM 5706 O O . VAL A 1 715 ? -8.816 -12.055 25.224 1.00 97.62 715 VAL A O 1
ATOM 5709 N N . ASN A 1 716 ? -7.534 -12.186 27.049 1.00 96.81 716 ASN A N 1
ATOM 5710 C CA . ASN A 1 716 ? -7.012 -10.825 27.031 1.00 96.81 716 ASN A CA 1
ATOM 5711 C C . ASN A 1 716 ? -5.680 -10.799 26.263 1.00 96.81 716 ASN A C 1
ATOM 5713 O O . ASN A 1 716 ? -4.605 -11.003 26.838 1.00 96.81 716 ASN A O 1
ATOM 5717 N N . SER A 1 717 ? -5.747 -10.547 24.954 1.00 95.44 717 SER A N 1
ATOM 5718 C CA . SER A 1 717 ? -4.601 -10.497 24.032 1.00 95.44 717 SER A CA 1
ATOM 5719 C C . SER A 1 717 ? -3.786 -9.202 24.164 1.00 95.44 717 SER A C 1
ATOM 5721 O O . SER A 1 717 ? -3.541 -8.484 23.190 1.00 95.44 717 SER A O 1
ATOM 5723 N N . ALA A 1 718 ? -3.330 -8.903 25.377 1.00 93.94 718 ALA A N 1
ATOM 5724 C CA . ALA A 1 718 ? -2.447 -7.781 25.663 1.00 93.94 718 ALA A CA 1
ATOM 5725 C C . ALA A 1 718 ? -1.004 -8.049 25.205 1.00 93.94 718 ALA A C 1
ATOM 5727 O O . ALA A 1 718 ? -0.566 -9.190 25.058 1.00 93.94 718 ALA A O 1
ATOM 5728 N N . ARG A 1 719 ? -0.226 -6.988 24.995 1.00 95.00 719 ARG A N 1
ATOM 5729 C CA . ARG A 1 719 ? 1.189 -7.045 24.603 1.00 95.00 719 ARG A CA 1
ATOM 5730 C C . ARG A 1 719 ? 2.051 -6.148 25.473 1.00 95.00 719 ARG A C 1
ATOM 5732 O O . ARG A 1 719 ? 1.572 -5.186 26.072 1.00 95.00 719 ARG A O 1
ATOM 5739 N N . GLY A 1 720 ? 3.340 -6.467 25.530 1.00 93.88 720 GLY A N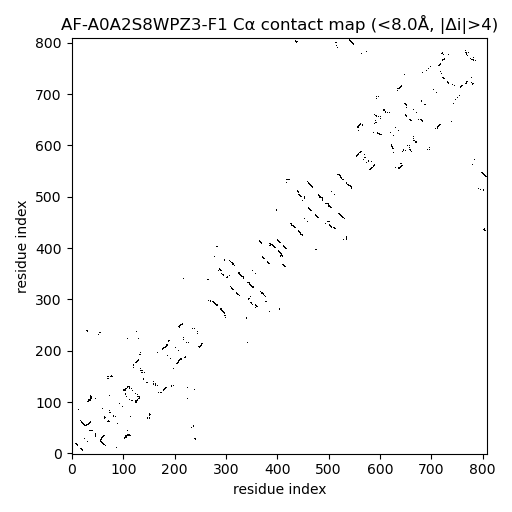 1
ATOM 5740 C CA . GLY A 1 720 ? 4.341 -5.629 26.171 1.00 93.88 720 GLY A CA 1
ATOM 5741 C C . GLY A 1 720 ? 4.570 -4.327 25.392 1.00 93.88 720 GLY A C 1
ATOM 5742 O O . GLY A 1 720 ? 4.792 -4.365 24.179 1.00 93.88 720 GLY A O 1
ATOM 5743 N N . VAL A 1 721 ? 4.531 -3.177 26.068 1.00 93.69 721 VAL A N 1
ATOM 5744 C CA . VAL A 1 721 ? 4.790 -1.850 25.480 1.00 93.69 721 VAL A CA 1
ATOM 5745 C C . VAL A 1 721 ? 6.282 -1.555 25.355 1.00 93.69 721 VAL A C 1
ATOM 5747 O O . VAL A 1 721 ? 7.131 -2.186 25.985 1.00 93.69 721 VAL A O 1
ATOM 5750 N N . LYS A 1 722 ? 6.618 -0.561 24.526 1.00 91.44 722 LYS A N 1
ATOM 5751 C CA . LYS A 1 722 ? 8.008 -0.239 24.166 1.00 91.44 722 LYS A CA 1
ATOM 5752 C C . LYS A 1 722 ? 8.790 0.469 25.276 1.00 91.44 722 LYS A C 1
ATOM 5754 O O . LYS A 1 722 ? 10.013 0.354 25.292 1.00 91.44 722 LYS A O 1
ATOM 5759 N N . GLY A 1 723 ? 8.126 1.205 26.163 1.00 93.50 723 GLY A N 1
ATOM 5760 C CA . GLY A 1 723 ? 8.794 2.046 27.154 1.00 93.50 723 GLY A CA 1
ATOM 5761 C C . GLY A 1 723 ? 7.838 2.942 27.934 1.00 93.50 723 GLY A C 1
ATOM 5762 O O . GLY A 1 723 ? 6.619 2.779 27.849 1.00 93.50 723 GLY A O 1
ATOM 5763 N N . TYR A 1 724 ? 8.408 3.886 28.674 1.00 93.56 724 TYR A N 1
ATOM 5764 C CA . TYR A 1 724 ? 7.707 4.938 29.411 1.00 93.56 724 TYR A CA 1
ATOM 5765 C C . TYR A 1 724 ? 8.503 6.245 29.360 1.00 93.56 724 TYR A C 1
ATOM 5767 O O . TYR A 1 724 ? 9.700 6.236 29.065 1.00 93.56 724 TYR A O 1
ATOM 5775 N N . TYR A 1 725 ? 7.845 7.362 29.660 1.00 87.38 725 TYR A N 1
ATOM 5776 C CA . TYR A 1 725 ? 8.516 8.649 29.828 1.00 87.38 725 TYR A CA 1
ATOM 5777 C C . TYR A 1 725 ? 8.882 8.900 31.288 1.00 87.38 725 TYR A C 1
ATOM 5779 O O . TYR A 1 725 ? 8.074 8.690 32.193 1.00 87.38 725 TYR A O 1
ATOM 5787 N N . ASP A 1 726 ? 10.089 9.407 31.506 1.00 87.44 726 ASP A N 1
ATOM 5788 C CA . ASP A 1 726 ? 10.566 9.900 32.790 1.00 87.44 726 ASP A CA 1
ATOM 5789 C C . ASP A 1 726 ? 11.062 11.334 32.633 1.00 87.44 726 ASP A C 1
ATOM 5791 O O . ASP A 1 726 ? 12.100 11.551 32.020 1.00 87.44 726 ASP A O 1
ATOM 5795 N N . GLN A 1 727 ? 10.293 12.308 33.140 1.00 73.38 727 GLN A N 1
ATOM 5796 C CA . GLN A 1 727 ? 10.648 13.735 33.085 1.00 73.38 727 GLN A CA 1
ATOM 5797 C C . GLN A 1 727 ? 11.167 14.149 31.689 1.00 73.38 727 GLN A C 1
ATOM 5799 O O . GLN A 1 727 ? 12.208 14.785 31.572 1.00 73.38 727 GLN A O 1
ATOM 5804 N N . TYR A 1 728 ? 10.430 13.749 30.641 1.00 75.62 728 TYR A N 1
ATOM 5805 C CA . TYR A 1 728 ? 10.693 13.971 29.204 1.00 75.62 728 TYR A CA 1
ATOM 5806 C C . TYR A 1 728 ? 11.688 13.024 28.507 1.00 75.62 728 TYR A C 1
ATOM 5808 O O . TYR A 1 728 ? 11.766 13.036 27.279 1.00 75.62 728 TYR A O 1
ATOM 5816 N N . GLU A 1 729 ? 12.380 12.141 29.227 1.00 81.44 729 GLU A N 1
ATOM 5817 C CA . GLU A 1 729 ? 13.239 11.115 28.626 1.00 81.44 729 GLU A CA 1
ATOM 5818 C C . GLU A 1 729 ? 12.454 9.824 28.344 1.00 81.44 729 GLU A C 1
ATOM 5820 O O . GLU A 1 729 ? 11.784 9.284 29.224 1.00 81.44 729 GLU A O 1
ATOM 5825 N N . PHE A 1 730 ? 12.541 9.297 27.118 1.00 90.50 730 PHE A N 1
ATOM 5826 C CA . PHE A 1 730 ? 11.913 8.020 26.770 1.00 90.50 730 PHE A CA 1
ATOM 5827 C C . PHE A 1 730 ? 12.805 6.836 27.171 1.00 90.50 730 PHE A C 1
ATOM 5829 O O . PHE A 1 730 ? 13.836 6.579 26.546 1.00 90.50 730 PHE A O 1
ATOM 5836 N N . LYS A 1 731 ? 12.376 6.063 28.173 1.00 89.81 731 LYS A N 1
ATOM 5837 C CA . LYS A 1 731 ? 13.069 4.861 28.656 1.00 89.81 731 LYS A CA 1
ATOM 5838 C C . LYS A 1 731 ? 12.483 3.610 28.010 1.00 89.81 731 LYS A C 1
ATOM 5840 O O . LYS A 1 731 ? 11.313 3.281 28.199 1.00 89.81 731 LYS A O 1
ATOM 5845 N N . LYS A 1 732 ? 13.308 2.898 27.237 1.00 91.56 732 LYS A N 1
ATOM 5846 C CA . LYS A 1 732 ? 12.904 1.732 26.436 1.00 91.56 732 LYS A CA 1
ATOM 5847 C C . LYS A 1 732 ? 13.087 0.414 27.195 1.00 91.56 732 LYS A C 1
ATOM 5849 O O . LYS A 1 732 ? 14.128 0.186 27.805 1.00 91.56 732 LYS A O 1
ATOM 5854 N N . PHE A 1 733 ? 12.126 -0.500 27.068 1.00 89.38 733 PHE A N 1
ATOM 5855 C CA . PHE A 1 733 ? 12.267 -1.885 27.526 1.00 89.38 733 PHE A CA 1
ATOM 5856 C C . PHE A 1 733 ? 12.947 -2.761 26.458 1.00 89.38 733 PHE A C 1
ATOM 5858 O O . PHE A 1 733 ? 12.707 -2.615 25.256 1.00 89.38 733 PHE A O 1
ATOM 5865 N N . SER A 1 734 ? 13.793 -3.705 26.876 1.00 80.81 734 SER A N 1
ATOM 5866 C CA . SER A 1 734 ? 14.504 -4.616 25.967 1.00 80.81 734 SER A CA 1
ATOM 5867 C C . SER A 1 734 ? 13.618 -5.776 25.480 1.00 80.81 734 SER A C 1
ATOM 5869 O O . SER A 1 734 ? 12.640 -6.151 26.127 1.00 80.81 734 SER A O 1
ATOM 5871 N N . ASN A 1 735 ? 13.953 -6.342 24.312 1.00 75.69 735 ASN A N 1
ATOM 5872 C CA . ASN A 1 735 ? 13.423 -7.607 23.770 1.00 75.69 735 ASN A CA 1
ATOM 5873 C C . ASN A 1 735 ? 11.891 -7.740 23.600 1.00 75.69 735 ASN A C 1
ATOM 5875 O O . ASN A 1 735 ? 11.376 -8.856 23.536 1.00 75.69 735 ASN A O 1
ATOM 5879 N N . GLN A 1 736 ? 11.163 -6.629 23.450 1.00 79.69 736 GLN A N 1
ATOM 5880 C CA . GLN A 1 736 ? 9.694 -6.643 23.353 1.00 79.69 736 GLN A CA 1
ATOM 5881 C C . GLN A 1 736 ? 9.148 -7.330 22.095 1.00 79.69 736 GLN A C 1
ATOM 5883 O O . GLN A 1 736 ? 8.109 -7.974 22.160 1.00 79.69 736 GLN A O 1
ATOM 5888 N N . ILE A 1 737 ? 9.849 -7.240 20.959 1.00 81.00 737 ILE A N 1
ATOM 5889 C CA . ILE A 1 737 ? 9.360 -7.794 19.685 1.00 81.00 737 ILE A CA 1
ATOM 5890 C C . ILE A 1 737 ? 9.258 -9.323 19.761 1.00 81.00 737 ILE A C 1
ATOM 5892 O O . ILE A 1 737 ? 8.172 -9.868 19.602 1.00 81.00 737 ILE A O 1
ATOM 5896 N N . SER A 1 738 ? 10.366 -10.007 20.072 1.00 86.88 738 SER A N 1
ATOM 5897 C CA . SER A 1 738 ? 10.394 -11.475 20.177 1.00 86.88 738 SER A CA 1
ATOM 5898 C C . SER A 1 738 ? 9.482 -11.998 21.292 1.00 86.88 738 SER A C 1
ATOM 5900 O O . SER A 1 738 ? 8.851 -13.041 21.138 1.00 86.88 738 SER A O 1
ATOM 5902 N N . PHE A 1 739 ? 9.376 -11.262 22.403 1.00 91.31 739 PHE A N 1
ATOM 5903 C CA . PHE A 1 739 ? 8.454 -11.595 23.487 1.00 91.31 739 PHE A CA 1
ATOM 5904 C C . PHE A 1 739 ? 6.987 -11.536 23.031 1.00 91.31 739 PHE A C 1
ATOM 5906 O O . PHE A 1 739 ? 6.258 -12.511 23.194 1.00 91.31 739 PHE A O 1
ATOM 5913 N N . ASN A 1 740 ? 6.578 -10.433 22.398 1.00 94.69 740 ASN A N 1
ATOM 5914 C CA . ASN A 1 740 ? 5.211 -10.243 21.913 1.00 94.69 740 ASN A CA 1
ATOM 5915 C C . ASN A 1 740 ? 4.842 -11.210 20.785 1.00 94.69 740 ASN A C 1
ATOM 5917 O O . ASN A 1 740 ? 3.702 -11.658 20.738 1.00 94.69 740 ASN A O 1
ATOM 5921 N N . GLN A 1 741 ? 5.790 -11.556 19.908 1.00 95.12 741 GLN A N 1
ATOM 5922 C CA . GLN A 1 741 ? 5.584 -12.565 18.864 1.00 95.12 741 GLN A CA 1
ATOM 5923 C C . GLN A 1 741 ? 5.289 -13.941 19.465 1.00 95.12 741 GLN A C 1
ATOM 5925 O O . GLN A 1 741 ? 4.357 -14.607 19.033 1.00 95.12 741 GLN A O 1
ATOM 5930 N N . PHE A 1 742 ? 6.047 -14.354 20.485 1.00 96.31 742 PHE A N 1
ATOM 5931 C CA . PHE A 1 742 ? 5.814 -15.641 21.138 1.00 96.31 742 PHE A CA 1
ATOM 5932 C C . PHE A 1 742 ? 4.490 -15.664 21.906 1.00 96.31 742 PHE A C 1
ATOM 5934 O O . PHE A 1 742 ? 3.744 -16.630 21.796 1.00 96.31 742 PHE A O 1
ATOM 5941 N N . TRP A 1 743 ? 4.158 -14.587 22.626 1.00 97.00 743 TRP A N 1
ATOM 5942 C CA . TRP A 1 743 ? 2.854 -14.455 23.285 1.00 97.00 743 TRP A CA 1
ATOM 5943 C C . TRP A 1 743 ? 1.706 -14.509 22.264 1.00 97.00 743 TRP A C 1
ATOM 5945 O O . TRP A 1 743 ? 0.732 -15.225 22.463 1.00 97.00 743 TRP A O 1
ATOM 5955 N N . GLU A 1 744 ? 1.849 -13.856 21.109 1.00 97.19 744 GLU A N 1
ATOM 5956 C CA . GLU A 1 744 ? 0.861 -13.955 20.032 1.00 97.19 744 GLU A CA 1
ATOM 5957 C C . GLU A 1 744 ? 0.686 -15.381 19.498 1.00 97.19 744 GLU A C 1
ATOM 5959 O O . GLU A 1 744 ? -0.435 -15.775 19.183 1.00 97.19 744 GLU A O 1
ATOM 5964 N N . THR A 1 745 ? 1.758 -16.170 19.428 1.00 98.06 745 THR A N 1
ATOM 5965 C CA . THR A 1 745 ? 1.662 -17.594 19.085 1.00 98.06 745 THR A CA 1
ATOM 5966 C C . THR A 1 745 ? 0.848 -18.374 20.120 1.00 98.06 745 THR A C 1
ATOM 5968 O O . THR A 1 745 ? 0.022 -19.196 19.733 1.00 98.06 745 THR A O 1
ATOM 5971 N N . LEU A 1 746 ? 1.027 -18.105 21.417 1.00 98.31 746 LEU A N 1
ATOM 5972 C CA . LEU A 1 746 ? 0.250 -18.759 22.480 1.00 98.31 746 LEU A CA 1
ATOM 5973 C C . LEU A 1 746 ? -1.241 -18.412 22.390 1.00 98.31 746 LEU A C 1
ATOM 5975 O O . LEU A 1 746 ? -2.075 -19.314 22.431 1.00 98.31 746 LEU A O 1
ATOM 5979 N N . ASP A 1 747 ? -1.571 -17.132 22.185 1.00 97.94 747 ASP A N 1
ATOM 5980 C CA . ASP A 1 747 ? -2.956 -16.689 21.980 1.00 97.94 747 ASP A CA 1
ATOM 5981 C C . ASP A 1 747 ? -3.599 -17.426 20.792 1.00 97.94 747 ASP A C 1
ATOM 5983 O O . ASP A 1 747 ? -4.725 -17.911 20.899 1.00 97.94 747 ASP A O 1
ATOM 5987 N N . LYS A 1 748 ? -2.875 -17.547 19.667 1.00 97.75 748 LYS A N 1
ATOM 5988 C CA . LYS A 1 748 ? -3.351 -18.260 18.469 1.00 97.75 748 LYS A CA 1
ATOM 5989 C C . LYS A 1 748 ? -3.615 -19.734 18.753 1.00 97.75 748 LYS A C 1
ATOM 5991 O O . LYS A 1 748 ? -4.697 -20.212 18.435 1.00 97.75 748 LYS A O 1
ATOM 5996 N N . ILE A 1 749 ? -2.675 -20.430 19.397 1.00 98.12 749 ILE A N 1
ATOM 5997 C CA . ILE A 1 749 ? -2.849 -21.844 19.765 1.00 98.12 749 ILE A CA 1
ATOM 5998 C C . ILE A 1 749 ? -4.092 -22.023 20.638 1.00 98.12 749 ILE A C 1
ATOM 6000 O O . ILE A 1 749 ? -4.874 -22.946 20.404 1.00 98.12 749 ILE A O 1
ATOM 6004 N N . PHE A 1 750 ? -4.286 -21.142 21.623 1.00 98.38 750 PHE A N 1
ATOM 6005 C CA . PHE A 1 750 ? -5.433 -21.228 22.517 1.00 98.38 750 PHE A CA 1
ATOM 6006 C C . PHE A 1 750 ? -6.753 -21.055 21.761 1.00 98.38 750 PHE A C 1
ATOM 6008 O O . PHE A 1 750 ? -7.628 -21.913 21.856 1.00 98.38 750 PHE A O 1
ATOM 6015 N N . LEU A 1 751 ? -6.866 -19.989 20.963 1.00 97.12 751 LEU A N 1
ATOM 6016 C CA . LEU A 1 751 ? -8.082 -19.642 20.219 1.00 97.12 751 LEU A CA 1
ATOM 6017 C C . LEU A 1 751 ? -8.406 -20.632 19.087 1.00 97.12 751 LEU A C 1
ATOM 6019 O O . LEU A 1 751 ? -9.574 -20.832 18.767 1.00 97.12 751 LEU A O 1
ATOM 6023 N N . GLU A 1 752 ? -7.397 -21.278 18.494 1.00 96.44 752 GLU A N 1
ATOM 6024 C CA . GLU A 1 752 ? -7.591 -22.346 17.500 1.00 96.44 752 GLU A CA 1
ATOM 6025 C C . GLU A 1 752 ? -8.218 -23.608 18.109 1.00 96.44 752 GLU A C 1
ATOM 6027 O O . GLU A 1 752 ? -9.014 -24.286 17.461 1.00 96.44 752 GLU A O 1
ATOM 6032 N N . ILE A 1 753 ? -7.855 -23.954 19.347 1.00 96.69 753 ILE A N 1
ATOM 6033 C CA . ILE A 1 753 ? -8.346 -25.165 20.026 1.00 96.69 753 ILE A CA 1
ATOM 6034 C C . ILE A 1 753 ? -9.663 -24.894 20.756 1.00 96.69 753 ILE A C 1
ATOM 6036 O O . ILE A 1 753 ? -10.581 -25.728 20.736 1.00 96.69 753 ILE A O 1
ATOM 6040 N N . PHE A 1 754 ? -9.737 -23.747 21.425 1.00 93.56 754 PHE A N 1
ATOM 6041 C CA . PHE A 1 754 ? -10.849 -23.321 22.254 1.00 93.56 754 PHE A CA 1
ATOM 6042 C C . PHE A 1 754 ? -11.465 -22.047 21.678 1.00 93.56 754 PHE A C 1
ATOM 6044 O O . PHE A 1 754 ? -10.969 -20.942 21.882 1.00 93.56 754 PHE A O 1
ATOM 6051 N N . SER A 1 755 ? -12.562 -22.222 20.940 1.00 90.38 755 SER A N 1
ATOM 6052 C CA . SER A 1 755 ? -13.279 -21.121 20.299 1.00 90.38 755 SER A CA 1
ATOM 6053 C C . SER A 1 755 ? -13.987 -20.263 21.349 1.00 90.38 755 SER A C 1
ATOM 6055 O O . SER A 1 755 ? -15.106 -20.572 21.754 1.00 90.38 755 SER A O 1
ATOM 6057 N N . CYS A 1 756 ? -13.340 -19.181 21.778 1.00 91.38 756 CYS A N 1
ATOM 6058 C CA . CYS A 1 756 ? -13.867 -18.232 22.754 1.00 91.38 756 CYS A CA 1
ATOM 6059 C C . CYS A 1 756 ? -13.622 -16.775 22.333 1.00 91.38 756 CYS A C 1
ATOM 6061 O O . CYS A 1 756 ? -12.926 -16.501 21.352 1.00 91.38 756 CYS A O 1
ATOM 6063 N N . SER A 1 757 ? -14.187 -15.830 23.087 1.00 92.06 757 SER A N 1
ATOM 6064 C CA . SER A 1 757 ? -14.014 -14.400 22.824 1.00 92.06 757 SER A CA 1
ATOM 6065 C C . SER A 1 757 ? -12.559 -13.968 23.021 1.00 92.06 757 SER A C 1
ATOM 6067 O O . SER A 1 757 ? -11.858 -14.449 23.916 1.00 92.06 757 SER A O 1
ATOM 6069 N N . ASN A 1 758 ? -12.113 -13.024 22.193 1.00 94.12 758 ASN A N 1
ATOM 6070 C CA . ASN A 1 758 ? -10.779 -12.437 22.264 1.00 94.12 758 ASN A CA 1
ATOM 6071 C C . ASN A 1 758 ? -10.883 -10.920 22.462 1.00 94.12 758 ASN A C 1
ATOM 6073 O O . ASN A 1 758 ? -11.373 -10.209 21.585 1.00 94.12 758 ASN A O 1
ATOM 6077 N N . LEU A 1 759 ? -10.392 -10.432 23.599 1.00 94.25 759 LEU A N 1
ATOM 6078 C CA . LEU A 1 759 ? -10.265 -9.017 23.910 1.00 94.25 759 LEU A CA 1
ATOM 6079 C C . LEU A 1 759 ? -8.915 -8.514 23.407 1.00 94.25 759 LEU A C 1
ATOM 6081 O O . LEU A 1 759 ? -7.861 -8.834 23.959 1.00 94.25 759 LEU A O 1
ATOM 6085 N N . LYS A 1 760 ? -8.960 -7.680 22.367 1.00 92.38 760 LYS A N 1
ATOM 6086 C CA . LYS A 1 760 ? -7.776 -7.093 21.743 1.00 92.38 760 LYS A CA 1
ATOM 6087 C C . LYS A 1 760 ? -7.941 -5.590 21.568 1.00 92.38 760 LYS A C 1
ATOM 6089 O O . LYS A 1 760 ? -8.917 -5.137 20.987 1.00 92.38 760 LYS A O 1
ATOM 6094 N N . ILE A 1 761 ? -6.937 -4.832 22.000 1.00 88.12 761 ILE A N 1
ATOM 6095 C CA . ILE A 1 761 ? -6.913 -3.368 21.886 1.00 88.12 761 ILE A CA 1
ATOM 6096 C C . ILE A 1 761 ? -5.721 -2.954 21.042 1.00 88.12 761 ILE A C 1
ATOM 6098 O O . ILE A 1 761 ? -4.658 -3.576 21.103 1.00 88.12 761 ILE A O 1
ATOM 6102 N N . ASP A 1 762 ? -5.876 -1.883 20.268 1.00 83.88 762 ASP A N 1
ATOM 6103 C CA . ASP A 1 762 ? -4.740 -1.250 19.613 1.00 83.88 762 ASP A CA 1
ATOM 6104 C C . ASP A 1 762 ? -3.801 -0.616 20.656 1.00 83.88 762 ASP A C 1
ATOM 6106 O O . ASP A 1 762 ? -4.117 0.391 21.294 1.00 83.88 762 ASP A O 1
ATOM 6110 N N . GLN A 1 763 ? -2.626 -1.226 20.820 1.00 83.69 763 GLN A N 1
ATOM 6111 C CA . GLN A 1 763 ? -1.574 -0.780 21.732 1.00 83.69 763 GLN A CA 1
ATOM 6112 C C . GLN A 1 763 ? -0.448 -0.011 21.021 1.00 83.69 763 GLN A C 1
ATOM 6114 O O . GLN A 1 763 ? 0.599 0.221 21.625 1.00 83.69 763 GLN A O 1
ATOM 6119 N N . THR A 1 764 ? -0.632 0.407 19.759 1.00 78.81 764 THR A N 1
ATOM 6120 C CA . THR A 1 764 ? 0.413 1.082 18.957 1.00 78.81 764 THR A CA 1
ATOM 6121 C C . THR A 1 764 ? 0.973 2.330 19.648 1.00 78.81 764 THR A C 1
ATOM 6123 O O . THR A 1 764 ? 2.184 2.556 19.604 1.00 78.81 764 THR A O 1
ATOM 6126 N N . ASN A 1 765 ? 0.108 3.080 20.340 1.00 83.25 765 ASN A N 1
ATOM 6127 C CA . ASN A 1 765 ? 0.442 4.325 21.040 1.00 83.25 765 ASN A CA 1
ATOM 6128 C C . ASN A 1 765 ? 0.326 4.223 22.571 1.00 83.25 765 ASN A C 1
ATOM 6130 O O . ASN A 1 765 ? 0.348 5.245 23.247 1.00 83.25 765 ASN A O 1
ATOM 6134 N N . ILE A 1 766 ? 0.184 3.016 23.126 1.00 89.06 766 ILE A N 1
ATOM 6135 C CA . ILE A 1 766 ? 0.100 2.818 24.578 1.00 89.06 766 ILE A CA 1
ATOM 6136 C C . ILE A 1 766 ? 1.510 2.667 25.152 1.00 89.06 766 ILE A C 1
ATOM 6138 O O . ILE A 1 766 ? 2.331 1.902 24.634 1.00 89.06 766 ILE A O 1
ATOM 6142 N N . LEU A 1 767 ? 1.783 3.375 26.247 1.00 92.06 767 LEU A N 1
ATOM 6143 C CA . LEU A 1 767 ? 3.039 3.309 26.991 1.00 92.06 767 LEU A CA 1
ATOM 6144 C C . LEU A 1 767 ? 2.833 2.734 28.396 1.00 92.06 767 LEU A C 1
ATOM 6146 O O . LEU A 1 767 ? 1.714 2.454 28.830 1.00 92.06 767 LEU A O 1
ATOM 6150 N N . SER A 1 768 ? 3.944 2.511 29.099 1.00 93.31 768 SER A N 1
ATOM 6151 C CA . SER A 1 768 ? 3.913 2.162 30.516 1.00 93.31 768 SER A CA 1
ATOM 6152 C C . SER A 1 768 ? 3.807 3.430 31.363 1.00 93.31 768 SER A C 1
ATOM 6154 O O . SER A 1 768 ? 4.323 4.483 30.984 1.00 93.31 768 SER A O 1
ATOM 6156 N N . ALA A 1 769 ? 3.148 3.337 32.518 1.00 89.38 769 ALA A N 1
ATOM 6157 C CA . ALA A 1 769 ? 3.111 4.423 33.487 1.00 89.38 769 ALA A CA 1
ATOM 6158 C C . ALA A 1 769 ? 4.354 4.398 34.385 1.00 89.38 769 ALA A C 1
ATOM 6160 O O . ALA A 1 769 ? 4.616 3.405 35.065 1.00 89.38 769 ALA A O 1
ATOM 6161 N N . LYS A 1 770 ? 5.074 5.527 34.454 1.00 89.25 770 LYS A N 1
ATOM 6162 C CA . LYS A 1 770 ? 6.154 5.730 35.433 1.00 89.25 770 LYS A CA 1
ATOM 6163 C C . LYS A 1 770 ? 5.651 5.508 36.862 1.00 89.25 770 LYS A C 1
ATOM 6165 O O . LYS A 1 770 ? 6.262 4.766 37.624 1.00 89.25 770 LYS A O 1
ATOM 6170 N N . ASP A 1 771 ? 4.507 6.110 37.174 1.00 88.62 771 ASP A N 1
ATOM 6171 C CA . ASP A 1 771 ? 3.925 6.130 38.517 1.00 88.62 771 ASP A CA 1
ATOM 6172 C C . ASP A 1 771 ? 2.921 4.984 38.726 1.00 88.62 771 ASP A C 1
ATOM 6174 O O . ASP A 1 771 ? 1.990 5.079 39.527 1.00 88.62 771 ASP A O 1
ATOM 6178 N N . HIS A 1 772 ? 3.078 3.884 37.980 1.00 92.12 772 HIS A N 1
ATOM 6179 C CA . HIS A 1 772 ? 2.256 2.698 38.185 1.00 92.12 772 HIS A CA 1
ATOM 6180 C C . HIS A 1 772 ? 2.434 2.179 39.627 1.00 92.12 772 HIS A C 1
ATOM 6182 O O . HIS A 1 772 ? 3.566 2.152 40.115 1.00 92.12 772 HIS A O 1
ATOM 6188 N N . PRO A 1 773 ? 1.385 1.672 40.309 1.00 89.00 773 PRO A N 1
ATOM 6189 C CA . PRO A 1 773 ? 1.480 1.177 41.689 1.00 89.00 773 PRO A CA 1
ATOM 6190 C C . PRO A 1 773 ? 2.522 0.072 41.915 1.00 89.00 773 PRO A C 1
ATOM 6192 O O . PRO A 1 773 ? 2.927 -0.169 43.048 1.00 89.00 773 PRO A O 1
ATOM 6195 N N . TRP A 1 774 ? 2.937 -0.601 40.841 1.00 88.31 774 TRP A N 1
ATOM 6196 C CA . TRP A 1 774 ? 3.935 -1.676 40.844 1.00 88.31 774 TRP A CA 1
ATOM 6197 C C . TRP A 1 774 ? 5.270 -1.262 40.199 1.00 88.31 774 TRP A C 1
ATOM 6199 O O . TRP A 1 774 ? 6.095 -2.119 39.893 1.00 88.31 774 TRP A O 1
ATOM 6209 N N . GLY A 1 775 ? 5.463 0.034 39.939 1.00 90.94 775 GLY A N 1
ATOM 6210 C CA . GLY A 1 775 ? 6.582 0.575 39.168 1.00 90.94 775 GLY A CA 1
ATOM 6211 C C . GLY A 1 775 ? 6.449 0.361 37.651 1.00 90.94 775 GLY A C 1
ATOM 6212 O O . GLY A 1 775 ? 5.572 -0.381 37.198 1.00 90.94 775 GLY A O 1
ATOM 6213 N N . PRO A 1 776 ? 7.309 0.999 36.841 1.00 90.00 776 PRO A N 1
ATOM 6214 C CA . PRO A 1 776 ? 7.257 0.888 35.388 1.00 90.00 776 PRO A CA 1
ATOM 6215 C C . PRO A 1 776 ? 7.714 -0.498 34.917 1.00 90.00 776 PRO A C 1
ATOM 6217 O O . PRO A 1 776 ? 8.789 -0.979 35.278 1.00 90.00 776 PRO A O 1
ATOM 6220 N N . ALA A 1 777 ? 6.915 -1.130 34.061 1.00 91.75 777 ALA A N 1
ATOM 6221 C CA . ALA A 1 777 ? 7.245 -2.391 33.403 1.00 91.75 777 ALA A CA 1
ATOM 6222 C C . ALA A 1 777 ? 6.545 -2.471 32.045 1.00 91.75 777 ALA A C 1
ATOM 6224 O O . ALA A 1 777 ? 5.540 -1.804 31.807 1.00 91.75 777 ALA A O 1
ATOM 6225 N N . ASN A 1 778 ? 7.024 -3.343 31.160 1.00 91.75 778 ASN A N 1
ATOM 6226 C CA . ASN A 1 778 ? 6.456 -3.494 29.821 1.00 91.75 778 ASN A CA 1
ATOM 6227 C C . ASN A 1 778 ? 4.978 -3.929 29.807 1.00 91.75 778 ASN A C 1
ATOM 6229 O O . ASN A 1 778 ? 4.346 -3.838 28.767 1.00 91.75 778 ASN A O 1
ATOM 6233 N N . VAL A 1 779 ? 4.413 -4.364 30.930 1.00 93.31 779 VAL A N 1
ATOM 6234 C CA . VAL A 1 779 ? 2.993 -4.727 31.067 1.00 93.31 779 VAL A CA 1
ATOM 6235 C C . VAL A 1 779 ? 2.243 -3.895 32.114 1.00 93.31 779 VAL A C 1
ATOM 6237 O O . VAL A 1 779 ? 1.157 -4.263 32.546 1.00 93.31 779 VAL A O 1
ATOM 6240 N N . HIS A 1 780 ? 2.823 -2.777 32.552 1.00 94.81 780 HIS A N 1
ATOM 6241 C CA . HIS A 1 780 ? 2.220 -1.852 33.514 1.00 94.81 780 HIS A CA 1
ATOM 6242 C C . HIS A 1 780 ? 1.809 -0.577 32.788 1.00 94.81 780 HIS A C 1
ATOM 6244 O O . HIS A 1 780 ? 2.579 0.382 32.695 1.00 94.81 780 HIS A O 1
ATOM 6250 N N . TYR A 1 781 ? 0.622 -0.626 32.199 1.00 93.88 781 TYR A N 1
ATOM 6251 C CA . TYR A 1 781 ? 0.151 0.345 31.220 1.00 93.88 781 TYR A CA 1
ATOM 6252 C C . TYR A 1 781 ? -0.243 1.686 31.846 1.00 93.88 781 TYR A C 1
ATOM 6254 O O . TYR A 1 781 ? -0.498 1.795 33.046 1.00 93.88 781 TYR A O 1
ATOM 6262 N N . GLU A 1 782 ? -0.310 2.723 31.019 1.00 91.38 782 GLU A N 1
ATOM 6263 C CA . GLU A 1 782 ? -0.940 3.991 31.385 1.00 91.38 782 GLU A CA 1
ATOM 6264 C C . GLU A 1 782 ? -2.454 3.850 31.665 1.00 91.38 782 GLU A C 1
ATOM 6266 O O . GLU A 1 782 ? -3.095 2.939 31.135 1.00 91.38 782 GLU A O 1
ATOM 6271 N N . PRO A 1 783 ? -3.070 4.754 32.458 1.00 84.31 783 PRO A N 1
ATOM 6272 C CA . PRO A 1 783 ? -4.486 4.659 32.841 1.00 84.31 783 PRO A CA 1
ATOM 6273 C C . PRO A 1 783 ? -5.472 4.530 31.669 1.00 84.31 783 PRO A C 1
ATOM 6275 O O . PRO A 1 783 ? -6.502 3.868 31.796 1.00 84.31 783 PRO A O 1
ATOM 6278 N N . SER A 1 784 ? -5.144 5.132 30.519 1.00 82.75 784 SER A N 1
ATOM 6279 C CA . SER A 1 784 ? -5.971 5.096 29.306 1.00 82.75 784 SER A CA 1
ATOM 6280 C C . SER A 1 784 ? -6.177 3.671 28.772 1.00 82.75 784 SER A C 1
ATOM 6282 O O . SER A 1 784 ? -7.215 3.374 28.183 1.00 82.75 784 SER A O 1
ATOM 6284 N N . TYR A 1 785 ? -5.210 2.776 29.000 1.00 90.94 785 TYR A N 1
ATOM 6285 C CA . TYR A 1 785 ? -5.305 1.379 28.602 1.00 90.94 785 TYR A CA 1
ATOM 6286 C C . TYR A 1 785 ? -6.437 0.689 29.356 1.00 90.94 785 TYR A C 1
ATOM 6288 O O . TYR A 1 785 ? -7.345 0.151 28.735 1.00 90.94 785 TYR A O 1
ATOM 6296 N N . TYR A 1 786 ? -6.434 0.772 30.688 1.00 89.81 786 TYR A N 1
ATOM 6297 C CA . TYR A 1 786 ? -7.406 0.076 31.528 1.00 89.81 786 TYR A CA 1
ATOM 6298 C C . TYR A 1 786 ? -8.850 0.517 31.250 1.00 89.81 786 TYR A C 1
ATOM 6300 O O . TYR A 1 786 ? -9.752 -0.322 31.202 1.00 89.81 786 TYR A O 1
ATOM 6308 N N . SER A 1 787 ? -9.083 1.813 31.011 1.00 81.56 787 SER A N 1
ATOM 6309 C CA . SER A 1 787 ? -10.419 2.321 30.674 1.00 81.56 787 SER A CA 1
ATOM 6310 C C . SER A 1 787 ? -10.907 1.836 29.303 1.00 81.56 787 SER A C 1
ATOM 6312 O O . SER A 1 787 ? -12.080 1.474 29.159 1.00 81.56 787 SER A O 1
ATOM 6314 N N . ARG A 1 788 ? -10.015 1.760 28.307 1.00 84.19 788 ARG A N 1
ATOM 6315 C CA . ARG A 1 788 ? -10.318 1.163 26.996 1.00 84.19 788 ARG A CA 1
ATOM 6316 C C . ARG A 1 788 ? -10.605 -0.329 27.124 1.00 84.19 788 ARG A C 1
ATOM 6318 O O . ARG A 1 788 ? -11.623 -0.776 26.612 1.00 84.19 788 ARG A O 1
ATOM 6325 N N . THR A 1 789 ? -9.793 -1.071 27.876 1.00 88.62 789 THR A N 1
ATOM 6326 C CA . THR A 1 789 ? -9.985 -2.515 28.083 1.00 88.62 789 THR A CA 1
ATOM 6327 C C . THR A 1 789 ? -11.303 -2.844 28.746 1.00 88.62 789 THR A C 1
ATOM 6329 O O . THR A 1 789 ? -11.971 -3.776 28.318 1.00 88.62 789 THR A O 1
ATOM 6332 N N . HIS A 1 790 ? -11.734 -2.057 29.729 1.00 84.31 790 HIS A N 1
ATOM 6333 C CA . HIS A 1 790 ? -13.070 -2.221 30.306 1.00 84.31 790 HIS A CA 1
ATOM 6334 C C . HIS A 1 790 ? -14.192 -1.983 29.302 1.00 84.31 790 HIS A C 1
ATOM 6336 O O . HIS A 1 790 ? -15.214 -2.655 29.378 1.00 84.31 790 HIS A O 1
ATOM 6342 N N . SER A 1 791 ? -14.012 -1.040 28.379 1.00 79.19 791 SER A N 1
ATOM 6343 C CA . SER A 1 791 ? -15.018 -0.751 27.353 1.00 79.19 791 SER A CA 1
ATOM 6344 C C . SER A 1 791 ? -15.144 -1.913 26.366 1.00 79.19 791 SER A C 1
ATOM 6346 O O . SER A 1 791 ? -16.248 -2.367 26.097 1.00 79.19 791 SER A O 1
ATOM 6348 N N . GLU A 1 792 ? -14.014 -2.450 25.904 1.00 84.44 792 GLU A N 1
ATOM 6349 C CA . GLU A 1 792 ? -13.990 -3.622 25.017 1.00 84.44 792 GLU A CA 1
ATOM 6350 C C . GLU A 1 792 ? -14.483 -4.893 25.719 1.00 84.44 792 GLU A C 1
ATOM 6352 O O . GLU A 1 792 ? -15.174 -5.711 25.119 1.00 84.44 792 GLU A O 1
ATOM 6357 N N . LEU A 1 793 ? -14.179 -5.057 27.012 1.00 86.81 793 LEU A N 1
ATOM 6358 C CA . LEU A 1 793 ? -14.694 -6.175 27.799 1.00 86.81 793 LEU A CA 1
ATOM 6359 C C . LEU A 1 793 ? -16.224 -6.178 27.820 1.00 86.81 793 LEU A C 1
ATOM 6361 O O . LEU A 1 793 ? -16.823 -7.231 27.645 1.00 86.81 793 LEU A O 1
ATOM 6365 N N . ILE A 1 794 ? -16.852 -5.013 28.000 1.00 76.25 794 ILE A N 1
ATOM 6366 C CA . ILE A 1 794 ? -18.316 -4.886 27.986 1.00 76.25 794 ILE A CA 1
ATOM 6367 C C . ILE A 1 794 ? -18.878 -5.297 26.625 1.00 76.25 794 ILE A C 1
ATOM 6369 O O . ILE A 1 794 ? -19.827 -6.073 26.582 1.00 76.25 794 ILE A O 1
ATOM 6373 N N . ALA A 1 795 ? -18.250 -4.850 25.533 1.00 74.06 795 ALA A N 1
ATOM 6374 C CA . ALA A 1 795 ? -18.680 -5.178 24.176 1.00 74.06 795 ALA A CA 1
ATOM 6375 C C . ALA A 1 795 ? -18.680 -6.694 23.887 1.00 74.06 795 ALA A C 1
ATOM 6377 O O . ALA A 1 795 ? -19.475 -7.176 23.085 1.00 74.06 795 ALA A O 1
ATOM 6378 N N . LEU A 1 796 ? -17.803 -7.456 24.552 1.00 79.25 796 LEU A N 1
ATOM 6379 C CA . LEU A 1 796 ? -17.693 -8.913 24.401 1.00 79.25 796 LEU A CA 1
ATOM 6380 C C . LEU A 1 796 ? -18.660 -9.711 25.277 1.00 79.25 796 LEU A C 1
ATOM 6382 O O . LEU A 1 796 ? -18.780 -10.927 25.102 1.00 79.25 796 LEU A O 1
ATOM 6386 N N . LEU A 1 797 ? -19.304 -9.062 26.242 1.00 76.44 797 LEU A N 1
ATOM 6387 C CA . LEU A 1 797 ? -20.255 -9.702 27.138 1.00 76.44 797 LEU A CA 1
ATOM 6388 C C . LEU A 1 797 ? -21.665 -9.588 26.554 1.00 76.44 797 LEU A C 1
ATOM 6390 O O . LEU A 1 797 ? -21.979 -8.577 25.935 1.00 76.44 797 LEU A O 1
ATOM 6394 N N . PRO A 1 798 ? -22.547 -10.580 26.744 1.00 63.34 798 PRO A N 1
ATOM 6395 C CA . PRO A 1 798 ? -23.929 -10.484 26.288 1.00 63.34 798 PRO A CA 1
ATOM 6396 C C . PRO A 1 798 ? -24.652 -9.281 26.921 1.00 63.34 798 PRO A C 1
ATOM 6398 O O . PRO A 1 798 ? -24.965 -9.274 28.117 1.00 63.34 798 PRO A O 1
ATOM 6401 N N . HIS A 1 799 ? -24.922 -8.255 26.117 1.00 60.97 799 HIS A N 1
ATOM 6402 C CA . HIS A 1 799 ? -25.666 -7.063 26.513 1.00 60.97 799 HIS A CA 1
ATOM 6403 C C . HIS A 1 799 ? -26.644 -6.652 25.410 1.00 60.97 799 HIS A C 1
ATOM 6405 O O . HIS A 1 799 ? -26.543 -7.077 24.262 1.00 60.97 799 HIS A O 1
ATOM 6411 N N . THR A 1 800 ? -27.635 -5.849 25.774 1.00 54.91 800 THR A N 1
ATOM 6412 C CA . THR A 1 800 ? -28.543 -5.185 24.843 1.00 54.91 800 THR A CA 1
ATOM 6413 C C . THR A 1 800 ? -28.394 -3.683 25.022 1.00 54.91 800 THR A C 1
ATOM 6415 O O . THR A 1 800 ? -28.566 -3.170 26.134 1.00 54.91 800 THR A O 1
ATOM 6418 N N . THR A 1 801 ? -28.078 -2.990 23.929 1.00 59.88 801 THR A N 1
ATOM 6419 C CA . THR A 1 801 ? -28.061 -1.528 23.871 1.00 59.88 801 THR A CA 1
ATOM 6420 C C . THR A 1 801 ? -29.487 -1.021 23.674 1.00 59.88 801 THR A C 1
ATOM 6422 O O . THR A 1 801 ? -30.156 -1.363 22.700 1.00 59.88 801 THR A O 1
ATOM 6425 N N . LEU A 1 802 ? -29.968 -0.209 24.611 1.00 62.41 802 LEU A N 1
ATOM 6426 C CA . LEU A 1 802 ? -31.277 0.435 24.551 1.00 62.41 802 LEU A CA 1
ATOM 6427 C C . LEU A 1 802 ? -31.089 1.944 24.472 1.00 62.41 802 LEU A C 1
ATOM 6429 O O . LEU A 1 802 ? -30.501 2.549 25.370 1.00 62.41 802 LEU A O 1
ATOM 6433 N N . ILE A 1 803 ? -31.628 2.563 23.425 1.00 69.38 803 ILE A N 1
ATOM 6434 C CA . ILE A 1 803 ? -31.613 4.018 23.277 1.00 69.38 803 ILE A CA 1
ATOM 6435 C C . ILE A 1 803 ? -32.940 4.592 23.760 1.00 69.38 803 ILE A C 1
ATOM 6437 O O . ILE A 1 803 ? -34.000 4.316 23.192 1.00 69.38 803 ILE A O 1
ATOM 6441 N N . LYS A 1 804 ? -32.884 5.448 24.782 1.00 73.31 804 LYS A N 1
ATOM 6442 C CA . LYS A 1 804 ? -34.008 6.309 25.162 1.00 73.31 804 LYS A CA 1
ATOM 6443 C C . LYS A 1 804 ? -33.829 7.695 24.568 1.00 73.31 804 LYS A C 1
ATOM 6445 O O . LYS A 1 804 ? -32.744 8.267 24.578 1.00 73.31 804 LYS A O 1
ATOM 6450 N N . PHE A 1 805 ? -34.921 8.223 24.034 1.00 71.06 805 PHE A N 1
ATOM 6451 C CA . PHE A 1 805 ? -34.938 9.460 23.269 1.00 71.06 805 PHE A CA 1
ATOM 6452 C C . PHE A 1 805 ? -35.637 10.573 24.046 1.00 71.06 805 PHE A C 1
ATOM 6454 O O . PHE A 1 805 ? -36.739 10.358 24.555 1.00 71.06 805 PHE A O 1
ATOM 6461 N N . THR A 1 806 ? -35.023 11.759 24.094 1.00 73.94 806 THR A N 1
ATOM 6462 C CA . THR A 1 806 ? -35.638 12.963 24.670 1.00 73.94 806 THR A CA 1
ATOM 6463 C C . THR A 1 806 ? -35.420 14.167 23.750 1.00 73.94 806 THR A C 1
ATOM 6465 O O . THR A 1 806 ? -34.285 14.506 23.409 1.00 73.94 806 THR A O 1
ATOM 6468 N N . GLU A 1 807 ? -36.506 14.841 23.358 1.00 67.19 807 GLU A N 1
ATOM 6469 C CA . GLU A 1 807 ? -36.425 16.174 22.747 1.00 67.19 807 GLU A CA 1
ATOM 6470 C C . GLU A 1 807 ? -36.104 17.209 23.828 1.00 67.19 807 GLU A C 1
ATOM 6472 O O . GLU A 1 807 ? -36.784 17.285 24.857 1.00 67.19 807 GLU A O 1
ATOM 6477 N N . LEU A 1 808 ? -35.062 18.007 23.599 1.00 60.94 808 LEU A N 1
ATOM 6478 C CA . LEU A 1 808 ? -34.706 19.112 24.478 1.00 60.94 808 LEU A CA 1
ATOM 6479 C C . LEU A 1 808 ? -35.572 20.322 24.105 1.00 60.94 808 LEU A C 1
ATOM 6481 O O . LEU A 1 808 ? -35.585 20.737 22.946 1.00 60.94 808 LEU A O 1
ATOM 6485 N N . LYS A 1 809 ? -36.312 20.856 25.083 1.00 44.34 809 LYS A N 1
ATOM 6486 C CA . LYS A 1 809 ? -37.139 22.060 24.913 1.00 44.34 809 LYS A CA 1
ATOM 6487 C C . LYS A 1 809 ? -36.316 23.333 24.805 1.00 44.34 809 LYS A C 1
ATOM 6489 O O . LYS A 1 809 ? -35.313 23.444 25.548 1.00 44.34 809 LYS A O 1
#

Secondary structure (DSSP, 8-state):
--------EEEEETTEEEEEEEE--SSS---EEEEE--S--TT--TT-SGGGTT--SEEEEEP--BTTB--TTTEETTEE-HHHHHHHHHHHHHHHT--GGGEEEEEETHHHHHHHHHHHHTT-SEEEEES--S-HHHHHHHH-HHHHHHHS---HHHHHHHHHHHHHHHHH------EEEEEE-TTSTTIIIIIGGGGGGGTTSTEEEEEEE--TT--SHHHHHHHTHHHHHHHHHHHHTT------EEEESGGGS--SSPPP-HHHHHTTTPEEEEEPPPEEETTEEE-EEEEEETTS---STTSEEEEEEEEESS-EEEEEEEEE--TTHHHHT-BSB----TT-EEEEGGG--EE-SSSPSEEEEEEEEEEETTEEEEEE---SS-EEEEEEETTEEEEEEE-SS-EEEEEEETT----SS-EEEEEEEEEETTEEEEEEEEE-TT----STTSEEEEEEEEESSS-PPPEEEEE-EE--TTHHHHTT--SS--TT-EEE-GGGS-EE-TTPPSEEEEEEEEEEESS-EEEEEEEEEEEEEEEESSS-SSEEEEEEE-HHHHGGG-TTTSTTGGGTEEEEEEEES--HHHHTSPPPP-TT---TT--HHHHHHHHHHHHTTHHHHHHHH--SEEEE--HHHHHT-EEEETTEEEE--TTTGGGSTTGGGGGGS-EESTTT-HHHHHHHHHHHHHHHHHHHHHH-TTPEEEEE-----SEEEETTEEEEPSSHHHHHHHHHHHHHHHHHHS--EEE----TT--B-TT-TT-S-TT-B-HHHHHHHHHHHHHHS-EEEEEEEEE--